Protein AF-0000000084456496 (afdb_homodimer)

InterPro domains:
  IPR007219 Xylanolytic transcriptional activator, regulatory domain [PF04082] (104-302)
  IPR050815 Transcription factor, fungi [PTHR47338] (29-352)

Radius of gyration: 30.43 Å; Cα contacts (8 Å, |Δi|>4): 1256; chains: 2; bounding box: 59×120×100 Å

Secondary structure (DSSP, 8-state):
--------------STHHHHTTTS----------------STT-----B--SEEE-TTPPPPPTHHHH-HHHHHHTTPPPP---EEE-HHHHHHH--HHHHHHHHHHHTTTT---S-HHHHHHHHHSPPTT-HHHHHHHHHHHHHHT--HHHHT---S--HHHHHHHHHHHHHHHHT---HHHHHHHHHHHHHHHHTT-TTHHHHHHHHHHHHHHHHT-GGGGSTTHHHH-TTS-HHHHHHHHHHHHHHHHHHHHHHTT-TTSPPSSPPPPTTPBPPPPHHHHHHT---S---BTT--TTS---HHHHHHHHHHHHHHHHHHHHHHHHHHHSSS----HHHHHHHHHHHHHHHHHHHHHHHHHT--S-HHHHHHHHHHHHHH-SS-----HHHHHHHHHHHHHHHHHHHHHHHHHHTTSS--GGG--GGGHHHHHHHHHHHHHHHHHHHHHHHHHHHHHHHHHHHHTTT-THHHHHHHHHHH--/--------------STHHHHTTTS----------------STT-----B--SEEE-TTPPPPPTHHHH-HHHHHHTTPPPP---EEE-HHHHHHH--HHHHHHHHHHHTTTT---S-HHHHHHHHHSPPTT-HHHHHHHHHHHHHHT--HHHHT---S--HHHHHHHHHHHHHHHHT---HHHHHHHHHHHHHHHHTT-TTHHHHHHHHHHHHHHHHT-GGGGSTTHHHH-TTS-HHHHHHHHHHHHHHHHHHHHHHTT-TTSPPSSPPPPTTPBPPPPHHHHHHT---S---BTT--TTS---HHHHHHHHHHHHHHHHHHHHHHHHHHHSSS----HHHHHHHHHHHHHHHHHHHHHHHHHT--S-HHHHHHHHHHHHHH-SS-----HHHHHHHHHHHHHHHHHHHHHHHHHHTTSS--GGG--GGGHHHHHHHHHHHHHHHHHHHHHHHHHHHHHHHHHHHHTTT-THHHHHHHHHHH--

Nearest PDB structures (foldseek):
  8qai-assembly2_B  TM=3.396E-01  e=5.749E-01  synthetic construct

Sequence (968 aa):
MRVLSAGDESEPVIESFLDVQIAKAEARPVTTRSNPPFASAEDIQNPAASVYLSISSDSPRFPEAYFLDHRVFQQSHQSAPSVRLLASPQITTYVGDLQTIVAEYIQRIHWWMPILSRYQLLLSLETPTPGTETDLLLLVLTMKVLLWNPSAQHSTNPRTEGYLLARRAIDEAVLAGAMSCRLLQAQILLAIFELGHAIYPAAYLSVGACARYGTALGVDASLSPEFQLQNPSLGRLDIEERRRAWWMVLILDRFTQLGNPQRSLSTADPQRDSRLPSDEENFDQGDIPDESFPVSAAADIKMGMLARMCQASYLLGLVLRYNRNRAESASSSAGFDDHEEYWQLDKTLNALLNLSYVEGEIRRTAVCAQTSICYSGLIALHDPLSSRIDQQHMQFANDMLMPVVESMAWDSKIFLSGFRVSVGDASPLLLLWAYQASTIYNRLLSQYQKESLFLLHQMKLKLQVMSQRWLAGVAYLKLLESNPMRVLSAGDESEPVIESFLDVQIAKAEARPVTTRSNPPFASAEDIQNPAASVYLSISSDSPRFPEAYFLDHRVFQQSHQSAPSVRLLASPQITTYVGDLQTIVAEYIQRIHWWMPILSRYQLLLSLETPTPGTETDLLLLVLTMKVLLWNPSAQHSTNPRTEGYLLARRAIDEAVLAGAMSCRLLQAQILLAIFELGHAIYPAAYLSVGACARYGTALGVDASLSPEFQLQNPSLGRLDIEERRRAWWMVLILDRFTQLGNPQRSLSTADPQRDSRLPSDEENFDQGDIPDESFPVSAAADIKMGMLARMCQASYLLGLVLRYNRNRAESASSSAGFDDHEEYWQLDKTLNALLNLSYVEGEIRRTAVCAQTSICYSGLIALHDPLSSRIDQQHMQFANDMLMPVVESMAWDSKIFLSGFRVSVGDASPLLLLWAYQASTIYNRLLSQYQKESLFLLHQMKLKLQVMSQRWLAGVAYLKLLESNP

Structure (mmCIF, N/CA/C/O backbone):
data_AF-0000000084456496-model_v1
#
loop_
_entity.id
_entity.type
_entity.pdbx_description
1 polymer 'Transcription factor domain-containing protein'
#
loop_
_atom_site.group_PDB
_atom_site.id
_atom_site.type_symbol
_atom_site.label_atom_id
_atom_site.label_alt_id
_atom_site.label_comp_id
_atom_site.label_asym_id
_atom_site.label_entity_id
_atom_site.label_seq_id
_atom_site.pdbx_PDB_ins_code
_atom_site.Cartn_x
_atom_site.Cartn_y
_atom_site.Cartn_z
_atom_site.occupancy
_atom_site.B_iso_or_equiv
_atom_site.auth_seq_id
_atom_site.auth_comp_id
_atom_site.auth_asym_id
_atom_site.auth_atom_id
_atom_site.pdbx_PDB_model_num
ATOM 1 N N . MET A 1 1 ? 2.135 -69.688 4.234 1 21.12 1 MET A N 1
ATOM 2 C CA . MET A 1 1 ? 3.326 -68.875 4.047 1 21.12 1 MET A CA 1
ATOM 3 C C . MET A 1 1 ? 3.816 -68.938 2.605 1 21.12 1 MET A C 1
ATOM 5 O O . MET A 1 1 ? 4.984 -68.688 2.326 1 21.12 1 MET A O 1
ATOM 9 N N . ARG A 1 2 ? 2.977 -69.312 1.664 1 22.92 2 ARG A N 1
ATOM 10 C CA . ARG A 1 2 ? 3.266 -69.875 0.33 1 22.92 2 ARG A CA 1
ATOM 11 C C . ARG A 1 2 ? 3.908 -68.812 -0.544 1 22.92 2 ARG A C 1
ATOM 13 O O . ARG A 1 2 ? 3.408 -67.688 -0.625 1 22.92 2 ARG A O 1
ATOM 20 N N . VAL A 1 3 ? 5.281 -68.875 -0.847 1 23.39 3 VAL A N 1
ATOM 21 C CA . VAL A 1 3 ? 6.355 -68.25 -1.574 1 23.39 3 VAL A CA 1
ATOM 22 C C . VAL A 1 3 ? 5.926 -68 -3.02 1 23.39 3 VAL A C 1
ATOM 24 O O . VAL A 1 3 ? 5.719 -68.938 -3.779 1 23.39 3 VAL A O 1
ATOM 27 N N . LEU A 1 4 ? 4.879 -67.125 -3.189 1 24.16 4 LEU A N 1
ATOM 28 C CA . LEU A 1 4 ? 4.348 -67 -4.543 1 24.16 4 LEU A CA 1
ATOM 29 C C . LEU A 1 4 ? 5.469 -66.75 -5.551 1 24.16 4 LEU A C 1
ATOM 31 O O . LEU A 1 4 ? 6.43 -66.062 -5.273 1 24.16 4 LEU A O 1
ATOM 35 N N . SER A 1 5 ? 5.672 -67.625 -6.473 1 22.8 5 SER A N 1
ATOM 36 C CA . SER A 1 5 ? 6.621 -67.875 -7.559 1 22.8 5 SER A CA 1
ATOM 37 C C . SER A 1 5 ? 6.805 -66.625 -8.414 1 22.8 5 SER A C 1
ATOM 39 O O . SER A 1 5 ? 5.855 -65.875 -8.625 1 22.8 5 SER A O 1
ATOM 41 N N . ALA A 1 6 ? 8.102 -66.125 -8.711 1 24.91 6 ALA A N 1
ATOM 42 C CA . ALA A 1 6 ? 8.93 -65.125 -9.328 1 24.91 6 ALA A CA 1
ATOM 43 C C . ALA A 1 6 ? 8.555 -64.938 -10.797 1 24.91 6 ALA A C 1
ATOM 45 O O . ALA A 1 6 ? 9.195 -65.5 -11.688 1 24.91 6 ALA A O 1
ATOM 46 N N . GLY A 1 7 ? 7.25 -65.125 -11.172 1 22.41 7 GLY A N 1
ATOM 47 C CA . GLY A 1 7 ? 7.102 -65.25 -12.617 1 22.41 7 GLY A CA 1
ATOM 48 C C . GLY A 1 7 ? 7.738 -64.062 -13.359 1 22.41 7 GLY A C 1
ATOM 49 O O . GLY A 1 7 ? 7.969 -63.031 -12.781 1 22.41 7 GLY A O 1
ATOM 50 N N . ASP A 1 8 ? 8.32 -64.25 -14.562 1 24.75 8 ASP A N 1
ATOM 51 C CA . ASP A 1 8 ? 9.203 -63.656 -15.547 1 24.75 8 ASP A CA 1
ATOM 52 C C . ASP A 1 8 ? 8.617 -62.312 -16.062 1 24.75 8 ASP A C 1
ATOM 54 O O . ASP A 1 8 ? 7.75 -62.312 -16.938 1 24.75 8 ASP A O 1
ATOM 58 N N . GLU A 1 9 ? 7.895 -61.531 -15.258 1 23.83 9 GLU A N 1
ATOM 59 C CA . GLU A 1 9 ? 7.094 -60.5 -15.906 1 23.83 9 GLU A CA 1
ATOM 60 C C . GLU A 1 9 ? 7.961 -59.594 -16.766 1 23.83 9 GLU A C 1
ATOM 62 O O . GLU A 1 9 ? 8.953 -59.031 -16.281 1 23.83 9 GLU A O 1
ATOM 67 N N . SER A 1 10 ? 7.945 -59.781 -18.094 1 24.44 10 SER A N 1
ATOM 68 C CA . SER A 1 10 ? 8.594 -59.094 -19.219 1 24.44 10 SER A CA 1
ATOM 69 C C . SER A 1 10 ? 8.562 -57.594 -19.047 1 24.44 10 SER A C 1
ATOM 71 O O . SER A 1 10 ? 7.543 -57.031 -18.641 1 24.44 10 SER A O 1
ATOM 73 N N . GLU A 1 11 ? 9.688 -56.938 -18.906 1 23.38 11 GLU A N 1
ATOM 74 C CA . GLU A 1 11 ? 10.133 -55.562 -18.719 1 23.38 11 GLU A CA 1
ATOM 75 C C . GLU A 1 11 ? 9.562 -54.625 -19.812 1 23.38 11 GLU A C 1
ATOM 77 O O . GLU A 1 11 ? 9.859 -54.812 -20.984 1 23.38 11 GLU A O 1
ATOM 82 N N . PRO A 1 12 ? 8.234 -54.281 -19.781 1 24.83 12 PRO A N 1
ATOM 83 C CA . PRO A 1 12 ? 7.742 -53.5 -20.938 1 24.83 12 PRO A CA 1
ATOM 84 C C . PRO A 1 12 ? 8.68 -52.375 -21.344 1 24.83 12 PRO A C 1
ATOM 86 O O . PRO A 1 12 ? 9.352 -51.781 -20.484 1 24.83 12 PRO A O 1
ATOM 89 N N . VAL A 1 13 ? 9.219 -52.344 -22.594 1 23.69 13 VAL A N 1
ATOM 90 C CA . VAL A 1 13 ? 10.125 -51.531 -23.391 1 23.69 13 VAL A CA 1
ATOM 91 C C . VAL A 1 13 ? 9.703 -50.062 -23.328 1 23.69 13 VAL A C 1
ATOM 93 O O . VAL A 1 13 ? 8.68 -49.688 -23.906 1 23.69 13 VAL A O 1
ATOM 96 N N . ILE A 1 14 ? 9.633 -49.5 -22.234 1 24.28 14 ILE A N 1
ATOM 97 C CA . ILE A 1 14 ? 9.375 -48.062 -22.031 1 24.28 14 ILE A CA 1
ATOM 98 C C . ILE A 1 14 ? 10.328 -47.25 -22.891 1 24.28 14 ILE A C 1
ATOM 100 O O . ILE A 1 14 ? 10.336 -46 -22.812 1 24.28 14 ILE A O 1
ATOM 104 N N . GLU A 1 15 ? 11.367 -47.875 -23.641 1 23.95 15 GLU A N 1
ATOM 105 C CA . GLU A 1 15 ? 12.406 -47.094 -24.312 1 23.95 15 GLU A CA 1
ATOM 106 C C . GLU A 1 15 ? 11.82 -46.25 -25.453 1 23.95 15 GLU A C 1
ATOM 108 O O . GLU A 1 15 ? 12.258 -45.125 -25.688 1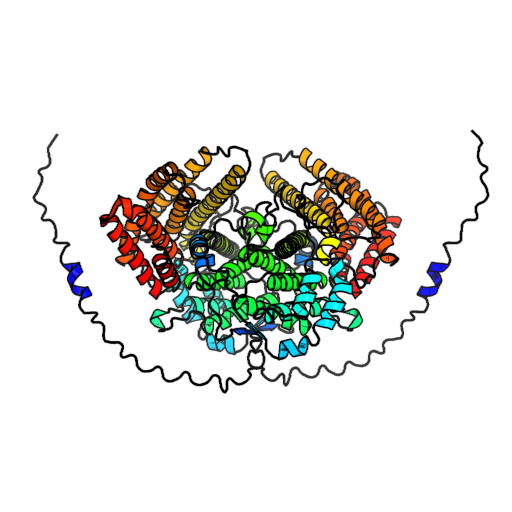 23.95 15 GLU A O 1
ATOM 113 N N . SER A 1 16 ? 10.961 -46.875 -26.328 1 26.12 16 SER A N 1
ATOM 114 C CA . SER A 1 16 ? 10.836 -46.438 -27.734 1 26.12 16 SER A CA 1
ATOM 115 C C . SER A 1 16 ? 10.125 -45.094 -27.828 1 26.12 16 SER A C 1
ATOM 117 O O . SER A 1 16 ? 10.203 -44.438 -28.859 1 26.12 16 SER A O 1
ATOM 119 N N . PHE A 1 17 ? 9.18 -44.875 -27.031 1 24.34 17 PHE A N 1
ATOM 120 C CA . PHE A 1 17 ? 8.266 -43.844 -27.453 1 24.34 17 PHE A CA 1
ATOM 121 C C . PHE A 1 17 ? 8.938 -42.469 -27.344 1 24.34 17 PHE A C 1
ATOM 123 O O . PHE A 1 17 ? 8.367 -41.469 -27.75 1 24.34 17 PHE A O 1
ATOM 130 N N . LEU A 1 18 ? 10.023 -42.312 -26.672 1 25.39 18 LEU A N 1
ATOM 131 C CA . LEU A 1 18 ? 10.656 -41 -26.531 1 25.39 18 LEU A CA 1
ATOM 132 C C . LEU A 1 18 ? 11.234 -40.531 -27.875 1 25.39 18 LEU A C 1
ATOM 134 O O . LEU A 1 18 ? 11.359 -39.344 -28.109 1 25.39 18 LEU A O 1
ATOM 138 N N . ASP A 1 19 ? 11.656 -41.406 -28.844 1 25.09 19 ASP A N 1
ATOM 139 C CA . ASP A 1 19 ? 12.43 -41.062 -30.047 1 25.09 19 ASP A CA 1
ATOM 140 C C . ASP A 1 19 ? 11.539 -40.406 -31.094 1 25.09 19 ASP A C 1
ATOM 142 O O . ASP A 1 19 ? 12.023 -39.594 -31.906 1 25.09 19 ASP A O 1
ATOM 146 N N . VAL A 1 20 ? 10.359 -40.875 -31.344 1 25.33 20 VAL A N 1
ATOM 147 C CA . VAL A 1 20 ? 9.695 -40.5 -32.594 1 25.33 20 VAL A CA 1
ATOM 148 C C . VAL A 1 20 ? 9.398 -39 -32.594 1 25.33 20 VAL A C 1
ATOM 150 O O . VAL A 1 20 ? 9.609 -38.344 -33.625 1 25.33 20 VAL A O 1
ATOM 153 N N . GLN A 1 21 ? 8.578 -38.562 -31.719 1 24.5 21 GLN A N 1
ATOM 154 C CA . GLN A 1 21 ? 7.926 -37.312 -32.062 1 24.5 21 GLN A CA 1
ATOM 155 C C . GLN A 1 21 ? 8.906 -36.156 -32 1 24.5 21 GLN A C 1
ATOM 157 O O . GLN A 1 21 ? 8.539 -35 -32.281 1 24.5 21 GLN A O 1
ATOM 162 N N . ILE A 1 22 ? 10.102 -36.375 -31.562 1 26.45 22 ILE A N 1
ATOM 163 C CA . ILE A 1 22 ? 11.078 -35.281 -31.609 1 26.45 22 ILE A CA 1
ATOM 164 C C . ILE A 1 22 ? 11.461 -34.969 -33.062 1 26.45 22 ILE A C 1
ATOM 166 O O . ILE A 1 22 ? 12.016 -33.906 -33.344 1 26.45 22 ILE A O 1
ATOM 170 N N . ALA A 1 23 ? 11.344 -35.938 -33.906 1 26.41 23 ALA A N 1
ATOM 171 C CA . ALA A 1 23 ? 11.953 -35.781 -35.219 1 26.41 23 ALA A CA 1
ATOM 172 C C . ALA A 1 23 ? 11.266 -34.656 -36 1 26.41 23 ALA A C 1
ATOM 174 O O . ALA A 1 23 ? 11.906 -33.938 -36.781 1 26.41 23 ALA A O 1
ATOM 175 N N . LYS A 1 24 ? 10.016 -34.781 -36.219 1 29.36 24 LYS A N 1
ATOM 176 C CA . LYS A 1 24 ? 9.43 -34.062 -37.344 1 29.36 24 LYS A CA 1
ATOM 177 C C . LYS A 1 24 ? 9.469 -32.562 -37.094 1 29.36 24 LYS A C 1
ATOM 179 O O . LYS A 1 24 ? 8.977 -31.766 -37.906 1 29.36 24 LYS A O 1
ATOM 184 N N . ALA A 1 25 ? 9.656 -32.125 -35.938 1 25 25 ALA A N 1
ATOM 185 C CA . ALA A 1 25 ? 9.633 -30.672 -35.844 1 25 25 ALA A CA 1
ATOM 186 C C . ALA A 1 25 ? 10.852 -30.062 -36.562 1 25 25 ALA A C 1
ATOM 188 O O . ALA A 1 25 ? 11.906 -29.891 -35.938 1 25 25 ALA A O 1
ATOM 189 N N . GLU A 1 26 ? 11.164 -30.609 -37.719 1 24.09 26 GLU A N 1
ATOM 190 C CA . GLU A 1 26 ? 12.211 -29.953 -38.5 1 24.09 26 GLU A CA 1
ATOM 191 C C . GLU A 1 26 ? 12 -28.453 -38.562 1 24.09 26 GLU A C 1
ATOM 193 O O . GLU A 1 26 ? 10.867 -27.984 -38.75 1 24.09 26 GLU A O 1
ATOM 198 N N . ALA A 1 27 ? 12.992 -27.797 -38.281 1 26.02 27 ALA A N 1
ATOM 199 C CA . ALA A 1 27 ? 13.172 -26.344 -38.219 1 26.02 27 ALA A CA 1
ATOM 200 C C . ALA A 1 27 ? 12.961 -25.688 -39.594 1 26.02 27 ALA A C 1
ATOM 202 O O . ALA A 1 27 ? 13.773 -25.875 -40.5 1 26.02 27 ALA A O 1
ATOM 203 N N . ARG A 1 28 ? 11.836 -25.656 -40.156 1 27.95 28 ARG A N 1
ATOM 204 C CA . ARG A 1 28 ? 11.805 -24.891 -41.375 1 27.95 28 ARG A CA 1
ATOM 205 C C . ARG A 1 28 ? 12.586 -23.594 -41.25 1 27.95 28 ARG A C 1
ATOM 207 O O . ARG A 1 28 ? 12.523 -22.938 -40.219 1 27.95 28 ARG A O 1
ATOM 214 N N . PRO A 1 29 ? 13.547 -23.359 -42.062 1 25.59 29 PRO A N 1
ATOM 215 C CA . PRO A 1 29 ? 14.352 -22.125 -42.031 1 25.59 29 PRO A CA 1
ATOM 216 C C . PRO A 1 29 ? 13.492 -20.859 -42.062 1 25.59 29 PRO A C 1
ATOM 218 O O . PRO A 1 29 ? 12.617 -20.734 -42.938 1 25.59 29 PRO A O 1
ATOM 221 N N . VAL A 1 30 ? 13.148 -20.391 -41.031 1 25.22 30 VAL A N 1
ATOM 222 C CA . VAL A 1 30 ? 12.438 -19.109 -41.094 1 25.22 30 VAL A CA 1
ATOM 223 C C . VAL A 1 30 ? 13.195 -18.141 -42 1 25.22 30 VAL A C 1
ATOM 225 O O . VAL A 1 30 ? 14.344 -17.781 -41.719 1 25.22 30 VAL A O 1
ATOM 228 N N . THR A 1 31 ? 13.078 -18.328 -43.25 1 25.41 31 THR A N 1
ATOM 229 C CA . THR A 1 31 ? 13.602 -17.266 -44.094 1 25.41 31 THR A CA 1
ATOM 230 C C . THR A 1 31 ? 13.305 -15.891 -43.531 1 25.41 31 THR A C 1
ATOM 232 O O . THR A 1 31 ? 12.188 -15.633 -43.062 1 25.41 31 THR A O 1
ATOM 235 N N . THR A 1 32 ? 14.359 -15.32 -43.156 1 23.98 32 THR A N 1
ATOM 236 C CA . THR A 1 32 ? 14.484 -13.992 -42.562 1 23.98 32 THR A CA 1
ATOM 237 C C . THR A 1 32 ? 13.812 -12.945 -43.469 1 23.98 32 THR A C 1
ATOM 239 O O . THR A 1 32 ? 14.398 -12.492 -44.438 1 23.98 32 THR A O 1
ATOM 242 N N . ARG A 1 33 ? 12.656 -13.203 -43.844 1 26.52 33 ARG A N 1
ATOM 243 C CA . ARG A 1 33 ? 12.141 -12.078 -44.656 1 26.52 33 ARG A CA 1
ATOM 244 C C . ARG A 1 33 ? 12.43 -10.75 -43.938 1 26.52 33 ARG A C 1
ATOM 246 O O . ARG A 1 33 ? 12.328 -10.648 -42.719 1 26.52 33 ARG A O 1
ATOM 253 N N . SER A 1 34 ? 13.211 -9.938 -44.625 1 24.44 34 SER A N 1
ATOM 254 C CA . SER A 1 34 ? 13.672 -8.57 -44.375 1 24.44 34 SER A CA 1
ATOM 255 C C . SER A 1 34 ? 12.539 -7.715 -43.812 1 24.44 34 SER A C 1
ATOM 257 O O . SER A 1 34 ? 11.453 -7.652 -44.375 1 24.44 34 SER A O 1
ATOM 259 N N . ASN A 1 35 ? 12.5 -7.727 -42.594 1 23.77 35 ASN A N 1
ATOM 260 C CA . ASN A 1 35 ? 11.508 -6.906 -41.906 1 23.77 35 ASN A CA 1
ATOM 261 C C . ASN A 1 35 ? 11.328 -5.559 -42.594 1 23.77 35 ASN A C 1
ATOM 263 O O . ASN A 1 35 ? 12.305 -4.852 -42.844 1 23.77 35 ASN A O 1
ATOM 267 N N . PRO A 1 36 ? 10.352 -5.574 -43.438 1 26.75 36 PRO A N 1
ATOM 268 C CA . PRO A 1 36 ? 10.273 -4.23 -44.031 1 26.75 36 PRO A CA 1
ATOM 269 C C . PRO A 1 36 ? 10.586 -3.133 -43 1 26.75 36 PRO A C 1
ATOM 271 O O . PRO A 1 36 ? 10.445 -3.344 -41.781 1 26.75 36 PRO A O 1
ATOM 274 N N . PRO A 1 37 ? 11.391 -2.154 -43.438 1 23.86 37 PRO A N 1
ATOM 275 C CA . PRO A 1 37 ? 11.805 -1.052 -42.562 1 23.86 37 PRO A CA 1
ATOM 276 C C . PRO A 1 37 ? 10.672 -0.526 -41.688 1 23.86 37 PRO A C 1
ATOM 278 O O . PRO A 1 37 ? 9.5 -0.648 -42.062 1 23.86 37 PRO A O 1
ATOM 281 N N . PHE A 1 38 ? 10.836 -0.647 -40.469 1 23 38 PHE A N 1
ATOM 282 C CA . PHE A 1 38 ? 9.984 -0.026 -39.438 1 23 38 PHE A CA 1
ATOM 283 C C . PHE A 1 38 ? 9.469 1.326 -39.938 1 23 38 PHE A C 1
ATOM 285 O O . PHE A 1 38 ? 10.258 2.191 -40.312 1 23 38 PHE A O 1
ATOM 292 N N . ALA A 1 39 ? 8.422 1.312 -40.625 1 25.69 39 ALA A N 1
ATOM 293 C CA . ALA A 1 39 ? 7.809 2.592 -40.969 1 25.69 39 ALA A CA 1
ATOM 294 C C . ALA A 1 39 ? 8.062 3.633 -39.906 1 25.69 39 ALA A C 1
ATOM 296 O O . ALA A 1 39 ? 8.078 3.309 -38.688 1 25.69 39 ALA A O 1
ATOM 297 N N . SER A 1 40 ? 8.695 4.688 -40.188 1 23.58 40 SER A N 1
ATOM 298 C CA . SER A 1 40 ? 9.086 5.891 -39.438 1 23.58 40 SER A CA 1
ATOM 299 C C . SER A 1 40 ? 7.957 6.371 -38.531 1 23.58 40 SER A C 1
ATOM 301 O O . SER A 1 40 ? 6.781 6.188 -38.844 1 23.58 40 SER A O 1
ATOM 303 N N . ALA A 1 41 ? 8.25 6.516 -37.25 1 26.89 41 ALA A N 1
ATOM 304 C CA . ALA A 1 41 ? 7.523 7.156 -36.156 1 26.89 41 ALA A CA 1
ATOM 305 C C . ALA A 1 41 ? 6.801 8.414 -36.656 1 26.89 41 ALA A C 1
ATOM 307 O O . ALA A 1 41 ? 6.457 9.281 -35.844 1 26.89 41 ALA A O 1
ATOM 308 N N . GLU A 1 42 ? 6.691 8.594 -37.969 1 25.23 42 GLU A N 1
ATOM 309 C CA . GLU A 1 42 ? 6.238 9.898 -38.438 1 25.23 42 GLU A CA 1
ATOM 310 C C . GLU A 1 42 ? 4.891 10.273 -37.812 1 25.23 42 GLU A C 1
ATOM 312 O O . GLU A 1 42 ? 4.723 11.383 -37.312 1 25.23 42 GLU A O 1
ATOM 317 N N . ASP A 1 43 ? 3.848 9.789 -38.531 1 25.06 43 ASP A N 1
ATOM 318 C CA . ASP A 1 43 ? 2.607 10.555 -38.531 1 25.06 43 ASP A CA 1
ATOM 319 C C . ASP A 1 43 ? 1.795 10.281 -37.25 1 25.06 43 ASP A C 1
ATOM 321 O O . ASP A 1 43 ? 0.746 9.633 -37.312 1 25.06 43 ASP A O 1
ATOM 325 N N . ILE A 1 44 ? 2.451 9.719 -36.281 1 28.69 44 ILE A N 1
ATOM 326 C CA . ILE A 1 44 ? 1.523 9.516 -35.188 1 28.69 44 ILE A CA 1
ATOM 327 C C . ILE A 1 44 ? 0.826 10.828 -34.844 1 28.69 44 ILE A C 1
ATOM 329 O O . ILE A 1 44 ? 1.469 11.781 -34.406 1 28.69 44 ILE A O 1
ATOM 333 N N . GLN A 1 45 ? -0.126 11.109 -35.531 1 26.44 45 GLN A N 1
ATOM 334 C CA . GLN A 1 45 ? -1.096 12.18 -35.312 1 26.44 45 GLN A CA 1
ATOM 335 C C . GLN A 1 45 ? -1.357 12.391 -33.812 1 26.44 45 GLN A C 1
ATOM 337 O O . GLN A 1 45 ? -1.389 11.43 -33.031 1 26.44 45 GLN A O 1
ATOM 342 N N . ASN A 1 46 ? -1.129 13.523 -33.344 1 28.97 46 ASN A N 1
ATOM 343 C CA . ASN A 1 46 ? -1.076 14.102 -32 1 28.97 46 ASN A CA 1
ATOM 344 C C . ASN A 1 46 ? -2.32 13.75 -31.188 1 28.97 46 ASN A C 1
ATOM 346 O O . ASN A 1 46 ? -3.383 14.344 -31.375 1 28.97 46 ASN A O 1
ATOM 350 N N . PRO A 1 47 ? -2.674 12.508 -30.969 1 32.31 47 PRO A N 1
ATOM 351 C CA . PRO A 1 47 ? -3.992 12.305 -30.359 1 32.31 47 PRO A CA 1
ATOM 352 C C . PRO A 1 47 ? -4.188 13.102 -29.078 1 32.31 47 PRO A C 1
ATOM 354 O O . PRO A 1 47 ? -3.275 13.188 -28.25 1 32.31 47 PRO A O 1
ATOM 357 N N . ALA A 1 48 ? -4.84 14.109 -28.969 1 32.78 48 ALA A N 1
ATOM 358 C CA . ALA A 1 48 ? -5.297 14.844 -27.797 1 32.78 48 ALA A CA 1
ATOM 359 C C . ALA A 1 48 ? -5.598 13.891 -26.641 1 32.78 48 ALA A C 1
ATOM 361 O O . ALA A 1 48 ? -6.035 12.758 -26.859 1 32.78 48 ALA A O 1
ATOM 362 N N . ALA A 1 49 ? -5.18 13.992 -25.406 1 43.31 49 ALA A N 1
ATOM 363 C CA . ALA A 1 49 ? -5.145 13.18 -24.188 1 43.31 49 ALA A CA 1
ATOM 364 C C . ALA A 1 49 ? -6.5 12.523 -23.938 1 43.31 49 ALA A C 1
ATOM 366 O O . ALA A 1 49 ? -7.453 13.188 -23.531 1 43.31 49 ALA A O 1
ATOM 367 N N . SER A 1 50 ? -7.109 11.469 -24.594 1 54.66 50 SER A N 1
ATOM 368 C CA . SER A 1 50 ? -8.422 10.844 -24.578 1 54.66 50 SER A CA 1
ATOM 369 C C . SER A 1 50 ? -8.734 10.227 -23.219 1 54.66 50 SER A C 1
ATOM 371 O O . SER A 1 50 ? -7.934 9.453 -22.688 1 54.66 50 SER A O 1
ATOM 373 N N . VAL A 1 51 ? -9.484 10.875 -22.344 1 74.25 51 VAL A N 1
ATOM 374 C CA . VAL A 1 51 ? -10.094 10.328 -21.125 1 74.25 51 VAL A CA 1
ATOM 375 C C . VAL A 1 51 ? -11.055 9.203 -21.5 1 74.25 51 VAL A C 1
ATOM 377 O O . VAL A 1 51 ? -11.922 9.367 -22.359 1 74.25 51 VAL A O 1
ATOM 380 N N . TYR A 1 52 ? -10.719 8.008 -21 1 87.94 52 TYR A N 1
ATOM 381 C CA . TYR A 1 52 ? -11.508 6.832 -21.328 1 87.94 52 TYR A CA 1
ATOM 382 C C . TYR A 1 52 ? -12.773 6.758 -20.484 1 87.94 52 TYR A C 1
ATOM 384 O O . TYR A 1 52 ? -13.727 6.066 -20.828 1 87.94 52 TYR A O 1
ATOM 392 N N . LEU A 1 53 ? -12.656 7.445 -19.344 1 91.31 53 LEU A N 1
ATOM 393 C CA . LEU A 1 53 ? -13.805 7.43 -18.453 1 91.31 53 LEU A CA 1
ATOM 394 C C . LEU A 1 53 ? -14.234 8.852 -18.094 1 91.31 53 LEU A C 1
ATOM 396 O O . LEU A 1 53 ? -13.383 9.727 -17.906 1 91.31 53 LEU A O 1
ATOM 400 N N . SER A 1 54 ? -15.5 9.047 -18.125 1 88.06 54 SER A N 1
ATOM 401 C CA . SER A 1 54 ? -16.062 10.312 -17.672 1 88.06 54 SER A CA 1
ATOM 402 C C . SER A 1 54 ? -17.078 10.102 -16.547 1 88.06 54 SER A C 1
ATOM 404 O O . SER A 1 54 ? -17.672 9.031 -16.438 1 88.06 54 SER A O 1
ATOM 406 N N . ILE A 1 55 ? -17.109 11.117 -15.727 1 84.56 55 ILE A N 1
ATOM 407 C CA . ILE A 1 55 ? -18.062 11.047 -14.625 1 84.56 55 ILE A CA 1
ATOM 408 C C . ILE A 1 55 ? -19.438 11.508 -15.102 1 84.56 55 ILE A C 1
ATOM 410 O O . ILE A 1 55 ? -19.547 12.547 -15.766 1 84.56 55 ILE A O 1
ATOM 414 N N . SER A 1 56 ? -20.375 10.727 -14.766 1 82.56 56 SER A N 1
ATOM 415 C CA . SER A 1 56 ? -21.734 11.117 -15.125 1 82.56 56 SER A CA 1
ATOM 416 C C . SER A 1 56 ? -22.156 12.406 -14.414 1 82.56 56 SER A C 1
ATOM 418 O O . SER A 1 56 ? -21.766 12.641 -13.273 1 82.56 56 SER A O 1
ATOM 420 N N . SER A 1 57 ? -22.906 13.18 -15.031 1 79 57 SER A N 1
ATOM 421 C CA . SER A 1 57 ? -23.312 14.477 -14.516 1 79 57 SER A CA 1
ATOM 422 C C . SER A 1 57 ? -24.141 14.328 -13.234 1 79 57 SER A C 1
ATOM 424 O O . SER A 1 57 ? -24.125 15.211 -12.375 1 79 57 SER A O 1
ATOM 426 N N . ASP A 1 58 ? -24.75 13.242 -13.094 1 76.31 58 ASP A N 1
ATOM 427 C CA . ASP A 1 58 ? -25.625 13.023 -11.945 1 76.31 58 ASP A CA 1
ATOM 428 C C . ASP A 1 58 ? -24.891 12.266 -10.836 1 76.31 58 ASP A C 1
ATOM 430 O O . ASP A 1 58 ? -25.484 11.93 -9.812 1 76.31 58 ASP A O 1
ATOM 434 N N . SER A 1 59 ? -23.656 12.195 -11.031 1 79.69 59 SER A N 1
ATOM 435 C CA . SER A 1 59 ? -22.938 11.391 -10.055 1 79.69 59 SER A CA 1
ATOM 436 C C . SER A 1 59 ? -22.625 12.195 -8.805 1 79.69 59 SER A C 1
ATOM 438 O O . SER A 1 59 ? -22.188 13.344 -8.891 1 79.69 59 SER A O 1
ATOM 440 N N . PRO A 1 60 ? -23 11.625 -7.715 1 74.81 60 PRO A N 1
ATOM 441 C CA . PRO A 1 60 ? -22.609 12.297 -6.473 1 74.81 60 PRO A CA 1
ATOM 442 C C . PRO A 1 60 ? -21.094 12.297 -6.25 1 74.81 60 PRO A C 1
ATOM 444 O O . PRO A 1 60 ? -20.406 11.406 -6.75 1 74.81 60 PRO A O 1
ATOM 447 N N . ARG A 1 61 ? -20.703 13.273 -5.586 1 77.06 61 ARG A N 1
ATOM 448 C CA . ARG A 1 61 ? -19.281 13.32 -5.219 1 77.06 61 ARG A CA 1
ATOM 449 C C . ARG A 1 61 ? -18.984 12.344 -4.086 1 77.06 61 ARG A C 1
ATOM 451 O O . ARG A 1 61 ? -19.859 12.039 -3.273 1 77.06 61 ARG A O 1
ATOM 458 N N . PHE A 1 62 ? -17.828 11.883 -4.074 1 84.25 62 PHE A N 1
ATOM 459 C CA . PHE A 1 62 ? -17.438 10.969 -3.012 1 84.25 62 PHE A CA 1
ATOM 460 C C . PHE A 1 62 ? -17.469 11.672 -1.656 1 84.25 62 PHE A C 1
ATOM 462 O O . PHE A 1 62 ? -16.922 12.758 -1.498 1 84.25 62 PHE A O 1
ATOM 469 N N . PRO A 1 63 ? -18.094 11.102 -0.793 1 87.5 63 PRO A N 1
ATOM 470 C CA . PRO A 1 63 ? -18.203 11.75 0.518 1 87.5 63 PRO A CA 1
ATOM 471 C C . PRO A 1 63 ? -16.875 11.766 1.277 1 87.5 63 PRO A C 1
ATOM 473 O O . PRO A 1 63 ? -16.375 10.703 1.673 1 87.5 63 PRO A O 1
ATOM 476 N N . GLU A 1 64 ? -16.391 12.867 1.562 1 89.12 64 GLU A N 1
ATOM 477 C CA . GLU A 1 64 ? -15.102 13.016 2.23 1 89.12 64 GLU A CA 1
ATOM 478 C C . GLU A 1 64 ? -15.148 12.469 3.652 1 89.12 64 GLU A C 1
ATOM 480 O O . GLU A 1 64 ? -14.125 12.047 4.195 1 89.12 64 GLU A O 1
ATOM 485 N N . ALA A 1 65 ? -16.406 12.422 4.211 1 90.81 65 ALA A N 1
ATOM 486 C CA . ALA A 1 65 ? -16.578 11.953 5.582 1 90.81 65 ALA A CA 1
ATOM 487 C C . ALA A 1 65 ? -16.094 10.508 5.73 1 90.81 65 ALA A C 1
ATOM 489 O O . ALA A 1 65 ? -15.672 10.102 6.809 1 90.81 65 ALA A O 1
ATOM 490 N N . TYR A 1 66 ? -16.094 9.836 4.641 1 91.56 66 TYR A N 1
ATOM 491 C CA . TYR A 1 66 ? -15.703 8.438 4.648 1 91.56 66 TYR A CA 1
ATOM 492 C C . TYR A 1 66 ? -14.266 8.273 5.121 1 91.56 66 TYR A C 1
ATOM 494 O O . TYR A 1 66 ? -13.93 7.305 5.801 1 91.56 66 TYR A O 1
ATOM 502 N N . PHE A 1 67 ? -13.43 9.25 4.82 1 93.31 67 PHE A N 1
ATOM 503 C CA . PHE A 1 67 ? -12.016 9.141 5.152 1 93.31 67 PHE A CA 1
ATOM 504 C C . PHE A 1 67 ? -11.641 10.117 6.266 1 93.31 67 PHE A C 1
ATOM 506 O O . PHE A 1 67 ? -10.727 9.852 7.051 1 93.31 67 PHE A O 1
ATOM 513 N N . LEU A 1 68 ? -12.32 11.242 6.332 1 93.81 68 LEU A N 1
ATOM 514 C CA . LEU A 1 68 ? -11.969 12.273 7.305 1 93.81 68 LEU A CA 1
ATOM 515 C C . LEU A 1 68 ? -12.445 11.891 8.703 1 93.81 68 LEU A C 1
ATOM 517 O O . LEU A 1 68 ? -11.742 12.133 9.688 1 93.81 68 LEU A O 1
ATOM 521 N N . ASP A 1 69 ? -13.633 11.312 8.734 1 91.88 69 ASP A N 1
ATOM 522 C CA . ASP A 1 69 ? -14.219 10.836 9.984 1 91.88 69 ASP A CA 1
ATOM 523 C C . ASP A 1 69 ? -15.242 9.734 9.719 1 91.88 69 ASP A C 1
ATOM 525 O O . ASP A 1 69 ? -16.438 10.008 9.602 1 91.88 69 ASP A O 1
ATOM 529 N N . HIS A 1 70 ? -14.812 8.562 9.82 1 88.88 70 HIS A N 1
ATOM 530 C CA . HIS A 1 70 ? -15.617 7.414 9.414 1 88.88 70 HIS A CA 1
ATOM 531 C C . HIS A 1 70 ? -16.812 7.219 10.344 1 88.88 70 HIS A C 1
ATOM 533 O O . HIS A 1 70 ? -17.859 6.73 9.922 1 88.88 70 HIS A O 1
ATOM 539 N N . ARG A 1 71 ? -16.719 7.59 11.5 1 85.44 71 ARG A N 1
ATOM 540 C CA . ARG A 1 71 ? -17.828 7.473 12.445 1 85.44 71 ARG A CA 1
ATOM 541 C C . ARG A 1 71 ? -18.984 8.367 12.039 1 85.44 71 ARG A C 1
ATOM 543 O O . ARG A 1 71 ? -20.141 7.945 12.086 1 85.44 71 ARG A O 1
ATOM 550 N N . VAL A 1 72 ? -18.609 9.539 11.734 1 86.81 72 VAL A N 1
ATOM 551 C CA . VAL A 1 72 ? -19.641 10.469 11.289 1 86.81 72 VAL A CA 1
ATOM 552 C C . VAL A 1 72 ? -20.297 9.945 10.016 1 86.81 72 VAL A C 1
ATOM 554 O O . VAL A 1 72 ? -21.516 10.078 9.836 1 86.81 72 VAL A O 1
ATOM 557 N N . PHE A 1 73 ? -19.562 9.383 9.211 1 89.12 73 PHE A N 1
ATOM 558 C CA . PHE A 1 73 ? -20.094 8.797 7.98 1 89.12 73 PHE A CA 1
ATOM 559 C C . PHE A 1 73 ? -21.078 7.68 8.289 1 89.12 73 PHE A C 1
ATOM 561 O O . PHE A 1 73 ? -22.156 7.613 7.688 1 89.12 73 PHE A O 1
ATOM 568 N N . GLN A 1 74 ? -20.703 6.852 9.203 1 83.5 74 GLN A N 1
ATOM 569 C CA . GLN A 1 74 ? -21.562 5.73 9.57 1 83.5 74 GLN A CA 1
ATOM 570 C C . GLN A 1 74 ? -22.875 6.219 10.188 1 83.5 74 GLN A C 1
ATOM 572 O O . GLN A 1 74 ? -23.938 5.656 9.922 1 83.5 74 GLN A O 1
ATOM 577 N N . GLN A 1 75 ? -22.734 7.199 10.898 1 82.69 75 GLN A N 1
ATOM 578 C CA . GLN A 1 75 ? -23.906 7.738 11.586 1 82.69 75 GLN A CA 1
ATOM 579 C C . GLN A 1 75 ? -24.859 8.414 10.609 1 82.69 75 GLN A C 1
ATOM 581 O O . GLN A 1 75 ? -26.078 8.453 10.844 1 82.69 75 GLN A O 1
ATOM 586 N N . SER A 1 76 ? -24.312 8.875 9.617 1 78.75 76 SER A N 1
ATOM 587 C CA . SER A 1 76 ? -25.141 9.578 8.641 1 78.75 76 SER A CA 1
ATOM 588 C C . SER A 1 76 ? -25.844 8.602 7.711 1 78.75 76 SER A C 1
ATOM 590 O O . SER A 1 76 ? -26.672 9 6.891 1 78.75 76 SER A O 1
ATOM 592 N N . HIS A 1 77 ? -25.656 7.336 7.871 1 67.38 77 HIS A N 1
ATOM 593 C CA . HIS A 1 77 ? -26.281 6.27 7.098 1 67.38 77 HIS A CA 1
ATOM 594 C C . HIS A 1 77 ? -26.062 6.473 5.602 1 67.38 77 HIS A C 1
ATOM 596 O O . HIS A 1 77 ? -26.969 6.219 4.805 1 67.38 77 HIS A O 1
ATOM 602 N N . GLN A 1 78 ? -25.078 7.141 5.434 1 64.56 78 GLN A N 1
ATOM 603 C CA . GLN A 1 78 ? -24.734 7.277 4.027 1 64.56 78 GLN A CA 1
ATOM 604 C C . GLN A 1 78 ? -24.125 5.988 3.48 1 64.56 78 GLN A C 1
ATOM 606 O O . GLN A 1 78 ? -23.625 5.16 4.242 1 64.56 78 GLN A O 1
ATOM 611 N N . SER A 1 79 ? -24.625 5.57 2.338 1 63.44 79 SER A N 1
ATOM 612 C CA . SER A 1 79 ? -24.016 4.406 1.7 1 63.44 79 SER A CA 1
ATOM 613 C C . SER A 1 79 ? -22.734 4.781 0.967 1 63.44 79 SER A C 1
ATOM 615 O O . SER A 1 79 ? -22.562 5.93 0.546 1 63.44 79 SER A O 1
ATOM 617 N N . ALA A 1 80 ? -21.766 3.898 1.11 1 60.19 80 ALA A N 1
ATOM 618 C CA . ALA A 1 80 ? -20.531 4.145 0.38 1 60.19 80 ALA A CA 1
ATOM 619 C C . ALA A 1 80 ? -20.812 4.5 -1.076 1 60.19 80 ALA A C 1
ATOM 621 O O . ALA A 1 80 ? -21.594 3.822 -1.749 1 60.19 80 ALA A O 1
ATOM 622 N N . PRO A 1 81 ? -20.391 5.844 -1.412 1 59.03 81 PRO A N 1
ATOM 623 C CA . PRO A 1 81 ? -20.797 6.465 -2.674 1 59.03 81 PRO A CA 1
ATOM 624 C C . PRO A 1 81 ? -20.266 5.723 -3.896 1 59.03 81 PRO A C 1
ATOM 626 O O . PRO A 1 81 ? -19.188 5.121 -3.838 1 59.03 81 PRO A O 1
ATOM 629 N N . SER A 1 82 ? -21.203 5.211 -4.773 1 68.25 82 SER A N 1
ATOM 630 C CA . SER A 1 82 ? -20.734 4.684 -6.055 1 68.25 82 SER A CA 1
ATOM 631 C C . SER A 1 82 ? -20.719 5.77 -7.125 1 68.25 82 SER A C 1
ATOM 633 O O . SER A 1 82 ? -21.75 6.359 -7.441 1 68.25 82 SER A O 1
ATOM 635 N N . VAL A 1 83 ? -19.469 6.293 -7.438 1 80.38 83 VAL A N 1
ATOM 636 C CA . VAL A 1 83 ? -19.328 7.195 -8.578 1 80.38 83 VAL A CA 1
ATOM 637 C C . VAL A 1 83 ? -19.766 6.48 -9.859 1 80.38 83 VAL A C 1
ATOM 639 O O . VAL A 1 83 ? -19.375 5.336 -10.094 1 80.38 83 VAL A O 1
ATOM 642 N N . ARG A 1 84 ? -20.719 7.133 -10.578 1 85.31 84 ARG A N 1
ATOM 643 C CA . ARG A 1 84 ? -21.172 6.566 -11.844 1 85.31 84 ARG A CA 1
ATOM 644 C C . ARG A 1 84 ? -20.266 7.008 -12.992 1 85.31 84 ARG A C 1
ATOM 646 O O . ARG A 1 84 ? -20.172 8.203 -13.289 1 85.31 84 ARG A O 1
ATOM 653 N N . LEU A 1 85 ? -19.672 6.008 -13.586 1 90.31 85 LEU A N 1
ATOM 654 C CA . LEU A 1 85 ? -18.734 6.277 -14.664 1 90.31 85 LEU A CA 1
ATOM 655 C C . LEU A 1 85 ? -19.297 5.863 -16.016 1 90.31 85 LEU A C 1
ATOM 657 O O . LEU A 1 85 ? -20.094 4.918 -16.094 1 90.31 85 LEU A O 1
ATOM 661 N N . LEU A 1 86 ? -18.938 6.66 -16.953 1 91.44 86 LEU A N 1
ATOM 662 C CA . LEU A 1 86 ? -19.281 6.332 -18.328 1 91.44 86 LEU A CA 1
ATOM 663 C C . LEU A 1 86 ? -18.047 5.988 -19.141 1 91.44 86 LEU A C 1
ATOM 665 O O . LEU A 1 86 ? -17.047 6.719 -19.109 1 91.44 86 LEU A O 1
ATOM 669 N N . ALA A 1 87 ? -18.172 4.875 -19.797 1 93.94 87 ALA A N 1
ATOM 670 C CA . ALA A 1 87 ? -17.031 4.414 -20.594 1 93.94 87 ALA A CA 1
ATOM 671 C C . ALA A 1 87 ? -17.094 4.957 -22.016 1 93.94 87 ALA A C 1
ATOM 673 O O . ALA A 1 87 ? -18.156 5.035 -22.609 1 93.94 87 ALA A O 1
ATOM 674 N N . SER A 1 88 ? -15.945 5.285 -22.531 1 92.25 88 SER A N 1
ATOM 675 C CA . SER A 1 88 ? -15.852 5.734 -23.906 1 92.25 88 SER A CA 1
ATOM 676 C C . SER A 1 88 ? -16.109 4.59 -24.891 1 92.25 88 SER A C 1
ATOM 678 O O . SER A 1 88 ? -15.922 3.42 -24.547 1 92.25 88 SER A O 1
ATOM 680 N N . PRO A 1 89 ? -16.453 4.898 -26.031 1 91.69 89 PRO A N 1
ATOM 681 C CA . PRO A 1 89 ? -16.688 3.865 -27.047 1 91.69 89 PRO A CA 1
ATOM 682 C C . PRO A 1 89 ? -15.438 3.049 -27.359 1 91.69 89 PRO A C 1
ATOM 684 O O . PRO A 1 89 ? -15.539 1.895 -27.781 1 91.69 89 PRO A O 1
ATOM 687 N N . GLN A 1 90 ? -14.328 3.605 -27.172 1 91.5 90 GLN A N 1
ATOM 688 C CA . GLN A 1 90 ? -13.078 2.893 -27.422 1 91.5 90 GLN A CA 1
ATOM 689 C C . GLN A 1 90 ? -12.984 1.637 -26.562 1 91.5 90 GLN A C 1
ATOM 691 O O . GLN A 1 90 ? -12.531 0.59 -27.031 1 91.5 90 GLN A O 1
ATOM 696 N N . ILE A 1 91 ? -13.43 1.766 -25.328 1 95.38 91 ILE A N 1
ATOM 697 C CA . ILE A 1 91 ? -13.375 0.631 -24.422 1 95.38 91 ILE A CA 1
ATOM 698 C C . ILE A 1 91 ? -14.391 -0.428 -24.844 1 95.38 91 ILE A C 1
ATOM 700 O O . ILE A 1 91 ? -14.062 -1.614 -24.922 1 95.38 91 ILE A O 1
ATOM 704 N N . THR A 1 92 ? -15.578 0.019 -25.188 1 94.44 92 THR A N 1
ATOM 705 C CA . THR A 1 92 ? -16.641 -0.914 -25.531 1 94.44 92 THR A CA 1
ATOM 706 C C . THR A 1 92 ? -16.312 -1.653 -26.828 1 94.44 92 THR A C 1
ATOM 708 O O . THR A 1 92 ? -16.578 -2.852 -26.953 1 94.44 92 THR A O 1
ATOM 711 N N . THR A 1 93 ? -15.695 -0.915 -27.688 1 94.75 93 THR A N 1
ATOM 712 C CA . THR A 1 93 ? -15.336 -1.519 -28.969 1 94.75 93 THR A CA 1
ATOM 713 C C . THR A 1 93 ? -14.211 -2.539 -28.781 1 94.75 93 THR A C 1
ATOM 715 O O . THR A 1 93 ? -14.234 -3.611 -29.391 1 94.75 93 THR A O 1
ATOM 718 N N . TYR A 1 94 ? -13.289 -2.186 -28.016 1 95 94 TYR A N 1
ATOM 719 C CA . TYR A 1 94 ? -12.164 -3.094 -27.797 1 95 94 TYR A CA 1
ATOM 720 C C . TYR A 1 94 ? -12.625 -4.371 -27.109 1 95 94 TYR A C 1
ATOM 722 O O . TYR A 1 94 ? -12.164 -5.465 -27.438 1 95 94 TYR A O 1
ATOM 730 N N . VAL A 1 95 ? -13.484 -4.234 -26.141 1 96.19 95 VAL A N 1
ATOM 731 C CA . VAL A 1 95 ? -13.938 -5.391 -25.375 1 96.19 95 VAL A CA 1
ATOM 732 C C . VAL A 1 95 ? -14.781 -6.305 -26.25 1 96.19 95 VAL A C 1
ATOM 734 O O . VAL A 1 95 ? -14.586 -7.523 -26.266 1 96.19 95 VAL A O 1
ATOM 737 N N . GLY A 1 96 ? -15.695 -5.703 -26.969 1 94.81 96 GLY A N 1
ATOM 738 C CA . GLY A 1 96 ? -16.562 -6.492 -27.844 1 94.81 96 GLY A CA 1
ATOM 739 C C . GLY A 1 96 ? -17.641 -7.242 -27.094 1 94.81 96 GLY A C 1
ATOM 740 O O . GLY A 1 96 ? -18.344 -6.66 -26.266 1 94.81 96 GLY A O 1
ATOM 741 N N . ASP A 1 97 ? -17.766 -8.539 -27.328 1 95 97 ASP A N 1
ATOM 742 C CA . ASP A 1 97 ? -18.844 -9.352 -26.766 1 95 97 ASP A CA 1
ATOM 743 C C . ASP A 1 97 ? -18.484 -9.812 -25.344 1 95 97 ASP A C 1
ATOM 745 O O . ASP A 1 97 ? -17.641 -10.695 -25.172 1 95 97 ASP A O 1
ATOM 749 N N . LEU A 1 98 ? -19.219 -9.383 -24.438 1 95.94 98 LEU A N 1
ATOM 750 C CA . LEU A 1 98 ? -18.938 -9.648 -23.031 1 95.94 98 LEU A CA 1
ATOM 751 C C . LEU A 1 98 ? -19.156 -11.125 -22.703 1 95.94 98 LEU A C 1
ATOM 753 O O . LEU A 1 98 ? -18.359 -11.727 -21.969 1 95.94 98 LEU A O 1
ATOM 757 N N . GLN A 1 99 ? -20.156 -11.711 -23.297 1 95.38 99 GLN A N 1
ATOM 758 C CA . GLN A 1 99 ? -20.516 -13.086 -22.969 1 95.38 99 GLN A CA 1
ATOM 759 C C . GLN A 1 99 ? -19.438 -14.062 -23.406 1 95.38 99 GLN A C 1
ATOM 761 O O . GLN A 1 99 ? -19.094 -15 -22.688 1 95.38 99 GLN A O 1
ATOM 766 N N . THR A 1 100 ? -18.922 -13.797 -24.516 1 96.75 100 THR A N 1
ATOM 767 C CA . THR A 1 100 ? -17.891 -14.68 -25.047 1 96.75 100 THR A CA 1
ATOM 768 C C . THR A 1 100 ? -16.625 -14.609 -24.188 1 96.75 100 THR A C 1
ATOM 770 O O . THR A 1 100 ? -16.016 -15.633 -23.906 1 96.75 100 THR A O 1
ATOM 773 N N . ILE A 1 101 ? -16.266 -13.445 -23.797 1 97.44 101 ILE A N 1
ATOM 774 C CA . ILE A 1 101 ? -15.062 -13.25 -23 1 97.44 101 ILE A CA 1
ATOM 775 C C . ILE A 1 101 ? -15.234 -13.914 -21.625 1 97.44 101 ILE A C 1
ATOM 777 O O . ILE A 1 101 ? -14.328 -14.594 -21.141 1 97.44 101 ILE A O 1
ATOM 781 N N . VAL A 1 102 ? -16.375 -13.727 -21.062 1 97.31 102 VAL A N 1
ATOM 782 C CA . VAL A 1 102 ? -16.641 -14.281 -19.75 1 97.31 102 VAL A CA 1
ATOM 783 C C . VAL A 1 102 ? -16.641 -15.812 -19.812 1 97.31 102 VAL A C 1
ATOM 785 O O . VAL A 1 102 ? -16.109 -16.484 -18.938 1 97.31 102 VAL A O 1
ATOM 788 N N . ALA A 1 103 ? -17.203 -16.328 -20.875 1 96.5 103 ALA A N 1
ATOM 789 C CA . ALA A 1 103 ? -17.234 -17.781 -21.031 1 96.5 103 ALA A CA 1
ATOM 790 C C . ALA A 1 103 ? -15.82 -18.344 -21.141 1 96.5 103 ALA A C 1
ATOM 792 O O . ALA A 1 103 ? -15.508 -19.375 -20.531 1 96.5 103 ALA A O 1
ATOM 793 N N . GLU A 1 104 ? -15.031 -17.688 -21.875 1 95.19 104 GLU A N 1
ATOM 794 C CA . GLU A 1 104 ? -13.648 -18.125 -22.016 1 95.19 104 GLU A CA 1
ATOM 795 C C . GLU A 1 104 ? -12.891 -18.016 -20.688 1 95.19 104 GLU A C 1
ATOM 797 O O . GLU A 1 104 ? -12.086 -18.875 -20.344 1 95.19 104 GLU A O 1
ATOM 802 N N . TYR A 1 105 ? -13.117 -16.953 -20.016 1 95.75 105 TYR A N 1
ATOM 803 C CA . TYR A 1 105 ? -12.492 -16.734 -18.703 1 95.75 105 TYR A CA 1
ATOM 804 C C . TYR A 1 105 ? -12.859 -17.859 -17.734 1 95.75 105 TYR A C 1
ATOM 806 O O . TYR A 1 105 ? -12 -18.391 -17.031 1 95.75 105 TYR A O 1
ATOM 814 N N . ILE A 1 106 ? -14.125 -18.172 -17.688 1 94.19 106 ILE A N 1
ATOM 815 C CA . ILE A 1 106 ? -14.609 -19.219 -16.766 1 94.19 106 ILE A CA 1
ATOM 816 C C . ILE A 1 106 ? -13.969 -20.547 -17.125 1 94.19 106 ILE A C 1
ATOM 818 O O . ILE A 1 106 ? -13.594 -21.312 -16.234 1 94.19 106 ILE A O 1
ATOM 822 N N . GLN A 1 107 ? -13.75 -20.766 -18.312 1 91.12 107 GLN A N 1
ATOM 823 C CA . GLN A 1 107 ? -13.211 -22.031 -18.781 1 91.12 107 GLN A CA 1
ATOM 824 C C . GLN A 1 107 ? -11.711 -22.125 -18.516 1 91.12 107 GLN A C 1
ATOM 826 O O . GLN A 1 107 ? -11.211 -23.172 -18.094 1 91.12 107 GLN A O 1
ATOM 831 N N . ARG A 1 108 ? -11.008 -21.062 -18.641 1 90.69 108 ARG A N 1
ATOM 832 C CA . ARG A 1 108 ? -9.555 -21.156 -18.703 1 90.69 108 ARG A CA 1
ATOM 833 C C . ARG A 1 108 ? -8.906 -20.625 -17.422 1 90.69 108 ARG A C 1
ATOM 835 O O . ARG A 1 108 ? -7.805 -21.047 -17.062 1 90.69 108 ARG A O 1
ATOM 842 N N . ILE A 1 109 ? -9.57 -19.719 -16.75 1 92.06 109 ILE A N 1
ATOM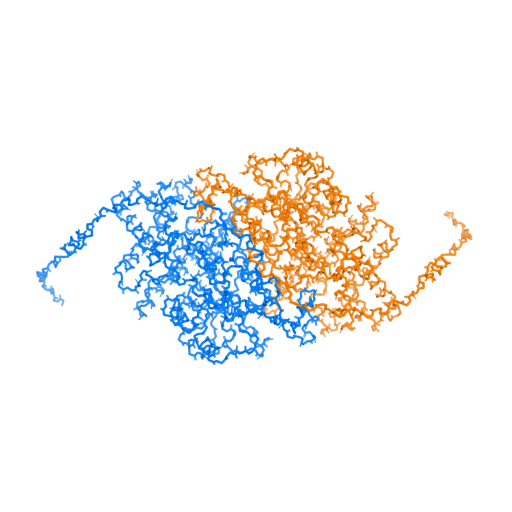 843 C CA . ILE A 1 109 ? -8.883 -19 -15.688 1 92.06 109 ILE A CA 1
ATOM 844 C C . ILE A 1 109 ? -9.594 -19.234 -14.352 1 92.06 109 ILE A C 1
ATOM 846 O O . ILE A 1 109 ? -8.945 -19.438 -13.328 1 92.06 109 ILE A O 1
ATOM 850 N N . HIS A 1 110 ? -10.867 -19.312 -14.273 1 92.31 110 HIS A N 1
ATOM 851 C CA . HIS A 1 110 ? -11.68 -19.328 -13.07 1 92.31 110 HIS A CA 1
ATOM 852 C C . HIS A 1 110 ? -11.281 -20.469 -12.141 1 92.31 110 HIS A C 1
ATOM 854 O O . HIS A 1 110 ? -11.352 -20.344 -10.922 1 92.31 110 HIS A O 1
ATOM 860 N N . TRP A 1 111 ? -10.805 -21.5 -12.648 1 86.44 111 TRP A N 1
ATOM 861 C CA . TRP A 1 111 ? -10.57 -22.688 -11.844 1 86.44 111 TRP A CA 1
ATOM 862 C C . TRP A 1 111 ? -9.359 -22.5 -10.93 1 86.44 111 TRP A C 1
ATOM 864 O O . TRP A 1 111 ? -9.297 -23.078 -9.844 1 86.44 111 TRP A O 1
ATOM 874 N N . TRP A 1 112 ? -8.406 -21.672 -11.344 1 88.69 112 TRP A N 1
ATOM 875 C CA . TRP A 1 112 ? -7.262 -21.5 -10.453 1 88.69 112 TRP A CA 1
ATOM 876 C C . TRP A 1 112 ? -7.301 -20.141 -9.758 1 88.69 112 TRP A C 1
ATOM 878 O O . TRP A 1 112 ? -6.465 -19.859 -8.898 1 88.69 112 TRP A O 1
ATOM 888 N N . MET A 1 113 ? -8.195 -19.344 -10.109 1 90.06 113 MET A N 1
ATOM 889 C CA . MET A 1 113 ? -8.406 -18.047 -9.453 1 90.06 113 MET A CA 1
ATOM 890 C C . MET A 1 113 ? -9.891 -17.766 -9.281 1 90.06 113 MET A C 1
ATOM 892 O O . MET A 1 113 ? -10.43 -16.844 -9.906 1 90.06 113 MET A O 1
ATOM 896 N N . PRO A 1 114 ? -10.492 -18.469 -8.445 1 94 114 PRO A N 1
ATOM 897 C CA . PRO A 1 114 ? -11.945 -18.328 -8.281 1 94 114 PRO A CA 1
ATOM 898 C C . PRO A 1 114 ? -12.336 -17.188 -7.352 1 94 114 PRO A C 1
ATOM 900 O O . PRO A 1 114 ? -12.938 -17.406 -6.305 1 94 114 PRO A O 1
ATOM 903 N N . ILE A 1 115 ? -12.109 -15.961 -7.746 1 96.56 115 ILE A N 1
ATOM 904 C CA . ILE A 1 115 ? -12.398 -14.812 -6.902 1 96.56 115 ILE A CA 1
ATOM 905 C C . ILE A 1 115 ? -13.711 -14.164 -7.344 1 96.56 115 ILE A C 1
ATOM 907 O O . ILE A 1 115 ? -14.25 -13.297 -6.645 1 96.56 115 ILE A O 1
ATOM 911 N N . LEU A 1 116 ? -14.234 -14.617 -8.508 1 96.38 116 LEU A N 1
ATOM 912 C CA . LEU A 1 116 ? -15.508 -14.133 -9.023 1 96.38 116 LEU A CA 1
ATOM 913 C C . LEU A 1 116 ? -16.562 -15.242 -9.008 1 96.38 116 LEU A C 1
ATOM 915 O O . LEU A 1 116 ? -16.281 -16.375 -9.422 1 96.38 116 LEU A O 1
ATOM 919 N N . SER A 1 117 ? -17.688 -14.867 -8.539 1 94.69 117 SER A N 1
ATOM 920 C CA . SER A 1 117 ? -18.766 -15.852 -8.578 1 94.69 117 SER A CA 1
ATOM 921 C C . SER A 1 117 ? -19.312 -16.016 -9.992 1 94.69 117 SER A C 1
ATOM 923 O O . SER A 1 117 ? -19.781 -15.055 -10.594 1 94.69 117 SER A O 1
ATOM 925 N N . ARG A 1 118 ? -19.266 -17.203 -10.414 1 94.31 118 ARG A N 1
ATOM 926 C CA . ARG A 1 118 ? -19.828 -17.5 -11.727 1 94.31 118 ARG A CA 1
ATOM 927 C C . ARG A 1 118 ? -21.312 -17.141 -11.781 1 94.31 118 ARG A C 1
ATOM 929 O O . ARG A 1 118 ? -21.781 -16.562 -12.758 1 94.31 118 ARG A O 1
ATOM 936 N N . TYR A 1 119 ? -21.969 -17.438 -10.758 1 94.19 119 TYR A N 1
ATOM 937 C CA . TYR A 1 119 ? -23.406 -17.188 -10.656 1 94.19 119 TYR A CA 1
ATOM 938 C C . TYR A 1 119 ? -23.703 -15.688 -10.758 1 94.19 119 TYR A C 1
ATOM 940 O O . TYR A 1 119 ? -24.516 -15.266 -11.57 1 94.19 119 TYR A O 1
ATOM 948 N N . GLN A 1 120 ? -23.047 -14.93 -10.008 1 92.38 120 GLN A N 1
ATOM 949 C CA . GLN A 1 120 ? -23.297 -13.492 -9.977 1 92.38 120 GLN A CA 1
ATOM 950 C C . GLN A 1 120 ? -22.859 -12.836 -11.281 1 92.38 120 GLN A C 1
ATOM 952 O O . GLN A 1 120 ? -23.469 -11.867 -11.734 1 92.38 120 GLN A O 1
ATOM 957 N N . LEU A 1 121 ? -21.781 -13.297 -11.789 1 93.62 121 LEU A N 1
ATOM 958 C CA . LEU A 1 121 ? -21.266 -12.742 -13.039 1 93.62 121 LEU A CA 1
ATOM 959 C C . LEU A 1 121 ? -22.266 -12.961 -14.172 1 93.62 121 LEU A C 1
ATOM 961 O O . LEU A 1 121 ? -22.547 -12.039 -14.938 1 93.62 121 LEU A O 1
ATOM 965 N N . LEU A 1 122 ? -22.797 -14.148 -14.25 1 93.5 122 LEU A N 1
ATOM 966 C CA . LEU A 1 122 ? -23.75 -14.461 -15.305 1 93.5 122 LEU A CA 1
ATOM 967 C C . LEU A 1 122 ? -25.062 -13.703 -15.109 1 93.5 122 LEU A C 1
ATOM 969 O O . LEU A 1 122 ? -25.656 -13.227 -16.078 1 93.5 122 LEU A O 1
ATOM 973 N N . LEU A 1 123 ? -25.422 -13.539 -13.898 1 92.06 123 LEU A N 1
ATOM 974 C CA . LEU A 1 123 ? -26.625 -12.766 -13.594 1 92.06 123 LEU A CA 1
ATOM 975 C C . LEU A 1 123 ? -26.453 -11.305 -14 1 92.06 123 LEU A C 1
ATOM 977 O O . LEU A 1 123 ? -27.375 -10.688 -14.539 1 92.06 123 LEU A O 1
ATOM 981 N N . SER A 1 124 ? -25.281 -10.773 -13.727 1 92.19 124 SER A N 1
ATOM 982 C CA . SER A 1 124 ? -24.984 -9.375 -14.055 1 92.19 124 SER A CA 1
ATOM 983 C C . SER A 1 124 ? -24.984 -9.148 -15.562 1 92.19 124 SER A C 1
ATOM 985 O O . SER A 1 124 ? -25.281 -8.055 -16.031 1 92.19 124 SER A O 1
ATOM 987 N N . LEU A 1 125 ? -24.609 -10.164 -16.312 1 93.19 125 LEU A N 1
ATOM 988 C CA . LEU A 1 125 ? -24.594 -10.062 -17.766 1 93.19 125 LEU A CA 1
ATOM 989 C C . LEU A 1 125 ? -26.016 -10.086 -18.328 1 93.19 125 LEU A C 1
ATOM 991 O O . LEU A 1 125 ? -26.312 -9.383 -19.297 1 93.19 125 LEU A O 1
ATOM 995 N N . GLU A 1 126 ? -26.812 -10.805 -17.656 1 91.62 126 GLU A N 1
ATOM 996 C CA . GLU A 1 126 ? -28.188 -10.938 -18.125 1 91.62 126 GLU A CA 1
ATOM 997 C C . GLU A 1 126 ? -29.031 -9.742 -17.688 1 91.62 126 GLU A C 1
ATOM 999 O O . GLU A 1 126 ? -29.859 -9.242 -18.453 1 91.62 126 GLU A O 1
ATOM 1004 N N . THR A 1 127 ? -28.797 -9.375 -16.406 1 90.88 127 THR A N 1
ATOM 1005 C CA . THR A 1 127 ? -29.547 -8.273 -15.828 1 90.88 127 THR A CA 1
ATOM 1006 C C . THR A 1 127 ? -28.609 -7.262 -15.172 1 90.88 127 THR A C 1
ATOM 1008 O O . THR A 1 127 ? -28.453 -7.266 -13.953 1 90.88 127 THR A O 1
ATOM 1011 N N . PRO A 1 128 ? -28.188 -6.402 -16.031 1 83.06 128 PRO A N 1
ATOM 1012 C CA . PRO A 1 128 ? -27.234 -5.441 -15.477 1 83.06 128 PRO A CA 1
ATOM 1013 C C . PRO A 1 128 ? -27.875 -4.512 -14.445 1 83.06 128 PRO A C 1
ATOM 1015 O O . PRO A 1 128 ? -29.016 -4.059 -14.633 1 83.06 128 PRO A O 1
ATOM 1018 N N . THR A 1 129 ? -27.188 -4.441 -13.32 1 82.12 129 THR A N 1
ATOM 1019 C CA . THR A 1 129 ? -27.625 -3.469 -12.32 1 82.12 129 THR A CA 1
ATOM 1020 C C . THR A 1 129 ? -27.297 -2.047 -12.773 1 82.12 129 THR A C 1
ATOM 1022 O O . THR A 1 129 ? -26.156 -1.745 -13.117 1 82.12 129 THR A O 1
ATOM 1025 N N . PRO A 1 130 ? -28.266 -1.258 -12.758 1 81 130 PRO A N 1
ATOM 1026 C CA . PRO A 1 130 ? -28.031 0.116 -13.203 1 81 130 PRO A CA 1
ATOM 1027 C C . PRO A 1 130 ? -26.922 0.815 -12.406 1 81 130 PRO A C 1
ATOM 1029 O O . PRO A 1 130 ? -26.875 0.7 -11.18 1 81 130 PRO A O 1
ATOM 1032 N N . GLY A 1 131 ? -26.047 1.393 -13.133 1 78.56 131 GLY A N 1
ATOM 1033 C CA . GLY A 1 131 ? -25 2.18 -12.492 1 78.56 131 GLY A CA 1
ATOM 1034 C C . GLY A 1 131 ? -23.719 1.408 -12.289 1 78.56 131 GLY A C 1
ATOM 1035 O O . GLY A 1 131 ? -22.688 1.987 -11.922 1 78.56 131 GLY A O 1
ATOM 1036 N N . THR A 1 132 ? -23.797 0.168 -12.547 1 84.31 132 THR A N 1
ATOM 1037 C CA . THR A 1 132 ? -22.594 -0.641 -12.328 1 84.31 132 THR A CA 1
ATOM 1038 C C . THR A 1 132 ? -22.062 -1.185 -13.648 1 84.31 132 THR A C 1
ATOM 1040 O O . THR A 1 132 ? -21.203 -2.068 -13.664 1 84.31 132 THR A O 1
ATOM 1043 N N . GLU A 1 133 ? -22.531 -0.63 -14.703 1 88.88 133 GLU A N 1
ATOM 1044 C CA . GLU A 1 133 ? -22.219 -1.146 -16.031 1 88.88 133 GLU A CA 1
ATOM 1045 C C . GLU A 1 133 ? -20.75 -0.954 -16.359 1 88.88 133 GLU A C 1
ATOM 1047 O O . GLU A 1 133 ? -20.109 -1.843 -16.938 1 88.88 133 GLU A O 1
ATOM 1052 N N . THR A 1 134 ? -20.266 0.143 -15.984 1 92.62 134 THR A N 1
ATOM 1053 C CA . THR A 1 134 ? -18.875 0.435 -16.297 1 92.62 134 THR A CA 1
ATOM 1054 C C . THR A 1 134 ? -17.938 -0.468 -15.492 1 92.62 134 THR A C 1
ATOM 1056 O O . THR A 1 134 ? -16.906 -0.905 -16 1 92.62 134 THR A O 1
ATOM 1059 N N . ASP A 1 135 ? -18.312 -0.755 -14.297 1 93.38 135 ASP A N 1
ATOM 1060 C CA . ASP A 1 135 ? -17.516 -1.671 -13.484 1 93.38 135 ASP A CA 1
ATOM 1061 C C . ASP A 1 135 ? -17.438 -3.053 -14.133 1 93.38 135 ASP A C 1
ATOM 1063 O O . ASP A 1 135 ? -16.375 -3.668 -14.164 1 93.38 135 ASP A O 1
ATOM 1067 N N . LEU A 1 136 ? -18.594 -3.451 -14.555 1 95.25 136 LEU A N 1
ATOM 1068 C CA . LEU A 1 136 ? -18.641 -4.75 -15.219 1 95.25 136 LEU A CA 1
ATOM 1069 C C . LEU A 1 136 ? -17.812 -4.738 -16.5 1 95.25 136 LEU A C 1
ATOM 1071 O O . LEU A 1 136 ? -17.078 -5.688 -16.781 1 95.25 136 LEU A O 1
ATOM 1075 N N . LEU A 1 137 ? -17.969 -3.691 -17.219 1 96.62 137 LEU A N 1
ATOM 1076 C CA . LEU A 1 137 ? -17.219 -3.555 -18.453 1 96.62 137 LEU A CA 1
ATOM 1077 C C . LEU A 1 137 ? -15.719 -3.598 -18.203 1 96.62 137 LEU A C 1
ATOM 1079 O O . LEU A 1 137 ? -14.977 -4.27 -18.938 1 96.62 137 LEU A O 1
ATOM 1083 N N . LEU A 1 138 ? -15.234 -2.883 -17.203 1 97.38 138 LEU A N 1
ATOM 1084 C CA . LEU A 1 138 ? -13.812 -2.857 -16.859 1 97.38 138 LEU A CA 1
ATOM 1085 C C . LEU A 1 138 ? -13.344 -4.23 -16.391 1 97.38 138 LEU A C 1
ATOM 1087 O O . LEU A 1 138 ? -12.227 -4.645 -16.688 1 97.38 138 LEU A O 1
ATOM 1091 N N . LEU A 1 139 ? -14.188 -4.891 -15.656 1 97.94 139 LEU A N 1
ATOM 1092 C CA . LEU A 1 139 ? -13.859 -6.242 -15.219 1 97.94 139 LEU A CA 1
ATOM 1093 C C . LEU A 1 139 ? -13.672 -7.172 -16.422 1 97.94 139 LEU A C 1
ATOM 1095 O O . LEU A 1 139 ? -12.688 -7.91 -16.484 1 97.94 139 LEU A O 1
ATOM 1099 N N . VAL A 1 140 ? -14.578 -7.074 -17.328 1 98.19 140 VAL A N 1
ATOM 1100 C CA . VAL A 1 140 ? -14.516 -7.938 -18.5 1 98.19 140 VAL A CA 1
ATOM 1101 C C . VAL A 1 140 ? -13.312 -7.555 -19.359 1 98.19 140 VAL A C 1
ATOM 1103 O O . VAL A 1 140 ? -12.664 -8.422 -19.969 1 98.19 140 VAL A O 1
ATOM 1106 N N . LEU A 1 141 ? -13.031 -6.301 -19.422 1 98.5 141 LEU A N 1
ATOM 1107 C CA . LEU A 1 141 ? -11.844 -5.848 -20.141 1 98.5 141 LEU A CA 1
ATOM 1108 C C . LEU A 1 141 ? -10.586 -6.5 -19.562 1 98.5 141 LEU A C 1
ATOM 1110 O O . LEU A 1 141 ? -9.727 -6.965 -20.312 1 98.5 141 LEU A O 1
ATOM 1114 N N . THR A 1 142 ? -10.453 -6.566 -18.266 1 98.56 142 THR A N 1
ATOM 1115 C CA . THR A 1 142 ? -9.273 -7.152 -17.641 1 98.56 142 THR A CA 1
ATOM 1116 C C . THR A 1 142 ? -9.266 -8.672 -17.812 1 98.56 142 THR A C 1
ATOM 1118 O O . THR A 1 142 ? -8.195 -9.281 -17.906 1 98.56 142 THR A O 1
ATOM 1121 N N . MET A 1 143 ? -10.469 -9.266 -17.891 1 98.19 143 MET A N 1
ATOM 1122 C CA . MET A 1 143 ? -10.531 -10.68 -18.234 1 98.19 143 MET A CA 1
ATOM 1123 C C . MET A 1 143 ? -9.93 -10.93 -19.609 1 98.19 143 MET A C 1
ATOM 1125 O O . MET A 1 143 ? -9.148 -11.867 -19.797 1 98.19 143 MET A O 1
ATOM 1129 N N . LYS A 1 144 ? -10.344 -10.094 -20.5 1 97.94 144 LYS A N 1
ATOM 1130 C CA . LYS A 1 144 ? -9.844 -10.219 -21.859 1 97.94 144 LYS A CA 1
ATOM 1131 C C . LYS A 1 144 ? -8.328 -10.078 -21.906 1 97.94 144 LYS A C 1
ATOM 1133 O O . LYS A 1 144 ? -7.648 -10.82 -22.625 1 97.94 144 LYS A O 1
ATOM 1138 N N . VAL A 1 145 ? -7.793 -9.141 -21.141 1 97.75 145 VAL A N 1
ATOM 1139 C CA . VAL A 1 145 ? -6.352 -8.93 -21.062 1 97.75 145 VAL A CA 1
ATOM 1140 C C . VAL A 1 145 ? -5.68 -10.188 -20.516 1 97.75 145 VAL A C 1
ATOM 1142 O O . VAL A 1 145 ? -4.648 -10.625 -21.031 1 97.75 145 VAL A O 1
ATOM 1145 N N . LEU A 1 146 ? -6.246 -10.789 -19.5 1 97 146 LEU A N 1
ATOM 1146 C CA . LEU A 1 146 ? -5.66 -11.945 -18.844 1 97 146 LEU A CA 1
ATOM 1147 C C . LEU A 1 146 ? -5.68 -13.164 -19.766 1 97 146 LEU A C 1
ATOM 1149 O O . LEU A 1 146 ? -4.855 -14.07 -19.625 1 97 146 LEU A O 1
ATOM 1153 N N . LEU A 1 147 ? -6.609 -13.164 -20.688 1 95.62 147 LEU A N 1
ATOM 1154 C CA . LEU A 1 147 ? -6.746 -14.273 -21.625 1 95.62 147 LEU A CA 1
ATOM 1155 C C . LEU A 1 147 ? -5.711 -14.18 -22.734 1 95.62 147 LEU A C 1
ATOM 1157 O O . LEU A 1 147 ? -5.523 -15.133 -23.5 1 95.62 147 LEU A O 1
ATOM 1161 N N . TRP A 1 148 ? -5 -13.078 -22.828 1 94.75 148 TRP A N 1
ATOM 1162 C CA . TRP A 1 148 ? -3.973 -12.898 -23.844 1 94.75 148 TRP A CA 1
ATOM 1163 C C . TRP A 1 148 ? -2.908 -13.984 -23.75 1 94.75 148 TRP A C 1
ATOM 1165 O O . TRP A 1 148 ? -2.441 -14.297 -22.641 1 94.75 148 TRP A O 1
ATOM 1175 N N . ASN A 1 149 ? -2.605 -14.539 -24.781 1 91.88 149 ASN A N 1
ATOM 1176 C CA . ASN A 1 149 ? -1.621 -15.609 -24.906 1 91.88 149 ASN A CA 1
ATOM 1177 C C . ASN A 1 149 ? -0.529 -15.258 -25.906 1 91.88 149 ASN A C 1
ATOM 1179 O O . ASN A 1 149 ? -0.79 -15.172 -27.109 1 91.88 149 ASN A O 1
ATOM 1183 N N . PRO A 1 150 ? 0.65 -15.117 -25.422 1 91.44 150 PRO A N 1
ATOM 1184 C CA . PRO A 1 150 ? 1.743 -14.711 -26.312 1 91.44 150 PRO A CA 1
ATOM 1185 C C . PRO A 1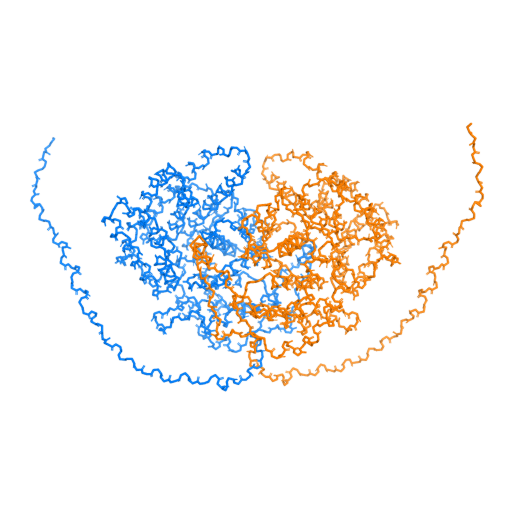 150 ? 1.933 -15.664 -27.484 1 91.44 150 PRO A C 1
ATOM 1187 O O . PRO A 1 150 ? 2.176 -15.227 -28.609 1 91.44 150 PRO A O 1
ATOM 1190 N N . SER A 1 151 ? 1.864 -16.891 -27.297 1 86.56 151 SER A N 1
ATOM 1191 C CA . SER A 1 151 ? 2.082 -17.875 -28.344 1 86.56 151 SER A CA 1
ATOM 1192 C C . SER A 1 151 ? 0.954 -17.844 -29.375 1 86.56 151 SER A C 1
ATOM 1194 O O . SER A 1 151 ? 1.2 -17.938 -30.578 1 86.56 151 SER A O 1
ATOM 1196 N N . ALA A 1 152 ? -0.207 -17.703 -28.922 1 82 152 ALA A N 1
ATOM 1197 C CA . ALA A 1 152 ? -1.365 -17.672 -29.812 1 82 152 ALA A CA 1
ATOM 1198 C C . ALA A 1 152 ? -1.406 -16.391 -30.625 1 82 152 ALA A C 1
ATOM 1200 O O . ALA A 1 152 ? -1.864 -16.375 -31.766 1 82 152 ALA A O 1
ATOM 1201 N N . GLN A 1 153 ? -0.911 -15.305 -30.062 1 84.62 153 GLN A N 1
ATOM 1202 C CA . GLN A 1 153 ? -0.995 -14 -30.703 1 84.62 153 GLN A CA 1
ATOM 1203 C C . GLN A 1 153 ? 0.324 -13.641 -31.391 1 84.62 153 GLN A C 1
ATOM 1205 O O . GLN A 1 153 ? 0.447 -12.57 -31.984 1 84.62 153 GLN A O 1
ATOM 1210 N N . HIS A 1 154 ? 1.328 -14.414 -31.25 1 82.56 154 HIS A N 1
ATOM 1211 C CA . HIS A 1 154 ? 2.633 -14.25 -31.875 1 82.56 154 HIS A CA 1
ATOM 1212 C C . HIS A 1 154 ? 3.27 -12.922 -31.5 1 82.56 154 HIS A C 1
ATOM 1214 O O . HIS A 1 154 ? 3.748 -12.188 -32.375 1 82.56 154 HIS A O 1
ATOM 1220 N N . SER A 1 155 ? 3.088 -12.602 -30.328 1 85.75 155 SER A N 1
ATOM 1221 C CA . SER A 1 155 ? 3.684 -11.383 -29.797 1 85.75 155 SER A CA 1
ATOM 1222 C C . SER A 1 155 ? 4.441 -11.656 -28.5 1 85.75 155 SER A C 1
ATOM 1224 O O . SER A 1 155 ? 4 -12.453 -27.672 1 85.75 155 SER A O 1
ATOM 1226 N N . THR A 1 156 ? 5.605 -11.031 -28.422 1 86.81 156 THR A N 1
ATOM 1227 C CA . THR A 1 156 ? 6.422 -11.25 -27.234 1 86.81 156 THR A CA 1
ATOM 1228 C C . THR A 1 156 ? 6.402 -10.023 -26.328 1 86.81 156 THR A C 1
ATOM 1230 O O . THR A 1 156 ? 7.086 -9.992 -25.297 1 86.81 156 THR A O 1
ATOM 1233 N N . ASN A 1 157 ? 5.617 -9.07 -26.703 1 90.62 157 ASN A N 1
ATOM 1234 C CA . ASN A 1 157 ? 5.512 -7.883 -25.859 1 90.62 157 ASN A CA 1
ATOM 1235 C C . ASN A 1 157 ? 4.207 -7.875 -25.062 1 90.62 157 ASN A C 1
ATOM 1237 O O . ASN A 1 157 ? 3.131 -7.676 -25.625 1 90.62 157 ASN A O 1
ATOM 1241 N N . PRO A 1 158 ? 4.34 -8.016 -23.812 1 94.12 158 PRO A N 1
ATOM 1242 C CA . PRO A 1 158 ? 3.119 -8.102 -23 1 94.12 158 PRO A CA 1
ATOM 1243 C C . PRO A 1 158 ? 2.432 -6.754 -22.828 1 94.12 158 PRO A C 1
ATOM 1245 O O . PRO A 1 158 ? 1.304 -6.695 -22.328 1 94.12 158 PRO A O 1
ATOM 1248 N N . ARG A 1 159 ? 3.088 -5.672 -23.172 1 91.5 159 ARG A N 1
ATOM 1249 C CA . ARG A 1 159 ? 2.453 -4.359 -23.125 1 91.5 159 ARG A CA 1
ATOM 1250 C C . ARG A 1 159 ? 1.587 -4.113 -24.344 1 91.5 159 ARG A C 1
ATOM 1252 O O . ARG A 1 159 ? 1.822 -3.162 -25.094 1 91.5 159 ARG A O 1
ATOM 1259 N N . THR A 1 160 ? 0.575 -4.875 -24.391 1 94.06 160 THR A N 1
ATOM 1260 C CA . THR A 1 160 ? -0.357 -4.84 -25.5 1 94.06 160 THR A CA 1
ATOM 1261 C C . THR A 1 160 ? -1.268 -3.619 -25.422 1 94.06 160 THR A C 1
ATOM 1263 O O . THR A 1 160 ? -1.324 -2.957 -24.375 1 94.06 160 THR A O 1
ATOM 1266 N N . GLU A 1 161 ? -1.979 -3.383 -26.453 1 91.88 161 GLU A N 1
ATOM 1267 C CA . GLU A 1 161 ? -2.963 -2.305 -26.469 1 91.88 161 GLU A CA 1
ATOM 1268 C C . GLU A 1 161 ? -4.047 -2.537 -25.422 1 91.88 161 GLU A C 1
ATOM 1270 O O . GLU A 1 161 ? -4.473 -1.6 -24.734 1 91.88 161 GLU A O 1
ATOM 1275 N N . GLY A 1 162 ? -4.441 -3.752 -25.344 1 94.25 162 GLY A N 1
ATOM 1276 C CA . GLY A 1 162 ? -5.449 -4.094 -24.344 1 94.25 162 GLY A CA 1
ATOM 1277 C C . GLY A 1 162 ? -4.992 -3.838 -22.922 1 94.25 162 GLY A C 1
ATOM 1278 O O . GLY A 1 162 ? -5.742 -3.293 -22.109 1 94.25 162 GLY A O 1
ATOM 1279 N N . TYR A 1 163 ? -3.738 -4.207 -22.719 1 96.25 163 TYR A N 1
ATOM 1280 C CA . TYR A 1 163 ? -3.18 -3.998 -21.391 1 96.25 163 TYR A CA 1
ATOM 1281 C C . TYR A 1 163 ? -3.096 -2.512 -21.062 1 96.25 163 TYR A C 1
ATOM 1283 O O . TYR A 1 163 ? -3.512 -2.086 -19.984 1 96.25 163 TYR A O 1
ATOM 1291 N N . LEU A 1 164 ? -2.654 -1.764 -21.953 1 93.19 164 LEU A N 1
ATOM 1292 C CA . LEU A 1 164 ? -2.486 -0.332 -21.734 1 93.19 164 LEU A CA 1
ATOM 1293 C C . LEU A 1 164 ? -3.838 0.355 -21.578 1 93.19 164 LEU A C 1
ATOM 1295 O O . LEU A 1 164 ? -3.994 1.237 -20.719 1 93.19 164 LEU A O 1
ATOM 1299 N N . LEU A 1 165 ? -4.746 -0.077 -22.328 1 94.5 165 LEU A N 1
ATOM 1300 C CA . LEU A 1 165 ? -6.098 0.455 -22.234 1 94.5 165 LEU A CA 1
ATOM 1301 C C . LEU A 1 165 ? -6.711 0.145 -20.875 1 94.5 165 LEU A C 1
ATOM 1303 O O . LEU A 1 165 ? -7.285 1.027 -20.219 1 94.5 165 LEU A O 1
ATOM 1307 N N . ALA A 1 166 ? -6.602 -1.058 -20.438 1 97.19 166 ALA A N 1
ATOM 1308 C CA . ALA A 1 166 ? -7.16 -1.477 -19.141 1 97.19 166 ALA A CA 1
ATOM 1309 C C . ALA A 1 166 ? -6.508 -0.724 -17.984 1 97.19 166 ALA A C 1
ATOM 1311 O O . ALA A 1 166 ? -7.191 -0.268 -17.078 1 97.19 166 ALA A O 1
ATOM 1312 N N . ARG A 1 167 ? -5.227 -0.654 -18.094 1 95.25 167 ARG A N 1
ATOM 1313 C CA . ARG A 1 167 ? -4.477 0.028 -17.047 1 95.25 167 ARG A CA 1
ATOM 1314 C C . ARG A 1 167 ? -4.918 1.482 -16.922 1 95.25 167 ARG A C 1
ATOM 1316 O O . ARG A 1 167 ? -5.211 1.952 -15.82 1 95.25 167 ARG A O 1
ATOM 1323 N N . ARG A 1 168 ? -5.027 2.121 -17.938 1 92.31 168 ARG A N 1
ATOM 1324 C CA . ARG A 1 168 ? -5.422 3.527 -17.938 1 92.31 168 ARG A CA 1
ATOM 1325 C C . ARG A 1 168 ? -6.867 3.688 -17.469 1 92.31 168 ARG A C 1
ATOM 1327 O O . ARG A 1 168 ? -7.172 4.582 -16.672 1 92.31 168 ARG A O 1
ATOM 1334 N N . ALA A 1 169 ? -7.664 2.9 -17.984 1 95.44 169 ALA A N 1
ATOM 1335 C CA . ALA A 1 169 ? -9.078 2.98 -17.609 1 95.44 169 ALA A CA 1
ATOM 1336 C C . ALA A 1 169 ? -9.273 2.75 -16.125 1 95.44 169 ALA A C 1
ATOM 1338 O O . ALA A 1 169 ? -10.055 3.451 -15.477 1 95.44 169 ALA A O 1
ATOM 1339 N N . ILE A 1 170 ? -8.586 1.803 -15.594 1 95.69 170 ILE A N 1
ATOM 1340 C CA . ILE A 1 170 ? -8.703 1.492 -14.18 1 95.69 170 ILE A CA 1
ATOM 1341 C C . ILE A 1 170 ? -8.156 2.65 -13.344 1 95.69 170 ILE A C 1
ATOM 1343 O O . ILE A 1 170 ? -8.766 3.053 -12.352 1 95.69 170 ILE A O 1
ATOM 1347 N N . ASP A 1 171 ? -7.062 3.178 -13.766 1 92.19 171 ASP A N 1
ATOM 1348 C CA . ASP A 1 171 ? -6.48 4.312 -13.055 1 92.19 171 ASP A CA 1
ATOM 1349 C C . ASP A 1 171 ? -7.426 5.508 -13.062 1 92.19 171 ASP A C 1
ATOM 1351 O O . ASP A 1 171 ? -7.566 6.203 -12.055 1 92.19 171 ASP A O 1
ATOM 1355 N N . GLU A 1 172 ? -8.031 5.684 -14.148 1 91.75 172 GLU A N 1
ATOM 1356 C CA . GLU A 1 172 ? -8.992 6.777 -14.258 1 91.75 172 GLU A CA 1
ATOM 1357 C C . GLU A 1 172 ? -10.203 6.543 -13.359 1 91.75 172 GLU A C 1
ATOM 1359 O O . GLU A 1 172 ? -10.719 7.48 -12.75 1 91.75 172 GLU A O 1
ATOM 1364 N N . ALA A 1 173 ? -10.656 5.34 -13.344 1 93.38 173 ALA A N 1
ATOM 1365 C CA . ALA A 1 173 ? -11.797 5.012 -12.492 1 93.38 173 ALA A CA 1
ATOM 1366 C C . ALA A 1 173 ? -11.477 5.277 -11.023 1 93.38 173 ALA A C 1
ATOM 1368 O O . ALA A 1 173 ? -12.281 5.867 -10.305 1 93.38 173 ALA A O 1
ATOM 1369 N N . VAL A 1 174 ? -10.312 4.91 -10.656 1 91.25 174 VAL A N 1
ATOM 1370 C CA . VAL A 1 174 ? -9.891 5.094 -9.266 1 91.25 174 VAL A CA 1
ATOM 1371 C C . VAL A 1 174 ? -9.75 6.582 -8.961 1 91.25 174 VAL A C 1
ATOM 1373 O O . VAL A 1 174 ? -10.164 7.047 -7.898 1 91.25 174 VAL A O 1
ATOM 1376 N N . LEU A 1 175 ? -9.203 7.289 -9.844 1 86.44 175 LEU A N 1
ATOM 1377 C CA . LEU A 1 175 ? -9.016 8.727 -9.664 1 86.44 175 LEU A CA 1
ATOM 1378 C C . LEU A 1 175 ? -10.359 9.438 -9.555 1 86.44 175 LEU A C 1
ATOM 1380 O O . LEU A 1 175 ? -10.484 10.43 -8.836 1 86.44 175 LEU A O 1
ATOM 1384 N N . ALA A 1 176 ? -11.281 8.867 -10.25 1 88 176 ALA A N 1
ATOM 1385 C CA . ALA A 1 176 ? -12.617 9.453 -10.234 1 88 176 ALA A CA 1
ATOM 1386 C C . ALA A 1 176 ? -13.336 9.164 -8.922 1 88 176 ALA A C 1
ATOM 1388 O O . ALA A 1 176 ? -14.359 9.773 -8.617 1 88 176 ALA A O 1
ATOM 1389 N N . GLY A 1 177 ? -12.812 8.25 -8.195 1 88 177 GLY A N 1
ATOM 1390 C CA . GLY A 1 177 ? -13.375 7.953 -6.887 1 88 177 GLY A CA 1
ATOM 1391 C C . GLY A 1 177 ? -14.234 6.699 -6.871 1 88 177 GLY A C 1
ATOM 1392 O O . GLY A 1 177 ? -14.977 6.461 -5.918 1 88 177 GLY A O 1
ATOM 1393 N N . ALA A 1 178 ? -14.133 5.93 -7.938 1 90.19 178 ALA A N 1
ATOM 1394 C CA . ALA A 1 178 ? -14.891 4.68 -7.961 1 90.19 178 ALA A CA 1
ATOM 1395 C C . ALA A 1 178 ? -14.359 3.695 -6.926 1 90.19 178 ALA A C 1
ATOM 1397 O O . ALA A 1 178 ? -13.148 3.473 -6.84 1 90.19 178 ALA A O 1
ATOM 1398 N N . MET A 1 179 ? -15.281 3.176 -6.125 1 91.12 179 MET A N 1
ATOM 1399 C CA . MET A 1 179 ? -14.922 2.201 -5.098 1 91.12 179 MET A CA 1
ATOM 1400 C C . MET A 1 179 ? -15.906 1.035 -5.09 1 91.12 179 MET A C 1
ATOM 1402 O O . MET A 1 179 ? -17.031 1.167 -4.594 1 91.12 179 MET A O 1
ATOM 1406 N N . SER A 1 180 ? -15.477 -0.035 -5.648 1 92.94 180 SER A N 1
ATOM 1407 C CA . SER A 1 180 ? -16.328 -1.217 -5.676 1 92.94 180 SER A CA 1
ATOM 1408 C C . SER A 1 180 ? -15.508 -2.498 -5.633 1 92.94 180 SER A C 1
ATOM 1410 O O . SER A 1 180 ? -14.328 -2.498 -6 1 92.94 180 SER A O 1
ATOM 1412 N N . CYS A 1 181 ? -16.125 -3.496 -5.203 1 94.75 181 CYS A N 1
ATOM 1413 C CA . CYS A 1 181 ? -15.453 -4.793 -5.16 1 94.75 181 CYS A CA 1
ATOM 1414 C C . CYS A 1 181 ? -15.109 -5.277 -6.566 1 94.75 181 CYS A C 1
ATOM 1416 O O . CYS A 1 181 ? -14.062 -5.887 -6.777 1 94.75 181 CYS A O 1
ATOM 1418 N N . ARG A 1 182 ? -15.969 -4.984 -7.492 1 95.44 182 ARG A N 1
ATOM 1419 C CA . ARG A 1 182 ? -15.742 -5.387 -8.875 1 95.44 182 ARG A CA 1
ATOM 1420 C C . ARG A 1 182 ? -14.492 -4.715 -9.445 1 95.44 182 ARG A C 1
ATOM 1422 O O . ARG A 1 182 ? -13.727 -5.34 -10.172 1 95.44 182 ARG A O 1
ATOM 1429 N N . LEU A 1 183 ? -14.352 -3.484 -9.133 1 96.38 183 LEU A N 1
ATOM 1430 C CA . LEU A 1 183 ? -13.164 -2.779 -9.602 1 96.38 183 LEU A CA 1
ATOM 1431 C C . LEU A 1 183 ? -11.906 -3.334 -8.945 1 96.38 183 LEU A C 1
ATOM 1433 O O . LEU A 1 183 ? -10.852 -3.398 -9.57 1 96.38 183 LEU A O 1
ATOM 1437 N N . LEU A 1 184 ? -12.023 -3.699 -7.656 1 97.88 184 LEU A N 1
ATOM 1438 C CA . LEU A 1 184 ? -10.898 -4.363 -7.008 1 97.88 184 LEU A CA 1
ATOM 1439 C C . LEU A 1 184 ? -10.547 -5.664 -7.723 1 97.88 184 LEU A C 1
ATOM 1441 O O . LEU A 1 184 ? -9.375 -5.945 -7.961 1 97.88 184 LEU A O 1
ATOM 1445 N N . GLN A 1 185 ? -11.547 -6.398 -8.016 1 98.44 185 GLN A N 1
ATOM 1446 C CA . GLN A 1 185 ? -11.344 -7.652 -8.734 1 98.44 185 GLN A CA 1
ATOM 1447 C C . GLN A 1 185 ? -10.672 -7.414 -10.086 1 98.44 185 GLN A C 1
ATOM 1449 O O . GLN A 1 185 ? -9.789 -8.172 -10.492 1 98.44 185 GLN A O 1
ATOM 1454 N N . ALA A 1 186 ? -11.094 -6.387 -10.75 1 98.5 186 ALA A N 1
ATOM 1455 C CA . ALA A 1 186 ? -10.461 -6.023 -12.016 1 98.5 186 ALA A CA 1
ATOM 1456 C C . ALA A 1 186 ? -8.984 -5.695 -11.805 1 98.5 186 ALA A C 1
ATOM 1458 O O . ALA A 1 186 ? -8.133 -6.105 -12.602 1 98.5 186 ALA A O 1
ATOM 1459 N N . GLN A 1 187 ? -8.672 -4.98 -10.766 1 98.62 187 GLN A N 1
ATOM 1460 C CA . GLN A 1 187 ? -7.289 -4.645 -10.453 1 98.62 187 GLN A CA 1
ATOM 1461 C C . GLN A 1 187 ? -6.473 -5.898 -10.156 1 98.62 187 GLN A C 1
ATOM 1463 O O . GLN A 1 187 ? -5.312 -6 -10.562 1 98.62 187 GLN A O 1
ATOM 1468 N N . ILE A 1 188 ? -7.055 -6.789 -9.516 1 98.75 188 ILE A N 1
ATOM 1469 C CA . ILE A 1 188 ? -6.371 -8.031 -9.172 1 98.75 188 ILE A CA 1
ATOM 1470 C C . ILE A 1 188 ? -6.039 -8.805 -10.445 1 98.75 188 ILE A C 1
ATOM 1472 O O . ILE A 1 188 ? -4.926 -9.312 -10.594 1 98.75 188 ILE A O 1
ATOM 1476 N N . LEU A 1 189 ? -7.023 -8.859 -11.305 1 98.69 189 LEU A N 1
ATOM 1477 C CA . LEU A 1 189 ? -6.781 -9.562 -12.562 1 98.69 189 LEU A CA 1
ATOM 1478 C C . LEU A 1 189 ? -5.637 -8.914 -13.336 1 98.69 189 LEU A C 1
ATOM 1480 O O . LEU A 1 189 ? -4.797 -9.609 -13.906 1 98.69 189 LEU A O 1
ATOM 1484 N N . LEU A 1 190 ? -5.594 -7.676 -13.312 1 98.31 190 LEU A N 1
ATOM 1485 C CA . LEU A 1 190 ? -4.52 -6.957 -13.984 1 98.31 190 LEU A CA 1
ATOM 1486 C C . LEU A 1 190 ? -3.174 -7.246 -13.328 1 98.31 190 LEU A C 1
ATOM 1488 O O . LEU A 1 190 ? -2.164 -7.41 -14.016 1 98.31 190 LEU A O 1
ATOM 1492 N N . ALA A 1 191 ? -3.148 -7.281 -12.055 1 98.5 191 ALA A N 1
ATOM 1493 C CA . ALA A 1 191 ? -1.922 -7.57 -11.32 1 98.5 191 ALA A CA 1
ATOM 1494 C C . ALA A 1 191 ? -1.4 -8.969 -11.648 1 98.5 191 ALA A C 1
ATOM 1496 O O . ALA A 1 191 ? -0.191 -9.164 -11.789 1 98.5 191 ALA A O 1
ATOM 1497 N N . ILE A 1 192 ? -2.289 -9.875 -11.812 1 98.06 192 ILE A N 1
ATOM 1498 C CA . ILE A 1 192 ? -1.904 -11.242 -12.148 1 98.06 192 ILE A CA 1
ATOM 1499 C C . ILE A 1 192 ? -1.304 -11.281 -13.547 1 98.06 192 ILE A C 1
ATOM 1501 O O . ILE A 1 192 ? -0.305 -11.969 -13.781 1 98.06 192 ILE A O 1
ATOM 1505 N N . PHE A 1 193 ? -1.977 -10.547 -14.469 1 98.06 193 PHE A N 1
ATOM 1506 C CA . PHE A 1 193 ? -1.424 -10.445 -15.812 1 98.06 193 PHE A CA 1
ATOM 1507 C C . PHE A 1 193 ? -0.006 -9.883 -15.773 1 98.06 193 PHE A C 1
ATOM 1509 O O . PHE A 1 193 ? 0.893 -10.414 -16.438 1 98.06 193 PHE A O 1
ATOM 1516 N N . GLU A 1 194 ? 0.207 -8.844 -15.016 1 97.88 194 GLU A N 1
ATOM 1517 C CA . GLU A 1 194 ? 1.515 -8.203 -14.906 1 97.88 194 GLU A CA 1
ATOM 1518 C C . GLU A 1 194 ? 2.543 -9.156 -14.297 1 97.88 194 GLU A C 1
ATOM 1520 O O . GLU A 1 194 ? 3.678 -9.242 -14.773 1 97.88 194 GLU A O 1
ATOM 1525 N N . LEU A 1 195 ? 2.146 -9.852 -13.305 1 97.44 195 LEU A N 1
ATOM 1526 C CA . LEU A 1 195 ? 3.014 -10.82 -12.641 1 97.44 195 LEU A CA 1
ATOM 1527 C C . LEU A 1 195 ? 3.377 -11.961 -13.594 1 97.44 195 LEU A C 1
ATOM 1529 O O . LEU A 1 195 ? 4.547 -12.336 -13.695 1 97.44 195 LEU A O 1
ATOM 1533 N N . GLY A 1 196 ? 2.387 -12.445 -14.266 1 96.81 196 GLY A N 1
ATOM 1534 C CA . GLY A 1 196 ? 2.596 -13.57 -15.164 1 96.81 196 GLY A CA 1
ATOM 1535 C C . GLY A 1 196 ? 3.486 -13.234 -16.344 1 96.81 196 GLY A C 1
ATOM 1536 O O . GLY A 1 196 ? 4.156 -14.109 -16.891 1 96.81 196 GLY A O 1
ATOM 1537 N N . HIS A 1 197 ? 3.512 -12 -16.672 1 96.88 197 HIS A N 1
ATOM 1538 C CA . HIS A 1 197 ? 4.305 -11.617 -17.828 1 96.88 197 HIS A CA 1
ATOM 1539 C C . HIS A 1 197 ? 5.5 -10.758 -17.422 1 96.88 197 HIS A C 1
ATOM 1541 O O . HIS A 1 197 ? 6.109 -10.102 -18.281 1 96.88 197 HIS A O 1
ATOM 1547 N N . ALA A 1 198 ? 5.785 -10.703 -16.172 1 95.81 198 ALA A N 1
ATOM 1548 C CA . ALA A 1 198 ? 6.953 -10.039 -15.594 1 95.81 198 ALA A CA 1
ATOM 1549 C C . ALA A 1 198 ? 7.02 -8.578 -16.016 1 95.81 198 ALA A C 1
ATOM 1551 O O . ALA A 1 198 ? 8.062 -8.102 -16.469 1 95.81 198 ALA A O 1
ATOM 1552 N N . ILE A 1 199 ? 5.906 -7.934 -15.906 1 95.19 199 ILE A N 1
ATOM 1553 C CA . ILE A 1 199 ? 5.891 -6.496 -16.156 1 95.19 199 ILE A CA 1
ATOM 1554 C C . ILE A 1 199 ? 6.227 -5.746 -14.875 1 95.19 199 ILE A C 1
ATOM 1556 O O . ILE A 1 199 ? 5.336 -5.43 -14.078 1 95.19 199 ILE A O 1
ATOM 1560 N N . TYR A 1 200 ? 7.488 -5.445 -14.688 1 93.12 200 TYR A N 1
ATOM 1561 C CA . TYR A 1 200 ? 7.938 -4.766 -13.477 1 93.12 200 TYR A CA 1
ATOM 1562 C C . TYR A 1 200 ? 8.406 -3.348 -13.789 1 93.12 200 TYR A C 1
ATOM 1564 O O . TYR A 1 200 ? 8.875 -3.076 -14.898 1 93.12 200 TYR A O 1
ATOM 1572 N N . PRO A 1 201 ? 8.188 -2.459 -12.867 1 93.81 201 PRO A N 1
ATOM 1573 C CA . PRO A 1 201 ? 7.75 -2.641 -11.484 1 93.81 201 PRO A CA 1
ATOM 1574 C C . PRO A 1 201 ? 6.23 -2.67 -11.344 1 93.81 201 PRO A C 1
ATOM 1576 O O . PRO A 1 201 ? 5.711 -2.783 -10.227 1 93.81 201 PRO A O 1
ATOM 1579 N N . ALA A 1 202 ? 5.469 -2.641 -12.336 1 95.31 202 ALA A N 1
ATOM 1580 C CA . ALA A 1 202 ? 4.016 -2.506 -12.32 1 95.31 202 ALA A CA 1
ATOM 1581 C C . ALA A 1 202 ? 3.369 -3.625 -11.508 1 95.31 202 ALA A C 1
ATOM 1583 O O . ALA A 1 202 ? 2.457 -3.379 -10.719 1 95.31 202 ALA A O 1
ATOM 1584 N N . ALA A 1 203 ? 3.855 -4.828 -11.688 1 97.31 203 ALA A N 1
ATOM 1585 C CA . ALA A 1 203 ? 3.281 -5.965 -10.969 1 97.31 203 ALA A CA 1
ATOM 1586 C C . ALA A 1 203 ? 3.355 -5.754 -9.461 1 97.31 203 ALA A C 1
ATOM 1588 O O . ALA A 1 203 ? 2.357 -5.926 -8.758 1 97.31 203 ALA A O 1
ATOM 1589 N N . TYR A 1 204 ? 4.531 -5.348 -8.992 1 96.94 204 TYR A N 1
ATOM 1590 C CA . TYR A 1 204 ? 4.754 -5.125 -7.57 1 96.94 204 TYR A CA 1
ATOM 1591 C C . TYR A 1 204 ? 3.875 -3.994 -7.051 1 96.94 204 TYR A C 1
ATOM 1593 O O . TYR A 1 204 ? 3.242 -4.121 -6 1 96.94 204 TYR A O 1
ATOM 1601 N N . LEU A 1 205 ? 3.797 -2.959 -7.773 1 97.31 205 LEU A N 1
ATOM 1602 C CA . LEU A 1 205 ? 3.053 -1.772 -7.363 1 97.31 205 LEU A CA 1
ATOM 1603 C C . LEU A 1 205 ? 1.551 -2.02 -7.438 1 97.31 205 LEU A C 1
ATOM 1605 O O . LEU A 1 205 ? 0.796 -1.541 -6.59 1 97.31 205 LEU A O 1
ATOM 1609 N N . SER A 1 206 ? 1.123 -2.76 -8.422 1 97.94 206 SER A N 1
ATOM 1610 C CA . SER A 1 206 ? -0.295 -3.064 -8.578 1 97.94 206 SER A CA 1
ATOM 1611 C C . SER A 1 206 ? -0.813 -3.896 -7.406 1 97.94 206 SER A C 1
ATOM 1613 O O . SER A 1 206 ? -1.937 -3.691 -6.941 1 97.94 206 SER A O 1
ATOM 1615 N N . VAL A 1 207 ? 0.008 -4.793 -6.992 1 98.19 207 VAL A N 1
ATOM 1616 C CA . VAL A 1 207 ? -0.395 -5.602 -5.848 1 98.19 207 VAL A CA 1
ATOM 1617 C C . VAL A 1 207 ? -0.579 -4.707 -4.621 1 98.19 207 VAL A C 1
ATOM 1619 O O . VAL A 1 207 ? -1.565 -4.84 -3.893 1 98.19 207 VAL A O 1
ATOM 1622 N N . GLY A 1 208 ? 0.318 -3.83 -4.414 1 97.44 208 GLY A N 1
ATOM 1623 C CA . GLY A 1 208 ? 0.174 -2.879 -3.324 1 97.44 208 GLY A CA 1
ATOM 1624 C C . GLY A 1 208 ? -1.052 -1.995 -3.461 1 97.44 208 GLY A C 1
ATOM 1625 O O . GLY A 1 208 ? -1.724 -1.699 -2.471 1 97.44 208 GLY A O 1
ATOM 1626 N N . ALA A 1 209 ? -1.28 -1.601 -4.676 1 97.56 209 ALA A N 1
ATOM 1627 C CA . ALA A 1 209 ? -2.457 -0.777 -4.941 1 97.56 209 ALA A CA 1
ATOM 1628 C C . ALA A 1 209 ? -3.74 -1.535 -4.617 1 97.56 209 ALA A C 1
ATOM 1630 O O . ALA A 1 209 ? -4.695 -0.957 -4.09 1 97.56 209 ALA A O 1
ATOM 1631 N N . CYS A 1 210 ? -3.764 -2.781 -4.941 1 98.38 210 CYS A N 1
ATOM 1632 C CA . CYS A 1 210 ? -4.918 -3.609 -4.605 1 98.38 210 CYS A CA 1
ATOM 1633 C C . CYS A 1 210 ? -5.125 -3.666 -3.098 1 98.38 210 CYS A C 1
ATOM 1635 O O . CYS A 1 210 ? -6.262 -3.58 -2.621 1 98.38 210 CYS A O 1
ATOM 1637 N N . ALA A 1 211 ? -4.02 -3.812 -2.408 1 98.19 211 ALA A N 1
ATOM 1638 C CA . ALA A 1 211 ? -4.105 -3.898 -0.953 1 98.19 211 ALA A CA 1
ATOM 1639 C C . ALA A 1 211 ? -4.691 -2.619 -0.362 1 98.19 211 ALA A C 1
ATOM 1641 O O . ALA A 1 211 ? -5.586 -2.672 0.485 1 98.19 211 ALA A O 1
ATOM 1642 N N . ARG A 1 212 ? -4.203 -1.531 -0.844 1 97.56 212 ARG A N 1
ATOM 1643 C CA . ARG A 1 212 ? -4.672 -0.259 -0.307 1 97.56 212 ARG A CA 1
ATOM 1644 C C . ARG A 1 212 ? -6.121 0.003 -0.707 1 97.56 212 ARG A C 1
ATOM 1646 O O . ARG A 1 212 ? -6.914 0.498 0.098 1 97.56 212 ARG A O 1
ATOM 1653 N N . TYR A 1 213 ? -6.469 -0.276 -1.882 1 97.12 213 TYR A N 1
ATOM 1654 C CA . TYR A 1 213 ? -7.836 -0.127 -2.369 1 97.12 213 TYR A CA 1
ATOM 1655 C C . TYR A 1 213 ? -8.797 -1.017 -1.585 1 97.12 213 TYR A C 1
ATOM 1657 O O . TYR A 1 213 ? -9.875 -0.575 -1.182 1 97.12 213 TYR A O 1
ATOM 1665 N N . GLY A 1 214 ? -8.391 -2.252 -1.385 1 97.12 214 GLY A N 1
ATOM 1666 C CA . GLY A 1 214 ? -9.211 -3.18 -0.625 1 97.12 214 GLY A CA 1
ATOM 1667 C C . GLY A 1 214 ? -9.445 -2.738 0.809 1 97.12 214 GLY A C 1
ATOM 1668 O O . GLY A 1 214 ? -10.539 -2.893 1.344 1 97.12 214 GLY A O 1
ATOM 1669 N N . THR A 1 215 ? -8.453 -2.176 1.397 1 96.06 215 THR A N 1
ATOM 1670 C CA . THR A 1 215 ? -8.57 -1.67 2.76 1 96.06 215 THR A CA 1
ATOM 1671 C C . THR A 1 215 ? -9.5 -0.46 2.807 1 96.06 215 THR A C 1
ATOM 1673 O O . THR A 1 215 ? -10.297 -0.318 3.736 1 96.06 215 THR A O 1
ATOM 1676 N N . ALA A 1 216 ? -9.352 0.329 1.805 1 94.56 216 ALA A N 1
ATOM 1677 C CA . ALA A 1 216 ? -10.234 1.492 1.724 1 94.56 216 ALA A CA 1
ATOM 1678 C C . ALA A 1 216 ? -11.695 1.069 1.634 1 94.56 216 ALA A C 1
ATOM 1680 O O . ALA A 1 216 ? -12.57 1.704 2.229 1 94.56 216 ALA A O 1
ATOM 1681 N N . LEU A 1 217 ? -11.938 -0.025 0.951 1 92.38 217 LEU A N 1
ATOM 1682 C CA . LEU A 1 217 ? -13.289 -0.526 0.74 1 92.38 217 LEU A CA 1
ATOM 1683 C C . LEU A 1 217 ? -13.773 -1.309 1.955 1 92.38 217 LEU A C 1
ATOM 1685 O O . LEU A 1 217 ? -14.969 -1.576 2.09 1 92.38 217 LEU A O 1
ATOM 1689 N N . GLY A 1 218 ? -12.891 -1.695 2.754 1 91.75 218 GLY A N 1
ATOM 1690 C CA . GLY A 1 218 ? -13.234 -2.525 3.896 1 91.75 218 GLY A CA 1
ATOM 1691 C C . GLY A 1 218 ? -13.336 -4 3.553 1 91.75 218 GLY A C 1
ATOM 1692 O O . GLY A 1 218 ? -13.969 -4.77 4.281 1 91.75 218 GLY A O 1
ATOM 1693 N N . VAL A 1 219 ? -12.727 -4.355 2.438 1 95.69 219 VAL A N 1
ATOM 1694 C CA . VAL A 1 219 ? -12.773 -5.742 1.984 1 95.69 219 VAL A CA 1
ATOM 1695 C C . VAL A 1 219 ? -11.914 -6.613 2.895 1 95.69 219 VAL A C 1
ATOM 1697 O O . VAL A 1 219 ? -12.211 -7.789 3.104 1 95.69 219 VAL A O 1
ATOM 1700 N N . ASP A 1 220 ? -10.891 -6.086 3.465 1 95.5 220 ASP A N 1
ATOM 1701 C CA . ASP A 1 220 ? -10 -6.805 4.371 1 95.5 220 ASP A CA 1
ATOM 1702 C C . ASP A 1 220 ? -10.75 -7.27 5.621 1 95.5 220 ASP A C 1
ATOM 1704 O O . ASP A 1 220 ? -10.438 -8.32 6.184 1 95.5 220 ASP A O 1
ATOM 1708 N N . ALA A 1 221 ? -11.742 -6.555 5.965 1 93.25 221 ALA A N 1
ATOM 1709 C CA . ALA A 1 221 ? -12.523 -6.875 7.156 1 93.25 221 ALA A CA 1
ATOM 1710 C C . ALA A 1 221 ? -13.383 -8.117 6.934 1 93.25 221 ALA A C 1
ATOM 1712 O O . ALA A 1 221 ? -13.883 -8.711 7.891 1 93.25 221 ALA A O 1
ATOM 1713 N N . SER A 1 222 ? -13.547 -8.516 5.727 1 95.31 222 SER A N 1
ATOM 1714 C CA . SER A 1 222 ? -14.406 -9.656 5.398 1 95.31 222 SER A CA 1
ATOM 1715 C C . SER A 1 222 ? -13.844 -10.953 5.969 1 95.31 222 SER A C 1
ATOM 1717 O O . SER A 1 222 ? -14.555 -11.953 6.055 1 95.31 222 SER A O 1
ATOM 1719 N N . LEU A 1 223 ? -12.617 -10.93 6.371 1 95.75 223 LEU A N 1
ATOM 1720 C CA . LEU A 1 223 ? -12 -12.125 6.945 1 95.75 223 LEU A CA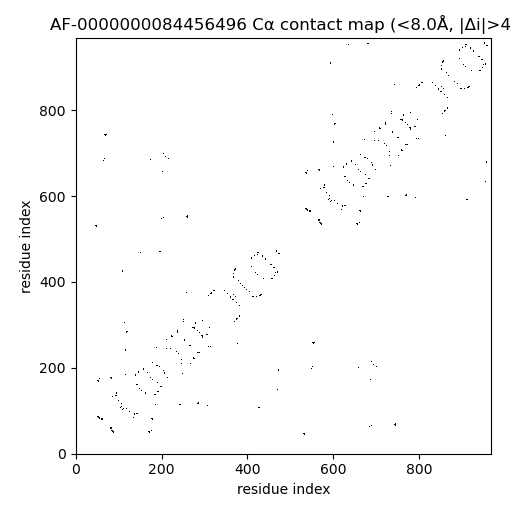 1
ATOM 1721 C C . LEU A 1 223 ? -12.445 -12.32 8.391 1 95.75 223 LEU A C 1
ATOM 1723 O O . LEU A 1 223 ? -12.273 -13.398 8.953 1 95.75 223 LEU A O 1
ATOM 1727 N N . SER A 1 224 ? -12.961 -11.336 8.938 1 92.25 224 SER A N 1
ATOM 1728 C CA . SER A 1 224 ? -13.375 -11.414 10.336 1 92.25 224 SER A CA 1
ATOM 1729 C C . SER A 1 224 ? -14.641 -12.25 10.492 1 92.25 224 SER A C 1
ATOM 1731 O O . SER A 1 224 ? -15.57 -12.141 9.688 1 92.25 224 SER A O 1
ATOM 1733 N N . PRO A 1 225 ? -14.703 -12.977 11.555 1 90.12 225 PRO A N 1
ATOM 1734 C CA . PRO A 1 225 ? -15.922 -13.75 11.812 1 90.12 225 PRO A CA 1
ATOM 1735 C C . PRO A 1 225 ? -17.141 -12.867 12.078 1 90.12 225 PRO A C 1
ATOM 1737 O O . PRO A 1 225 ? -18.266 -13.281 11.828 1 90.12 225 PRO A O 1
ATOM 1740 N N . GLU A 1 226 ? -16.922 -11.664 12.539 1 88.5 226 GLU A N 1
ATOM 1741 C CA . GLU A 1 226 ? -18.016 -10.781 12.93 1 88.5 226 GLU A CA 1
ATOM 1742 C C . GLU A 1 226 ? -18.484 -9.938 11.758 1 88.5 226 GLU A C 1
ATOM 1744 O O . GLU A 1 226 ? -19.469 -9.188 11.875 1 88.5 226 GLU A O 1
ATOM 1749 N N . PHE A 1 227 ? -17.891 -10.117 10.68 1 90.94 227 PHE A N 1
ATOM 1750 C CA . PHE A 1 227 ? -18.141 -9.227 9.555 1 90.94 227 PHE A CA 1
ATOM 1751 C C . PHE A 1 227 ? -19.594 -9.312 9.109 1 90.94 227 PHE A C 1
ATOM 1753 O O . PHE A 1 227 ? -20.219 -8.289 8.828 1 90.94 227 PHE A O 1
ATOM 1760 N N . GLN A 1 228 ? -20.156 -10.461 9.055 1 88.56 228 GLN A N 1
ATOM 1761 C CA . GLN A 1 228 ? -21.547 -10.633 8.633 1 88.56 228 GLN A CA 1
ATOM 1762 C C . GLN A 1 228 ? -22.5 -9.953 9.609 1 88.56 228 GLN A C 1
ATOM 1764 O O . GLN A 1 228 ? -23.484 -9.336 9.195 1 88.56 228 GLN A O 1
ATOM 1769 N N . LEU A 1 229 ? -22.188 -10.062 10.805 1 86.88 229 LEU A N 1
ATOM 1770 C CA . LEU A 1 229 ? -23.016 -9.453 11.836 1 86.88 229 LEU A CA 1
ATOM 1771 C C . LEU A 1 229 ? -22.953 -7.93 11.75 1 86.88 229 LEU A C 1
ATOM 1773 O O . LEU A 1 229 ? -23.953 -7.25 12.008 1 86.88 229 LEU A O 1
ATOM 1777 N N . GLN A 1 230 ? -21.828 -7.465 11.406 1 85.88 230 GLN A N 1
ATOM 1778 C CA . GLN A 1 230 ? -21.609 -6.023 11.352 1 85.88 230 GLN A CA 1
ATOM 1779 C C . GLN A 1 230 ? -22.172 -5.434 10.055 1 85.88 230 GLN A C 1
ATOM 1781 O O . GLN A 1 230 ? -22.375 -4.219 9.953 1 85.88 230 GLN A O 1
ATOM 1786 N N . ASN A 1 231 ? -22.344 -6.34 9.094 1 87.25 231 ASN A N 1
ATOM 1787 C CA . ASN A 1 231 ? -22.875 -5.922 7.797 1 87.25 231 ASN A CA 1
ATOM 1788 C C . ASN A 1 231 ? -24.062 -6.781 7.371 1 87.25 231 ASN A C 1
ATOM 1790 O O . ASN A 1 231 ? -24 -7.473 6.355 1 87.25 231 ASN A O 1
ATOM 1794 N N . PRO A 1 232 ? -25.141 -6.57 7.988 1 87.19 232 PRO A N 1
ATOM 1795 C CA . PRO A 1 232 ? -26.297 -7.445 7.738 1 87.19 232 PRO A CA 1
ATOM 1796 C C . PRO A 1 232 ? -26.922 -7.215 6.367 1 87.19 232 PRO A C 1
ATOM 1798 O O . PRO A 1 232 ? -27.609 -8.094 5.844 1 87.19 232 PRO A O 1
ATOM 1801 N N . SER A 1 233 ? -26.75 -6.105 5.805 1 86.12 233 SER A N 1
ATOM 1802 C CA . SER A 1 233 ? -27.359 -5.777 4.52 1 86.12 233 SER A CA 1
ATOM 1803 C C . SER A 1 233 ? -26.641 -6.5 3.377 1 86.12 233 SER A C 1
ATOM 1805 O O . SER A 1 233 ? -27.188 -6.613 2.277 1 86.12 233 SER A O 1
ATOM 1807 N N . LEU A 1 234 ? -25.469 -7.016 3.623 1 88.81 234 LEU A N 1
ATOM 1808 C CA . LEU A 1 234 ? -24.719 -7.719 2.588 1 88.81 234 LEU A CA 1
ATOM 1809 C C . LEU A 1 234 ? -25.125 -9.188 2.529 1 88.81 234 LEU A C 1
ATOM 1811 O O . LEU A 1 234 ? -25.234 -9.852 3.564 1 88.81 234 LEU A O 1
ATOM 1815 N N . GLY A 1 235 ? -25.328 -9.602 1.293 1 91.25 235 GLY A N 1
ATOM 1816 C CA . GLY A 1 235 ? -25.594 -11.023 1.119 1 91.25 235 GLY A CA 1
ATOM 1817 C C . GLY A 1 235 ? -24.375 -11.891 1.337 1 91.25 235 GLY A C 1
ATOM 1818 O O . GLY A 1 235 ? -23.234 -11.414 1.223 1 91.25 235 GLY A O 1
ATOM 1819 N N . ARG A 1 236 ? -24.609 -13.172 1.555 1 93.62 236 ARG A N 1
ATOM 1820 C CA . ARG A 1 236 ? -23.516 -14.109 1.82 1 93.62 236 ARG A CA 1
ATOM 1821 C C . ARG A 1 236 ? -22.594 -14.242 0.608 1 93.62 236 ARG A C 1
ATOM 1823 O O . ARG A 1 236 ? -21.391 -14.383 0.755 1 93.62 236 ARG A O 1
ATOM 1830 N N . LEU A 1 237 ? -23.172 -14.234 -0.493 1 94.56 237 LEU A N 1
ATOM 1831 C CA . LEU A 1 237 ? -22.391 -14.352 -1.717 1 94.56 237 LEU A CA 1
ATOM 1832 C C . LEU A 1 237 ? -21.484 -13.133 -1.901 1 94.56 237 LEU A C 1
ATOM 1834 O O . LEU A 1 237 ? -20.344 -13.266 -2.344 1 94.56 237 LEU A O 1
ATOM 1838 N N . ASP A 1 238 ? -22 -11.977 -1.557 1 93.94 238 ASP A N 1
ATOM 1839 C CA . ASP A 1 238 ? -21.219 -10.758 -1.639 1 93.94 238 ASP A CA 1
ATOM 1840 C C . ASP A 1 238 ? -20.031 -10.797 -0.669 1 93.94 238 ASP A C 1
ATOM 1842 O O . ASP A 1 238 ? -18.922 -10.398 -1.017 1 93.94 238 ASP A O 1
ATOM 1846 N N . ILE A 1 239 ? -20.328 -11.273 0.474 1 95.44 239 ILE A N 1
ATOM 1847 C CA . ILE A 1 239 ? -19.281 -11.375 1.491 1 95.44 239 ILE A CA 1
ATOM 1848 C C . ILE A 1 239 ? -18.219 -12.375 1.041 1 95.44 239 ILE A C 1
ATOM 1850 O O . ILE A 1 239 ? -17.016 -12.125 1.199 1 95.44 239 ILE A O 1
ATOM 1854 N N . GLU A 1 240 ? -18.656 -13.43 0.463 1 96.94 240 GLU A N 1
ATOM 1855 C CA . GLU A 1 240 ? -17.75 -14.453 -0.04 1 96.94 240 GLU A CA 1
ATOM 1856 C C . GLU A 1 240 ? -16.844 -13.891 -1.139 1 96.94 240 GLU A C 1
ATOM 1858 O O . GLU A 1 240 ? -15.648 -14.164 -1.167 1 96.94 240 GLU A O 1
ATOM 1863 N N . GLU A 1 241 ? -17.375 -13.133 -1.998 1 96.88 241 GLU A N 1
ATOM 1864 C CA . GLU A 1 241 ? -16.562 -12.531 -3.061 1 96.88 241 GLU A CA 1
ATOM 1865 C C . GLU A 1 241 ? -15.523 -11.57 -2.49 1 96.88 241 GLU A C 1
ATOM 1867 O O . GLU A 1 241 ? -14.391 -11.523 -2.973 1 96.88 241 GLU A O 1
ATOM 1872 N N . ARG A 1 242 ? -15.953 -10.82 -1.535 1 97.31 242 ARG A N 1
ATOM 1873 C CA . ARG A 1 242 ? -15.016 -9.914 -0.876 1 97.31 242 ARG A CA 1
ATOM 1874 C C . ARG A 1 242 ? -13.891 -10.688 -0.202 1 97.31 242 ARG A C 1
ATOM 1876 O O . ARG A 1 242 ? -12.719 -10.328 -0.334 1 97.31 242 ARG A O 1
ATOM 1883 N N . ARG A 1 243 ? -14.273 -11.711 0.44 1 97.56 243 ARG A N 1
ATOM 1884 C CA . ARG A 1 243 ? -13.312 -12.555 1.143 1 97.56 243 ARG A CA 1
ATOM 1885 C C . ARG A 1 243 ? -12.305 -13.156 0.173 1 97.56 243 ARG A C 1
ATOM 1887 O O . ARG A 1 243 ? -11.094 -13.109 0.417 1 97.56 243 ARG A O 1
ATOM 1894 N N . ARG A 1 244 ? -12.789 -13.68 -0.875 1 98 244 ARG A N 1
ATOM 1895 C CA . ARG A 1 244 ? -11.93 -14.305 -1.877 1 98 244 ARG A CA 1
ATOM 1896 C C . ARG A 1 244 ? -11 -13.281 -2.52 1 98 244 ARG A C 1
ATOM 1898 O O . ARG A 1 244 ? -9.828 -13.562 -2.756 1 98 244 ARG A O 1
ATOM 1905 N N . ALA A 1 245 ? -11.547 -12.133 -2.797 1 98.5 245 ALA A N 1
ATOM 1906 C CA . ALA A 1 245 ? -10.727 -11.07 -3.373 1 98.5 245 ALA A CA 1
ATOM 1907 C C . ALA A 1 245 ? -9.594 -10.672 -2.426 1 98.5 245 ALA A C 1
ATOM 1909 O O . ALA A 1 245 ? -8.453 -10.516 -2.852 1 98.5 245 ALA A O 1
ATOM 1910 N N . TRP A 1 246 ? -9.906 -10.539 -1.166 1 98.56 246 TRP A N 1
ATOM 1911 C CA . TRP A 1 246 ? -8.883 -10.125 -0.213 1 98.56 246 TRP A CA 1
ATOM 1912 C C . TRP A 1 246 ? -7.82 -11.203 -0.053 1 98.56 246 TRP A C 1
ATOM 1914 O O . TRP A 1 246 ? -6.625 -10.906 0.005 1 98.56 246 TRP A O 1
ATOM 1924 N N . TRP A 1 247 ? -8.242 -12.398 0.005 1 98.31 247 TRP A N 1
ATOM 1925 C CA . TRP A 1 247 ? -7.273 -13.484 0.1 1 98.31 247 TRP A CA 1
ATOM 1926 C C . TRP A 1 247 ? -6.34 -13.492 -1.104 1 98.31 247 TRP A C 1
ATOM 1928 O O . TRP A 1 247 ? -5.145 -13.773 -0.97 1 98.31 247 TRP A O 1
ATOM 1938 N N . MET A 1 248 ? -6.922 -13.195 -2.236 1 98.31 248 MET A N 1
ATOM 1939 C CA . MET A 1 248 ? -6.062 -13.164 -3.414 1 98.31 248 MET A CA 1
ATOM 1940 C C . MET A 1 248 ? -5.023 -12.055 -3.299 1 98.31 248 MET A C 1
ATOM 1942 O O . MET A 1 248 ? -3.873 -12.227 -3.699 1 98.31 248 MET A O 1
ATOM 1946 N N . VAL A 1 249 ? -5.402 -10.93 -2.762 1 98.5 249 VAL A N 1
ATOM 1947 C CA . VAL A 1 249 ? -4.457 -9.844 -2.52 1 98.5 249 VAL A CA 1
ATOM 1948 C C . VAL A 1 249 ? -3.35 -10.312 -1.583 1 98.5 249 VAL A C 1
ATOM 1950 O O . VAL A 1 249 ? -2.168 -10.062 -1.831 1 98.5 249 VAL A O 1
ATOM 1953 N N . LEU A 1 250 ? -3.736 -11.047 -0.557 1 98.06 250 LEU A N 1
ATOM 1954 C CA . LEU A 1 250 ? -2.775 -11.57 0.411 1 98.06 250 LEU A CA 1
ATOM 1955 C C . LEU A 1 250 ? -1.811 -12.547 -0.25 1 98.06 250 LEU A C 1
ATOM 1957 O O . LEU A 1 250 ? -0.602 -12.484 -0.013 1 98.06 250 LEU A O 1
ATOM 1961 N N . ILE A 1 251 ? -2.355 -13.367 -1.061 1 97.31 251 ILE A N 1
ATOM 1962 C CA . ILE A 1 251 ? -1.552 -14.367 -1.747 1 97.31 251 ILE A CA 1
ATOM 1963 C C . ILE A 1 251 ? -0.541 -13.68 -2.664 1 97.31 251 ILE A C 1
ATOM 1965 O O . ILE A 1 251 ? 0.652 -13.992 -2.627 1 97.31 251 ILE A O 1
ATOM 1969 N N . LEU A 1 252 ? -1.004 -12.742 -3.434 1 97.94 252 LEU A N 1
ATOM 1970 C CA . LEU A 1 252 ? -0.135 -12.055 -4.379 1 97.94 252 LEU A CA 1
ATOM 1971 C C . LEU A 1 252 ? 0.928 -11.242 -3.65 1 97.94 252 LEU A C 1
ATOM 1973 O O . LEU A 1 252 ? 2.074 -11.164 -4.094 1 97.94 252 LEU A O 1
ATOM 1977 N N . ASP A 1 253 ? 0.558 -10.633 -2.59 1 97.44 253 ASP A N 1
ATOM 1978 C CA . ASP A 1 253 ? 1.492 -9.836 -1.805 1 97.44 253 ASP A CA 1
ATOM 1979 C C . ASP A 1 253 ? 2.639 -10.695 -1.274 1 97.44 253 ASP A C 1
ATOM 1981 O O . ASP A 1 253 ? 3.805 -10.305 -1.368 1 97.44 253 ASP A O 1
ATOM 1985 N N . ARG A 1 254 ? 2.377 -11.828 -0.768 1 96.06 254 ARG A N 1
ATOM 1986 C CA . ARG A 1 254 ? 3.406 -12.727 -0.26 1 96.06 254 ARG A CA 1
ATOM 1987 C C . ARG A 1 254 ? 4.234 -13.312 -1.4 1 96.06 254 ARG A C 1
ATOM 1989 O O . ARG A 1 254 ? 5.445 -13.484 -1.271 1 96.06 254 ARG A O 1
ATOM 1996 N N . PHE A 1 255 ? 3.486 -13.578 -2.404 1 94.31 255 PHE A N 1
ATOM 1997 C CA . PHE A 1 255 ? 4.176 -14.141 -3.559 1 94.31 255 PHE A CA 1
ATOM 1998 C C . PHE A 1 255 ? 5.23 -13.172 -4.086 1 94.31 255 PHE A C 1
ATOM 2000 O O . PHE A 1 255 ? 6.355 -13.578 -4.379 1 94.31 255 PHE A O 1
ATOM 2007 N N . THR A 1 256 ? 4.895 -11.906 -4.203 1 94.5 256 THR A N 1
ATOM 2008 C CA . THR A 1 256 ? 5.828 -10.922 -4.734 1 94.5 256 THR A CA 1
ATOM 2009 C C . THR A 1 256 ? 6.984 -10.688 -3.764 1 94.5 256 THR A C 1
ATOM 2011 O O . THR A 1 256 ? 8.062 -10.242 -4.164 1 94.5 256 THR A O 1
ATOM 2014 N N . GLN A 1 257 ? 6.781 -11.062 -2.557 1 92.94 257 GLN A N 1
ATOM 2015 C CA . GLN A 1 257 ? 7.812 -10.867 -1.54 1 92.94 257 GLN A CA 1
ATOM 2016 C C . GLN A 1 257 ? 8.898 -11.938 -1.647 1 92.94 257 GLN A C 1
ATOM 2018 O O . GLN A 1 257 ? 10.016 -11.742 -1.161 1 92.94 257 GLN A O 1
ATOM 2023 N N . LEU A 1 258 ? 8.625 -12.977 -2.234 1 92.06 258 LEU A N 1
ATOM 2024 C CA . LEU A 1 258 ? 9.555 -14.102 -2.332 1 92.06 258 LEU A CA 1
ATOM 2025 C C . LEU A 1 258 ? 10.797 -13.703 -3.117 1 92.06 258 LEU A C 1
ATOM 2027 O O . LEU A 1 258 ? 11.883 -14.258 -2.891 1 92.06 258 LEU A O 1
ATOM 2031 N N . GLY A 1 259 ? 10.656 -12.742 -4.027 1 90.31 259 GLY A N 1
ATOM 2032 C CA . GLY A 1 259 ? 11.812 -12.273 -4.781 1 90.31 259 GLY A CA 1
ATOM 2033 C C . GLY A 1 259 ? 12.773 -11.453 -3.949 1 90.31 259 GLY A C 1
ATOM 2034 O O . GLY A 1 259 ? 13.953 -11.352 -4.277 1 90.31 259 GLY A O 1
ATOM 2035 N N . ASN A 1 260 ? 12.227 -10.805 -2.959 1 89.62 260 ASN A N 1
ATOM 2036 C CA . ASN A 1 260 ? 12.984 -10.023 -1.988 1 89.62 260 ASN A CA 1
ATOM 2037 C C . ASN A 1 260 ? 12.328 -10.047 -0.613 1 89.62 260 ASN A C 1
ATOM 2039 O O . ASN A 1 260 ? 11.562 -9.133 -0.274 1 89.62 260 ASN A O 1
ATOM 2043 N N . PRO A 1 261 ? 12.703 -10.953 0.177 1 85.88 261 PRO A N 1
ATOM 2044 C CA . PRO A 1 261 ? 12.023 -11.141 1.46 1 85.88 261 PRO A CA 1
ATOM 2045 C C . PRO A 1 261 ? 12.305 -10.016 2.451 1 85.88 261 PRO A C 1
ATOM 2047 O O . PRO A 1 261 ? 11.656 -9.93 3.496 1 85.88 261 PRO A O 1
ATOM 2050 N N . GLN A 1 262 ? 13.188 -9.156 2.172 1 81 262 GLN A N 1
ATOM 2051 C CA . GLN A 1 262 ? 13.531 -8.07 3.086 1 81 262 GLN A CA 1
ATOM 2052 C C . GLN A 1 262 ? 12.531 -6.922 2.979 1 81 262 GLN A C 1
ATOM 2054 O O . GLN A 1 262 ? 12.469 -6.062 3.857 1 81 262 GLN A O 1
ATOM 2059 N N . ARG A 1 263 ? 11.812 -6.957 1.942 1 88.12 263 ARG A N 1
ATOM 2060 C CA . ARG A 1 263 ? 10.836 -5.891 1.762 1 88.12 263 ARG A CA 1
ATOM 2061 C C . ARG A 1 263 ? 9.609 -6.117 2.637 1 88.12 263 ARG A C 1
ATOM 2063 O O . ARG A 1 263 ? 9.242 -7.258 2.912 1 88.12 263 ARG A O 1
ATOM 2070 N N . SER A 1 264 ? 9.016 -5.051 3.031 1 88.56 264 SER A N 1
ATOM 2071 C CA . SER A 1 264 ? 7.816 -5.141 3.852 1 88.56 264 SER A CA 1
ATOM 2072 C C . SER A 1 264 ? 6.602 -5.516 3.012 1 88.56 264 SER A C 1
ATOM 2074 O O . SER A 1 264 ? 6.5 -5.129 1.847 1 88.56 264 SER A O 1
ATOM 2076 N N . LEU A 1 265 ? 5.723 -6.223 3.646 1 91.94 265 LEU A N 1
ATOM 2077 C CA . LEU A 1 265 ? 4.449 -6.559 3.02 1 91.94 265 LEU A CA 1
ATOM 2078 C C . LEU A 1 265 ? 3.521 -5.348 2.996 1 91.94 265 LEU A C 1
ATOM 2080 O O . LEU A 1 265 ? 3.678 -4.422 3.797 1 91.94 265 LEU A O 1
ATOM 2084 N N . SER A 1 266 ? 2.646 -5.355 2.035 1 93.5 266 SER A N 1
ATOM 2085 C CA . SER A 1 266 ? 1.651 -4.293 1.937 1 93.5 266 SER A CA 1
ATOM 2086 C C . SER A 1 266 ? 0.433 -4.594 2.801 1 93.5 266 SER A C 1
ATOM 2088 O O . SER A 1 266 ? -0.404 -3.719 3.033 1 93.5 266 SER A O 1
ATOM 2090 N N . THR A 1 267 ? 0.363 -5.766 3.275 1 94.69 267 THR A N 1
ATOM 2091 C CA . THR A 1 267 ? -0.805 -6.191 4.039 1 94.69 267 THR A CA 1
ATOM 2092 C C . THR A 1 267 ? -0.391 -6.734 5.402 1 94.69 267 THR A C 1
ATOM 2094 O O . THR A 1 267 ? 0.708 -7.273 5.555 1 94.69 267 THR A O 1
ATOM 2097 N N . ALA A 1 268 ? -1.292 -6.582 6.309 1 89.56 268 ALA A N 1
ATOM 2098 C CA . ALA A 1 268 ? -1.093 -7.207 7.613 1 89.56 268 ALA A CA 1
ATOM 2099 C C . ALA A 1 268 ? -1.339 -8.711 7.539 1 89.56 268 ALA A C 1
ATOM 2101 O O . ALA A 1 268 ? -2.039 -9.188 6.645 1 89.56 268 ALA A O 1
ATOM 2102 N N . ASP A 1 269 ? -0.784 -9.438 8.453 1 89.25 269 ASP A N 1
ATOM 2103 C CA . ASP A 1 269 ? -1.028 -10.875 8.523 1 89.25 269 ASP A CA 1
ATOM 2104 C C . ASP A 1 269 ? -2.453 -11.172 8.984 1 89.25 269 ASP A C 1
ATOM 2106 O O . ASP A 1 269 ? -2.973 -10.492 9.875 1 89.25 269 ASP A O 1
ATOM 2110 N N . PRO A 1 270 ? -3.047 -12.109 8.32 1 93.75 270 PRO A N 1
ATOM 2111 C CA . PRO A 1 270 ? -4.348 -12.547 8.844 1 93.75 270 PRO A CA 1
ATOM 2112 C C . PRO A 1 270 ? -4.262 -13.094 10.266 1 93.75 270 PRO A C 1
ATOM 2114 O O . PRO A 1 270 ? -3.201 -13.562 10.688 1 93.75 270 PRO A O 1
ATOM 2117 N N . GLN A 1 271 ? -5.344 -13.023 10.906 1 90.44 271 GLN A N 1
ATOM 2118 C CA . GLN A 1 271 ? -5.441 -13.594 12.25 1 90.44 271 GLN A CA 1
ATOM 2119 C C . GLN A 1 271 ? -5.746 -15.094 12.18 1 90.44 271 GLN A C 1
ATOM 2121 O O . GLN A 1 271 ? -6.203 -15.594 11.156 1 90.44 271 GLN A O 1
ATOM 2126 N N . ARG A 1 272 ? -5.57 -15.766 13.289 1 91.19 272 ARG A N 1
ATOM 2127 C CA . ARG A 1 272 ? -5.777 -17.203 13.359 1 91.19 272 ARG A CA 1
ATOM 2128 C C . ARG A 1 272 ? -7.234 -17.562 13.094 1 91.19 272 ARG A C 1
ATOM 2130 O O . ARG A 1 272 ? -7.531 -18.641 12.562 1 91.19 272 ARG A O 1
ATOM 2137 N N . ASP A 1 273 ? -8.078 -16.625 13.383 1 92.56 273 ASP A N 1
ATOM 2138 C CA . ASP A 1 273 ? -9.508 -16.906 13.227 1 92.56 273 ASP A CA 1
ATOM 2139 C C . ASP A 1 273 ? -10.047 -16.312 11.93 1 92.56 273 ASP A C 1
ATOM 2141 O O . ASP A 1 273 ? -11.25 -16.328 11.688 1 92.56 273 ASP A O 1
ATOM 2145 N N . SER A 1 274 ? -9.164 -15.805 11.102 1 95.69 274 SER A N 1
ATOM 2146 C CA . SER A 1 274 ? -9.602 -15.289 9.805 1 95.69 274 SER A CA 1
ATOM 2147 C C . SER A 1 274 ? -10.328 -16.359 9.008 1 95.69 274 SER A C 1
ATOM 2149 O O . SER A 1 274 ? -9.883 -17.516 8.945 1 95.69 274 SER A O 1
ATOM 2151 N N . ARG A 1 275 ? -11.398 -16.016 8.375 1 96.5 275 ARG A N 1
ATOM 2152 C CA . ARG A 1 275 ? -12.266 -16.984 7.707 1 96.5 275 ARG A CA 1
ATOM 2153 C C . ARG A 1 275 ? -11.727 -17.328 6.324 1 96.5 275 ARG A C 1
ATOM 2155 O O . ARG A 1 275 ? -11.242 -16.469 5.598 1 96.5 275 ARG A O 1
ATOM 2162 N N . LEU A 1 276 ? -11.797 -18.594 6.016 1 96.5 276 LEU A N 1
ATOM 2163 C CA . LEU A 1 276 ? -11.391 -19.109 4.715 1 96.5 276 LEU A CA 1
ATOM 2164 C C . LEU A 1 276 ? -12.555 -19.094 3.732 1 96.5 276 LEU A C 1
ATOM 2166 O O . LEU A 1 276 ? -13.719 -19.062 4.145 1 96.5 276 LEU A O 1
ATOM 2170 N N . PRO A 1 277 ? -12.258 -19.031 2.461 1 95.44 277 PRO A N 1
ATOM 2171 C CA . PRO A 1 277 ? -13.32 -19.141 1.462 1 95.44 277 PRO A CA 1
ATOM 2172 C C . PRO A 1 277 ? -14.023 -20.484 1.501 1 95.44 277 PRO A C 1
ATOM 2174 O O . PRO A 1 277 ? -13.406 -21.5 1.827 1 95.44 277 PRO A O 1
ATOM 2177 N N . SER A 1 278 ? -15.25 -20.484 1.09 1 94 278 SER A N 1
ATOM 2178 C CA . SER A 1 278 ? -16.016 -21.703 0.952 1 94 278 SER A CA 1
ATOM 2179 C C . SER A 1 278 ? -15.555 -22.516 -0.251 1 94 278 SER A C 1
ATOM 2181 O O . SER A 1 278 ? -14.781 -22.031 -1.078 1 94 278 SER A O 1
ATOM 2183 N N . ASP A 1 279 ? -16.062 -23.719 -0.283 1 91.62 279 ASP A N 1
ATOM 2184 C CA . ASP A 1 279 ? -15.711 -24.594 -1.397 1 91.62 279 ASP A CA 1
ATOM 2185 C C . ASP A 1 279 ? -16.172 -23.984 -2.727 1 91.62 279 ASP A C 1
ATOM 2187 O O . ASP A 1 279 ? -17.219 -23.359 -2.801 1 91.62 279 ASP A O 1
ATOM 2191 N N . GLU A 1 280 ? -15.461 -24.297 -3.799 1 90.75 280 GLU A N 1
ATOM 2192 C CA . GLU A 1 280 ? -15.719 -23.703 -5.109 1 90.75 280 GLU A CA 1
ATOM 2193 C C . GLU A 1 280 ? -17.078 -24.141 -5.652 1 90.75 280 GLU A C 1
ATOM 2195 O O . GLU A 1 280 ? -17.75 -23.375 -6.348 1 90.75 280 GLU A O 1
ATOM 2200 N N . GLU A 1 281 ? -17.422 -25.328 -5.355 1 88.75 281 GLU A N 1
ATOM 2201 C CA . GLU A 1 281 ? -18.719 -25.812 -5.848 1 88.75 281 GLU A CA 1
ATOM 2202 C C . GLU A 1 281 ? -19.859 -24.969 -5.301 1 88.75 281 GLU A C 1
ATOM 2204 O O . GLU A 1 281 ? -20.766 -24.578 -6.047 1 88.75 281 GLU A O 1
ATOM 2209 N N . ASN A 1 282 ? -19.828 -24.734 -4.059 1 92.06 282 ASN A N 1
ATOM 2210 C CA . ASN A 1 282 ? -20.844 -23.906 -3.436 1 92.06 282 ASN A CA 1
ATOM 2211 C C . ASN A 1 282 ? -20.797 -22.469 -3.977 1 92.06 282 ASN A C 1
ATOM 2213 O O . ASN A 1 282 ? -21.844 -21.875 -4.246 1 92.06 282 ASN A O 1
ATOM 2217 N N . PHE A 1 283 ? -19.688 -21.969 -4.148 1 94.56 283 PHE A N 1
ATOM 2218 C CA . PHE A 1 283 ? -19.469 -20.609 -4.621 1 94.56 283 PHE A CA 1
ATOM 2219 C C . PHE A 1 283 ? -20 -20.438 -6.039 1 94.56 283 PHE A C 1
ATOM 2221 O O . PHE A 1 283 ? -20.688 -19.453 -6.34 1 94.56 283 PHE A O 1
ATOM 2228 N N . ASP A 1 284 ? -19.781 -21.422 -6.855 1 90.75 284 ASP A N 1
ATOM 2229 C CA . ASP A 1 284 ? -20.172 -21.344 -8.258 1 90.75 284 ASP A CA 1
ATOM 2230 C C . ASP A 1 284 ? -21.688 -21.484 -8.414 1 90.75 284 ASP A C 1
ATOM 2232 O O . ASP A 1 284 ? -22.266 -20.984 -9.367 1 90.75 284 ASP A O 1
ATOM 2236 N N . GLN A 1 285 ? -22.281 -22.094 -7.395 1 91.94 285 GLN A N 1
ATOM 2237 C CA . GLN A 1 285 ? -23.719 -22.266 -7.43 1 91.94 285 GLN A CA 1
ATOM 2238 C C . GLN A 1 285 ? -24.438 -21.094 -6.746 1 91.94 285 GLN A C 1
ATOM 2240 O O . GLN A 1 285 ? -25.656 -20.953 -6.867 1 91.94 285 GLN A O 1
ATOM 2245 N N . GLY A 1 286 ? -23.672 -20.297 -6.109 1 91.38 286 GLY A N 1
ATOM 2246 C CA . GLY A 1 286 ? -24.25 -19.156 -5.414 1 91.38 286 GLY A CA 1
ATOM 2247 C C . GLY A 1 286 ? -24.844 -19.516 -4.07 1 91.38 286 GLY A C 1
ATOM 2248 O O . GLY A 1 286 ? -25.625 -18.734 -3.5 1 91.38 286 GLY A O 1
ATOM 2249 N N . ASP A 1 287 ? -24.516 -20.688 -3.588 1 91.75 287 ASP A N 1
ATOM 2250 C CA . ASP A 1 287 ? -25.031 -21.172 -2.318 1 91.75 287 ASP A CA 1
ATOM 2251 C C . ASP A 1 287 ? -23.922 -21.281 -1.269 1 91.75 287 ASP A C 1
ATOM 2253 O O . ASP A 1 287 ? -23.344 -22.344 -1.067 1 91.75 287 ASP A O 1
ATOM 2257 N N . ILE A 1 288 ? -23.797 -20.234 -0.512 1 92.88 288 ILE A N 1
ATOM 2258 C CA . ILE A 1 288 ? -22.719 -20.156 0.458 1 92.88 288 ILE A CA 1
ATOM 2259 C C . ILE A 1 288 ? -23.188 -20.672 1.812 1 92.88 288 ILE A C 1
ATOM 2261 O O . ILE A 1 288 ? -24.156 -20.156 2.383 1 92.88 288 ILE A O 1
ATOM 2265 N N . PRO A 1 289 ? -22.469 -21.625 2.252 1 89.25 289 PRO A N 1
ATOM 2266 C CA . PRO A 1 289 ? -22.859 -22.156 3.561 1 89.25 289 PRO A CA 1
ATOM 2267 C C . PRO A 1 289 ? -22.688 -21.141 4.688 1 89.25 289 PRO A C 1
ATOM 2269 O O . PRO A 1 289 ? -21.938 -20.172 4.539 1 89.25 289 PRO A O 1
ATOM 2272 N N . ASP A 1 290 ? -23.266 -21.453 5.812 1 81.94 290 ASP A N 1
ATOM 2273 C CA . ASP A 1 290 ? -23.203 -20.562 6.977 1 81.94 290 ASP A CA 1
ATOM 2274 C C . ASP A 1 290 ? -21.844 -20.672 7.668 1 81.94 290 ASP A C 1
ATOM 2276 O O . ASP A 1 290 ? -21.328 -19.672 8.172 1 81.94 290 ASP A O 1
ATOM 2280 N N . GLU A 1 291 ? -21.359 -21.875 7.59 1 78.88 291 GLU A N 1
ATOM 2281 C CA . GLU A 1 291 ? -20.141 -22.094 8.352 1 78.88 291 GLU A CA 1
ATOM 2282 C C . GLU A 1 291 ? -18.906 -21.906 7.477 1 78.88 291 GLU A C 1
ATOM 2284 O O . GLU A 1 291 ? -18.844 -22.406 6.352 1 78.88 291 GLU A O 1
ATOM 2289 N N . SER A 1 292 ? -18.062 -21.047 7.871 1 86.31 292 SER A N 1
ATOM 2290 C CA . SER A 1 292 ? -16.734 -20.922 7.277 1 86.31 292 SER A CA 1
ATOM 2291 C C . SER A 1 292 ? -15.641 -21.281 8.281 1 86.31 292 SER A C 1
ATOM 2293 O O . SER A 1 292 ? -15.812 -21.094 9.484 1 86.31 292 SER A O 1
ATOM 2295 N N . PHE A 1 293 ? -14.594 -21.812 7.746 1 91.88 293 PHE A N 1
ATOM 2296 C CA . PHE A 1 293 ? -13.531 -22.281 8.617 1 91.88 293 PHE A CA 1
ATOM 2297 C C . PHE A 1 293 ? -12.469 -21.219 8.82 1 91.88 293 PHE A C 1
ATOM 2299 O O . PHE A 1 293 ? -12.219 -20.406 7.918 1 91.88 293 PHE A O 1
ATOM 2306 N N . PRO A 1 294 ? -11.914 -21.219 10.008 1 94.56 294 PRO A N 1
ATOM 2307 C CA . PRO A 1 294 ? -10.773 -20.328 10.211 1 94.56 294 PRO A CA 1
ATOM 2308 C C . PRO A 1 294 ? -9.508 -20.812 9.5 1 94.56 294 PRO A C 1
ATOM 2310 O O . PRO A 1 294 ? -9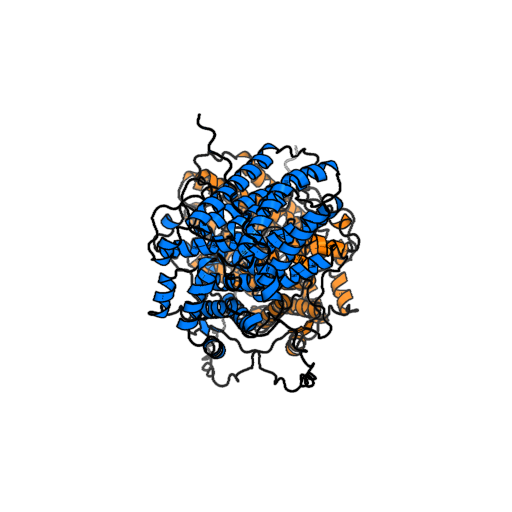.406 -22 9.164 1 94.56 294 PRO A O 1
ATOM 2313 N N . VAL A 1 295 ? -8.633 -19.969 9.297 1 94.12 295 VAL A N 1
ATOM 2314 C CA . VAL A 1 295 ? -7.414 -20.281 8.555 1 94.12 295 VAL A CA 1
ATOM 2315 C C . VAL A 1 295 ? -6.57 -21.281 9.359 1 94.12 295 VAL A C 1
ATOM 2317 O O . VAL A 1 295 ? -5.801 -22.062 8.781 1 94.12 295 VAL A O 1
ATOM 2320 N N . SER A 1 296 ? -6.777 -21.328 10.664 1 89.62 296 SER A N 1
ATOM 2321 C CA . SER A 1 296 ? -6.035 -22.234 11.547 1 89.62 296 SER A CA 1
ATOM 2322 C C . SER A 1 296 ? -6.688 -23.609 11.625 1 89.62 296 SER A C 1
ATOM 2324 O O . SER A 1 296 ? -6.258 -24.453 12.398 1 89.62 296 SER A O 1
ATOM 2326 N N . ALA A 1 297 ? -7.699 -23.75 10.836 1 87.5 297 ALA A N 1
ATOM 2327 C CA . ALA A 1 297 ? -8.414 -25.016 10.867 1 87.5 297 ALA A CA 1
ATOM 2328 C C . ALA A 1 297 ? -7.488 -26.188 10.516 1 87.5 297 ALA A C 1
ATOM 2330 O O . ALA A 1 297 ? -6.543 -26.016 9.742 1 87.5 297 ALA A O 1
ATOM 2331 N N . ALA A 1 298 ? -7.879 -27.266 11.031 1 77.81 298 ALA A N 1
ATOM 2332 C CA . ALA A 1 298 ? -7.047 -28.469 10.906 1 77.81 298 ALA A CA 1
ATOM 2333 C C . ALA A 1 298 ? -7.023 -28.969 9.469 1 77.81 298 ALA A C 1
ATOM 2335 O O . ALA A 1 298 ? -7.93 -28.672 8.68 1 77.81 298 ALA A O 1
ATOM 2336 N N . ALA A 1 299 ? -6.098 -29.75 9.258 1 67.44 299 ALA A N 1
ATOM 2337 C CA . ALA A 1 299 ? -5.828 -30.25 7.914 1 67.44 299 ALA A CA 1
ATOM 2338 C C . ALA A 1 299 ? -6.84 -31.328 7.52 1 67.44 299 ALA A C 1
ATOM 2340 O O . ALA A 1 299 ? -7.078 -31.562 6.332 1 67.44 299 ALA A O 1
ATOM 2341 N N . ASP A 1 300 ? -7.484 -31.797 8.461 1 71.94 300 ASP A N 1
ATOM 2342 C CA . ASP A 1 300 ? -8.32 -32.938 8.148 1 71.94 300 ASP A CA 1
ATOM 2343 C C . ASP A 1 300 ? -9.688 -32.5 7.625 1 71.94 300 ASP A C 1
ATOM 2345 O O . ASP A 1 300 ? -10.461 -33.344 7.141 1 71.94 300 ASP A O 1
ATOM 2349 N N . ILE A 1 301 ? -9.844 -31.328 7.562 1 77.75 301 ILE A N 1
ATOM 2350 C CA . ILE A 1 301 ? -11.109 -30.812 7.059 1 77.75 301 ILE A CA 1
ATOM 2351 C C . ILE A 1 301 ? -11.039 -30.641 5.543 1 77.75 301 ILE A C 1
ATOM 2353 O O . ILE A 1 301 ? -10.07 -30.094 5.023 1 77.75 301 ILE A O 1
ATOM 2357 N N . LYS A 1 302 ? -12.039 -31.219 4.914 1 79.31 302 LYS A N 1
ATOM 2358 C CA . LYS A 1 302 ? -12.117 -31.031 3.465 1 79.31 302 LYS A CA 1
ATOM 2359 C C . LYS A 1 302 ? -12.414 -29.594 3.1 1 79.31 302 LYS A C 1
ATOM 2361 O O . LYS A 1 302 ? -13.359 -28.984 3.625 1 79.31 302 LYS A O 1
ATOM 2366 N N . MET A 1 303 ? -11.523 -29.094 2.285 1 86.75 303 MET A N 1
ATOM 2367 C CA . MET A 1 303 ? -11.672 -27.688 1.875 1 86.75 303 MET A CA 1
ATOM 2368 C C . MET A 1 303 ? -11.438 -27.547 0.376 1 86.75 303 MET A C 1
ATOM 2370 O O . MET A 1 303 ? -10.922 -28.453 -0.271 1 86.75 303 MET A O 1
ATOM 2374 N N . GLY A 1 304 ? -11.891 -26.453 -0.143 1 86.62 304 GLY A N 1
ATOM 2375 C CA . GLY A 1 304 ? -11.641 -26.141 -1.544 1 86.62 304 GLY A CA 1
ATOM 2376 C C . GLY A 1 304 ? -10.203 -25.75 -1.823 1 86.62 304 GLY A C 1
ATOM 2377 O O . GLY A 1 304 ? -9.414 -25.562 -0.895 1 86.62 304 GLY A O 1
ATOM 2378 N N . MET A 1 305 ? -9.883 -25.672 -3.057 1 87.44 305 MET A N 1
ATOM 2379 C CA . MET A 1 305 ? -8.523 -25.375 -3.5 1 87.44 305 MET A CA 1
ATOM 2380 C C . MET A 1 305 ? -8.086 -24 -3.023 1 87.44 305 MET A C 1
ATOM 2382 O O . MET A 1 305 ? -6.969 -23.828 -2.539 1 87.44 305 MET A O 1
ATOM 2386 N N . LEU A 1 306 ? -8.953 -23.031 -3.189 1 92.56 306 LEU A N 1
ATOM 2387 C CA . LEU A 1 306 ? -8.578 -21.672 -2.785 1 92.56 306 LEU A CA 1
ATOM 2388 C C . LEU A 1 306 ? -8.367 -21.594 -1.277 1 92.56 306 LEU A C 1
ATOM 2390 O O . LEU A 1 306 ? -7.469 -20.891 -0.81 1 92.56 306 LEU A O 1
ATOM 2394 N N . ALA A 1 307 ? -9.188 -22.219 -0.557 1 93 307 ALA A N 1
ATOM 2395 C CA . ALA A 1 307 ? -9.016 -22.25 0.893 1 93 307 ALA A CA 1
ATOM 2396 C C . ALA A 1 307 ? -7.641 -22.797 1.271 1 93 307 ALA A C 1
ATOM 2398 O O . ALA A 1 307 ? -6.969 -22.266 2.156 1 93 307 ALA A O 1
ATOM 2399 N N . ARG A 1 308 ? -7.266 -23.844 0.617 1 91.5 308 ARG A N 1
ATOM 2400 C CA . ARG A 1 308 ? -5.957 -24.422 0.887 1 91.5 308 ARG A CA 1
ATOM 2401 C C . ARG A 1 308 ? -4.836 -23.469 0.477 1 91.5 308 ARG A C 1
ATOM 2403 O O . ARG A 1 308 ? -3.809 -23.391 1.15 1 91.5 308 ARG A O 1
ATOM 2410 N N . MET A 1 309 ? -5.035 -22.875 -0.626 1 93.31 309 MET A N 1
ATOM 2411 C CA . MET A 1 309 ? -4.07 -21.859 -1.06 1 93.31 309 MET A CA 1
ATOM 2412 C C . MET A 1 309 ? -3.932 -20.75 -0.02 1 93.31 309 MET A C 1
ATOM 2414 O O . MET A 1 309 ? -2.832 -20.25 0.217 1 93.31 309 MET A O 1
ATOM 2418 N N . CYS A 1 310 ? -5.055 -20.375 0.532 1 95.81 310 CYS A N 1
ATOM 2419 C CA . CYS A 1 310 ? -5.066 -19.359 1.577 1 95.81 310 CYS A CA 1
ATOM 2420 C C . CYS A 1 310 ? -4.281 -19.812 2.799 1 95.81 310 CYS A C 1
ATOM 2422 O O . CYS A 1 310 ? -3.488 -19.062 3.357 1 95.81 310 CYS A O 1
ATOM 2424 N N . GLN A 1 311 ? -4.441 -21.031 3.164 1 94.81 311 GLN A N 1
ATOM 2425 C CA . GLN A 1 311 ? -3.703 -21.578 4.297 1 94.81 311 GLN A CA 1
ATOM 2426 C C . GLN A 1 311 ? -2.205 -21.609 4.016 1 94.81 311 GLN A C 1
ATOM 2428 O O . GLN A 1 311 ? -1.397 -21.281 4.887 1 94.81 311 GLN A O 1
ATOM 2433 N N . ALA A 1 312 ? -1.934 -22.078 2.824 1 94.62 312 ALA A N 1
ATOM 2434 C CA . ALA A 1 312 ? -0.525 -22.094 2.436 1 94.62 312 ALA A CA 1
ATOM 2435 C C . ALA A 1 312 ? 0.077 -20.703 2.506 1 94.62 312 ALA A C 1
ATOM 2437 O O . ALA A 1 312 ? 1.198 -20.516 2.99 1 94.62 312 ALA A O 1
ATOM 2438 N N . SER A 1 313 ? -0.679 -19.766 2.021 1 96.25 313 SER A N 1
ATOM 2439 C CA . SER A 1 313 ? -0.208 -18.391 2.02 1 96.25 313 SER A CA 1
ATOM 2440 C C . SER A 1 313 ? -0.077 -17.844 3.439 1 96.25 313 SER A C 1
ATOM 2442 O O . SER A 1 313 ? 0.822 -17.047 3.725 1 96.25 313 SER A O 1
ATOM 2444 N N . TYR A 1 314 ? -0.984 -18.188 4.266 1 96.56 314 TYR A N 1
ATOM 2445 C CA . TYR A 1 314 ? -0.908 -17.828 5.676 1 96.56 314 TYR A CA 1
ATOM 2446 C C . TYR A 1 314 ? 0.382 -18.344 6.301 1 96.56 314 TYR A C 1
ATOM 2448 O O . TYR A 1 314 ? 1.09 -17.609 6.984 1 96.56 314 TYR A O 1
ATOM 2456 N N . LEU A 1 315 ? 0.676 -19.562 6.055 1 95.94 315 LEU A N 1
ATOM 2457 C CA . LEU A 1 315 ? 1.893 -20.172 6.586 1 95.94 315 LEU A CA 1
ATOM 2458 C C . LEU A 1 315 ? 3.133 -19.484 6.008 1 95.94 315 LEU A C 1
ATOM 2460 O O . LEU A 1 315 ? 4.117 -19.281 6.719 1 95.94 315 LEU A O 1
ATOM 2464 N N . LEU A 1 316 ? 3.074 -19.234 4.719 1 96.12 316 LEU A N 1
ATOM 2465 C CA . LEU A 1 316 ? 4.18 -18.5 4.117 1 96.12 316 LEU A CA 1
ATOM 2466 C C . LEU A 1 316 ? 4.398 -17.172 4.832 1 96.12 316 LEU A C 1
ATOM 2468 O O . LEU A 1 316 ? 5.539 -16.766 5.066 1 96.12 316 LEU A O 1
ATOM 2472 N N . GLY A 1 317 ? 3.299 -16.484 5.152 1 95 317 GLY A N 1
ATOM 2473 C CA . GLY A 1 317 ? 3.404 -15.25 5.91 1 95 317 GLY A CA 1
ATOM 2474 C C . GLY A 1 317 ? 4.105 -15.43 7.246 1 95 317 GLY A C 1
ATOM 2475 O O . GLY A 1 317 ? 4.926 -14.594 7.637 1 95 317 GLY A O 1
ATOM 2476 N N . LEU A 1 318 ? 3.836 -16.469 7.887 1 94.62 318 LEU A N 1
ATOM 2477 C CA . LEU A 1 318 ? 4.469 -16.766 9.164 1 94.62 318 LEU A CA 1
ATOM 2478 C C . LEU A 1 318 ? 5.961 -17.031 8.984 1 94.62 318 LEU A C 1
ATOM 2480 O O . LEU A 1 318 ? 6.773 -16.609 9.82 1 94.62 318 LEU A O 1
ATOM 2484 N N . VAL A 1 319 ? 6.309 -17.703 7.934 1 94.94 319 VAL A N 1
ATOM 2485 C CA . VAL A 1 319 ? 7.711 -18 7.648 1 94.94 319 VAL A CA 1
ATOM 2486 C C . VAL A 1 319 ? 8.461 -16.688 7.398 1 94.94 319 VAL A C 1
ATOM 2488 O O . VAL A 1 319 ? 9.562 -16.484 7.914 1 94.94 319 VAL A O 1
ATOM 2491 N N . LEU A 1 320 ? 7.871 -15.852 6.633 1 92.38 320 LEU A N 1
ATOM 2492 C CA . LEU A 1 320 ? 8.5 -14.578 6.332 1 92.38 320 LEU A CA 1
ATOM 2493 C C . LEU A 1 320 ? 8.703 -13.758 7.602 1 92.38 320 LEU A C 1
ATOM 2495 O O . LEU A 1 320 ? 9.75 -13.117 7.777 1 92.38 320 LEU A O 1
ATOM 2499 N N . ARG A 1 321 ? 7.754 -13.758 8.43 1 89.44 321 ARG A N 1
ATOM 2500 C CA . ARG A 1 321 ? 7.863 -13.062 9.703 1 89.44 321 ARG A CA 1
ATOM 2501 C C . ARG A 1 321 ? 8.953 -13.672 10.57 1 89.44 321 ARG A C 1
ATOM 2503 O O . ARG A 1 321 ? 9.734 -12.953 11.203 1 89.44 321 ARG A O 1
ATOM 2510 N N . TYR A 1 322 ? 8.961 -14.945 10.625 1 90.81 322 TYR A N 1
ATOM 2511 C CA . TYR A 1 322 ? 9.984 -15.656 11.375 1 90.81 322 TYR A CA 1
ATOM 2512 C C . TYR A 1 322 ? 11.383 -15.25 10.914 1 90.81 322 TYR A C 1
ATOM 2514 O O . TYR A 1 322 ? 12.258 -14.969 11.727 1 90.81 322 TYR A O 1
ATOM 2522 N N . ASN A 1 323 ? 11.531 -15.273 9.625 1 88.75 323 ASN A N 1
ATOM 2523 C CA . ASN A 1 323 ? 12.828 -14.922 9.047 1 88.75 323 ASN A CA 1
ATOM 2524 C C . ASN A 1 323 ? 13.203 -13.477 9.352 1 88.75 323 ASN A C 1
ATOM 2526 O O . ASN A 1 323 ? 14.375 -13.172 9.594 1 88.75 323 ASN A O 1
ATOM 2530 N N . ARG A 1 324 ? 12.273 -12.656 9.32 1 83.81 324 ARG A N 1
ATOM 2531 C CA . ARG A 1 324 ? 12.531 -11.25 9.625 1 83.81 324 ARG A CA 1
ATOM 2532 C C . ARG A 1 324 ? 12.938 -11.07 11.078 1 83.81 324 ARG A C 1
ATOM 2534 O O . ARG A 1 324 ? 13.875 -10.336 11.383 1 83.81 324 ARG A O 1
ATOM 2541 N N . ASN A 1 325 ? 12.203 -11.719 11.969 1 82.5 325 ASN A N 1
ATOM 2542 C CA . ASN A 1 325 ? 12.516 -11.648 13.391 1 82.5 325 ASN A CA 1
ATOM 2543 C C . ASN A 1 325 ? 13.914 -12.195 13.68 1 82.5 325 ASN A C 1
ATOM 2545 O O . ASN A 1 325 ? 14.633 -11.648 14.523 1 82.5 325 ASN A O 1
ATOM 2549 N N . ARG A 1 326 ? 14.227 -13.188 13.055 1 82.44 326 ARG A N 1
ATOM 2550 C CA . ARG A 1 326 ? 15.547 -13.789 13.219 1 82.44 326 ARG A CA 1
ATOM 2551 C C . ARG A 1 326 ? 16.641 -12.836 12.75 1 82.44 326 ARG A C 1
ATOM 2553 O O . ARG A 1 326 ? 17.688 -12.703 13.414 1 82.44 326 ARG A O 1
ATOM 2560 N N . ALA A 1 327 ? 16.422 -12.25 11.648 1 76.38 327 ALA A N 1
ATOM 2561 C CA . ALA A 1 327 ? 17.391 -11.312 11.109 1 76.38 327 ALA A CA 1
ATOM 2562 C C . ALA A 1 327 ? 17.562 -10.102 12.031 1 76.38 327 ALA A C 1
ATOM 2564 O O . ALA A 1 327 ? 18.672 -9.609 12.227 1 76.38 327 ALA A O 1
ATOM 2565 N N . GLU A 1 328 ? 16.516 -9.648 12.57 1 72.94 328 GLU A N 1
ATOM 2566 C CA . GLU A 1 328 ? 16.562 -8.508 13.484 1 72.94 328 GLU A CA 1
ATOM 2567 C C . GLU A 1 328 ? 17.266 -8.867 14.789 1 72.94 328 GLU A C 1
ATOM 2569 O O . GLU A 1 328 ? 18 -8.055 15.344 1 72.94 328 GLU A O 1
ATOM 2574 N N . SER A 1 329 ? 16.938 -10.047 15.273 1 72.06 329 SER A N 1
ATOM 2575 C CA . SER A 1 329 ? 17.562 -10.5 16.516 1 72.06 329 SER A CA 1
ATOM 2576 C C . SER A 1 329 ? 19.062 -10.758 16.312 1 72.06 329 SER A C 1
ATOM 2578 O O . SER A 1 329 ? 19.844 -10.586 17.25 1 72.06 329 SER A O 1
ATOM 2580 N N . ALA A 1 330 ? 19.312 -11.312 15.211 1 66.38 330 ALA A N 1
ATOM 2581 C CA . ALA A 1 330 ? 20.719 -11.562 14.93 1 66.38 330 ALA A CA 1
ATOM 2582 C C . ALA A 1 330 ? 21.516 -10.258 14.938 1 66.38 330 ALA A C 1
ATOM 2584 O O . ALA A 1 330 ? 22.688 -10.242 15.328 1 66.38 330 ALA A O 1
ATOM 2585 N N . SER A 1 331 ? 20.797 -9.336 14.531 1 59.62 331 SER A N 1
ATOM 2586 C CA . SER A 1 331 ? 21.438 -8.023 14.555 1 59.62 331 SER A CA 1
ATOM 2587 C C . SER A 1 331 ? 21.469 -7.449 15.961 1 59.62 331 SER A C 1
ATOM 2589 O O . SER A 1 331 ? 22.359 -6.656 16.297 1 59.62 331 SER A O 1
ATOM 2591 N N . SER A 1 332 ? 20.344 -8.008 16.656 1 58.31 332 SER A N 1
ATOM 2592 C CA . SER A 1 332 ? 20.312 -7.586 18.047 1 58.31 332 SER A CA 1
ATOM 2593 C C . SER A 1 332 ? 20.953 -8.633 18.953 1 58.31 332 SER A C 1
ATOM 2595 O O . SER A 1 332 ? 21.016 -9.812 18.594 1 58.31 332 SER A O 1
ATOM 2597 N N . SER A 1 333 ? 21.922 -8.43 19.766 1 54.59 333 SER A N 1
ATOM 2598 C CA . SER A 1 333 ? 22.609 -9.32 20.703 1 54.59 333 SER A CA 1
ATOM 2599 C C . SER A 1 333 ? 21.625 -10.273 21.375 1 54.59 333 SER A C 1
ATOM 2601 O O . SER A 1 333 ? 22.031 -11.148 22.141 1 54.59 333 SER A O 1
ATOM 2603 N N . ALA A 1 334 ? 20.422 -10.234 21.031 1 50 334 ALA A N 1
ATOM 2604 C CA . ALA A 1 334 ? 19.469 -11.07 21.75 1 50 334 ALA A CA 1
ATOM 2605 C C . ALA A 1 334 ? 19.297 -12.422 21.062 1 50 334 ALA A C 1
ATOM 2607 O O . ALA A 1 334 ? 19.188 -12.492 19.844 1 50 334 ALA A O 1
ATOM 2608 N N . GLY A 1 335 ? 19.906 -13.469 21.359 1 51.5 335 GLY A N 1
ATOM 2609 C CA . GLY A 1 335 ? 19.812 -14.836 20.875 1 51.5 335 GLY A CA 1
ATOM 2610 C C . GLY A 1 335 ? 18.406 -15.234 20.484 1 51.5 335 GLY A C 1
ATOM 2611 O O . GLY A 1 335 ? 17.469 -15.055 21.25 1 51.5 335 GLY A O 1
ATOM 2612 N N . PHE A 1 336 ? 18 -15.008 19.203 1 56.38 336 PHE A N 1
ATOM 2613 C CA . PHE A 1 336 ? 16.703 -15.508 18.766 1 56.38 336 PHE A CA 1
ATOM 2614 C C . PHE A 1 336 ? 16.672 -17.031 18.766 1 56.38 336 PHE A C 1
ATOM 2616 O O . PHE A 1 336 ? 17.391 -17.672 17.984 1 56.38 336 PHE A O 1
ATOM 2623 N N . ASP A 1 337 ? 16.359 -17.672 19.969 1 55.69 337 ASP A N 1
ATOM 2624 C CA . ASP A 1 337 ? 16.297 -19.109 20.125 1 55.69 337 ASP A CA 1
ATOM 2625 C C . ASP A 1 337 ? 14.898 -19.641 19.828 1 55.69 337 ASP A C 1
ATOM 2627 O O . ASP A 1 337 ? 14.164 -20.016 20.75 1 55.69 337 ASP A O 1
ATOM 2631 N N . ASP A 1 338 ? 14.422 -19.219 18.719 1 73.56 338 ASP A N 1
ATOM 2632 C CA . ASP A 1 338 ? 13.07 -19.766 18.656 1 73.56 338 ASP A CA 1
ATOM 2633 C C . ASP A 1 338 ? 13.023 -21.016 17.766 1 73.56 338 ASP A C 1
ATOM 2635 O O . ASP A 1 338 ? 12.297 -21.047 16.781 1 73.56 338 ASP A O 1
ATOM 2639 N N . HIS A 1 339 ? 13.688 -22.062 18.156 1 81.19 339 HIS A N 1
ATOM 2640 C CA . HIS A 1 339 ? 13.797 -23.359 17.484 1 81.19 339 HIS A CA 1
ATOM 2641 C C . HIS A 1 339 ? 12.445 -24.062 17.422 1 81.19 339 HIS A C 1
ATOM 2643 O O . HIS A 1 339 ? 12.141 -24.734 16.438 1 81.19 339 HIS A O 1
ATOM 2649 N N . GLU A 1 340 ? 11.719 -23.75 18.359 1 86.62 340 GLU A N 1
ATOM 2650 C CA . GLU A 1 340 ? 10.414 -24.406 18.375 1 86.62 340 GLU A CA 1
ATOM 2651 C C . GLU A 1 340 ? 9.508 -23.875 17.266 1 86.62 340 GLU A C 1
ATOM 2653 O O . GLU A 1 340 ? 8.828 -24.656 16.594 1 86.62 340 GLU A O 1
ATOM 2658 N N . GLU A 1 341 ? 9.531 -22.672 17.016 1 90.62 341 GLU A N 1
ATOM 2659 C CA . GLU A 1 341 ? 8.719 -22.078 15.961 1 90.62 341 GLU A CA 1
ATOM 2660 C C . GLU A 1 341 ? 9.172 -22.562 14.586 1 90.62 341 GLU A C 1
ATOM 2662 O O . GLU A 1 341 ? 8.344 -22.812 13.711 1 90.62 341 GLU A O 1
ATOM 2667 N N . TYR A 1 342 ? 10.453 -22.75 14.422 1 92.31 342 TYR A N 1
ATOM 2668 C CA . TYR A 1 342 ? 11.016 -23.25 13.172 1 92.31 342 TYR A CA 1
ATOM 2669 C C . TYR A 1 342 ? 10.461 -24.625 12.82 1 92.31 342 TYR A C 1
ATOM 2671 O O . TYR A 1 342 ? 9.945 -24.828 11.719 1 92.31 342 TYR A O 1
ATOM 2679 N N . TRP A 1 343 ? 10.516 -25.484 13.766 1 93.44 343 TRP A N 1
ATOM 2680 C CA . TRP A 1 343 ? 10.125 -26.859 13.5 1 93.44 343 TRP A CA 1
ATOM 2681 C C . TRP A 1 343 ? 8.609 -26.984 13.383 1 93.44 343 TRP A C 1
ATOM 2683 O O . TRP A 1 343 ? 8.102 -27.812 12.625 1 93.44 343 TRP A O 1
ATOM 2693 N N . GLN A 1 344 ? 7.898 -26.156 14.078 1 93.81 344 GLN A N 1
ATOM 2694 C CA . GLN A 1 344 ? 6.445 -26.141 13.945 1 93.81 344 GLN A CA 1
ATOM 2695 C C . GLN A 1 344 ? 6.027 -25.719 12.539 1 93.81 344 GLN A C 1
ATOM 2697 O O . GLN A 1 344 ? 5.105 -26.281 11.961 1 93.81 344 GLN A O 1
ATOM 2702 N N . LEU A 1 345 ? 6.691 -24.703 12.047 1 95.19 345 LEU A N 1
ATOM 2703 C CA . LEU A 1 345 ? 6.398 -24.234 10.695 1 95.19 345 LEU A CA 1
ATOM 2704 C C . LEU A 1 345 ? 6.742 -25.312 9.664 1 95.19 345 LEU A C 1
ATOM 2706 O O . LEU A 1 345 ? 5.969 -25.547 8.734 1 95.19 345 LEU A O 1
ATOM 2710 N N . ASP A 1 346 ? 7.863 -25.953 9.859 1 94.69 346 ASP A N 1
ATOM 2711 C CA . ASP A 1 346 ? 8.281 -27.031 8.969 1 94.69 346 ASP A CA 1
ATOM 2712 C C . ASP A 1 346 ? 7.262 -28.156 8.945 1 94.69 346 ASP A C 1
ATOM 2714 O O . ASP A 1 346 ? 6.844 -28.609 7.879 1 94.69 346 ASP A O 1
ATOM 2718 N N . LYS A 1 347 ? 6.855 -28.562 10.117 1 93.69 347 LYS A N 1
ATOM 2719 C CA . LYS A 1 347 ? 5.906 -29.656 10.25 1 93.69 347 LYS A CA 1
ATOM 2720 C C . LYS A 1 347 ? 4.559 -29.297 9.625 1 93.69 347 LYS A C 1
ATOM 2722 O O . LYS A 1 347 ? 3.955 -30.125 8.93 1 93.69 347 LYS A O 1
ATOM 2727 N N . THR A 1 348 ? 4.133 -28.141 9.891 1 93.88 348 THR A N 1
ATOM 2728 C CA . THR A 1 348 ? 2.822 -27.719 9.406 1 93.88 348 THR A CA 1
ATOM 2729 C C . THR A 1 348 ? 2.824 -27.578 7.887 1 93.88 348 THR A C 1
ATOM 2731 O O . THR A 1 348 ? 1.857 -27.969 7.223 1 93.88 348 THR A O 1
ATOM 2734 N N . LEU A 1 349 ? 3.857 -27.031 7.293 1 94 349 LEU A N 1
ATOM 2735 C CA . LEU A 1 349 ? 3.971 -26.891 5.848 1 94 349 LEU A CA 1
ATOM 2736 C C . LEU A 1 349 ? 4.004 -28.266 5.172 1 94 349 LEU A C 1
ATOM 2738 O O . LEU A 1 349 ? 3.34 -28.469 4.156 1 94 349 LEU A O 1
ATOM 2742 N N . ASN A 1 350 ? 4.738 -29.125 5.766 1 91.94 350 ASN A N 1
ATOM 2743 C CA . ASN A 1 350 ? 4.812 -30.469 5.215 1 91.94 350 ASN A CA 1
ATOM 2744 C C . ASN A 1 350 ? 3.477 -31.203 5.324 1 91.94 350 ASN A C 1
ATOM 2746 O O . ASN A 1 350 ? 3.098 -31.953 4.426 1 91.94 350 ASN A O 1
ATOM 2750 N N . ALA A 1 351 ? 2.857 -30.984 6.402 1 90.56 351 ALA A N 1
ATOM 2751 C CA . ALA A 1 351 ? 1.535 -31.594 6.566 1 90.56 351 ALA A CA 1
ATOM 2752 C C . ALA A 1 351 ? 0.565 -31.078 5.504 1 90.56 351 ALA A C 1
ATOM 2754 O O . ALA A 1 351 ? -0.22 -31.844 4.949 1 90.56 351 ALA A O 1
ATOM 2755 N N . LEU A 1 352 ? 0.598 -29.797 5.27 1 89.62 352 LEU A N 1
ATOM 2756 C CA . LEU A 1 352 ? -0.279 -29.219 4.262 1 89.62 352 LEU A CA 1
ATOM 2757 C C . LEU A 1 352 ? 0.077 -29.719 2.871 1 89.62 352 LEU A C 1
ATOM 2759 O O . LEU A 1 352 ? -0.809 -29.953 2.043 1 89.62 352 LEU A O 1
ATOM 2763 N N . LEU A 1 353 ? 1.312 -29.859 2.57 1 87.75 353 LEU A N 1
ATOM 2764 C CA . LEU A 1 353 ? 1.77 -30.406 1.296 1 87.75 353 LEU A CA 1
ATOM 2765 C C . LEU A 1 353 ? 1.247 -31.828 1.09 1 87.75 353 LEU A C 1
ATOM 2767 O O . LEU A 1 353 ? 0.761 -32.156 0.007 1 87.75 353 LEU A O 1
ATOM 2771 N N . ASN A 1 354 ? 1.362 -32.562 2.115 1 84.62 354 ASN A N 1
ATOM 2772 C CA . ASN A 1 354 ? 0.879 -33.938 2.049 1 84.62 354 ASN A CA 1
ATOM 2773 C C . ASN A 1 354 ? -0.63 -34 1.828 1 84.62 354 ASN A C 1
ATOM 2775 O O . ASN A 1 354 ? -1.123 -34.844 1.076 1 84.62 354 ASN A O 1
ATOM 2779 N N . LEU A 1 355 ? -1.239 -33.156 2.496 1 83.75 355 LEU A N 1
ATOM 2780 C CA . LEU A 1 355 ? -2.688 -33.062 2.336 1 83.75 355 LEU A CA 1
ATOM 2781 C C . LEU A 1 355 ? -3.057 -32.656 0.913 1 83.75 355 LEU A C 1
ATOM 2783 O O . LEU A 1 355 ? -4.02 -33.188 0.345 1 83.75 355 LEU A O 1
ATOM 2787 N N . SER A 1 356 ? -2.383 -31.703 0.412 1 79.88 356 SER A N 1
ATOM 2788 C CA . SER A 1 356 ? -2.635 -31.234 -0.95 1 79.88 356 SER A CA 1
ATOM 2789 C C . SER A 1 356 ? -2.451 -32.375 -1.958 1 79.88 356 SER A C 1
ATOM 2791 O O . SER A 1 356 ? -3.17 -32.438 -2.957 1 79.88 356 SER A O 1
ATOM 2793 N N . TYR A 1 357 ? -1.574 -33.219 -1.714 1 76.12 357 TYR A N 1
ATOM 2794 C CA . TYR A 1 357 ? -1.332 -34.375 -2.574 1 76.12 357 TYR A CA 1
ATOM 2795 C C . TYR A 1 357 ? -2.494 -35.344 -2.51 1 76.12 357 TYR A C 1
ATOM 2797 O O . TYR A 1 357 ? -2.955 -35.844 -3.541 1 76.12 357 TYR A O 1
ATOM 2805 N N . VAL A 1 358 ? -2.879 -35.531 -1.354 1 74.44 358 VAL A N 1
ATOM 2806 C CA . VAL A 1 358 ? -3.959 -36.469 -1.147 1 74.44 358 VAL A CA 1
ATOM 2807 C C . VAL A 1 358 ? -5.246 -35.969 -1.779 1 74.44 358 VAL A C 1
ATOM 2809 O O . VAL A 1 358 ? -5.945 -36.688 -2.484 1 74.44 358 VAL A O 1
ATOM 2812 N N . GLU A 1 359 ? -5.477 -34.75 -1.521 1 74.56 359 GLU A N 1
ATOM 2813 C CA . GLU A 1 359 ? -6.688 -34.125 -2.062 1 74.56 359 GLU A CA 1
ATOM 2814 C C . GLU A 1 359 ? -6.602 -34 -3.58 1 74.56 359 GLU A C 1
ATOM 2816 O O . GLU A 1 359 ? -7.613 -34.094 -4.277 1 74.56 359 GLU A O 1
ATOM 2821 N N . GLY A 1 360 ? -5.512 -33.625 -4.059 1 69.06 360 GLY A N 1
ATOM 2822 C CA . GLY A 1 360 ? -5.309 -33.531 -5.492 1 69.06 360 GLY A CA 1
ATOM 2823 C C . GLY A 1 360 ? -5.535 -34.844 -6.219 1 69.06 360 GLY A C 1
ATOM 2824 O O . GLY A 1 360 ? -6.105 -34.844 -7.312 1 69.06 360 GLY A O 1
ATOM 2825 N N . GLU A 1 361 ? -5.129 -35.844 -5.641 1 61.53 361 GLU A N 1
ATOM 2826 C CA . GLU A 1 361 ? -5.324 -37.156 -6.211 1 61.53 361 GLU A CA 1
ATOM 2827 C C . GLU A 1 361 ? -6.805 -37.531 -6.273 1 61.53 361 GLU A C 1
ATOM 2829 O O . GLU A 1 361 ? -7.262 -38.125 -7.25 1 61.53 361 GLU A O 1
ATOM 2834 N N . ILE A 1 362 ? -7.348 -37.094 -5.293 1 54.69 362 ILE A N 1
ATOM 2835 C CA . ILE A 1 362 ? -8.766 -37.406 -5.211 1 54.69 362 ILE A CA 1
ATOM 2836 C C . ILE A 1 362 ? -9.555 -36.562 -6.211 1 54.69 362 ILE A C 1
ATOM 2838 O O . ILE A 1 362 ? -10.438 -37.094 -6.902 1 54.69 362 ILE A O 1
ATOM 2842 N N . ARG A 1 363 ? -9.211 -35.438 -6.211 1 59.56 363 ARG A N 1
ATOM 2843 C CA . ARG A 1 363 ? -9.984 -34.5 -7.035 1 59.56 363 ARG A CA 1
ATOM 2844 C C . ARG A 1 363 ? -9.391 -34.406 -8.438 1 59.56 363 ARG A C 1
ATOM 2846 O O . ARG A 1 363 ? -9.938 -33.719 -9.297 1 59.56 363 ARG A O 1
ATOM 2853 N N . ARG A 1 364 ? -8.445 -35.25 -8.609 1 50.62 364 ARG A N 1
ATOM 2854 C CA . ARG A 1 364 ? -7.75 -35.188 -9.891 1 50.62 364 ARG A CA 1
ATOM 2855 C C . ARG A 1 364 ? -7.336 -33.781 -10.242 1 50.62 364 ARG A C 1
ATOM 2857 O O . ARG A 1 364 ? -7.48 -33.344 -11.383 1 50.62 364 ARG A O 1
ATOM 2864 N N . THR A 1 365 ? -7.391 -33.156 -9.148 1 55.53 365 THR A N 1
ATOM 2865 C CA . THR A 1 365 ? -6.988 -31.766 -9.359 1 55.53 365 THR A CA 1
ATOM 2866 C C . THR A 1 365 ? -5.469 -31.641 -9.305 1 55.53 365 THR A C 1
ATOM 2868 O O . THR A 1 365 ? -4.816 -32.219 -8.445 1 55.53 365 THR A O 1
ATOM 2871 N N . ALA A 1 366 ? -4.852 -31.547 -10.461 1 52.56 366 ALA A N 1
ATOM 2872 C CA . ALA A 1 366 ? -3.449 -31.359 -10.82 1 52.56 366 ALA A CA 1
ATOM 2873 C C . ALA A 1 366 ? -2.721 -30.531 -9.766 1 52.56 366 ALA A C 1
ATOM 2875 O O . ALA A 1 366 ? -3.348 -29.969 -8.859 1 52.56 366 ALA A O 1
ATOM 2876 N N . VAL A 1 367 ? -1.354 -30.391 -9.945 1 57 367 VAL A N 1
ATOM 2877 C CA . VAL A 1 367 ? -0.347 -29.516 -9.359 1 57 367 VAL A CA 1
ATOM 2878 C C . VAL A 1 367 ? -0.907 -28.094 -9.227 1 57 367 VAL A C 1
ATOM 2880 O O . VAL A 1 367 ? -1.236 -27.453 -10.234 1 57 367 VAL A O 1
ATOM 2883 N N . CYS A 1 368 ? -1.281 -27.781 -7.805 1 69.88 368 CYS A N 1
ATOM 2884 C CA . CYS A 1 368 ? -2.027 -26.547 -7.582 1 69.88 368 CYS A CA 1
ATOM 2885 C C . CYS A 1 368 ? -1.142 -25.484 -6.949 1 69.88 368 CYS A C 1
ATOM 2887 O O . CYS A 1 368 ? -0.015 -25.766 -6.543 1 69.88 368 CYS A O 1
ATOM 2889 N N . ALA A 1 369 ? -1.556 -24.312 -7.066 1 79.38 369 ALA A N 1
ATOM 2890 C CA . ALA A 1 369 ? -0.86 -23.141 -6.559 1 79.38 369 ALA A CA 1
ATOM 2891 C C . ALA A 1 369 ? -0.551 -23.281 -5.07 1 79.38 369 ALA A C 1
ATOM 2893 O O . ALA A 1 369 ? 0.458 -22.75 -4.59 1 79.38 369 ALA A O 1
ATOM 2894 N N . GLN A 1 370 ? -1.301 -24.141 -4.355 1 87.81 370 GLN A N 1
ATOM 2895 C CA . GLN A 1 370 ? -1.058 -24.328 -2.93 1 87.81 370 GLN A CA 1
ATOM 2896 C C . GLN A 1 370 ? 0.247 -25.094 -2.689 1 87.81 370 GLN A C 1
ATOM 2898 O O . GLN A 1 370 ? 1.002 -24.75 -1.773 1 87.81 370 GLN A O 1
ATOM 2903 N N . THR A 1 371 ? 0.472 -26.047 -3.533 1 88.75 371 THR A N 1
ATOM 2904 C CA . THR A 1 371 ? 1.71 -26.812 -3.422 1 88.75 371 THR A CA 1
ATOM 2905 C C . THR A 1 371 ? 2.92 -25.922 -3.695 1 88.75 371 THR A C 1
ATOM 2907 O O . THR A 1 371 ? 3.926 -26 -2.986 1 88.75 371 THR A O 1
ATOM 2910 N N . SER A 1 372 ? 2.76 -25.156 -4.719 1 90.25 372 SER A N 1
ATOM 2911 C CA . SER A 1 372 ? 3.838 -24.234 -5.059 1 90.25 372 SER A CA 1
ATOM 2912 C C . SER A 1 372 ? 4.148 -23.281 -3.9 1 90.25 372 SER A C 1
ATOM 2914 O O . SER A 1 372 ? 5.316 -23.031 -3.594 1 90.25 372 SER A O 1
ATOM 2916 N N . ILE A 1 373 ? 3.178 -22.797 -3.264 1 93.62 373 ILE A N 1
ATOM 2917 C CA . ILE A 1 373 ? 3.352 -21.859 -2.156 1 93.62 373 ILE A CA 1
ATOM 2918 C C . ILE A 1 373 ? 3.992 -22.578 -0.971 1 93.62 373 ILE A C 1
ATOM 2920 O O . ILE A 1 373 ? 4.867 -22.016 -0.299 1 93.62 373 ILE A O 1
ATOM 2924 N N . CYS A 1 374 ? 3.574 -23.766 -0.741 1 93.5 374 CYS A N 1
ATOM 2925 C CA . CYS A 1 374 ? 4.164 -24.547 0.339 1 93.5 374 CYS A CA 1
ATOM 2926 C C . CYS A 1 374 ? 5.645 -24.781 0.09 1 93.5 374 CYS A C 1
ATOM 2928 O O . CYS A 1 374 ? 6.465 -24.656 1.001 1 93.5 374 CYS A O 1
ATOM 2930 N N . TYR A 1 375 ? 5.984 -25.172 -1.125 1 93.38 375 TYR A N 1
ATOM 2931 C CA . TYR A 1 375 ? 7.387 -25.359 -1.474 1 93.38 375 TYR A CA 1
ATOM 2932 C C . TYR A 1 375 ? 8.188 -24.094 -1.216 1 93.38 375 TYR A C 1
ATOM 2934 O O . TYR A 1 375 ? 9.266 -24.141 -0.616 1 93.38 375 TYR A O 1
ATOM 2942 N N . SER A 1 376 ? 7.652 -23.031 -1.674 1 94.12 376 SER A N 1
ATOM 2943 C CA . SER A 1 376 ? 8.328 -21.75 -1.479 1 94.12 376 SER A CA 1
ATOM 2944 C C . SER A 1 376 ? 8.508 -21.438 0.003 1 94.12 376 SER A C 1
ATOM 2946 O O . SER A 1 376 ? 9.523 -20.875 0.407 1 94.12 376 SER A O 1
ATOM 2948 N N . GLY A 1 377 ? 7.48 -21.781 0.779 1 94.94 377 GLY A N 1
ATOM 2949 C CA . GLY A 1 377 ? 7.574 -21.609 2.219 1 94.94 377 GLY A CA 1
ATOM 2950 C C . GLY A 1 377 ? 8.688 -22.422 2.85 1 94.94 377 GLY A C 1
ATOM 2951 O O . GLY A 1 377 ? 9.445 -21.922 3.678 1 94.94 377 GLY A O 1
ATOM 2952 N N . LEU A 1 378 ? 8.789 -23.625 2.422 1 94.94 378 LEU A N 1
ATOM 2953 C CA . LEU A 1 378 ? 9.812 -24.516 2.953 1 94.94 378 LEU A CA 1
ATOM 2954 C C . LEU A 1 378 ? 11.203 -24.031 2.555 1 94.94 378 LEU A C 1
ATOM 2956 O O . LEU A 1 378 ? 12.133 -24.047 3.373 1 94.94 378 LEU A O 1
ATOM 2960 N N . ILE A 1 379 ? 11.344 -23.641 1.352 1 92.81 379 ILE A N 1
ATOM 2961 C CA . ILE A 1 379 ? 12.633 -23.141 0.877 1 92.81 379 ILE A CA 1
ATOM 2962 C C . ILE A 1 379 ? 13.016 -21.891 1.652 1 92.81 379 ILE A C 1
ATOM 2964 O O . ILE A 1 379 ? 14.156 -21.75 2.096 1 92.81 379 ILE A O 1
ATOM 2968 N N . ALA A 1 380 ? 12.078 -21 1.84 1 92.62 380 ALA A N 1
ATOM 2969 C CA . ALA A 1 380 ? 12.328 -19.766 2.582 1 92.62 380 ALA A CA 1
ATOM 2970 C C . ALA A 1 380 ? 12.703 -20.062 4.031 1 92.62 380 ALA A C 1
ATOM 2972 O O . ALA A 1 380 ? 13.516 -19.359 4.633 1 92.62 380 ALA A O 1
ATOM 2973 N N . LEU A 1 381 ? 12.086 -21.047 4.551 1 92.56 381 LEU A N 1
ATOM 2974 C CA . LEU A 1 381 ? 12.312 -21.422 5.941 1 92.56 381 LEU A CA 1
ATOM 2975 C C . LEU A 1 381 ? 13.703 -22.031 6.117 1 92.56 381 LEU A C 1
ATOM 2977 O O . LEU A 1 381 ? 14.438 -21.656 7.039 1 92.56 381 LEU A O 1
ATOM 2981 N N . HIS A 1 382 ? 14.102 -22.875 5.227 1 89.88 382 HIS A N 1
ATOM 2982 C CA . HIS A 1 382 ? 15.32 -23.656 5.383 1 89.88 382 HIS A CA 1
ATOM 2983 C C . HIS A 1 382 ? 16.531 -22.906 4.84 1 89.88 382 HIS A C 1
ATOM 2985 O O . HIS A 1 382 ? 17.656 -23.156 5.266 1 89.88 382 HIS A O 1
ATOM 2991 N N . ASP A 1 383 ? 16.328 -22 3.957 1 84.94 383 ASP A N 1
ATOM 2992 C CA . ASP A 1 383 ? 17.438 -21.266 3.34 1 84.94 383 ASP A CA 1
ATOM 2993 C C . ASP A 1 383 ? 17.078 -19.781 3.166 1 84.94 383 ASP A C 1
ATOM 2995 O O . ASP A 1 383 ? 17.016 -19.281 2.041 1 84.94 383 ASP A O 1
ATOM 2999 N N . PRO A 1 384 ? 16.906 -19.125 4.273 1 76.44 384 PRO A N 1
ATOM 3000 C CA . PRO A 1 384 ? 16.469 -17.734 4.176 1 76.44 384 PRO A CA 1
ATOM 3001 C C . PRO A 1 384 ? 17.484 -16.828 3.475 1 76.44 384 PRO A C 1
ATOM 3003 O O . PRO A 1 384 ? 17.125 -15.852 2.828 1 76.44 384 PRO A O 1
ATOM 3006 N N . LEU A 1 385 ? 18.75 -17.031 3.811 1 64.94 385 LEU A N 1
ATOM 3007 C CA . LEU A 1 385 ? 19.781 -16.125 3.277 1 64.94 385 LEU A CA 1
ATOM 3008 C C . LEU A 1 385 ? 20.438 -16.734 2.041 1 64.94 385 LEU A C 1
ATOM 3010 O O . LEU A 1 385 ? 21.234 -16.062 1.375 1 64.94 385 LEU A O 1
ATOM 3014 N N . SER A 1 386 ? 19.969 -17.594 1.672 1 57.25 386 SER A N 1
ATOM 3015 C CA . SER A 1 386 ? 20.625 -18.312 0.589 1 57.25 386 SER A CA 1
ATOM 3016 C C . SER A 1 386 ? 22.141 -18.234 0.712 1 57.25 386 SER A C 1
ATOM 3018 O O . SER A 1 386 ? 22.859 -18.312 -0.29 1 57.25 386 SER A O 1
ATOM 3020 N N . SER A 1 387 ? 22.578 -17.547 1.85 1 52 387 SER A N 1
ATOM 3021 C CA . SER A 1 387 ? 24 -17.234 1.917 1 52 387 SER A CA 1
ATOM 3022 C C . SER A 1 387 ? 24.797 -18.453 2.396 1 52 387 SER A C 1
ATOM 3024 O O . SER A 1 387 ? 24.328 -19.203 3.25 1 52 387 SER A O 1
ATOM 3026 N N . ARG A 1 388 ? 25.688 -18.75 1.479 1 50.09 388 ARG A N 1
ATOM 3027 C CA . ARG A 1 388 ? 26.672 -19.828 1.438 1 50.09 388 ARG A CA 1
ATOM 3028 C C . ARG A 1 388 ? 27.688 -19.703 2.572 1 50.09 388 ARG A C 1
ATOM 3030 O O . ARG A 1 388 ? 28.781 -20.266 2.51 1 50.09 388 ARG A O 1
ATOM 3037 N N . ILE A 1 389 ? 27.375 -18.859 3.621 1 49.06 389 ILE A N 1
ATOM 3038 C CA . ILE A 1 389 ? 28.641 -18.547 4.285 1 49.06 389 ILE A CA 1
ATOM 3039 C C . ILE A 1 389 ? 29.094 -19.719 5.141 1 49.06 389 ILE A C 1
ATOM 3041 O O . ILE A 1 389 ? 30.266 -20.094 5.129 1 49.06 389 ILE A O 1
ATOM 3045 N N . ASP A 1 390 ? 28.188 -20.234 5.906 1 56.81 390 ASP A N 1
ATOM 3046 C CA . ASP A 1 390 ? 28.625 -21.234 6.871 1 56.81 390 ASP A CA 1
ATOM 3047 C C . ASP A 1 390 ? 28.344 -22.656 6.363 1 56.81 390 ASP A C 1
ATOM 3049 O O . ASP A 1 390 ? 27.203 -22.984 6.047 1 56.81 390 ASP A O 1
ATOM 3053 N N . GLN A 1 391 ? 29.453 -23.359 6.09 1 61.97 391 GLN A N 1
ATOM 3054 C CA . GLN A 1 391 ? 29.406 -24.719 5.543 1 61.97 391 GLN A CA 1
ATOM 3055 C C . GLN A 1 391 ? 28.406 -25.578 6.297 1 61.97 391 GLN A C 1
ATOM 3057 O O . GLN A 1 391 ? 27.672 -26.375 5.691 1 61.97 391 GLN A O 1
ATOM 3062 N N . GLN A 1 392 ? 28.422 -25.484 7.57 1 62.22 392 GLN A N 1
ATOM 3063 C CA . GLN A 1 392 ? 27.5 -26.281 8.375 1 62.22 392 GLN A CA 1
ATOM 3064 C C . GLN A 1 392 ? 26.047 -25.906 8.078 1 62.22 392 GLN A C 1
ATOM 3066 O O . GLN A 1 392 ? 25.188 -26.781 7.957 1 62.22 392 GLN A O 1
ATOM 3071 N N . HIS A 1 393 ? 25.859 -24.734 7.898 1 71.44 393 HIS A N 1
ATOM 3072 C CA . HIS A 1 393 ? 24.516 -24.266 7.582 1 71.44 393 HIS A CA 1
ATOM 3073 C C . HIS A 1 393 ? 24.109 -24.672 6.176 1 71.44 393 HIS A C 1
ATOM 3075 O O . HIS A 1 393 ? 22.953 -25.016 5.938 1 71.44 393 HIS A O 1
ATOM 3081 N N . MET A 1 394 ? 25.156 -24.812 5.496 1 73.81 394 MET A N 1
ATOM 3082 C CA . MET A 1 394 ? 24.891 -25.203 4.113 1 73.81 394 MET A CA 1
ATOM 3083 C C . MET A 1 394 ? 24.484 -26.672 4.031 1 73.81 394 MET A C 1
ATOM 3085 O O . MET A 1 394 ? 23.578 -27.031 3.275 1 73.81 394 MET A O 1
ATOM 3089 N N . GLN A 1 395 ? 25.203 -27.438 4.781 1 77.25 395 GLN A N 1
ATOM 3090 C CA . GLN A 1 395 ? 24.875 -28.859 4.777 1 77.25 395 GLN A CA 1
ATOM 3091 C C . GLN A 1 395 ? 23.484 -29.109 5.348 1 77.25 395 GLN A C 1
ATOM 3093 O O . GLN A 1 395 ? 22.719 -29.906 4.797 1 77.25 395 GLN A O 1
ATOM 3098 N N . PHE A 1 396 ? 23.203 -28.484 6.387 1 79.44 396 PHE A N 1
ATOM 3099 C CA . PHE A 1 396 ? 21.875 -28.609 6.996 1 79.44 396 PHE A CA 1
ATOM 3100 C C . PHE A 1 396 ? 20.781 -28.188 6.02 1 79.44 396 PHE A C 1
ATOM 3102 O O . PHE A 1 396 ? 19.797 -28.891 5.832 1 79.44 396 PHE A O 1
ATOM 3109 N N . ALA A 1 397 ? 21.016 -27.109 5.449 1 80.75 397 ALA A N 1
ATOM 3110 C CA . ALA A 1 397 ? 20.062 -26.594 4.48 1 80.75 397 ALA A CA 1
ATOM 3111 C C . ALA A 1 397 ? 19.859 -27.562 3.32 1 80.75 397 ALA A C 1
ATOM 3113 O O . ALA A 1 397 ? 18.734 -27.812 2.887 1 80.75 397 ALA A O 1
ATOM 3114 N N . ASN A 1 398 ? 20.891 -28.094 2.883 1 79.81 398 ASN A N 1
ATOM 3115 C CA . ASN A 1 398 ? 20.828 -29.047 1.774 1 79.81 398 ASN A CA 1
ATOM 3116 C C . ASN A 1 398 ? 20.062 -30.312 2.16 1 79.81 398 ASN A C 1
ATOM 3118 O O . ASN A 1 398 ? 19.281 -30.828 1.363 1 79.81 398 ASN A O 1
ATOM 3122 N N . ASP A 1 399 ? 20.281 -30.719 3.33 1 82.75 399 ASP A N 1
ATOM 3123 C CA . ASP A 1 399 ? 19.594 -31.922 3.805 1 82.75 399 ASP A CA 1
ATOM 3124 C C . ASP A 1 399 ? 18.094 -31.688 3.898 1 82.75 399 ASP A C 1
ATOM 3126 O O . ASP A 1 399 ? 17.297 -32.594 3.635 1 82.75 399 ASP A O 1
ATOM 3130 N N . MET A 1 400 ? 17.781 -30.531 4.25 1 85.56 400 MET A N 1
ATOM 3131 C CA . MET A 1 400 ? 16.375 -30.219 4.402 1 85.56 400 MET A CA 1
ATOM 3132 C C . MET A 1 400 ? 15.727 -29.938 3.051 1 85.56 400 MET A C 1
ATOM 3134 O O . MET A 1 400 ? 14.531 -30.203 2.859 1 85.56 400 MET A O 1
ATOM 3138 N N . LEU A 1 401 ? 16.5 -29.438 2.156 1 87.75 401 LEU A N 1
ATOM 3139 C CA . LEU A 1 401 ? 15.953 -28.984 0.884 1 87.75 401 LEU A CA 1
ATOM 3140 C C . LEU A 1 401 ? 15.883 -30.125 -0.12 1 87.75 401 LEU A C 1
ATOM 3142 O O . LEU A 1 401 ? 15.055 -30.109 -1.032 1 87.75 401 LEU A O 1
ATOM 3146 N N . MET A 1 402 ? 16.672 -31.125 0.039 1 87 402 MET A N 1
ATOM 3147 C CA . MET A 1 402 ? 16.75 -32.219 -0.941 1 87 402 MET A CA 1
ATOM 3148 C C . MET A 1 402 ? 15.398 -32.906 -1.093 1 87 402 MET A C 1
ATOM 3150 O O . MET A 1 402 ? 14.914 -33.094 -2.211 1 87 402 MET A O 1
ATOM 3154 N N . PRO A 1 403 ? 14.781 -33.25 0.006 1 87.81 403 PRO A N 1
ATOM 3155 C CA . PRO A 1 403 ? 13.461 -33.875 -0.149 1 87.81 403 PRO A CA 1
ATOM 3156 C C . PRO A 1 403 ? 12.453 -32.938 -0.823 1 87.81 403 PRO A C 1
ATOM 3158 O O . PRO A 1 403 ? 11.57 -33.406 -1.552 1 87.81 403 PRO A O 1
ATOM 3161 N N . VAL A 1 404 ? 12.562 -31.75 -0.569 1 88.81 404 VAL A N 1
ATOM 3162 C CA . VAL A 1 404 ? 11.641 -30.766 -1.123 1 88.81 404 VAL A CA 1
ATOM 3163 C C . VAL A 1 404 ? 11.828 -30.672 -2.637 1 88.81 404 VAL A C 1
ATOM 3165 O O . VAL A 1 404 ? 10.852 -30.75 -3.391 1 88.81 404 VAL A O 1
ATOM 3168 N N . VAL A 1 405 ? 13.039 -30.594 -3.07 1 89.44 405 VAL A N 1
ATOM 3169 C CA . VAL A 1 405 ? 13.305 -30.422 -4.496 1 89.44 405 VAL A CA 1
ATOM 3170 C C . VAL A 1 405 ? 12.992 -31.719 -5.242 1 89.44 405 VAL A C 1
ATOM 3172 O O . VAL A 1 405 ? 12.547 -31.688 -6.391 1 89.44 405 VAL A O 1
ATOM 3175 N N . GLU A 1 406 ? 13.18 -32.781 -4.602 1 88.31 406 GLU A N 1
ATOM 3176 C CA . GLU A 1 406 ? 12.805 -34.062 -5.211 1 88.31 406 GLU A CA 1
ATOM 3177 C C . GLU A 1 406 ? 11.297 -34.125 -5.441 1 88.31 406 GLU A C 1
ATOM 3179 O O . GLU A 1 406 ? 10.844 -34.594 -6.488 1 88.31 406 GLU A O 1
ATOM 3184 N N . SER A 1 407 ? 10.578 -33.688 -4.477 1 87.75 407 SER A N 1
ATOM 3185 C CA . SER A 1 407 ? 9.133 -33.625 -4.629 1 87.75 407 SER A CA 1
ATOM 3186 C C . SER A 1 407 ? 8.734 -32.688 -5.746 1 87.75 407 SER A C 1
ATOM 3188 O O . SER A 1 407 ? 7.809 -32.969 -6.516 1 87.75 407 SER A O 1
ATOM 3190 N N . MET A 1 408 ? 9.398 -31.594 -5.816 1 89.56 408 MET A N 1
ATOM 3191 C CA . MET A 1 408 ? 9.148 -30.609 -6.867 1 89.56 408 MET A CA 1
ATOM 3192 C C . MET A 1 408 ? 9.406 -31.203 -8.242 1 89.56 408 MET A C 1
ATOM 3194 O O . MET A 1 408 ? 8.664 -30.953 -9.188 1 89.56 408 MET A O 1
ATOM 3198 N N . ALA A 1 409 ? 10.477 -31.969 -8.297 1 88.62 409 ALA A N 1
ATOM 3199 C CA . ALA A 1 409 ? 10.828 -32.625 -9.555 1 88.62 409 ALA A CA 1
ATOM 3200 C C . ALA A 1 409 ? 9.766 -33.625 -9.961 1 88.62 409 ALA A C 1
ATOM 3202 O O . ALA A 1 409 ? 9.398 -33.719 -11.141 1 88.62 409 ALA A O 1
ATOM 3203 N N . TRP A 1 410 ? 9.328 -34.312 -9.031 1 86.06 410 TRP A N 1
ATOM 3204 C CA . TRP A 1 410 ? 8.289 -35.281 -9.289 1 86.06 410 TRP A CA 1
ATOM 3205 C C . TRP A 1 410 ? 7.008 -34.625 -9.781 1 86.06 410 TRP A C 1
ATOM 3207 O O . TRP A 1 410 ? 6.426 -35.062 -10.781 1 86.06 410 TRP A O 1
ATOM 3217 N N . ASP A 1 411 ? 6.574 -33.625 -9.148 1 83.38 411 ASP A N 1
ATOM 3218 C CA . ASP A 1 411 ? 5.371 -32.875 -9.523 1 83.38 411 ASP A CA 1
ATOM 3219 C C . ASP A 1 411 ? 5.527 -32.219 -10.898 1 83.38 411 ASP A C 1
ATOM 3221 O O . ASP A 1 411 ? 4.559 -32.125 -11.656 1 83.38 411 ASP A O 1
ATOM 3225 N N . SER A 1 412 ? 6.707 -31.797 -11.141 1 85.94 412 SER A N 1
ATOM 3226 C CA . SER A 1 412 ? 6.973 -31.172 -12.438 1 85.94 412 SER A CA 1
ATOM 3227 C C . SER A 1 412 ? 6.863 -32.188 -13.57 1 85.94 412 SER A C 1
ATOM 3229 O O . SER A 1 412 ? 6.426 -31.844 -14.672 1 85.94 412 SER A O 1
ATOM 3231 N N . LYS A 1 413 ? 7.301 -33.344 -13.312 1 83.94 413 LYS A N 1
ATOM 3232 C CA . LYS A 1 413 ? 7.168 -34.406 -14.297 1 83.94 413 LYS A CA 1
ATOM 3233 C C . LYS A 1 413 ? 5.703 -34.688 -14.617 1 83.94 413 LYS A C 1
ATOM 3235 O O . LYS A 1 413 ? 5.336 -34.875 -15.781 1 83.94 413 LYS A O 1
ATOM 3240 N N . ILE A 1 414 ? 4.945 -34.656 -13.625 1 78.12 414 ILE A N 1
ATOM 3241 C CA . ILE A 1 414 ? 3.51 -34.875 -13.789 1 78.12 414 ILE A CA 1
ATOM 3242 C C . ILE A 1 414 ? 2.904 -33.719 -14.586 1 78.12 414 ILE A C 1
ATOM 3244 O O . ILE A 1 414 ? 2.098 -33.938 -15.492 1 78.12 414 ILE A O 1
ATOM 3248 N N . PHE A 1 415 ? 3.309 -32.594 -14.312 1 77.56 415 PHE A N 1
ATOM 3249 C CA . PHE A 1 415 ? 2.844 -31.391 -15 1 77.56 415 PHE A CA 1
ATOM 3250 C C . PHE A 1 415 ? 3.205 -31.453 -16.484 1 77.56 415 PHE A C 1
ATOM 3252 O O . PHE A 1 415 ? 2.369 -31.156 -17.344 1 77.56 415 PHE A O 1
ATOM 3259 N N . LEU A 1 416 ? 4.398 -31.828 -16.797 1 80.06 416 LEU A N 1
ATOM 3260 C CA . LEU A 1 416 ? 4.906 -31.828 -18.156 1 80.06 416 LEU A CA 1
ATOM 3261 C C . LEU A 1 416 ? 4.273 -32.969 -18.984 1 80.06 416 LEU A C 1
ATOM 3263 O O . LEU A 1 416 ? 4.223 -32.875 -20.203 1 80.06 416 LEU A O 1
ATOM 3267 N N . SER A 1 417 ? 3.857 -33.906 -18.344 1 75.06 417 SER A N 1
ATOM 3268 C CA . SER A 1 417 ? 3.217 -35.031 -19.047 1 75.06 417 SER A CA 1
ATOM 3269 C C . SER A 1 417 ? 1.839 -34.625 -19.562 1 75.06 417 SER A C 1
ATOM 3271 O O . SER A 1 417 ? 1.276 -35.281 -20.438 1 75.06 417 SER A O 1
ATOM 3273 N N . GLY A 1 418 ? 1.397 -33.438 -19.234 1 66.5 418 GLY A N 1
ATOM 3274 C CA . GLY A 1 418 ? 0.111 -32.938 -19.688 1 66.5 418 GLY A CA 1
ATOM 3275 C C . GLY A 1 418 ? -1.067 -33.656 -19.047 1 66.5 418 GLY A C 1
ATOM 3276 O O . GLY A 1 418 ? -2.221 -33.375 -19.375 1 66.5 418 GLY A O 1
ATOM 3277 N N . PHE A 1 419 ? -0.88 -34.594 -18.469 1 52.88 419 PHE A N 1
ATOM 3278 C CA . PHE A 1 419 ? -1.928 -35.469 -17.953 1 52.88 419 PHE A CA 1
ATOM 3279 C C . PHE A 1 419 ? -2.895 -34.688 -17.078 1 52.88 419 PHE A C 1
ATOM 3281 O O . PHE A 1 419 ? -4.105 -34.875 -17.125 1 52.88 419 PHE A O 1
ATOM 3288 N N . ARG A 1 420 ? -2.588 -33.531 -16.562 1 54.81 420 ARG A N 1
ATOM 3289 C CA . ARG A 1 420 ? -3.512 -32.938 -15.594 1 54.81 420 ARG A CA 1
ATOM 3290 C C . ARG A 1 420 ? -3.721 -31.453 -15.875 1 54.81 420 ARG A C 1
ATOM 3292 O O . ARG A 1 420 ? -4.762 -30.891 -15.531 1 54.81 420 ARG A O 1
ATOM 3299 N N . VAL A 1 421 ? -2.926 -30.906 -16.469 1 60.47 421 VAL A N 1
ATOM 3300 C CA . VAL A 1 421 ? -3.078 -29.469 -16.672 1 60.47 421 VAL A CA 1
ATOM 3301 C C . VAL A 1 421 ? -2.488 -29.078 -18.031 1 60.47 421 VAL A C 1
ATOM 3303 O O . VAL A 1 421 ? -1.366 -29.469 -18.359 1 60.47 421 VAL A O 1
ATOM 3306 N N . SER A 1 422 ? -3.457 -28.531 -18.719 1 67.25 422 SER A N 1
ATOM 3307 C CA . SER A 1 422 ? -2.928 -27.922 -19.938 1 67.25 422 SER A CA 1
ATOM 3308 C C . SER A 1 422 ? -2.053 -26.719 -19.609 1 67.25 422 SER A C 1
ATOM 3310 O O . SER A 1 422 ? -2.445 -25.859 -18.812 1 67.25 422 SER A O 1
ATOM 3312 N N . VAL A 1 423 ? -0.923 -26.75 -20.109 1 67.06 423 VAL A N 1
ATOM 3313 C CA . VAL A 1 423 ? 0.048 -25.672 -19.906 1 67.06 423 VAL A CA 1
ATOM 3314 C C . VAL A 1 423 ? -0.593 -24.328 -20.219 1 67.06 423 VAL A C 1
ATOM 3316 O O . VAL A 1 423 ? -0.33 -23.328 -19.547 1 67.06 423 VAL A O 1
ATOM 3319 N N . GLY A 1 424 ? -1.446 -24.359 -21.094 1 70 424 GLY A N 1
ATOM 3320 C CA . GLY A 1 424 ? -2.098 -23.141 -21.516 1 70 424 GLY A CA 1
ATOM 3321 C C . GLY A 1 424 ? -3.053 -22.578 -20.484 1 70 424 GLY A C 1
ATOM 3322 O O . GLY A 1 424 ? -3.393 -21.391 -20.531 1 70 424 GLY A O 1
ATOM 3323 N N . ASP A 1 425 ? -3.344 -23.359 -19.578 1 77.5 425 ASP A N 1
ATOM 3324 C CA . ASP A 1 425 ? -4.332 -22.922 -18.594 1 77.5 425 ASP A CA 1
ATOM 3325 C C . ASP A 1 425 ? -3.762 -22.953 -17.188 1 77.5 425 ASP A C 1
ATOM 3327 O O . ASP A 1 425 ? -4.508 -22.906 -16.203 1 77.5 425 ASP A O 1
ATOM 3331 N N . ALA A 1 426 ? -2.508 -23 -17.125 1 85.06 426 ALA A N 1
ATOM 3332 C CA . ALA A 1 426 ? -1.879 -23.094 -15.805 1 85.06 426 ALA A CA 1
ATOM 3333 C C . ALA A 1 426 ? -1.739 -21.719 -15.156 1 85.06 426 ALA A C 1
ATOM 3335 O O . ALA A 1 426 ? -1.638 -20.719 -15.852 1 85.06 426 ALA A O 1
ATOM 3336 N N . SER A 1 427 ? -1.724 -21.656 -13.852 1 91.06 427 SER A N 1
ATOM 3337 C CA . SER A 1 427 ? -1.546 -20.438 -13.086 1 91.06 427 SER A CA 1
ATOM 3338 C C . SER A 1 427 ? -0.109 -19.938 -13.172 1 91.06 427 SER A C 1
ATOM 3340 O O . SER A 1 427 ? 0.833 -20.734 -13.156 1 91.06 427 SER A O 1
ATOM 3342 N N . PRO A 1 428 ? 0.101 -18.672 -13.273 1 93.12 428 PRO A N 1
ATOM 3343 C CA . PRO A 1 428 ? 1.469 -18.141 -13.273 1 93.12 428 PRO A CA 1
ATOM 3344 C C . PRO A 1 428 ? 2.193 -18.375 -11.953 1 93.12 428 PRO A C 1
ATOM 3346 O O . PRO A 1 428 ? 3.422 -18.281 -11.891 1 93.12 428 PRO A O 1
ATOM 3349 N N . LEU A 1 429 ? 1.531 -18.75 -10.922 1 91.5 429 LEU A N 1
ATOM 3350 C CA . LEU A 1 429 ? 2.127 -18.984 -9.609 1 91.5 429 LEU A CA 1
ATOM 3351 C C . LEU A 1 429 ? 2.955 -20.266 -9.609 1 91.5 429 LEU A C 1
ATOM 3353 O O . LEU A 1 429 ? 3.742 -20.5 -8.688 1 91.5 429 LEU A O 1
ATOM 3357 N N . LEU A 1 430 ? 2.844 -21.031 -10.641 1 89.88 430 LEU A N 1
ATOM 3358 C CA . LEU A 1 430 ? 3.547 -22.312 -10.727 1 89.88 430 LEU A CA 1
ATOM 3359 C C . LEU A 1 430 ? 4.938 -22.125 -11.32 1 89.88 430 LEU A C 1
ATOM 3361 O O . LEU A 1 430 ? 5.754 -23.047 -11.297 1 89.88 430 LEU A O 1
ATOM 3365 N N . LEU A 1 431 ? 5.246 -20.969 -11.766 1 91.88 431 LEU A N 1
ATOM 3366 C CA . LEU A 1 431 ? 6.527 -20.688 -12.406 1 91.88 431 LEU A CA 1
ATOM 3367 C C . LEU A 1 431 ? 7.648 -20.641 -11.375 1 91.88 431 LEU A C 1
ATOM 3369 O O . LEU A 1 431 ? 8.734 -21.172 -11.609 1 91.88 431 LEU A O 1
ATOM 3373 N N . LEU A 1 432 ? 7.406 -20.141 -10.273 1 91.56 432 LEU A N 1
ATOM 3374 C CA . LEU A 1 432 ? 8.438 -19.828 -9.289 1 91.56 432 LEU A CA 1
ATOM 3375 C C . LEU A 1 432 ? 9.102 -21.094 -8.773 1 91.56 432 LEU A C 1
ATOM 3377 O O . LEU A 1 432 ? 10.312 -21.125 -8.531 1 91.56 432 LEU A O 1
ATOM 3381 N N . TRP A 1 433 ? 8.336 -22.094 -8.562 1 88.88 433 TRP A N 1
ATOM 3382 C CA . TRP A 1 433 ? 8.945 -23.266 -7.938 1 88.88 433 TRP A CA 1
ATOM 3383 C C . TRP A 1 433 ? 9.938 -23.922 -8.883 1 88.88 433 TRP A C 1
ATOM 3385 O O . TRP A 1 433 ? 10.945 -24.484 -8.445 1 88.88 433 TRP A O 1
ATOM 3395 N N . ALA A 1 434 ? 9.641 -23.906 -10.195 1 92.12 434 ALA A N 1
ATOM 3396 C CA . ALA A 1 434 ? 10.625 -24.438 -11.141 1 92.12 434 ALA A CA 1
ATOM 3397 C C . ALA A 1 434 ? 11.93 -23.641 -11.078 1 92.12 434 ALA A C 1
ATOM 3399 O O . ALA A 1 434 ? 13.016 -24.219 -11.133 1 92.12 434 ALA A O 1
ATOM 3400 N N . TYR A 1 435 ? 11.836 -22.453 -10.953 1 95 435 TYR A N 1
ATOM 3401 C CA . TYR A 1 435 ? 13.008 -21.594 -10.844 1 95 435 TYR A CA 1
ATOM 3402 C C . TYR A 1 435 ? 13.773 -21.875 -9.555 1 95 435 TYR A C 1
ATOM 3404 O O . TYR A 1 435 ? 14.992 -22.062 -9.578 1 95 435 TYR A O 1
ATOM 3412 N N . GLN A 1 436 ? 13.047 -21.906 -8.453 1 92.5 436 GLN A N 1
ATOM 3413 C CA . GLN A 1 436 ? 13.68 -22.141 -7.16 1 92.5 436 GLN A CA 1
ATOM 3414 C C . GLN A 1 436 ? 14.367 -23.5 -7.121 1 92.5 436 GLN A C 1
ATOM 3416 O O . GLN A 1 436 ? 15.484 -23.625 -6.617 1 92.5 436 GLN A O 1
ATOM 3421 N N . ALA A 1 437 ? 13.727 -24.438 -7.668 1 92.12 437 ALA A N 1
ATOM 3422 C CA . ALA A 1 437 ? 14.328 -25.766 -7.734 1 92.12 437 ALA A CA 1
ATOM 3423 C C . ALA A 1 437 ? 15.594 -25.766 -8.578 1 92.12 437 ALA A C 1
ATOM 3425 O O . ALA A 1 437 ? 16.594 -26.375 -8.211 1 92.12 437 ALA A O 1
ATOM 3426 N N . SER A 1 438 ? 15.523 -25.094 -9.664 1 92.31 438 SER A N 1
ATOM 3427 C CA . SER A 1 438 ? 16.688 -25 -10.547 1 92.31 438 SER A CA 1
ATOM 3428 C C . SER A 1 438 ? 17.875 -24.375 -9.828 1 92.31 438 SER A C 1
ATOM 3430 O O . SER A 1 438 ? 19.016 -24.812 -9.992 1 92.31 438 SER A O 1
ATOM 3432 N N . THR A 1 439 ? 17.625 -23.344 -9.07 1 88.94 439 THR A N 1
ATOM 3433 C CA . THR A 1 439 ? 18.688 -22.656 -8.352 1 88.94 439 THR A CA 1
ATOM 3434 C C . THR A 1 439 ? 19.328 -23.578 -7.316 1 88.94 439 THR A C 1
ATOM 3436 O O . THR A 1 439 ? 20.531 -23.547 -7.098 1 88.94 439 THR A O 1
ATOM 3439 N N . ILE A 1 440 ? 18.547 -24.359 -6.691 1 87.38 440 ILE A N 1
ATOM 3440 C CA . ILE A 1 440 ? 19.031 -25.297 -5.695 1 87.38 440 ILE A CA 1
ATOM 3441 C C . ILE A 1 440 ? 19.844 -26.391 -6.375 1 87.38 440 ILE A C 1
ATOM 3443 O O . ILE A 1 440 ? 20.938 -26.75 -5.91 1 87.38 440 ILE A O 1
ATOM 3447 N N . TYR A 1 441 ? 19.328 -26.922 -7.496 1 87.44 441 TYR A N 1
ATOM 3448 C CA . TYR A 1 441 ? 20.062 -27.953 -8.234 1 87.44 441 TYR A CA 1
ATOM 3449 C C . TYR A 1 441 ? 21.375 -27.406 -8.766 1 87.44 441 TYR A C 1
ATOM 3451 O O . TYR A 1 441 ? 22.375 -28.125 -8.82 1 87.44 441 TYR A O 1
ATOM 3459 N N . ASN A 1 442 ? 21.375 -26.188 -9.141 1 83.81 442 ASN A N 1
ATOM 3460 C CA . ASN A 1 442 ? 22.609 -25.547 -9.594 1 83.81 442 ASN A CA 1
ATOM 3461 C C . ASN A 1 442 ? 23.656 -25.5 -8.484 1 83.81 442 ASN A C 1
ATOM 3463 O O . ASN A 1 442 ? 24.844 -25.656 -8.75 1 83.81 442 ASN A O 1
ATOM 3467 N N . ARG A 1 443 ? 23.188 -25.266 -7.359 1 79.44 443 ARG A N 1
ATOM 3468 C CA . ARG A 1 443 ? 24.094 -25.219 -6.219 1 79.44 443 ARG A CA 1
ATOM 3469 C C . ARG A 1 443 ? 24.609 -26.609 -5.855 1 79.44 443 ARG A C 1
ATOM 3471 O O . ARG A 1 443 ? 25.75 -26.766 -5.402 1 79.44 443 ARG A O 1
ATOM 3478 N N . LEU A 1 444 ? 23.797 -27.547 -6.07 1 75.44 444 LEU A N 1
ATOM 3479 C CA . LEU A 1 444 ? 24.125 -28.906 -5.668 1 75.44 444 LEU A CA 1
ATOM 3480 C C . LEU A 1 444 ? 24.922 -29.625 -6.754 1 75.44 444 LEU A C 1
ATOM 3482 O O . LEU A 1 444 ? 25.438 -30.719 -6.527 1 75.44 444 LEU A O 1
ATOM 3486 N N . LEU A 1 445 ? 25.047 -29.062 -7.824 1 72.38 445 LEU A N 1
ATOM 3487 C CA . LEU A 1 445 ? 25.703 -29.672 -8.977 1 72.38 445 LEU A CA 1
ATOM 3488 C C . LEU A 1 445 ? 27.109 -30.141 -8.617 1 72.38 445 LEU A C 1
ATOM 3490 O O . LEU A 1 445 ? 27.547 -31.203 -9.07 1 72.38 445 LEU A O 1
ATOM 3494 N N . SER A 1 446 ? 27.672 -29.359 -7.844 1 66.06 446 SER A N 1
ATOM 3495 C CA . SER A 1 446 ? 29.031 -29.766 -7.48 1 66.06 446 SER A CA 1
ATOM 3496 C C . SER A 1 446 ? 29.016 -31.078 -6.699 1 66.06 446 SER A C 1
ATOM 3498 O O . SER A 1 446 ? 29.969 -31.859 -6.797 1 66.06 446 SER A O 1
ATOM 3500 N N . GLN A 1 447 ? 27.922 -31.281 -6.07 1 65.44 447 GLN A N 1
ATOM 3501 C CA . GLN A 1 447 ? 27.906 -32.438 -5.172 1 65.44 447 GLN A CA 1
ATOM 3502 C C . GLN A 1 447 ? 27.234 -33.625 -5.832 1 65.44 447 GLN A C 1
ATOM 3504 O O . GLN A 1 447 ? 27.641 -34.781 -5.598 1 65.44 447 GLN A O 1
ATOM 3509 N N . TYR A 1 448 ? 26.203 -33.469 -6.602 1 64.06 448 TYR A N 1
ATOM 3510 C CA . TYR A 1 448 ? 25.375 -34.594 -7.043 1 64.06 448 TYR A CA 1
ATOM 3511 C C . TYR A 1 448 ? 25.344 -34.656 -8.562 1 64.06 448 TYR A C 1
ATOM 3513 O O . TYR A 1 448 ? 24.422 -35.281 -9.141 1 64.06 448 TYR A O 1
ATOM 3521 N N . GLN A 1 449 ? 26.344 -34.406 -9.312 1 68.5 449 GLN A N 1
ATOM 3522 C CA . GLN A 1 449 ? 26.75 -34.125 -10.68 1 68.5 449 GLN A CA 1
ATOM 3523 C C . GLN A 1 449 ? 25.641 -34.5 -11.672 1 68.5 449 GLN A C 1
ATOM 3525 O O . GLN A 1 449 ? 24.891 -33.625 -12.109 1 68.5 449 GLN A O 1
ATOM 3530 N N . LYS A 1 450 ? 25.5 -35.938 -12.016 1 65.75 450 LYS A N 1
ATOM 3531 C CA . LYS A 1 450 ? 24.719 -36.312 -13.195 1 65.75 450 LYS A CA 1
ATOM 3532 C C . LYS A 1 450 ? 23.219 -36.188 -12.93 1 65.75 450 LYS A C 1
ATOM 3534 O O . LYS A 1 450 ? 22.484 -35.625 -13.75 1 65.75 450 LYS A O 1
ATOM 3539 N N . GLU A 1 451 ? 22.703 -36.688 -11.875 1 75.81 451 GLU A N 1
ATOM 3540 C CA . GLU A 1 451 ? 21.281 -36.656 -11.547 1 75.81 451 GLU A CA 1
ATOM 3541 C C . GLU A 1 451 ? 20.766 -35.219 -11.391 1 75.81 451 GLU A C 1
ATOM 3543 O O . GLU A 1 451 ? 19.656 -34.906 -11.852 1 75.81 451 GLU A O 1
ATOM 3548 N N . SER A 1 452 ? 21.578 -34.469 -10.93 1 79.5 452 SER A N 1
ATOM 3549 C CA . SER A 1 452 ? 21.203 -33.062 -10.711 1 79.5 452 SER A CA 1
ATOM 3550 C C . SER A 1 452 ? 21.062 -32.312 -12.031 1 79.5 452 SER A C 1
ATOM 3552 O O . SER A 1 452 ? 20.203 -31.453 -12.18 1 79.5 452 SER A O 1
ATOM 3554 N N . LEU A 1 453 ? 21.844 -32.781 -12.938 1 84.25 453 LEU A N 1
ATOM 3555 C CA . LEU A 1 453 ? 21.797 -32.125 -14.242 1 84.25 453 LEU A CA 1
ATOM 3556 C C . LEU A 1 453 ? 20.5 -32.438 -14.969 1 84.25 453 LEU A C 1
ATOM 3558 O O . LEU A 1 453 ? 19.938 -31.562 -15.641 1 84.25 453 LEU A O 1
ATOM 3562 N N . PHE A 1 454 ? 20.125 -33.656 -14.867 1 87.06 454 PHE A N 1
ATOM 3563 C CA . PHE A 1 454 ? 18.891 -34.062 -15.5 1 87.06 454 PHE A CA 1
ATOM 3564 C C . PHE A 1 454 ? 17.703 -33.312 -14.898 1 87.06 454 PHE A C 1
ATOM 3566 O O . PHE A 1 454 ? 16.812 -32.875 -15.617 1 87.06 454 PHE A O 1
ATOM 3573 N N . LEU A 1 455 ? 17.688 -33.25 -13.648 1 88.69 455 LEU A N 1
ATOM 3574 C CA . LEU A 1 455 ? 16.594 -32.594 -12.945 1 88.69 455 LEU A CA 1
ATOM 3575 C C . LEU A 1 455 ? 16.594 -31.094 -13.234 1 88.69 455 LEU A C 1
ATOM 3577 O O . LEU A 1 455 ? 15.523 -30.5 -13.367 1 88.69 455 LEU A O 1
ATOM 3581 N N . LEU A 1 456 ? 17.734 -30.562 -13.289 1 90.62 456 LEU A N 1
ATOM 3582 C CA . LEU A 1 456 ? 17.859 -29.156 -13.68 1 90.62 456 LEU A CA 1
ATOM 3583 C C . LEU A 1 456 ? 17.266 -28.922 -15.062 1 90.62 456 LEU A C 1
ATOM 3585 O O . LEU A 1 456 ? 16.547 -27.938 -15.281 1 90.62 456 LEU A O 1
ATOM 3589 N N . HIS A 1 457 ? 17.562 -29.781 -15.93 1 91.12 457 HIS A N 1
ATOM 3590 C CA . HIS A 1 457 ? 17.031 -29.688 -17.281 1 91.12 457 HIS A CA 1
ATOM 3591 C C . HIS A 1 457 ? 15.516 -29.797 -17.297 1 91.12 457 HIS A C 1
ATOM 3593 O O . HIS A 1 457 ? 14.844 -29.109 -18.062 1 91.12 457 HIS A O 1
ATOM 3599 N N . GLN A 1 458 ? 15.031 -30.672 -16.531 1 91.88 458 GLN A N 1
ATOM 3600 C CA . GLN A 1 458 ? 13.586 -30.844 -16.422 1 91.88 458 GLN A CA 1
ATOM 3601 C C . GLN A 1 458 ? 12.914 -29.547 -15.953 1 91.88 458 GLN A C 1
ATOM 3603 O O . GLN A 1 458 ? 11.867 -29.172 -16.484 1 91.88 458 GLN A O 1
ATOM 3608 N N . MET A 1 459 ? 13.484 -28.938 -14.992 1 93.31 459 MET A N 1
ATOM 3609 C CA . MET A 1 459 ? 12.93 -27.688 -14.484 1 93.31 459 MET A CA 1
ATOM 3610 C C . MET A 1 459 ? 13 -26.594 -15.531 1 93.31 459 MET A C 1
ATOM 3612 O O . MET A 1 459 ? 12.07 -25.797 -15.672 1 93.31 459 MET A O 1
ATOM 3616 N N . LYS A 1 460 ? 14.078 -26.516 -16.234 1 93.25 460 LYS A N 1
ATOM 3617 C CA . LYS A 1 460 ? 14.219 -25.547 -17.297 1 93.25 460 LYS A CA 1
ATOM 3618 C C . LYS A 1 460 ? 13.188 -25.781 -18.406 1 93.25 460 LYS A C 1
ATOM 3620 O O . LYS A 1 460 ? 12.641 -24.844 -18.969 1 93.25 460 LYS A O 1
ATOM 3625 N N . LEU A 1 461 ? 12.961 -27.031 -18.656 1 92.88 461 LEU A N 1
ATOM 3626 C CA . LEU A 1 461 ? 11.953 -27.391 -19.641 1 92.88 461 LEU A CA 1
ATOM 3627 C C . LEU A 1 461 ? 10.562 -26.938 -19.203 1 92.88 461 LEU A C 1
ATOM 3629 O O . LEU A 1 461 ? 9.781 -26.453 -20.016 1 92.88 461 LEU A O 1
ATOM 3633 N N . LYS A 1 462 ? 10.234 -27.125 -17.984 1 91.56 462 LYS A N 1
ATOM 3634 C CA . LYS A 1 462 ? 8.961 -26.656 -17.453 1 91.56 462 LYS A CA 1
ATOM 3635 C C . LYS A 1 462 ? 8.805 -25.156 -17.641 1 91.56 462 LYS A C 1
ATOM 3637 O O . LYS A 1 462 ? 7.742 -24.672 -18.031 1 91.56 462 LYS A O 1
ATOM 3642 N N . LEU A 1 463 ? 9.867 -24.422 -17.328 1 93.94 463 LEU A N 1
ATOM 3643 C CA . LEU A 1 463 ? 9.844 -22.984 -17.5 1 93.94 463 LEU A CA 1
ATOM 3644 C C . LEU A 1 463 ? 9.648 -22.625 -18.969 1 93.94 463 LEU A C 1
ATOM 3646 O O . LEU A 1 463 ? 8.891 -21.703 -19.297 1 93.94 463 LEU A O 1
ATOM 3650 N N . GLN A 1 464 ? 10.273 -23.328 -19.797 1 93.19 464 GLN A N 1
ATOM 3651 C CA . GLN A 1 464 ? 10.156 -23.078 -21.234 1 93.19 464 GLN A CA 1
ATOM 3652 C C . GLN A 1 464 ? 8.734 -23.328 -21.719 1 93.19 464 GLN A C 1
ATOM 3654 O O . GLN A 1 464 ? 8.188 -22.531 -22.484 1 93.19 464 GLN A O 1
ATOM 3659 N N . VAL A 1 465 ? 8.195 -24.375 -21.312 1 91.5 465 VAL A N 1
ATOM 3660 C CA . VAL A 1 465 ? 6.836 -24.719 -21.734 1 91.5 465 VAL A CA 1
ATOM 3661 C C . VAL A 1 465 ? 5.852 -23.688 -21.188 1 91.5 465 VAL A C 1
ATOM 3663 O O . VAL A 1 465 ? 4.969 -23.219 -21.906 1 91.5 465 VAL A O 1
ATOM 3666 N N . MET A 1 466 ? 6.016 -23.328 -19.969 1 92.25 466 MET A N 1
ATOM 3667 C CA . MET A 1 466 ? 5.098 -22.375 -19.359 1 92.25 466 MET A CA 1
ATOM 3668 C C . MET A 1 466 ? 5.27 -20.984 -19.953 1 92.25 466 MET A C 1
ATOM 3670 O O . MET A 1 466 ? 4.355 -20.156 -19.875 1 92.25 466 MET A O 1
ATOM 3674 N N . SER A 1 467 ? 6.43 -20.703 -20.5 1 92.5 467 SER A N 1
ATOM 3675 C CA . SER A 1 467 ? 6.707 -19.391 -21.094 1 92.5 467 SER A CA 1
ATOM 3676 C C . SER A 1 467 ? 5.852 -19.156 -22.344 1 92.5 467 SER A C 1
ATOM 3678 O O . SER A 1 467 ? 5.707 -18.031 -22.797 1 92.5 467 SER A O 1
ATOM 3680 N N . GLN A 1 468 ? 5.258 -20.219 -22.797 1 91.06 468 GLN A N 1
ATOM 3681 C CA . GLN A 1 468 ? 4.352 -20.078 -23.938 1 91.06 468 GLN A CA 1
ATOM 3682 C C . GLN A 1 468 ? 3.076 -19.344 -23.531 1 91.06 468 GLN A C 1
ATOM 3684 O O . GLN A 1 468 ? 2.426 -18.703 -24.375 1 91.06 468 GLN A O 1
ATOM 3689 N N . ARG A 1 469 ? 2.799 -19.453 -22.281 1 93.69 469 ARG A N 1
ATOM 3690 C CA . ARG A 1 469 ? 1.613 -18.797 -21.75 1 93.69 469 ARG A CA 1
ATOM 3691 C C . ARG A 1 469 ? 1.995 -17.562 -20.938 1 93.69 469 ARG A C 1
ATOM 3693 O O . ARG A 1 469 ? 1.292 -16.547 -20.969 1 93.69 469 ARG A O 1
ATOM 3700 N N . TRP A 1 470 ? 3 -17.719 -20.156 1 95.62 470 TRP A N 1
ATOM 3701 C CA . TRP A 1 470 ? 3.428 -16.672 -19.25 1 95.62 470 TRP A CA 1
ATOM 3702 C C . TRP A 1 470 ? 4.871 -16.266 -19.516 1 95.62 470 TRP A C 1
ATOM 3704 O O . TRP A 1 470 ? 5.797 -17.047 -19.281 1 95.62 470 TRP A O 1
ATOM 3714 N N . LEU A 1 471 ? 5.121 -15.086 -19.859 1 95.81 471 LEU A N 1
ATOM 3715 C CA . LEU A 1 471 ? 6.438 -14.625 -20.281 1 95.81 471 LEU A CA 1
ATOM 3716 C C . LEU A 1 471 ? 7.375 -14.484 -19.094 1 95.81 471 LEU A C 1
ATOM 3718 O O . LEU A 1 471 ? 8.586 -14.328 -19.266 1 95.81 471 LEU A O 1
ATOM 3722 N N . ALA A 1 472 ? 6.875 -14.547 -17.906 1 96.5 472 ALA A N 1
ATOM 3723 C CA . ALA A 1 472 ? 7.738 -14.586 -16.719 1 96.5 472 ALA A CA 1
ATOM 3724 C C . ALA A 1 472 ? 8.672 -15.789 -16.766 1 96.5 472 ALA A C 1
ATOM 3726 O O . ALA A 1 472 ? 9.758 -15.758 -16.188 1 96.5 472 ALA A O 1
ATOM 3727 N N . GLY A 1 473 ? 8.195 -16.828 -17.422 1 95.44 473 GLY A N 1
ATOM 3728 C CA . GLY A 1 473 ? 9.062 -17.984 -17.609 1 95.44 473 GLY A CA 1
ATOM 3729 C C . GLY A 1 473 ? 10.352 -17.656 -18.344 1 95.44 473 GLY A C 1
ATOM 3730 O O . GLY A 1 473 ? 11.422 -18.156 -17.984 1 95.44 473 GLY A O 1
ATOM 3731 N N . VAL A 1 474 ? 10.234 -16.797 -19.328 1 95.44 474 VAL A N 1
ATOM 3732 C CA . VAL A 1 474 ? 11.406 -16.359 -20.078 1 95.44 474 VAL A CA 1
ATOM 3733 C C . VAL A 1 474 ? 12.344 -15.57 -19.156 1 95.44 474 VAL A C 1
ATOM 3735 O O . VAL A 1 474 ? 13.562 -15.75 -19.203 1 95.44 474 VAL A O 1
ATOM 3738 N N . ALA A 1 475 ? 11.789 -14.766 -18.344 1 95.12 475 ALA A N 1
ATOM 3739 C CA . ALA A 1 475 ? 12.586 -13.969 -17.422 1 95.12 475 ALA A CA 1
ATOM 3740 C C . ALA A 1 475 ? 13.336 -14.859 -16.438 1 95.12 475 ALA A C 1
ATOM 3742 O O . ALA A 1 475 ? 14.516 -14.625 -16.156 1 95.12 475 ALA A O 1
ATOM 3743 N N . TYR A 1 476 ? 12.695 -15.867 -15.945 1 96.12 476 TYR A N 1
ATOM 3744 C CA . TYR A 1 476 ? 13.328 -16.781 -15.008 1 96.12 476 TYR A CA 1
ATOM 3745 C C . TYR A 1 476 ? 14.453 -17.562 -15.68 1 96.12 476 TYR A C 1
ATOM 3747 O O . TYR A 1 476 ? 15.5 -17.812 -15.078 1 96.12 476 TYR A O 1
ATOM 3755 N N . LEU A 1 477 ? 14.195 -17.938 -16.891 1 95.81 477 LEU A N 1
ATOM 3756 C CA . LEU A 1 477 ? 15.227 -18.656 -17.641 1 95.81 477 LEU A CA 1
ATOM 3757 C C . LEU A 1 477 ? 16.453 -17.781 -17.828 1 95.81 477 LEU A C 1
ATOM 3759 O O . LEU A 1 477 ? 17.594 -18.25 -17.703 1 95.81 477 LEU A O 1
ATOM 3763 N N . LYS A 1 478 ? 16.25 -16.547 -18.094 1 93.44 478 LYS A N 1
ATOM 3764 C CA . LYS A 1 478 ? 17.344 -15.609 -18.25 1 93.44 478 LYS A CA 1
ATOM 3765 C C . LYS A 1 478 ? 18.141 -15.461 -16.953 1 93.44 478 LYS A C 1
ATOM 3767 O O . LYS A 1 478 ? 19.375 -15.359 -16.984 1 93.44 478 LYS A O 1
ATOM 3772 N N . LEU A 1 479 ? 17.469 -15.5 -15.883 1 92.88 479 LEU A N 1
ATOM 3773 C CA . LEU A 1 479 ? 18.125 -15.391 -14.586 1 92.88 479 LEU A CA 1
ATOM 3774 C C . LEU A 1 479 ? 18.984 -16.609 -14.297 1 92.88 479 LEU A C 1
ATOM 3776 O O . LEU A 1 479 ? 20.062 -16.5 -13.727 1 92.88 479 LEU A O 1
ATOM 3780 N N . LEU A 1 480 ? 18.469 -17.719 -14.719 1 91.44 480 LEU A N 1
ATOM 3781 C CA . LEU A 1 480 ? 19.219 -18.953 -14.5 1 91.44 480 LEU A CA 1
ATOM 3782 C C . LEU A 1 480 ? 20.484 -18.984 -15.352 1 91.44 480 LEU A C 1
ATOM 3784 O O . LEU A 1 480 ? 21.5 -19.547 -14.938 1 91.44 480 LEU A O 1
ATOM 3788 N N . GLU A 1 481 ? 20.391 -18.406 -16.438 1 86.75 481 GLU A N 1
ATOM 3789 C CA . GLU A 1 481 ? 21.547 -18.375 -17.344 1 86.75 481 GLU A CA 1
ATOM 3790 C C . GLU A 1 481 ? 22.609 -17.391 -16.844 1 86.75 481 GLU A C 1
ATOM 3792 O O . GLU A 1 481 ? 23.797 -17.594 -17.078 1 86.75 481 GLU A O 1
ATOM 3797 N N . SER A 1 482 ? 22.203 -16.375 -16.219 1 78.94 482 SER A N 1
ATOM 3798 C CA . SER A 1 482 ? 23.125 -15.359 -15.734 1 78.94 482 SER A CA 1
ATOM 3799 C C . SER A 1 482 ? 23.812 -15.797 -14.445 1 78.94 482 SER A C 1
ATOM 3801 O O . SER A 1 482 ? 24.859 -15.258 -14.078 1 78.94 482 SER A O 1
ATOM 3803 N N . ASN A 1 483 ? 23.156 -16.672 -13.703 1 69.62 483 ASN A N 1
ATOM 3804 C CA . ASN A 1 483 ? 23.734 -17.188 -12.469 1 69.62 483 ASN A CA 1
ATOM 3805 C C . ASN A 1 483 ? 23.828 -18.703 -12.477 1 69.62 483 ASN A C 1
ATOM 3807 O O . ASN A 1 483 ? 22.969 -19.391 -11.898 1 69.62 483 ASN A O 1
ATOM 3811 N N . PRO A 1 484 ? 24.938 -19.172 -13.203 1 58 484 PRO A N 1
ATOM 3812 C CA . PRO A 1 484 ? 25.016 -20.625 -13.297 1 58 484 PRO A CA 1
ATOM 3813 C C . PRO A 1 484 ? 25.406 -21.281 -11.977 1 58 484 PRO A C 1
ATOM 3815 O O . PRO A 1 484 ? 26.109 -20.672 -11.156 1 58 484 PRO A O 1
ATOM 3818 N N . MET B 1 1 ? 10.508 39.719 56.094 1 21.05 1 MET B N 1
ATOM 3819 C CA . MET B 1 1 ? 9.688 39.062 55.062 1 21.05 1 MET B CA 1
ATOM 3820 C C . MET B 1 1 ? 8.984 40.094 54.188 1 21.05 1 MET B C 1
ATOM 3822 O O . MET B 1 1 ? 7.926 40.594 54.562 1 21.05 1 MET B O 1
ATOM 3826 N N . ARG B 1 2 ? 9.523 41.031 53.562 1 22.8 2 ARG B N 1
ATOM 3827 C CA . ARG B 1 2 ? 8.961 42.344 53.25 1 22.8 2 ARG B CA 1
ATOM 3828 C C . ARG B 1 2 ? 7.938 42.219 52.125 1 22.8 2 ARG B C 1
ATOM 3830 O O . ARG B 1 2 ? 8.203 41.594 51.094 1 22.8 2 ARG B O 1
ATOM 3837 N N . VAL B 1 3 ? 6.523 42.344 52.344 1 23.3 3 VAL B N 1
ATOM 3838 C CA . VAL B 1 3 ? 5.203 42.344 51.719 1 23.3 3 VAL B CA 1
ATOM 3839 C C . VAL B 1 3 ? 5.164 43.406 50.594 1 23.3 3 VAL B C 1
ATOM 3841 O O . VAL B 1 3 ? 5.305 44.594 50.844 1 23.3 3 VAL B O 1
ATOM 3844 N N . LEU B 1 4 ? 5.828 43.094 49.469 1 24.5 4 LEU B N 1
ATOM 3845 C CA . LEU B 1 4 ? 5.977 44.125 48.406 1 24.5 4 LEU B CA 1
ATOM 3846 C C . LEU B 1 4 ? 4.621 44.688 48.031 1 24.5 4 LEU B C 1
ATOM 3848 O O . LEU B 1 4 ? 3.631 43.969 47.938 1 24.5 4 LEU B O 1
ATOM 3852 N N . SER B 1 5 ? 4.328 45.875 48.25 1 22.91 5 SER B N 1
ATOM 3853 C CA . SER B 1 5 ? 3.16 46.75 48.125 1 22.91 5 SER B CA 1
ATOM 3854 C C . SER B 1 5 ? 2.566 46.656 46.719 1 22.91 5 SER B C 1
ATOM 3856 O O . SER B 1 5 ? 3.301 46.531 45.719 1 22.91 5 SER B O 1
ATOM 3858 N N . ALA B 1 6 ? 1.213 46.344 46.5 1 24.61 6 ALA B N 1
ATOM 3859 C CA . ALA B 1 6 ? 0.125 46.094 45.562 1 24.61 6 ALA B CA 1
ATOM 3860 C C . ALA B 1 6 ? -0.011 47.219 44.562 1 24.61 6 ALA B C 1
ATOM 3862 O O . ALA B 1 6 ? -0.688 48.219 44.844 1 24.61 6 ALA B O 1
ATOM 3863 N N . GLY B 1 7 ? 1.062 47.781 44.062 1 23.02 7 GLY B N 1
ATOM 3864 C CA . GLY B 1 7 ? 0.833 49 43.281 1 23.02 7 GLY B CA 1
ATOM 3865 C C . GLY B 1 7 ? -0.24 48.812 42.219 1 23.02 7 GLY B C 1
ATOM 3866 O O . GLY B 1 7 ? -0.536 47.688 41.812 1 23.02 7 GLY B O 1
ATOM 3867 N N . ASP B 1 8 ? -1.152 49.781 41.938 1 25.39 8 ASP B N 1
ATOM 3868 C CA . ASP B 1 8 ? -2.398 50.031 41.219 1 25.39 8 ASP B CA 1
ATOM 3869 C C . ASP B 1 8 ? -2.248 49.719 39.719 1 25.39 8 ASP B C 1
ATOM 3871 O O . ASP B 1 8 ? -1.729 50.531 38.969 1 25.39 8 ASP B O 1
ATOM 3875 N N . GLU B 1 9 ? -1.495 48.719 39.281 1 24.83 9 GLU B N 1
ATOM 3876 C CA . GLU B 1 9 ? -1.162 48.719 37.875 1 24.83 9 GLU B CA 1
ATOM 3877 C C . GLU B 1 9 ? -2.422 48.688 37 1 24.83 9 GLU B C 1
ATOM 3879 O O . GLU B 1 9 ? -3.297 47.844 37.219 1 24.83 9 GLU B O 1
ATOM 3884 N N . SER B 1 10 ? -2.793 49.812 36.375 1 25.06 10 SER B N 1
ATOM 3885 C CA . SER B 1 10 ? -3.885 50.156 35.469 1 25.06 10 SER B CA 1
ATOM 3886 C C . SER B 1 10 ? -4.082 49.094 34.406 1 25.06 10 SER B C 1
ATOM 3888 O O . SER B 1 10 ? -3.111 48.594 33.844 1 25.06 10 SER B O 1
ATOM 3890 N N . GLU B 1 11 ? -5.168 48.375 34.438 1 24.02 11 GLU B N 1
ATOM 3891 C CA . GLU B 1 11 ? -5.742 47.281 33.656 1 24.02 11 GLU B CA 1
ATOM 3892 C C . GLU B 1 11 ? -5.801 47.656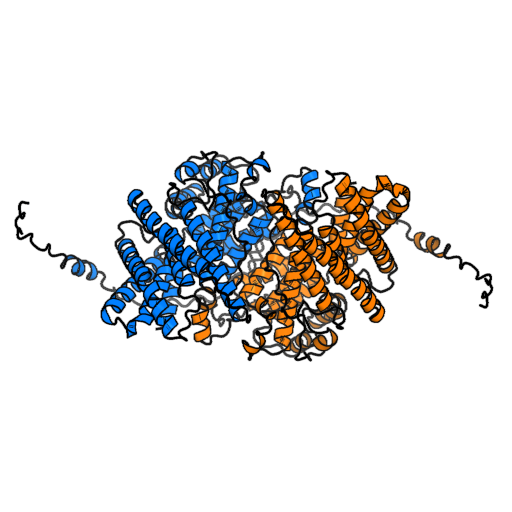 32.156 1 24.02 11 GLU B C 1
ATOM 3894 O O . GLU B 1 11 ? -6.496 48.625 31.797 1 24.02 11 GLU B O 1
ATOM 3899 N N . PRO B 1 12 ? -4.641 47.625 31.422 1 25.55 12 PRO B N 1
ATOM 3900 C CA . PRO B 1 12 ? -4.781 48.156 30.047 1 25.55 12 PRO B CA 1
ATOM 3901 C C . PRO B 1 12 ? -6 47.562 29.328 1 25.55 12 PRO B C 1
ATOM 3903 O O . PRO B 1 12 ? -6.402 46.438 29.594 1 25.55 12 PRO B O 1
ATOM 3906 N N . VAL B 1 13 ? -6.949 48.438 28.812 1 24.27 13 VAL B N 1
ATOM 3907 C CA . VAL B 1 13 ? -8.227 48.375 28.094 1 24.27 13 VAL B CA 1
ATOM 3908 C C . VAL B 1 13 ? -8.094 47.469 26.875 1 24.27 13 VAL B C 1
ATOM 3910 O O . VAL B 1 13 ? -7.438 47.812 25.891 1 24.27 13 VAL B O 1
ATOM 3913 N N . ILE B 1 14 ? -7.781 46.25 27.047 1 25.09 14 ILE B N 1
ATOM 3914 C CA . ILE B 1 14 ? -7.758 45.25 26 1 25.09 14 ILE B CA 1
ATOM 3915 C C . ILE B 1 14 ? -9.086 45.25 25.25 1 25.09 14 ILE B C 1
ATOM 3917 O O . ILE B 1 14 ? -9.312 44.406 24.375 1 25.09 14 ILE B O 1
ATOM 3921 N N . GLU B 1 15 ? -10.141 46.062 25.688 1 23.91 15 GLU B N 1
ATOM 3922 C CA . GLU B 1 15 ? -11.477 45.938 25.109 1 23.91 15 GLU B CA 1
ATOM 3923 C C . GLU B 1 15 ? -11.477 46.344 23.625 1 23.91 15 GLU B C 1
ATOM 3925 O O . GLU B 1 15 ? -12.164 45.719 22.812 1 23.91 15 GLU B O 1
ATOM 3930 N N . SER B 1 16 ? -10.883 47.531 23.281 1 26.44 16 SER B N 1
ATOM 3931 C CA . SER B 1 16 ? -11.328 48.312 22.141 1 26.44 16 SER B CA 1
ATOM 3932 C C . SER B 1 16 ? -10.945 47.656 20.828 1 26.44 16 SER B C 1
ATOM 3934 O O . SER B 1 16 ? -11.5 48 19.781 1 26.44 16 SER B O 1
ATOM 3936 N N . PHE B 1 17 ? -9.844 47.094 20.812 1 24.42 17 PHE B N 1
ATOM 3937 C CA . PHE B 1 17 ? -9.336 46.844 19.453 1 24.42 17 PHE B CA 1
ATOM 3938 C C . PHE B 1 17 ? -10.172 45.781 18.75 1 24.42 17 PHE B C 1
ATOM 3940 O O . PHE B 1 17 ? -9.984 45.531 17.547 1 24.42 17 PHE B O 1
ATOM 3947 N N . LEU B 1 18 ? -10.945 45.031 19.406 1 25.48 18 LEU B N 1
ATOM 3948 C CA . LEU B 1 18 ? -11.727 44 18.719 1 25.48 18 LEU B CA 1
ATOM 3949 C C . LEU B 1 18 ? -12.797 44.625 17.844 1 25.48 18 LEU B C 1
ATOM 3951 O O . LEU B 1 18 ? -13.195 44.031 16.828 1 25.48 18 LEU B O 1
ATOM 3955 N N . ASP B 1 19 ? -13.375 45.844 18.109 1 25.33 19 ASP B N 1
ATOM 3956 C CA . ASP B 1 19 ? -14.547 46.406 17.453 1 25.33 19 ASP B CA 1
ATOM 3957 C C . ASP B 1 19 ? -14.203 46.906 16.047 1 25.33 19 ASP B C 1
ATOM 3959 O O . ASP B 1 19 ? -15.055 46.938 15.172 1 25.33 19 ASP B O 1
ATOM 3963 N N . VAL B 1 20 ? -13.109 47.562 15.867 1 25.42 20 VAL B N 1
ATOM 3964 C CA . VAL B 1 20 ? -12.969 48.344 14.656 1 25.42 20 VAL B CA 1
ATOM 3965 C C . VAL B 1 20 ? -12.961 47.438 13.43 1 25.42 20 VAL B C 1
ATOM 3967 O O . VAL B 1 20 ? -13.625 47.75 12.438 1 25.42 20 VAL B O 1
ATOM 3970 N N . GLN B 1 21 ? -12 46.625 13.344 1 24.8 21 GLN B N 1
ATOM 3971 C CA . GLN B 1 21 ? -11.727 46.156 11.992 1 24.8 21 GLN B CA 1
ATOM 3972 C C . GLN B 1 21 ? -12.828 45.219 11.508 1 24.8 21 GLN B C 1
ATOM 3974 O O . GLN B 1 21 ? -12.805 44.75 10.367 1 24.8 21 GLN B O 1
ATOM 3979 N N . ILE B 1 22 ? -13.727 44.812 12.344 1 26.34 22 ILE B N 1
ATOM 3980 C CA . ILE B 1 22 ? -14.828 44 11.844 1 26.34 22 ILE B CA 1
ATOM 3981 C C . ILE B 1 22 ? -15.75 44.844 10.969 1 26.34 22 ILE B C 1
ATOM 3983 O O . ILE B 1 22 ? -16.562 44.281 10.211 1 26.34 22 ILE B O 1
ATOM 3987 N N . ALA B 1 23 ? -15.797 46.094 11.188 1 26.59 23 ALA B N 1
ATOM 3988 C CA . ALA B 1 23 ? -16.844 46.875 10.539 1 26.59 23 ALA B CA 1
ATOM 3989 C C . ALA B 1 23 ? -16.703 46.844 9.023 1 26.59 23 ALA B C 1
ATOM 3991 O O . ALA B 1 23 ? -17.703 46.844 8.297 1 26.59 23 ALA B O 1
ATOM 3992 N N . LYS B 1 24 ? -15.617 47.312 8.516 1 29.16 24 LYS B N 1
ATOM 3993 C CA . LYS B 1 24 ? -15.625 47.75 7.125 1 29.16 24 LYS B CA 1
ATOM 3994 C C . LYS B 1 24 ? -15.828 46.562 6.18 1 29.16 24 LYS B C 1
ATOM 3996 O O . LYS B 1 24 ? -15.805 46.75 4.957 1 29.16 24 LYS B O 1
ATOM 4001 N N . ALA B 1 25 ? -15.648 45.406 6.617 1 24.67 25 ALA B N 1
ATOM 4002 C CA . ALA B 1 25 ? -15.859 44.406 5.57 1 24.67 25 ALA B CA 1
ATOM 4003 C C . ALA B 1 25 ? -17.328 44.312 5.188 1 24.67 25 ALA B C 1
ATOM 4005 O O . ALA B 1 25 ? -18.094 43.594 5.832 1 24.67 25 ALA B O 1
ATOM 4006 N N . GLU B 1 26 ? -17.938 45.438 4.988 1 24.09 26 GLU B N 1
ATOM 4007 C CA . GLU B 1 26 ? -19.297 45.406 4.441 1 24.09 26 GLU B CA 1
ATOM 4008 C C . GLU B 1 26 ? -19.406 44.438 3.273 1 24.09 26 GLU B C 1
ATOM 4010 O O . GLU B 1 26 ? -18.531 44.406 2.414 1 24.09 26 GLU B O 1
ATOM 4015 N N . ALA B 1 27 ? -20.328 43.656 3.414 1 25.81 27 ALA B N 1
ATOM 4016 C CA . ALA B 1 27 ? -20.734 42.562 2.502 1 25.81 27 ALA B CA 1
ATOM 4017 C C . ALA B 1 27 ? -21.156 43.156 1.146 1 25.81 27 ALA B C 1
ATOM 4019 O O . ALA B 1 27 ? -22.188 43.812 1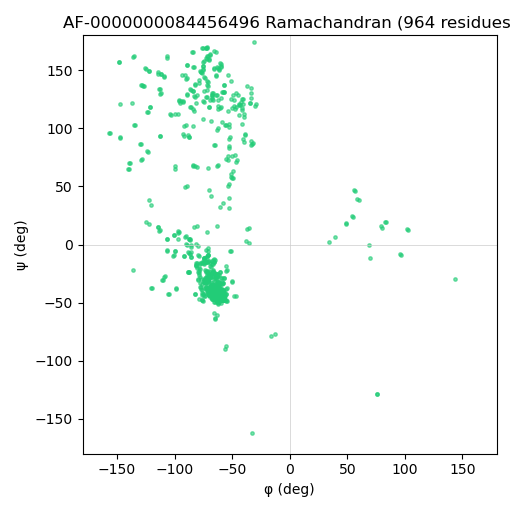.03 1 25.81 27 ALA B O 1
ATOM 4020 N N . ARG B 1 28 ? -20.328 43.688 0.374 1 28.44 28 ARG B N 1
ATOM 4021 C CA . ARG B 1 28 ? -20.891 44.031 -0.924 1 28.44 28 ARG B CA 1
ATOM 4022 C C . ARG B 1 28 ? -21.75 42.906 -1.481 1 28.44 28 ARG B C 1
ATOM 4024 O O . ARG B 1 28 ? -21.391 41.719 -1.361 1 28.44 28 ARG B O 1
ATOM 4031 N N . PRO B 1 29 ? -23 43.156 -1.751 1 25.81 29 PRO B N 1
ATOM 4032 C CA . PRO B 1 29 ? -23.906 42.156 -2.297 1 25.81 29 PRO B CA 1
ATOM 4033 C C . PRO B 1 29 ? -23.344 41.469 -3.541 1 25.81 29 PRO B C 1
ATOM 4035 O O . PRO B 1 29 ? -22.875 42.156 -4.461 1 25.81 29 PRO B O 1
ATOM 4038 N N . VAL B 1 30 ? -22.75 40.469 -3.344 1 25.44 30 VAL B N 1
ATOM 4039 C CA . VAL B 1 30 ? -22.344 39.781 -4.555 1 25.44 30 VAL B CA 1
ATOM 4040 C C . VAL B 1 30 ? -23.531 39.625 -5.5 1 25.44 30 VAL B C 1
ATOM 4042 O O . VAL B 1 30 ? -24.531 39 -5.16 1 25.44 30 VAL B O 1
ATOM 4045 N N . THR B 1 31 ? -23.875 40.719 -6.152 1 24.77 31 THR B N 1
ATOM 4046 C CA . THR B 1 31 ? -24.828 40.531 -7.234 1 24.77 31 THR B CA 1
ATOM 4047 C C . THR B 1 31 ? -24.516 39.25 -8.008 1 24.77 31 THR B C 1
ATOM 4049 O O . THR B 1 31 ? -23.375 39 -8.367 1 24.77 31 THR B O 1
ATOM 4052 N N . THR B 1 32 ? -25.375 38.375 -7.812 1 22.58 32 THR B N 1
ATOM 4053 C CA . THR B 1 32 ? -25.453 37.062 -8.461 1 22.58 32 THR B CA 1
ATOM 4054 C C . THR B 1 32 ? -25.422 37.219 -9.977 1 22.58 32 THR B C 1
ATOM 4056 O O . THR B 1 32 ? -26.438 37.594 -10.586 1 22.58 32 THR B O 1
ATOM 4059 N N . ARG B 1 33 ? -24.484 37.906 -10.469 1 27.05 33 ARG B N 1
ATOM 4060 C CA . ARG B 1 33 ? -24.562 37.844 -11.93 1 27.05 33 ARG B CA 1
ATOM 4061 C C . ARG B 1 33 ? -24.844 36.406 -12.398 1 27.05 33 ARG B C 1
ATOM 4063 O O . ARG B 1 33 ? -24.312 35.438 -11.836 1 27.05 33 ARG B O 1
ATOM 4070 N N . SER B 1 34 ? -25.953 36.281 -13.078 1 23.89 34 SER B N 1
ATOM 4071 C CA . SER B 1 34 ? -26.484 35.125 -13.797 1 23.89 34 SER B CA 1
ATOM 4072 C C . SER B 1 34 ? -25.375 34.375 -14.531 1 23.89 34 SER B C 1
ATOM 4074 O O . SER B 1 34 ? -24.609 34.969 -15.289 1 23.89 34 SER B O 1
ATOM 4076 N N . ASN B 1 35 ? -24.812 33.5 -13.836 1 24.8 35 ASN B N 1
ATOM 4077 C CA . ASN B 1 35 ? -23.766 32.719 -14.492 1 24.8 35 ASN B CA 1
ATOM 4078 C C . ASN B 1 35 ? -24.141 32.406 -15.938 1 24.8 35 ASN B C 1
ATOM 4080 O O . ASN B 1 35 ? -25.25 31.953 -16.219 1 24.8 35 ASN B O 1
ATOM 4084 N N . PRO B 1 36 ? -23.625 33.281 -16.781 1 27.11 36 PRO B N 1
ATOM 4085 C CA . PRO B 1 36 ? -24 32.875 -18.141 1 27.11 36 PRO B CA 1
ATOM 4086 C C . PRO B 1 36 ? -24.078 31.359 -18.312 1 27.11 36 PRO B C 1
ATOM 4088 O O . PRO B 1 36 ? -23.453 30.625 -17.562 1 27.11 36 PRO B O 1
ATOM 4091 N N . PRO B 1 37 ? -25.188 30.906 -18.984 1 24.56 37 PRO B N 1
ATOM 4092 C CA . PRO B 1 37 ? -25.406 29.469 -19.203 1 24.56 37 PRO B CA 1
ATOM 4093 C C . PRO B 1 37 ? -24.109 28.734 -19.578 1 24.56 37 PRO B C 1
ATOM 4095 O O . PRO B 1 37 ? -23.172 29.328 -20.094 1 24.56 37 PRO B O 1
ATOM 4098 N N . PHE B 1 38 ? -23.812 27.812 -18.781 1 23.58 38 PHE B N 1
ATOM 4099 C CA . PHE B 1 38 ? -22.75 26.844 -19.047 1 23.58 38 PHE B CA 1
ATOM 4100 C C . PHE B 1 38 ? -22.656 26.531 -20.531 1 23.58 38 PHE B C 1
ATOM 4102 O O . PHE B 1 38 ? -23.656 26.172 -21.172 1 23.58 38 PHE B O 1
ATOM 4109 N N . ALA B 1 39 ? -21.953 27.312 -21.25 1 25.39 39 ALA B N 1
ATOM 4110 C CA . ALA B 1 39 ? -21.703 26.938 -22.641 1 25.39 39 ALA B CA 1
ATOM 4111 C C . ALA B 1 39 ? -21.688 25.422 -22.812 1 25.39 39 ALA B C 1
ATOM 4113 O O . ALA B 1 39 ? -21.234 24.703 -21.922 1 25.39 39 ALA B O 1
ATOM 4114 N N . SER B 1 40 ? -22.516 24.859 -23.609 1 23.36 40 SER B N 1
ATOM 4115 C CA . SER B 1 40 ? -22.781 23.5 -24.031 1 23.36 40 SER B CA 1
ATOM 4116 C C . SER B 1 40 ? -21.484 22.719 -24.25 1 23.36 40 SER B C 1
ATOM 4118 O O . SER B 1 40 ? -20.469 23.297 -24.656 1 23.36 40 SER B O 1
ATOM 4120 N N . ALA B 1 41 ? -21.344 21.562 -23.578 1 26.69 41 ALA B N 1
ATOM 4121 C CA . ALA B 1 41 ? -20.406 20.453 -23.734 1 26.69 41 ALA B CA 1
ATOM 4122 C C . ALA B 1 41 ? -20.078 20.234 -25.219 1 26.69 41 ALA B C 1
ATOM 4124 O O . ALA B 1 41 ? -19.672 19.125 -25.609 1 26.69 41 ALA B O 1
ATOM 4125 N N . GLU B 1 42 ? -20.406 21.172 -26.109 1 25.22 42 GLU B N 1
ATOM 4126 C CA . GLU B 1 42 ? -20.328 20.828 -27.516 1 25.22 42 GLU B CA 1
ATOM 4127 C C . GLU B 1 42 ? -18.938 20.344 -27.891 1 25.22 42 GLU B C 1
ATOM 4129 O O . GLU B 1 42 ? -18.797 19.297 -28.531 1 25.22 42 GLU B O 1
ATOM 4134 N N . ASP B 1 43 ? -18.094 21.312 -28.297 1 24.78 43 ASP B N 1
ATOM 4135 C CA . ASP B 1 43 ? -17.062 21.031 -29.297 1 24.78 43 ASP B CA 1
ATOM 4136 C C . ASP B 1 43 ? -15.828 20.422 -28.641 1 24.78 43 ASP B C 1
ATOM 4138 O O . ASP B 1 43 ? -14.766 21.047 -28.594 1 24.78 43 ASP B O 1
ATOM 4142 N N . ILE B 1 44 ? -16.016 19.984 -27.422 1 28.78 44 ILE B N 1
ATOM 4143 C CA . ILE B 1 44 ? -14.727 19.469 -26.969 1 28.78 44 ILE B CA 1
ATOM 4144 C C . ILE B 1 44 ? -14.18 18.469 -28 1 28.78 44 ILE B C 1
ATOM 4146 O O . ILE B 1 44 ? -14.773 17.406 -28.219 1 28.78 44 ILE B O 1
ATOM 4150 N N . GLN B 1 45 ? -13.586 18.953 -28.906 1 26.25 45 GLN B N 1
ATOM 4151 C CA . GLN B 1 45 ? -12.789 18.25 -29.922 1 26.25 45 GLN B CA 1
ATOM 4152 C C . GLN B 1 45 ? -12.086 17.031 -29.312 1 26.25 45 GLN B C 1
ATOM 4154 O O . GLN B 1 45 ? -11.648 17.078 -28.172 1 26.25 45 GLN B O 1
ATOM 4159 N N . ASN B 1 46 ? -12.32 15.922 -29.812 1 28.95 46 ASN B N 1
ATOM 4160 C CA . ASN B 1 46 ? -12.023 14.531 -29.469 1 28.95 46 ASN B CA 1
ATOM 4161 C C . ASN B 1 46 ? -10.547 14.336 -29.141 1 28.95 46 ASN B C 1
ATOM 4163 O O . ASN B 1 46 ? -9.711 14.281 -30.047 1 28.95 46 ASN B O 1
ATOM 4167 N N . PRO B 1 47 ? -9.953 15.008 -28.203 1 32 47 PRO B N 1
ATOM 4168 C CA . PRO B 1 47 ? -8.492 14.914 -28.125 1 32 47 PRO B CA 1
ATOM 4169 C C . PRO B 1 47 ? -8 13.469 -28.078 1 32 47 PRO B C 1
ATOM 4171 O O . PRO B 1 47 ? -8.562 12.641 -27.359 1 32 47 PRO B O 1
ATOM 4174 N N . ALA B 1 48 ? -7.543 12.852 -29.016 1 32.38 48 ALA B N 1
ATOM 4175 C CA . ALA B 1 48 ? -6.832 11.578 -29.078 1 32.38 48 ALA B CA 1
ATOM 4176 C C . ALA B 1 48 ? -5.965 11.367 -27.844 1 32.38 48 ALA B C 1
ATOM 4178 O O . ALA B 1 48 ? -5.418 12.328 -27.281 1 32.38 48 ALA B O 1
ATOM 4179 N N . ALA B 1 49 ? -5.949 10.344 -27 1 43.5 49 ALA B N 1
ATOM 4180 C CA . ALA B 1 49 ? -5.445 9.969 -25.688 1 43.5 49 ALA B CA 1
ATOM 4181 C C . ALA B 1 49 ? -3.982 10.375 -25.516 1 43.5 49 ALA B C 1
ATOM 4183 O O . ALA B 1 49 ? -3.09 9.758 -26.109 1 43.5 49 ALA B O 1
ATOM 4184 N N . SER B 1 50 ? -3.438 11.633 -25.375 1 54.09 50 SER B N 1
ATOM 4185 C CA . SER B 1 50 ? -2.098 12.203 -25.375 1 54.09 50 SER B CA 1
ATOM 4186 C C . SER B 1 50 ? -1.26 11.656 -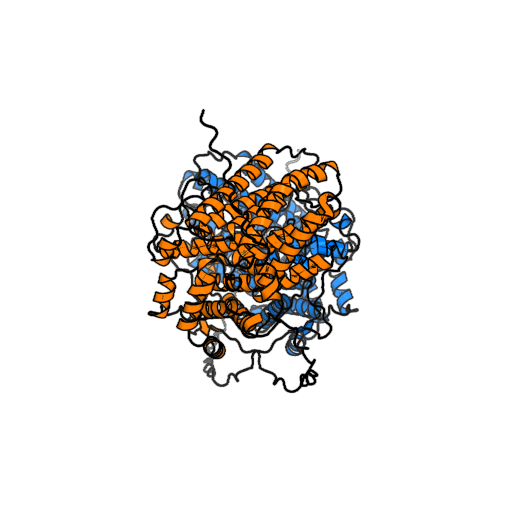24.219 1 54.09 50 SER B C 1
ATOM 4188 O O . SER B 1 50 ? -1.697 11.672 -23.062 1 54.09 50 SER B O 1
ATOM 4190 N N . VAL B 1 51 ? -0.374 10.695 -24.422 1 74.25 51 VAL B N 1
ATOM 4191 C CA . VAL B 1 51 ? 0.684 10.258 -23.516 1 74.25 51 VAL B CA 1
ATOM 4192 C C . VAL B 1 51 ? 1.624 11.43 -23.234 1 74.25 51 VAL B C 1
ATOM 4194 O O . VAL B 1 51 ? 2.111 12.086 -24.141 1 74.25 51 VAL B O 1
ATOM 4197 N N . TYR B 1 52 ? 1.667 11.789 -21.953 1 87.69 52 TYR B N 1
ATOM 4198 C CA . TYR B 1 52 ? 2.473 12.938 -21.547 1 87.69 52 TYR B CA 1
ATOM 4199 C C . TYR B 1 52 ? 3.945 12.562 -21.453 1 87.69 52 TYR B C 1
ATOM 4201 O O . TYR B 1 52 ? 4.82 13.43 -21.484 1 87.69 52 TYR B O 1
ATOM 4209 N N . LEU B 1 53 ? 4.129 11.25 -21.281 1 91.12 53 LEU B N 1
ATOM 4210 C CA . LEU B 1 53 ? 5.508 10.789 -21.156 1 91.12 53 LEU B CA 1
ATOM 4211 C C . LEU B 1 53 ? 5.793 9.664 -22.141 1 91.12 53 LEU B C 1
ATOM 4213 O O . LEU B 1 53 ? 4.938 8.812 -22.391 1 91.12 53 LEU B O 1
ATOM 4217 N N . SER B 1 54 ? 6.93 9.781 -22.75 1 87.94 54 SER B N 1
ATOM 4218 C CA . SER B 1 54 ? 7.395 8.711 -23.625 1 87.94 54 SER B CA 1
ATOM 4219 C C . SER B 1 54 ? 8.75 8.18 -23.172 1 87.94 54 SER B C 1
ATOM 4221 O O . SER B 1 54 ? 9.523 8.898 -22.531 1 87.94 54 SER B O 1
ATOM 4223 N N . ILE B 1 55 ? 8.898 6.902 -23.469 1 84.69 55 ILE B N 1
ATOM 4224 C CA . ILE B 1 55 ? 10.172 6.289 -23.125 1 84.69 55 ILE B CA 1
ATOM 4225 C C . ILE B 1 55 ? 11.195 6.562 -24.219 1 84.69 55 ILE B C 1
ATOM 4227 O O . ILE B 1 55 ? 10.898 6.398 -25.406 1 84.69 55 ILE B O 1
ATOM 4231 N N . SER B 1 56 ? 12.32 6.98 -23.797 1 82.25 56 SER B N 1
ATOM 4232 C CA . SER B 1 56 ? 13.383 7.219 -24.766 1 82.25 56 SER B CA 1
ATOM 4233 C C . SER B 1 56 ? 13.805 5.926 -25.453 1 82.25 56 SER B C 1
ATOM 4235 O O . SER B 1 56 ? 13.82 4.859 -24.828 1 82.25 56 SER B O 1
ATOM 4237 N N . SER B 1 57 ? 14.133 5.98 -26.641 1 78.88 57 SER B N 1
ATOM 4238 C CA . SER B 1 57 ? 14.5 4.816 -27.438 1 78.88 57 SER B CA 1
ATOM 4239 C C . SER B 1 57 ? 15.727 4.117 -26.875 1 78.88 57 SER B C 1
ATOM 4241 O O . SER B 1 57 ? 15.891 2.906 -27.031 1 78.88 57 SER B O 1
ATOM 4243 N N . ASP B 1 58 ? 16.516 4.832 -26.203 1 76.31 58 ASP B N 1
ATOM 4244 C CA . ASP B 1 58 ? 17.766 4.281 -25.672 1 76.31 58 ASP B CA 1
ATOM 4245 C C . ASP B 1 58 ? 17.609 3.826 -24.219 1 76.31 58 ASP B C 1
ATOM 4247 O O . ASP B 1 58 ? 18.562 3.383 -23.594 1 76.31 58 ASP B O 1
ATOM 4251 N N . SER B 1 59 ? 16.406 3.818 -23.859 1 79.69 59 SER B N 1
ATOM 4252 C CA . SER B 1 59 ? 16.203 3.498 -22.453 1 79.69 59 SER B CA 1
ATOM 4253 C C . SER B 1 59 ? 16.219 1.99 -22.219 1 79.69 59 SER B C 1
ATOM 4255 O O . SER B 1 59 ? 15.602 1.235 -22.969 1 79.69 59 SER B O 1
ATOM 4257 N N . PRO B 1 60 ? 17.047 1.628 -21.312 1 75.19 60 PRO B N 1
ATOM 4258 C CA . PRO B 1 60 ? 17.016 0.206 -20.969 1 75.19 60 PRO B CA 1
ATOM 4259 C C . PRO B 1 60 ? 15.703 -0.208 -20.312 1 75.19 60 PRO B C 1
ATOM 4261 O O . PRO B 1 60 ? 15.023 0.625 -19.703 1 75.19 60 PRO B O 1
ATOM 4264 N N . ARG B 1 61 ? 15.398 -1.417 -20.5 1 76.88 61 ARG B N 1
ATOM 4265 C CA . ARG B 1 61 ? 14.219 -1.953 -19.828 1 76.88 61 ARG B CA 1
ATOM 4266 C C . ARG B 1 61 ? 14.492 -2.197 -18.359 1 76.88 61 ARG B C 1
ATOM 4268 O O . ARG B 1 61 ? 15.633 -2.457 -17.969 1 76.88 61 ARG B O 1
ATOM 4275 N N . PHE B 1 62 ? 13.508 -2.096 -17.594 1 84.31 62 PHE B N 1
ATOM 4276 C CA . PHE B 1 62 ? 13.664 -2.352 -16.172 1 84.31 62 PHE B CA 1
ATOM 4277 C C . PHE B 1 62 ? 14.062 -3.801 -15.922 1 84.31 62 PHE B C 1
ATOM 4279 O O . PHE B 1 62 ? 13.43 -4.723 -16.453 1 84.31 62 PHE B O 1
ATOM 4286 N N . PRO B 1 63 ? 15.031 -3.955 -15.211 1 87.5 63 PRO B N 1
ATOM 4287 C CA . PRO B 1 63 ? 15.477 -5.328 -14.969 1 87.5 63 PRO B CA 1
ATOM 4288 C C . PRO B 1 63 ? 14.516 -6.117 -14.086 1 87.5 63 PRO B C 1
ATOM 4290 O O . PRO B 1 63 ? 14.367 -5.805 -12.898 1 87.5 63 PRO B O 1
ATOM 4293 N N . GLU B 1 64 ? 13.984 -7.133 -14.57 1 89.06 64 GLU B N 1
ATOM 4294 C CA . GLU B 1 64 ? 13 -7.938 -13.852 1 89.06 64 GLU B CA 1
ATOM 4295 C C . GLU B 1 64 ? 13.633 -8.633 -12.648 1 89.06 64 GLU B C 1
ATOM 4297 O O . GLU B 1 64 ? 12.945 -8.93 -11.664 1 89.06 64 GLU B O 1
ATOM 4302 N N . ALA B 1 65 ? 14.992 -8.805 -12.734 1 90.88 65 ALA B N 1
ATOM 4303 C CA . ALA B 1 65 ? 15.711 -9.477 -11.656 1 90.88 65 ALA B CA 1
ATOM 4304 C C . ALA B 1 65 ? 15.562 -8.727 -10.344 1 90.88 65 ALA B C 1
ATOM 4306 O O . ALA B 1 65 ? 15.602 -9.328 -9.266 1 90.88 65 ALA B O 1
ATOM 4307 N N . TYR B 1 66 ? 15.289 -7.48 -10.461 1 91.56 66 TYR B N 1
ATOM 4308 C CA . TYR B 1 66 ? 15.148 -6.637 -9.273 1 91.56 66 TYR B CA 1
ATOM 4309 C C . TYR B 1 66 ? 14.008 -7.117 -8.391 1 91.56 66 TYR B C 1
ATOM 4311 O O . TYR B 1 66 ? 14.094 -7.043 -7.16 1 91.56 66 TYR B O 1
ATOM 4319 N N . PHE B 1 67 ? 12.984 -7.672 -8.992 1 93.25 67 PHE B N 1
ATOM 4320 C CA . PHE B 1 67 ? 11.812 -8.086 -8.234 1 93.25 67 PHE B CA 1
ATOM 4321 C C . PHE B 1 67 ? 11.695 -9.602 -8.188 1 93.25 67 PHE B C 1
ATOM 4323 O O . PHE B 1 67 ? 11.18 -10.164 -7.219 1 93.25 67 PHE B O 1
ATOM 4330 N N . LEU B 1 68 ? 12.164 -10.281 -9.219 1 93.88 68 LEU B N 1
ATOM 4331 C CA . LEU B 1 68 ? 12.008 -11.727 -9.305 1 93.88 68 LEU B CA 1
ATOM 4332 C C . LEU B 1 68 ? 13 -12.438 -8.391 1 93.88 68 LEU B C 1
ATOM 4334 O O . LEU B 1 68 ? 12.664 -13.445 -7.762 1 93.88 68 LEU B O 1
ATOM 4338 N N . ASP B 1 69 ? 14.195 -11.891 -8.344 1 92.06 69 ASP B N 1
ATOM 4339 C CA . ASP B 1 69 ? 15.258 -12.398 -7.488 1 92.06 69 ASP B CA 1
ATOM 4340 C C . ASP B 1 69 ? 16.297 -11.32 -7.18 1 92.06 69 ASP B C 1
ATOM 4342 O O . ASP B 1 69 ? 17.297 -11.203 -7.875 1 92.06 69 ASP B O 1
ATOM 4346 N N . HIS B 1 70 ? 16.141 -10.703 -6.102 1 89 70 HIS B N 1
ATOM 4347 C CA . HIS B 1 70 ? 16.922 -9.523 -5.766 1 89 70 HIS B CA 1
ATOM 4348 C C . HIS B 1 70 ? 18.375 -9.898 -5.504 1 89 70 HIS B C 1
ATOM 4350 O O . HIS B 1 70 ? 19.281 -9.094 -5.746 1 89 70 HIS B O 1
ATOM 4356 N N . ARG B 1 71 ? 18.641 -11 -5.098 1 85.44 71 ARG B N 1
ATOM 4357 C CA . ARG B 1 71 ? 20.016 -11.445 -4.852 1 85.44 71 ARG B CA 1
ATOM 4358 C C . ARG B 1 71 ? 20.797 -11.531 -6.156 1 85.44 71 ARG B C 1
ATOM 4360 O O . ARG B 1 71 ? 21.953 -11.102 -6.219 1 85.44 71 ARG B O 1
ATOM 4367 N N . VAL B 1 72 ? 20.141 -12.125 -7.066 1 86.81 72 VAL B N 1
ATOM 4368 C CA . VAL B 1 72 ? 20.797 -12.234 -8.367 1 86.81 72 VAL B CA 1
ATOM 4369 C C . VAL B 1 72 ? 21.031 -10.836 -8.945 1 86.81 72 VAL B C 1
ATOM 4371 O O . VAL B 1 72 ? 22.078 -10.594 -9.57 1 86.81 72 VAL B O 1
ATOM 4374 N N . PHE B 1 73 ? 20.172 -10 -8.727 1 88.88 73 PHE B N 1
ATOM 4375 C CA . PHE B 1 73 ? 20.312 -8.617 -9.18 1 88.88 73 PHE B CA 1
ATOM 4376 C C . PHE B 1 73 ? 21.531 -7.961 -8.516 1 88.88 73 PHE B C 1
ATOM 4378 O O . PHE B 1 73 ? 22.312 -7.297 -9.188 1 88.88 73 PHE B O 1
ATOM 4385 N N . GLN B 1 74 ? 21.625 -8.164 -7.246 1 83.44 74 GLN B N 1
ATOM 4386 C CA . GLN B 1 74 ? 22.734 -7.57 -6.5 1 83.44 74 GLN B CA 1
ATOM 4387 C C . GLN B 1 74 ? 24.078 -8.125 -6.969 1 83.44 74 GLN B C 1
ATOM 4389 O O . GLN B 1 74 ? 25.062 -7.391 -7.059 1 83.44 74 GLN B O 1
ATOM 4394 N N . GLN B 1 75 ? 24.047 -9.305 -7.254 1 82.88 75 GLN B N 1
ATOM 4395 C CA . GLN B 1 75 ? 25.266 -9.969 -7.664 1 82.88 75 GLN B CA 1
ATOM 4396 C C . GLN B 1 75 ? 25.703 -9.523 -9.062 1 82.88 75 GLN B C 1
ATOM 4398 O O . GLN B 1 75 ? 26.891 -9.523 -9.375 1 82.88 75 GLN B O 1
ATOM 4403 N N . SER B 1 76 ? 24.75 -9.195 -9.781 1 78.88 76 SER B N 1
ATOM 4404 C CA . SER B 1 76 ? 25.062 -8.797 -11.148 1 78.88 76 SER B CA 1
ATOM 4405 C C . SER B 1 76 ? 25.562 -7.352 -11.203 1 78.88 76 SER B C 1
ATOM 4407 O O . SER B 1 76 ? 25.984 -6.875 -12.258 1 78.88 76 SER B O 1
ATOM 4409 N N . HIS B 1 77 ? 25.625 -6.672 -10.102 1 67.81 77 HIS B N 1
ATOM 4410 C CA . HIS B 1 77 ? 26.125 -5.305 -9.961 1 67.81 77 HIS B CA 1
ATOM 4411 C C . HIS B 1 77 ? 25.391 -4.363 -10.914 1 67.81 77 HIS B C 1
ATOM 4413 O O . HIS B 1 77 ? 25.984 -3.455 -11.484 1 67.81 77 HIS B O 1
ATOM 4419 N N . GLN B 1 78 ? 24.297 -4.84 -11.195 1 65.56 78 GLN B N 1
ATOM 4420 C CA . GLN B 1 78 ? 23.469 -3.939 -11.984 1 65.56 78 GLN B CA 1
ATOM 4421 C C . GLN B 1 78 ? 22.953 -2.783 -11.141 1 65.56 78 GLN B C 1
ATOM 4423 O O . GLN B 1 78 ? 22.906 -2.879 -9.914 1 65.56 78 GLN B O 1
ATOM 4428 N N . SER B 1 79 ? 23.078 -1.595 -11.695 1 63.62 79 SER B N 1
ATOM 4429 C CA . SER B 1 79 ? 22.5 -0.451 -10.984 1 63.62 79 SER B CA 1
ATOM 4430 C C . SER B 1 79 ? 21 -0.367 -11.195 1 63.62 79 SER B C 1
ATOM 4432 O O . SER B 1 79 ? 20.469 -0.861 -12.195 1 63.62 79 SER B O 1
ATOM 4434 N N . ALA B 1 80 ? 20.344 0.007 -10.109 1 60.41 80 ALA B N 1
ATOM 4435 C CA . ALA B 1 80 ? 18.906 0.187 -10.227 1 60.41 80 ALA B CA 1
ATOM 4436 C C . ALA B 1 80 ? 18.547 1.032 -11.445 1 60.41 80 ALA B C 1
ATOM 4438 O O . ALA B 1 80 ? 19.172 2.07 -11.688 1 60.41 80 ALA B O 1
ATOM 4439 N N . PRO B 1 81 ? 17.734 0.333 -12.391 1 59.09 81 PRO B N 1
ATOM 4440 C CA . PRO B 1 81 ? 17.5 0.841 -13.742 1 59.09 81 PRO B CA 1
ATOM 4441 C C . PRO B 1 81 ? 16.781 2.189 -13.75 1 59.09 81 PRO B C 1
ATOM 4443 O O . PRO B 1 81 ? 15.977 2.471 -12.859 1 59.09 81 PRO B O 1
ATOM 4446 N N . SER B 1 82 ? 17.469 3.273 -14.281 1 68.12 82 SER B N 1
ATOM 4447 C CA . SER B 1 82 ? 16.734 4.516 -14.484 1 68.12 82 SER B CA 1
ATOM 4448 C C . SER B 1 82 ? 16.141 4.594 -15.883 1 68.12 82 SER B C 1
ATOM 4450 O O . SER B 1 82 ? 16.875 4.59 -16.875 1 68.12 82 SER B O 1
ATOM 4452 N N . VAL B 1 83 ? 14.789 4.316 -15.992 1 80.19 83 VAL B N 1
ATOM 4453 C CA . VAL B 1 83 ? 14.102 4.543 -17.266 1 80.19 83 VAL B CA 1
ATOM 4454 C C . VAL B 1 83 ? 14.164 6.023 -17.625 1 80.19 83 VAL B C 1
ATOM 4456 O O . VAL B 1 83 ? 13.93 6.891 -16.781 1 80.19 83 VAL B O 1
ATOM 4459 N N . ARG B 1 84 ? 14.695 6.285 -18.844 1 84.75 84 ARG B N 1
ATOM 4460 C CA . ARG B 1 84 ? 14.758 7.664 -19.312 1 84.75 84 ARG B CA 1
ATOM 4461 C C . ARG B 1 84 ? 13.445 8.078 -19.984 1 84.75 84 ARG B C 1
ATOM 4463 O O . ARG B 1 84 ? 13.047 7.492 -20.984 1 84.75 84 ARG B O 1
ATOM 4470 N N . LEU B 1 85 ? 12.859 9.07 -19.375 1 90.06 85 LEU B N 1
ATOM 4471 C CA . LEU B 1 85 ? 11.562 9.531 -19.859 1 90.06 85 LEU B CA 1
ATOM 4472 C C . LEU B 1 85 ? 11.688 10.906 -20.516 1 90.06 85 LEU B C 1
ATOM 4474 O O . LEU B 1 85 ? 12.547 11.703 -20.141 1 90.06 85 LEU B O 1
ATOM 4478 N N . LEU B 1 86 ? 10.891 11.039 -21.516 1 91.31 86 LEU B N 1
ATOM 4479 C CA . LEU B 1 86 ? 10.781 12.328 -22.188 1 91.31 86 LEU B CA 1
ATOM 4480 C C . LEU B 1 86 ? 9.414 12.945 -21.969 1 91.31 86 LEU B C 1
ATOM 4482 O O . LEU B 1 86 ? 8.391 12.281 -22.141 1 91.31 86 LEU B O 1
ATOM 4486 N N . ALA B 1 87 ? 9.477 14.18 -21.562 1 93.75 87 ALA B N 1
ATOM 4487 C CA . ALA B 1 87 ? 8.227 14.867 -21.281 1 93.75 87 ALA B CA 1
ATOM 4488 C C . ALA B 1 87 ? 7.684 15.57 -22.516 1 93.75 87 ALA B C 1
ATOM 4490 O O . ALA B 1 87 ? 8.453 16.141 -23.297 1 93.75 87 ALA B O 1
ATOM 4491 N N . SER B 1 88 ? 6.41 15.562 -22.656 1 92.19 88 SER B N 1
ATOM 4492 C CA . SER B 1 88 ? 5.762 16.281 -23.75 1 92.19 88 SER B CA 1
ATOM 4493 C C . SER B 1 88 ? 5.859 17.797 -23.547 1 92.19 88 SER B C 1
ATOM 4495 O O . SER B 1 88 ? 5.992 18.266 -22.422 1 92.19 88 SER B O 1
ATOM 4497 N N . PRO B 1 89 ? 5.711 18.484 -24.562 1 91.56 89 PRO B N 1
ATOM 4498 C CA . PRO B 1 89 ? 5.754 19.938 -24.469 1 91.56 89 PRO B CA 1
ATOM 4499 C C . PRO B 1 89 ? 4.625 20.516 -23.609 1 91.56 89 PRO B C 1
ATOM 4501 O O . PRO B 1 89 ? 4.766 21.594 -23.047 1 91.56 89 PRO B O 1
ATOM 4504 N N . GLN B 1 90 ? 3.578 19.828 -23.516 1 91.38 90 GLN B N 1
ATOM 4505 C CA . GLN B 1 90 ? 2.457 20.281 -22.703 1 91.38 90 GLN B CA 1
ATOM 4506 C C . GLN B 1 90 ? 2.871 20.438 -21.25 1 91.38 90 GLN B C 1
ATOM 4508 O O . GLN B 1 90 ? 2.463 21.391 -20.578 1 91.38 90 GLN B O 1
ATOM 4513 N N . ILE B 1 91 ? 3.691 19.516 -20.781 1 95.31 91 ILE B N 1
ATOM 4514 C CA . ILE B 1 91 ? 4.141 19.562 -19.406 1 95.31 91 ILE B CA 1
ATOM 4515 C C . ILE B 1 91 ? 5.102 20.734 -19.219 1 95.31 91 ILE B C 1
ATOM 4517 O O . ILE B 1 91 ? 4.969 21.5 -18.266 1 95.31 91 ILE B O 1
ATOM 4521 N N . THR B 1 92 ? 6.008 20.906 -20.156 1 94.38 92 THR B N 1
ATOM 4522 C CA . THR B 1 92 ? 7.02 21.953 -20.047 1 94.38 92 THR B CA 1
ATOM 4523 C C . THR B 1 92 ? 6.379 23.328 -20.109 1 94.38 92 THR B C 1
ATOM 4525 O O . THR B 1 92 ? 6.781 24.25 -19.391 1 94.38 92 THR B O 1
ATOM 4528 N N . THR B 1 93 ? 5.395 23.391 -20.953 1 94.69 93 THR B N 1
ATOM 4529 C CA . THR B 1 93 ? 4.711 24.672 -21.109 1 94.69 93 THR B CA 1
ATOM 4530 C C . THR B 1 93 ? 3.912 25.016 -19.844 1 94.69 93 THR B C 1
ATOM 4532 O O . THR B 1 93 ? 3.9 26.172 -19.406 1 94.69 93 THR B O 1
ATOM 4535 N N . TYR B 1 94 ? 3.266 24.062 -19.344 1 95 94 TYR B N 1
ATOM 4536 C CA . TYR B 1 94 ? 2.463 24.312 -18.156 1 95 94 TYR B CA 1
ATOM 4537 C C . TYR B 1 94 ? 3.344 24.703 -16.969 1 95 94 TYR B C 1
ATOM 4539 O O . TYR B 1 94 ? 2.986 25.578 -16.188 1 95 94 TYR B O 1
ATOM 4547 N N . VAL B 1 95 ? 4.445 24.031 -16.812 1 96.19 95 VAL B N 1
ATOM 4548 C CA . VAL B 1 95 ? 5.324 24.281 -15.672 1 96.19 95 VAL B CA 1
ATOM 4549 C C . VAL B 1 95 ? 5.941 25.672 -15.797 1 96.19 95 VAL B C 1
ATOM 4551 O O . VAL B 1 95 ? 5.957 26.438 -14.828 1 96.19 95 VAL B O 1
ATOM 4554 N N . GLY B 1 96 ? 6.434 25.969 -16.969 1 94.75 96 GLY B N 1
ATOM 4555 C CA . GLY B 1 96 ? 7.051 27.281 -17.188 1 94.75 96 GLY B CA 1
ATOM 4556 C C . GLY B 1 96 ? 8.438 27.391 -16.578 1 94.75 96 GLY B C 1
ATOM 4557 O O . GLY B 1 96 ? 9.281 26.516 -16.781 1 94.75 96 GLY B O 1
ATOM 4558 N N . ASP B 1 97 ? 8.695 28.422 -15.797 1 94.94 97 ASP B N 1
ATOM 4559 C CA . ASP B 1 97 ? 10.008 28.719 -15.242 1 94.94 97 ASP B CA 1
ATOM 4560 C C . ASP B 1 97 ? 10.258 27.906 -13.969 1 94.94 97 ASP B C 1
ATOM 4562 O O . ASP B 1 97 ? 9.695 28.203 -12.914 1 94.94 97 ASP B O 1
ATOM 4566 N N . LEU B 1 98 ? 11.172 27.062 -14.023 1 95.94 98 LEU B N 1
ATOM 4567 C CA . LEU B 1 98 ? 11.453 26.156 -12.914 1 95.94 98 LEU B CA 1
ATOM 4568 C C . LEU B 1 98 ? 12.008 26.906 -11.711 1 95.94 98 LEU B C 1
ATOM 4570 O O . LEU B 1 98 ? 11.641 26.625 -10.57 1 95.94 98 LEU B O 1
ATOM 4574 N N . GLN B 1 99 ? 12.828 27.906 -11.969 1 95.44 99 GLN B N 1
ATOM 4575 C CA . GLN B 1 99 ? 13.508 28.609 -10.891 1 95.44 99 GLN B CA 1
ATOM 4576 C C . GLN B 1 99 ? 12.508 29.406 -10.055 1 95.44 99 GLN B C 1
ATOM 4578 O O . GLN B 1 99 ? 12.602 29.422 -8.82 1 95.44 99 GLN B O 1
ATOM 4583 N N . THR B 1 100 ? 11.625 29.969 -10.695 1 96.75 100 THR B N 1
ATOM 4584 C CA . THR B 1 100 ? 10.625 30.781 -10 1 96.75 100 THR B CA 1
ATOM 4585 C C . THR B 1 100 ? 9.742 29.891 -9.117 1 96.75 100 THR B C 1
ATOM 4587 O O . THR B 1 100 ? 9.438 30.25 -7.977 1 96.75 100 THR B O 1
ATOM 4590 N N . ILE B 1 101 ? 9.344 28.781 -9.625 1 97.38 101 ILE B N 1
ATOM 4591 C CA . ILE B 1 101 ? 8.484 27.859 -8.891 1 97.38 101 ILE B CA 1
ATOM 4592 C C . ILE B 1 101 ? 9.234 27.312 -7.676 1 97.38 101 ILE B C 1
ATOM 4594 O O . ILE B 1 101 ? 8.68 27.25 -6.574 1 97.38 101 ILE B O 1
ATOM 4598 N N . VAL B 1 102 ? 10.453 26.953 -7.883 1 97.31 102 VAL B N 1
ATOM 4599 C CA . VAL B 1 102 ? 11.258 26.375 -6.805 1 97.31 102 VAL B CA 1
ATOM 4600 C C . VAL B 1 102 ? 11.484 27.438 -5.719 1 97.31 102 VAL B C 1
ATOM 4602 O O . VAL B 1 102 ? 11.414 27.125 -4.527 1 97.31 102 VAL B O 1
ATOM 4605 N N . ALA B 1 103 ? 11.727 28.641 -6.141 1 96.5 103 ALA B N 1
ATOM 4606 C CA . ALA B 1 103 ? 11.922 29.703 -5.172 1 96.5 103 ALA B CA 1
ATOM 4607 C C . ALA B 1 103 ? 10.68 29.922 -4.32 1 96.5 103 ALA B C 1
ATOM 4609 O O . ALA B 1 103 ? 10.773 30.094 -3.104 1 96.5 103 ALA B O 1
ATOM 4610 N N . GLU B 1 104 ? 9.594 29.906 -4.953 1 95.25 104 GLU B N 1
ATOM 4611 C CA . GLU B 1 104 ? 8.336 30.078 -4.219 1 95.25 104 GLU B CA 1
ATOM 4612 C C . GLU B 1 104 ? 8.078 28.891 -3.285 1 95.25 104 GLU B C 1
ATOM 4614 O O . GLU B 1 104 ? 7.602 29.078 -2.164 1 95.25 104 GLU B O 1
ATOM 4619 N N . TYR B 1 105 ? 8.344 27.734 -3.758 1 95.69 105 TYR B N 1
ATOM 4620 C CA . TYR B 1 105 ? 8.195 26.531 -2.943 1 95.69 105 TYR B CA 1
ATOM 4621 C C . TYR B 1 105 ? 9.055 26.609 -1.688 1 95.69 105 TYR B C 1
ATOM 4623 O O . TYR B 1 105 ? 8.586 26.297 -0.59 1 95.69 105 TYR B O 1
ATOM 4631 N N . ILE B 1 106 ? 10.297 27 -1.86 1 94.06 106 ILE B N 1
ATOM 4632 C CA . ILE B 1 106 ? 11.234 27.078 -0.742 1 94.06 106 ILE B CA 1
ATOM 4633 C C . ILE B 1 106 ? 10.734 28.109 0.27 1 94.06 106 ILE B C 1
ATOM 4635 O O . ILE B 1 106 ? 10.82 27.891 1.48 1 94.06 106 ILE B O 1
ATOM 4639 N N . GLN B 1 107 ? 10.141 29.078 -0.194 1 91.19 107 GLN B N 1
ATOM 4640 C CA . GLN B 1 107 ? 9.688 30.172 0.669 1 91.19 107 GLN B CA 1
ATOM 4641 C C . GLN B 1 107 ? 8.414 29.781 1.413 1 91.19 107 GLN B C 1
ATOM 4643 O O . GLN B 1 107 ? 8.266 30.078 2.6 1 91.19 107 GLN B O 1
ATOM 4648 N N . ARG B 1 108 ? 7.562 29.062 0.803 1 90.69 108 ARG B N 1
ATOM 4649 C CA . ARG B 1 108 ? 6.207 28.938 1.335 1 90.69 108 ARG B CA 1
ATOM 4650 C C . ARG B 1 108 ? 5.973 27.547 1.909 1 90.69 108 ARG B C 1
ATOM 4652 O O . ARG B 1 108 ? 5.148 27.359 2.807 1 90.69 108 ARG B O 1
ATOM 4659 N N . ILE B 1 109 ? 6.664 26.562 1.396 1 91.94 109 ILE B N 1
ATOM 4660 C CA . ILE B 1 109 ? 6.277 25.188 1.719 1 91.94 109 ILE B CA 1
ATOM 4661 C C . ILE B 1 109 ? 7.438 24.469 2.416 1 91.94 109 ILE B C 1
ATOM 4663 O O . ILE B 1 109 ? 7.23 23.734 3.383 1 91.94 109 ILE B O 1
ATOM 4667 N N . HIS B 1 110 ? 8.641 24.672 2.062 1 92.19 110 HIS B N 1
ATOM 4668 C CA . HIS B 1 110 ? 9.82 23.922 2.479 1 92.19 110 HIS B CA 1
ATOM 4669 C C . HIS B 1 110 ? 9.969 23.922 3.996 1 92.19 110 HIS B C 1
ATOM 4671 O O . HIS B 1 110 ? 10.438 22.938 4.578 1 92.19 110 HIS B O 1
ATOM 4677 N N . TRP B 1 111 ? 9.531 24.875 4.641 1 86.44 111 TRP B N 1
ATOM 4678 C CA . TRP B 1 111 ? 9.797 25.016 6.07 1 86.44 111 TRP B CA 1
ATOM 4679 C C . TRP B 1 111 ? 8.969 24.016 6.871 1 86.44 111 TRP B C 1
ATOM 4681 O O . TRP B 1 111 ? 9.383 23.578 7.945 1 86.44 111 TRP B O 1
ATOM 4691 N N . TRP B 1 112 ? 7.793 23.625 6.352 1 88.56 112 TRP B N 1
ATOM 4692 C CA . TRP B 1 112 ? 7.02 22.672 7.141 1 88.56 112 TRP B CA 1
ATOM 4693 C C . TRP B 1 112 ? 7.07 21.281 6.523 1 88.56 112 TRP B C 1
ATOM 4695 O O . TRP B 1 112 ? 6.543 20.328 7.094 1 88.56 112 TRP B O 1
ATOM 4705 N N . MET B 1 113 ? 7.652 21.156 5.422 1 90 113 MET B N 1
ATOM 4706 C CA . MET B 1 113 ? 7.863 19.875 4.773 1 90 113 MET B CA 1
ATOM 4707 C C . MET B 1 113 ? 9.25 19.797 4.137 1 90 113 MET B C 1
ATOM 4709 O O . MET B 1 113 ? 9.375 19.766 2.912 1 90 113 MET B O 1
ATOM 4713 N N . PRO B 1 114 ? 10.219 19.734 4.926 1 94 114 PRO B N 1
ATOM 4714 C CA . PRO B 1 114 ? 11.586 19.766 4.406 1 94 114 PRO B CA 1
ATOM 4715 C C . PRO B 1 114 ? 12.086 18.406 3.963 1 94 114 PRO B C 1
ATOM 4717 O O . PRO B 1 114 ? 13.055 17.875 4.52 1 94 114 PRO B O 1
ATOM 4720 N N . ILE B 1 115 ? 11.531 17.844 2.906 1 96.56 115 ILE B N 1
ATOM 4721 C CA . ILE B 1 115 ? 11.914 16.516 2.439 1 96.56 115 ILE B CA 1
ATOM 4722 C C . ILE B 1 115 ? 12.859 16.641 1.249 1 96.56 115 ILE B C 1
ATOM 4724 O O . ILE B 1 115 ? 13.469 15.656 0.826 1 96.56 115 ILE B O 1
ATOM 4728 N N . LEU B 1 116 ? 13.016 17.875 0.732 1 96.38 116 LEU B N 1
ATOM 4729 C CA . LEU B 1 116 ? 13.922 18.156 -0.37 1 96.38 116 LEU B CA 1
ATOM 4730 C C . LEU B 1 116 ? 15.078 19.047 0.092 1 96.38 116 LEU B C 1
ATOM 4732 O O . LEU B 1 116 ? 14.867 20.047 0.777 1 96.38 116 LEU B O 1
ATOM 4736 N N . SER B 1 117 ? 16.219 18.641 -0.303 1 94.69 117 SER B N 1
ATOM 4737 C CA . SER B 1 117 ? 17.359 19.484 0.022 1 94.69 117 SER B CA 1
ATOM 4738 C C . SER B 1 117 ? 17.406 20.734 -0.862 1 94.69 117 SER B C 1
ATOM 4740 O O . SER B 1 117 ? 17.469 20.625 -2.088 1 94.69 117 SER B O 1
ATOM 4742 N N . ARG B 1 118 ? 17.406 21.828 -0.208 1 94.31 118 ARG B N 1
ATOM 4743 C CA . ARG B 1 118 ? 17.516 23.078 -0.942 1 94.31 118 ARG B CA 1
ATOM 4744 C C . ARG B 1 118 ? 18.797 23.125 -1.756 1 94.31 118 ARG B C 1
ATOM 4746 O O . ARG B 1 118 ? 18.797 23.531 -2.92 1 94.31 118 ARG B O 1
ATOM 4753 N N . TYR B 1 119 ? 19.828 22.672 -1.182 1 94.06 119 TYR B N 1
ATOM 4754 C CA . TYR B 1 119 ? 21.141 22.672 -1.814 1 94.06 119 TYR B CA 1
ATOM 4755 C C . TYR B 1 119 ? 21.125 21.812 -3.076 1 94.06 119 TYR B C 1
ATOM 4757 O O . TYR B 1 119 ? 21.531 22.266 -4.148 1 94.06 119 TYR B O 1
ATOM 4765 N N . GLN B 1 120 ? 20.672 20.641 -2.982 1 92.25 120 GLN B N 1
ATOM 4766 C CA . GLN B 1 120 ? 20.656 19.719 -4.113 1 92.25 120 GLN B CA 1
ATOM 4767 C C . GLN B 1 120 ? 19.703 20.188 -5.199 1 92.25 120 GLN B C 1
ATOM 4769 O O . GLN B 1 120 ? 19.953 20 -6.391 1 92.25 120 GLN B O 1
ATOM 4774 N N . LEU B 1 121 ? 18.609 20.688 -4.77 1 93.44 121 LEU B N 1
ATOM 4775 C CA . LEU B 1 121 ? 17.609 21.172 -5.723 1 93.44 121 LEU B CA 1
ATOM 4776 C C . LEU B 1 121 ? 18.172 22.312 -6.559 1 93.44 121 LEU B C 1
ATOM 4778 O O . LEU B 1 121 ? 18.031 22.328 -7.785 1 93.44 121 LEU B O 1
ATOM 4782 N N . LEU B 1 122 ? 18.828 23.234 -5.91 1 93.38 122 LEU B N 1
ATOM 4783 C CA . LEU B 1 122 ? 19.391 24.391 -6.617 1 93.38 122 LEU B CA 1
ATOM 4784 C C . LEU B 1 122 ? 20.547 23.953 -7.523 1 93.38 122 LEU B C 1
ATOM 4786 O O . LEU B 1 122 ? 20.672 24.453 -8.641 1 93.38 122 LEU B O 1
ATOM 4790 N N . LEU B 1 123 ? 21.281 23 -7.074 1 91.81 123 LEU B N 1
ATOM 4791 C CA . LEU B 1 123 ? 22.375 22.469 -7.891 1 91.81 123 LEU B CA 1
ATOM 4792 C C . LEU B 1 123 ? 21.828 21.797 -9.141 1 91.81 123 LEU B C 1
ATOM 4794 O O . LEU B 1 123 ? 22.391 21.938 -10.234 1 91.81 123 LEU B O 1
ATOM 4798 N N . SER B 1 124 ? 20.75 21.047 -8.984 1 92.12 124 SER B N 1
ATOM 4799 C CA . SER B 1 124 ? 20.141 20.344 -10.094 1 92.12 124 SER B CA 1
ATOM 4800 C C . SER B 1 124 ? 19.562 21.297 -11.133 1 92.12 124 SER B C 1
ATOM 4802 O O . SER B 1 124 ? 19.5 20.984 -12.32 1 92.12 124 SER B O 1
ATOM 4804 N N . LEU B 1 125 ? 19.125 22.469 -10.672 1 93.06 125 LEU B N 1
ATOM 4805 C CA . LEU B 1 125 ? 18.594 23.484 -11.578 1 93.06 125 LEU B CA 1
ATOM 4806 C C . LEU B 1 125 ? 19.703 24.141 -12.391 1 93.06 125 LEU B C 1
ATOM 4808 O O . LEU B 1 125 ? 19.516 24.453 -13.562 1 93.06 125 LEU B O 1
ATOM 4812 N N . GLU B 1 126 ? 20.797 24.234 -11.742 1 91.56 126 GLU B N 1
ATOM 4813 C CA . GLU B 1 126 ? 21.938 24.891 -12.391 1 91.56 126 GLU B CA 1
ATOM 4814 C C . GLU B 1 126 ? 22.672 23.922 -13.32 1 91.56 126 GLU B C 1
ATOM 4816 O O . GLU B 1 126 ? 23.078 24.297 -14.422 1 91.56 126 GLU B O 1
ATOM 4821 N N . THR B 1 127 ? 22.828 22.688 -12.781 1 90.69 127 THR B N 1
ATOM 4822 C CA . THR B 1 127 ? 23.547 21.672 -13.523 1 90.69 127 THR B CA 1
ATOM 4823 C C . THR B 1 127 ? 22.75 20.375 -13.57 1 90.69 127 THR B C 1
ATOM 4825 O O . THR B 1 127 ? 23 19.453 -12.797 1 90.69 127 THR B O 1
ATOM 4828 N N . PRO B 1 128 ? 21.922 20.375 -14.562 1 83 128 PRO B N 1
ATOM 4829 C CA . PRO B 1 128 ? 21.078 19.172 -14.617 1 83 128 PRO B CA 1
ATOM 4830 C C . PRO B 1 128 ? 21.859 17.906 -14.945 1 83 128 PRO B C 1
ATOM 4832 O O . PRO B 1 128 ? 22.781 17.938 -15.781 1 83 128 PRO B O 1
ATOM 4835 N N . THR B 1 129 ? 21.609 16.922 -14.125 1 81.88 129 THR B N 1
ATOM 4836 C CA . THR B 1 129 ? 22.188 15.617 -14.422 1 81.88 129 THR B CA 1
ATOM 4837 C C . THR B 1 129 ? 21.484 14.969 -15.617 1 81.88 129 THR B C 1
ATOM 4839 O O . THR B 1 129 ? 20.266 14.844 -15.625 1 81.88 129 THR B O 1
ATOM 4842 N N . PRO B 1 130 ? 22.25 14.602 -16.531 1 80.62 130 PRO B N 1
ATOM 4843 C CA . PRO B 1 130 ? 21.641 13.992 -17.719 1 80.62 130 PRO B CA 1
ATOM 4844 C C . PRO B 1 130 ? 20.797 12.773 -17.375 1 80.62 130 PRO B C 1
ATOM 4846 O O . PRO B 1 130 ? 21.203 11.93 -16.578 1 80.62 130 PRO B O 1
ATOM 4849 N N . GLY B 1 131 ? 19.625 12.789 -17.906 1 78.44 131 GLY B N 1
ATOM 4850 C CA . GLY B 1 131 ? 18.766 11.633 -17.75 1 78.44 131 GLY B CA 1
ATOM 4851 C C . GLY B 1 131 ? 17.781 11.781 -16.609 1 78.44 131 GLY B C 1
ATOM 4852 O O . GLY B 1 131 ? 16.875 10.961 -16.453 1 78.44 131 GLY B O 1
ATOM 4853 N N . THR B 1 132 ? 17.969 12.797 -15.867 1 83.94 132 THR B N 1
ATOM 4854 C CA . THR B 1 132 ? 17.094 12.969 -14.727 1 83.94 132 THR B CA 1
ATOM 4855 C C . THR B 1 132 ? 16.234 14.219 -14.898 1 83.94 132 THR B C 1
ATOM 4857 O O . THR B 1 132 ? 15.57 14.664 -13.945 1 83.94 132 THR B O 1
ATOM 4860 N N . GLU B 1 133 ? 16.203 14.703 -16.078 1 88.62 133 GLU B N 1
ATOM 4861 C CA . GLU B 1 133 ? 15.531 15.977 -16.344 1 88.62 133 GLU B CA 1
ATOM 4862 C C . GLU B 1 133 ? 14.023 15.859 -16.172 1 88.62 133 GLU B C 1
ATOM 4864 O O . GLU B 1 133 ? 13.383 16.766 -15.617 1 88.62 133 GLU B O 1
ATOM 4869 N N . THR B 1 134 ? 13.539 14.773 -16.594 1 92.5 134 THR B N 1
ATOM 4870 C CA . THR B 1 134 ? 12.102 14.586 -16.516 1 92.5 134 THR B CA 1
ATOM 4871 C C . THR B 1 134 ? 11.664 14.438 -15.055 1 92.5 134 THR B C 1
ATOM 4873 O O . THR B 1 134 ? 10.602 14.93 -14.664 1 92.5 134 THR B O 1
ATOM 4876 N N . ASP B 1 135 ? 12.461 13.797 -14.281 1 93.31 135 ASP B N 1
ATOM 4877 C CA . ASP B 1 135 ? 12.156 13.656 -12.859 1 93.31 135 ASP B CA 1
ATOM 4878 C C . ASP B 1 135 ? 12.086 15.023 -12.18 1 93.31 135 ASP B C 1
ATOM 4880 O O . ASP B 1 135 ? 11.195 15.281 -11.367 1 93.31 135 ASP B O 1
ATOM 4884 N N . LEU B 1 136 ? 13.086 15.781 -12.531 1 95.25 136 LEU B N 1
ATOM 4885 C CA . LEU B 1 136 ? 13.109 17.125 -11.961 1 95.25 136 LEU B CA 1
ATOM 4886 C C . LEU B 1 136 ? 11.898 17.938 -12.422 1 95.25 136 LEU B C 1
ATOM 4888 O O . LEU B 1 136 ? 11.281 18.641 -11.625 1 95.25 136 LEU B O 1
ATOM 4892 N N . LEU B 1 137 ? 11.609 17.812 -13.656 1 96.56 137 LEU B N 1
ATOM 4893 C CA . LEU B 1 137 ? 10.461 18.531 -14.211 1 96.56 137 LEU B CA 1
ATOM 4894 C C . LEU B 1 137 ? 9.172 18.125 -13.516 1 96.56 137 LEU B C 1
ATOM 4896 O O . LEU B 1 137 ? 8.352 18.969 -13.18 1 96.56 137 LEU B O 1
ATOM 4900 N N . LEU B 1 138 ? 8.961 16.828 -13.289 1 97.31 138 LEU B N 1
ATOM 4901 C CA . LEU B 1 138 ? 7.77 16.328 -12.617 1 97.31 138 LEU B CA 1
ATOM 4902 C C . LEU B 1 138 ? 7.723 16.797 -11.172 1 97.31 138 LEU B C 1
ATOM 4904 O O . LEU B 1 138 ? 6.648 17.109 -10.648 1 97.31 138 LEU B O 1
ATOM 4908 N N . LEU B 1 139 ? 8.867 16.812 -10.562 1 97.88 139 LEU B N 1
ATOM 4909 C CA . LEU B 1 139 ? 8.938 17.328 -9.195 1 97.88 139 LEU B CA 1
ATOM 4910 C C . LEU B 1 139 ? 8.508 18.781 -9.125 1 97.88 139 LEU B C 1
ATOM 4912 O O . LEU B 1 139 ? 7.695 19.156 -8.281 1 97.88 139 LEU B O 1
ATOM 4916 N N . VAL B 1 140 ? 9 19.562 -10.039 1 98.19 140 VAL B N 1
ATOM 4917 C CA . VAL B 1 140 ? 8.672 20.984 -10.047 1 98.19 140 VAL B CA 1
ATOM 4918 C C . VAL B 1 140 ? 7.203 21.172 -10.406 1 98.19 140 VAL B C 1
ATOM 4920 O O . VAL B 1 140 ? 6.539 22.062 -9.883 1 98.19 140 VAL B O 1
ATOM 4923 N N . LEU B 1 141 ? 6.723 20.344 -11.273 1 98.5 141 LEU B N 1
ATOM 4924 C CA . LEU B 1 141 ? 5.301 20.375 -11.602 1 98.5 141 LEU B CA 1
ATOM 4925 C C . LEU B 1 141 ? 4.453 20.172 -10.352 1 98.5 141 LEU B C 1
ATOM 4927 O O . LEU B 1 141 ? 3.475 20.891 -10.133 1 98.5 141 LEU B O 1
ATOM 4931 N N . THR B 1 142 ? 4.781 19.234 -9.516 1 98.5 142 THR B N 1
ATOM 4932 C CA . THR B 1 142 ? 4.008 18.953 -8.312 1 98.5 142 THR B CA 1
ATOM 4933 C C . THR B 1 142 ? 4.184 20.078 -7.289 1 98.5 142 THR B C 1
ATOM 4935 O O . THR B 1 142 ? 3.268 20.375 -6.52 1 98.5 142 THR B O 1
ATOM 4938 N N . MET B 1 143 ? 5.383 20.719 -7.312 1 98.25 143 MET B N 1
ATOM 4939 C CA . MET B 1 143 ? 5.551 21.906 -6.48 1 98.25 143 MET B CA 1
ATOM 4940 C C . MET B 1 143 ? 4.555 22.984 -6.879 1 98.25 143 MET B C 1
ATOM 4942 O O . MET B 1 143 ? 3.928 23.609 -6.016 1 98.25 143 MET B O 1
ATOM 4946 N N . LYS B 1 144 ? 4.488 23.172 -8.148 1 98 144 LYS B N 1
ATOM 4947 C CA . LYS B 1 144 ? 3.568 24.188 -8.664 1 98 144 LYS B CA 1
ATOM 4948 C C . LYS B 1 144 ? 2.129 23.875 -8.266 1 98 144 LYS B C 1
ATOM 4950 O O . LYS B 1 144 ? 1.376 24.781 -7.895 1 98 144 LYS B O 1
ATOM 4955 N N . VAL B 1 145 ? 1.751 22.609 -8.336 1 97.75 145 VAL B N 1
ATOM 4956 C CA . VAL B 1 145 ? 0.415 22.172 -7.941 1 97.75 145 VAL B CA 1
ATOM 4957 C C . VAL B 1 145 ? 0.189 22.484 -6.461 1 97.75 145 VAL B C 1
ATOM 4959 O O . VAL B 1 145 ? -0.87 22.984 -6.082 1 97.75 145 VAL B O 1
ATOM 4962 N N . LEU B 1 146 ? 1.161 22.203 -5.633 1 97.06 146 LEU B N 1
ATOM 4963 C CA . LEU B 1 146 ? 1.041 22.375 -4.188 1 97.06 146 LEU B CA 1
ATOM 4964 C C . LEU B 1 146 ? 0.942 23.859 -3.822 1 97.06 146 LEU B C 1
ATOM 4966 O O . LEU B 1 146 ? 0.376 24.203 -2.783 1 97.06 146 LEU B O 1
ATOM 4970 N N . LEU B 1 147 ? 1.476 24.703 -4.68 1 95.62 147 LEU B N 1
ATOM 4971 C CA . LEU B 1 147 ? 1.464 26.141 -4.441 1 95.62 147 LEU B CA 1
ATOM 4972 C C . LEU B 1 147 ? 0.105 26.734 -4.793 1 95.62 147 LEU B C 1
ATOM 4974 O O . LEU B 1 147 ? -0.175 27.891 -4.457 1 95.62 147 LEU B O 1
ATOM 4978 N N . TRP B 1 148 ? -0.774 25.984 -5.41 1 94.69 148 TRP B N 1
ATOM 4979 C CA . TRP B 1 148 ? -2.107 26.453 -5.766 1 94.69 148 TRP B CA 1
ATOM 4980 C C . TRP B 1 148 ? -2.871 26.906 -4.527 1 94.69 148 TRP B C 1
ATOM 4982 O O . TRP B 1 148 ? -2.865 26.219 -3.5 1 94.69 148 TRP B O 1
ATOM 4992 N N . ASN B 1 149 ? -3.408 28 -4.609 1 91.88 149 ASN B N 1
ATOM 4993 C CA . ASN B 1 149 ? -4.18 28.625 -3.535 1 91.88 149 ASN B CA 1
ATOM 4994 C C . ASN B 1 149 ? -5.598 28.953 -3.986 1 91.88 149 ASN B C 1
ATOM 4996 O O . ASN B 1 149 ? -5.793 29.828 -4.828 1 91.88 149 ASN B O 1
ATOM 5000 N N . PRO B 1 150 ? -6.543 28.297 -3.395 1 91.5 150 PRO B N 1
ATOM 5001 C CA . PRO B 1 150 ? -7.93 28.516 -3.816 1 91.5 150 PRO B CA 1
ATOM 5002 C C . PRO B 1 150 ? -8.359 29.969 -3.717 1 91.5 150 PRO B C 1
ATOM 5004 O O . PRO B 1 150 ? -9.055 30.469 -4.602 1 91.5 150 PRO B O 1
ATOM 5007 N N . SER B 1 151 ? -8.031 30.641 -2.717 1 86.62 151 SER B N 1
ATOM 5008 C CA . SER B 1 151 ? -8.438 32.031 -2.52 1 86.62 151 SER B CA 1
ATOM 5009 C C . SER B 1 151 ? -7.773 32.938 -3.533 1 86.62 151 SER B C 1
ATOM 5011 O O . SER B 1 151 ? -8.406 33.875 -4.055 1 86.62 151 SER B O 1
ATOM 5013 N N . ALA B 1 152 ? -6.57 32.719 -3.785 1 82.44 152 ALA B N 1
ATOM 5014 C CA . ALA B 1 152 ? -5.824 33.562 -4.723 1 82.44 152 ALA B CA 1
ATOM 5015 C C . ALA B 1 152 ? -6.289 33.312 -6.156 1 82.44 152 ALA B C 1
ATOM 5017 O O . ALA B 1 152 ? -6.277 34.219 -6.98 1 82.44 152 ALA B O 1
ATOM 5018 N N . GLN B 1 153 ? -6.715 32.125 -6.465 1 85.25 153 GLN B N 1
ATOM 5019 C CA . GLN B 1 153 ? -7.086 31.766 -7.832 1 85.25 153 GLN B CA 1
ATOM 5020 C C . GLN B 1 153 ? -8.602 31.812 -8.023 1 85.25 153 GLN B C 1
ATOM 5022 O O . GLN B 1 153 ? -9.102 31.547 -9.117 1 85.25 153 GLN B O 1
ATOM 5027 N N . HIS B 1 154 ? -9.344 32.031 -7.023 1 82.94 154 HIS B N 1
ATOM 5028 C CA . HIS B 1 154 ? -10.789 32.188 -7.039 1 82.94 154 HIS B CA 1
ATOM 5029 C C . HIS B 1 154 ? -11.469 30.922 -7.586 1 82.94 154 HIS B C 1
ATOM 5031 O O . HIS B 1 154 ? -12.336 31.016 -8.453 1 82.94 154 HIS B O 1
ATOM 5037 N N . SER B 1 155 ? -10.93 29.875 -7.223 1 85.81 155 SER B N 1
ATOM 5038 C CA . SER B 1 155 ? -11.492 28.578 -7.613 1 85.81 155 SER B CA 1
ATOM 5039 C C . SER B 1 155 ? -11.688 27.672 -6.402 1 85.81 155 SER B C 1
ATOM 5041 O O . SER B 1 155 ? -10.859 27.656 -5.488 1 85.81 155 SER B O 1
ATOM 5043 N N . THR B 1 156 ? -12.836 27.016 -6.414 1 87.06 156 THR B N 1
ATOM 5044 C CA . THR B 1 156 ? -13.133 26.141 -5.285 1 87.06 156 THR B CA 1
ATOM 5045 C C . THR B 1 156 ? -13 24.672 -5.688 1 87.06 156 THR B C 1
ATOM 5047 O O . THR B 1 156 ? -13.289 23.781 -4.887 1 87.06 156 THR B O 1
ATOM 5050 N N . ASN B 1 157 ? -12.578 24.469 -6.879 1 90.69 157 ASN B N 1
ATOM 5051 C CA . ASN B 1 157 ? -12.383 23.094 -7.316 1 90.69 157 ASN B CA 1
ATOM 5052 C C . ASN B 1 157 ? -10.898 22.703 -7.32 1 90.69 157 ASN B C 1
ATOM 5054 O O . ASN B 1 157 ? -10.141 23.172 -8.172 1 90.69 157 ASN B O 1
ATOM 5058 N N . PRO B 1 158 ? -10.562 21.844 -6.449 1 94 158 PRO B N 1
ATOM 5059 C CA . PRO B 1 158 ? -9.141 21.5 -6.348 1 94 158 PRO B CA 1
ATOM 5060 C C . PRO B 1 158 ? -8.664 20.609 -7.48 1 94 158 PRO B C 1
ATOM 5062 O O . PRO B 1 158 ? -7.461 20.375 -7.633 1 94 158 PRO B O 1
ATOM 5065 N N . ARG B 1 159 ? -9.57 20.062 -8.258 1 91.69 159 ARG B N 1
ATOM 5066 C CA . ARG B 1 159 ? -9.18 19.266 -9.414 1 91.69 159 ARG B CA 1
ATOM 5067 C C . ARG B 1 159 ? -8.859 20.156 -10.609 1 91.69 159 ARG B C 1
ATOM 5069 O O . ARG B 1 159 ? -9.492 20.062 -11.656 1 91.69 159 ARG B O 1
ATOM 5076 N N . THR B 1 160 ? -7.812 20.844 -10.406 1 94 160 THR B N 1
ATOM 5077 C CA . THR B 1 160 ? -7.352 21.812 -11.406 1 94 160 THR B CA 1
ATOM 5078 C C . THR B 1 160 ? -6.68 21.094 -12.578 1 94 160 THR B C 1
ATOM 5080 O O . THR B 1 160 ? -6.383 19.906 -12.492 1 94 160 THR B O 1
ATOM 5083 N N . GLU B 1 161 ? -6.43 21.828 -13.602 1 91.81 161 GLU B N 1
ATOM 5084 C CA . GLU B 1 161 ? -5.703 21.297 -14.75 1 91.81 161 GLU B CA 1
ATOM 5085 C C . GLU B 1 161 ? -4.301 20.844 -14.359 1 91.81 161 GLU B C 1
ATOM 5087 O O . GLU B 1 161 ? -3.824 19.797 -14.812 1 91.81 161 GLU B O 1
ATOM 5092 N N . GLY B 1 162 ? -3.709 21.641 -13.547 1 94.25 162 GLY B N 1
ATOM 5093 C CA . GLY B 1 162 ? -2.379 21.297 -13.078 1 94.25 162 GLY B CA 1
ATOM 5094 C C . GLY B 1 162 ? -2.344 20 -12.289 1 94.25 162 GLY B C 1
ATOM 5095 O O . GLY B 1 162 ? -1.458 19.156 -12.5 1 94.25 162 GLY B O 1
ATOM 5096 N N . TYR B 1 163 ? -3.361 19.875 -11.461 1 96.25 163 TYR B N 1
ATOM 5097 C CA . TYR B 1 163 ? -3.445 18.672 -10.656 1 96.25 163 TYR B CA 1
ATOM 5098 C C . TYR B 1 163 ? -3.654 17.438 -11.539 1 96.25 163 TYR B C 1
ATOM 5100 O O . TYR B 1 163 ? -2.965 16.438 -11.383 1 96.25 163 TYR B O 1
ATOM 5108 N N . LEU B 1 164 ? -4.5 17.547 -12.453 1 93.19 164 LEU B N 1
ATOM 5109 C CA . LEU B 1 164 ? -4.809 16.422 -13.328 1 93.19 164 LEU B CA 1
ATOM 5110 C C . LEU B 1 164 ? -3.619 16.078 -14.219 1 93.19 164 LEU B C 1
ATOM 5112 O O . LEU B 1 164 ? -3.324 14.906 -14.438 1 93.19 164 LEU B O 1
ATOM 5116 N N . LEU B 1 165 ? -2.971 17.062 -14.656 1 94.5 165 LEU B N 1
ATOM 5117 C CA . LEU B 1 165 ? -1.774 16.875 -15.469 1 94.5 165 LEU B CA 1
ATOM 5118 C C . LEU B 1 165 ? -0.683 16.156 -14.672 1 94.5 165 LEU B C 1
ATOM 5120 O O . LEU B 1 165 ? -0.073 15.203 -15.156 1 94.5 165 LEU B O 1
ATOM 5124 N N . ALA B 1 166 ? -0.433 16.609 -13.492 1 97.12 166 ALA B N 1
ATOM 5125 C CA . ALA B 1 166 ? 0.6 16.016 -12.641 1 97.12 166 ALA B CA 1
ATOM 5126 C C . ALA B 1 166 ? 0.277 14.57 -12.305 1 97.12 166 ALA B C 1
ATOM 5128 O O . ALA B 1 166 ? 1.156 13.703 -12.352 1 97.12 166 ALA B O 1
ATOM 5129 N N . ARG B 1 167 ? -0.946 14.383 -11.969 1 95.25 167 ARG B N 1
ATOM 5130 C CA . ARG B 1 167 ? -1.384 13.039 -11.609 1 95.25 167 ARG B CA 1
ATOM 5131 C C . ARG B 1 167 ? -1.173 12.07 -12.766 1 95.25 167 ARG B C 1
ATOM 5133 O O . ARG B 1 167 ? -0.596 10.992 -12.586 1 95.25 167 ARG B O 1
ATOM 5140 N N . ARG B 1 168 ? -1.541 12.43 -13.859 1 92.31 168 ARG B N 1
ATOM 5141 C CA . ARG B 1 168 ? -1.405 11.57 -15.031 1 92.31 168 ARG B CA 1
ATOM 5142 C C . ARG B 1 168 ? 0.063 11.359 -15.391 1 92.31 168 ARG B C 1
ATOM 5144 O O . ARG B 1 168 ? 0.475 10.242 -15.703 1 92.31 168 ARG B O 1
ATOM 5151 N N . ALA B 1 169 ? 0.751 12.383 -15.375 1 95.38 169 ALA B N 1
ATOM 5152 C CA . ALA B 1 169 ? 2.168 12.297 -15.719 1 95.38 169 ALA B CA 1
ATOM 5153 C C . ALA B 1 169 ? 2.908 11.375 -14.758 1 95.38 169 ALA B C 1
ATOM 5155 O O . ALA B 1 169 ? 3.742 10.562 -15.18 1 95.38 169 ALA B O 1
ATOM 5156 N N . ILE B 1 170 ? 2.611 11.484 -13.516 1 95.62 170 ILE B N 1
ATOM 5157 C CA . ILE B 1 170 ? 3.268 10.656 -12.508 1 95.62 170 ILE B CA 1
ATOM 5158 C C . ILE B 1 170 ? 2.863 9.195 -12.703 1 95.62 170 ILE B C 1
ATOM 5160 O O . ILE B 1 170 ? 3.705 8.297 -12.641 1 95.62 170 ILE B O 1
ATOM 5164 N N . ASP B 1 171 ? 1.628 8.984 -12.961 1 92.25 171 ASP B N 1
ATOM 5165 C CA . ASP B 1 171 ? 1.151 7.621 -13.188 1 92.25 171 ASP B CA 1
ATOM 5166 C C . ASP B 1 171 ? 1.827 7 -14.406 1 92.25 171 ASP B C 1
ATOM 5168 O O . ASP B 1 171 ? 2.191 5.82 -14.391 1 92.25 171 ASP B O 1
ATOM 5172 N N . GLU B 1 172 ? 1.983 7.801 -15.375 1 91.75 172 GLU B N 1
ATOM 5173 C CA . GLU B 1 172 ? 2.65 7.32 -16.578 1 91.75 172 GLU B CA 1
ATOM 5174 C C . GLU B 1 172 ? 4.121 7.012 -16.312 1 91.75 172 GLU B C 1
ATOM 5176 O O . GLU B 1 172 ? 4.656 6.031 -16.828 1 91.75 172 GLU B O 1
ATOM 5181 N N . ALA B 1 173 ? 4.738 7.852 -15.578 1 93.31 173 ALA B N 1
ATOM 5182 C CA . ALA B 1 173 ? 6.141 7.621 -15.242 1 93.31 173 ALA B CA 1
ATOM 5183 C C . ALA B 1 173 ? 6.316 6.309 -14.484 1 93.31 173 ALA B C 1
ATOM 5185 O O . ALA B 1 173 ? 7.215 5.523 -14.789 1 93.31 173 ALA B O 1
ATOM 5186 N N . VAL B 1 174 ? 5.43 6.086 -13.594 1 91.19 174 VAL B N 1
ATOM 5187 C CA . VAL B 1 174 ? 5.5 4.875 -12.781 1 91.19 174 VAL B CA 1
ATOM 5188 C C . VAL B 1 174 ? 5.227 3.652 -13.656 1 91.19 174 VAL B C 1
ATOM 5190 O O . VAL B 1 174 ? 5.91 2.631 -13.539 1 91.19 174 VAL B O 1
ATOM 5193 N N . LEU B 1 175 ? 4.293 3.754 -14.484 1 86.56 175 LEU B N 1
ATOM 5194 C CA . LEU B 1 175 ? 3.949 2.652 -15.375 1 86.56 175 LEU B CA 1
ATOM 5195 C C . LEU B 1 175 ? 5.105 2.33 -16.312 1 86.56 175 LEU B C 1
ATOM 5197 O O . LEU B 1 175 ? 5.312 1.17 -16.672 1 86.56 175 LEU B O 1
ATOM 5201 N N . ALA B 1 176 ? 5.812 3.375 -16.625 1 88.06 176 ALA B N 1
ATOM 5202 C CA . ALA B 1 176 ? 6.949 3.201 -17.516 1 88.06 176 ALA B CA 1
ATOM 5203 C C . ALA B 1 176 ? 8.117 2.531 -16.797 1 88.06 176 ALA B C 1
ATOM 5205 O O . ALA B 1 176 ? 9.062 2.068 -17.438 1 88.06 176 ALA B O 1
ATOM 5206 N N . GLY B 1 177 ? 8.047 2.508 -15.531 1 87.88 177 GLY B N 1
ATOM 5207 C CA . GLY B 1 177 ? 9.07 1.821 -14.758 1 87.88 177 GLY B CA 1
ATOM 5208 C C . GLY B 1 177 ? 10.07 2.768 -14.117 1 87.88 177 GLY B C 1
ATOM 5209 O O . GLY B 1 177 ? 11.125 2.34 -13.648 1 87.88 177 GLY B O 1
ATOM 5210 N N . ALA B 1 178 ? 9.742 4.051 -14.125 1 90.12 178 ALA B N 1
ATOM 5211 C CA . ALA B 1 178 ? 10.633 5.008 -13.484 1 90.12 178 ALA B CA 1
ATOM 5212 C C . ALA B 1 178 ? 10.664 4.797 -11.969 1 90.12 178 ALA B C 1
ATOM 5214 O O . ALA B 1 178 ? 9.617 4.68 -11.336 1 90.12 178 ALA B O 1
ATOM 5215 N N . MET B 1 179 ? 11.883 4.684 -11.438 1 91 179 MET B N 1
ATOM 5216 C CA . MET B 1 179 ? 12.07 4.504 -10 1 91 179 MET B CA 1
ATOM 5217 C C . MET B 1 179 ? 13.164 5.418 -9.469 1 91 179 MET B C 1
ATOM 5219 O O . MET B 1 179 ? 14.352 5.16 -9.688 1 91 179 MET B O 1
ATOM 5223 N N . SER B 1 180 ? 12.766 6.461 -8.844 1 92.81 180 SER B N 1
ATOM 5224 C CA . SER B 1 180 ? 13.734 7.395 -8.281 1 92.81 180 SER B CA 1
ATOM 5225 C C . SER B 1 180 ? 13.195 8.062 -7.023 1 92.81 180 SER B C 1
ATOM 5227 O O . SER B 1 180 ? 11.984 8.141 -6.828 1 92.81 180 SER B O 1
ATOM 5229 N N . CYS B 1 181 ? 14.078 8.492 -6.258 1 94.69 181 CYS B N 1
ATOM 5230 C CA . CYS B 1 181 ? 13.688 9.195 -5.043 1 94.69 181 CYS B CA 1
ATOM 5231 C C . CYS B 1 181 ? 12.961 10.492 -5.371 1 94.69 181 CYS B C 1
ATOM 5233 O O . CYS B 1 181 ? 12.023 10.875 -4.676 1 94.69 181 CYS B O 1
ATOM 5235 N N . ARG B 1 182 ? 13.375 11.133 -6.414 1 95.38 182 ARG B N 1
ATOM 5236 C CA . ARG B 1 182 ? 12.75 12.383 -6.836 1 95.38 182 ARG B CA 1
ATOM 5237 C C . ARG B 1 182 ? 11.297 12.156 -7.223 1 95.38 182 ARG B C 1
ATOM 5239 O O . ARG B 1 182 ? 10.43 12.984 -6.914 1 95.38 182 ARG B O 1
ATOM 5246 N N . LEU B 1 183 ? 11.07 11.094 -7.91 1 96.31 183 LEU B N 1
ATOM 5247 C CA . LEU B 1 183 ? 9.695 10.789 -8.281 1 96.31 183 LEU B CA 1
ATOM 5248 C C . LEU B 1 183 ? 8.852 10.461 -7.055 1 96.31 183 LEU B C 1
ATOM 5250 O O . LEU B 1 183 ? 7.672 10.805 -6.996 1 96.31 183 LEU B O 1
ATOM 5254 N N . LEU B 1 184 ? 9.469 9.766 -6.086 1 97.88 184 LEU B N 1
ATOM 5255 C CA . LEU B 1 184 ? 8.773 9.531 -4.828 1 97.88 184 LEU B CA 1
ATOM 5256 C C . LEU B 1 184 ? 8.414 10.852 -4.156 1 97.88 184 LEU B C 1
ATOM 5258 O O . LEU B 1 184 ? 7.289 11.023 -3.672 1 97.88 184 LEU B O 1
ATOM 5262 N N . GLN B 1 185 ? 9.352 11.711 -4.129 1 98.44 185 GLN B N 1
ATOM 5263 C CA . GLN B 1 185 ? 9.125 13.023 -3.537 1 98.44 185 GLN B CA 1
ATOM 5264 C C . GLN B 1 185 ? 7.996 13.766 -4.254 1 98.44 185 GLN B C 1
ATOM 5266 O O . GLN B 1 185 ? 7.164 14.414 -3.617 1 98.44 185 GLN B O 1
ATOM 5271 N N . ALA B 1 186 ? 7.98 13.648 -5.555 1 98.5 186 ALA B N 1
ATOM 5272 C CA . ALA B 1 186 ? 6.891 14.25 -6.324 1 98.5 186 ALA B CA 1
ATOM 5273 C C . ALA B 1 186 ? 5.547 13.641 -5.93 1 98.5 186 ALA B C 1
ATOM 5275 O O . ALA B 1 186 ? 4.555 14.359 -5.785 1 98.5 186 ALA B O 1
ATOM 5276 N N . GLN B 1 187 ? 5.504 12.352 -5.758 1 98.62 187 GLN B N 1
ATOM 5277 C CA . GLN B 1 187 ? 4.281 11.672 -5.34 1 98.62 187 GLN B CA 1
ATOM 5278 C C . GLN B 1 187 ? 3.838 12.141 -3.957 1 98.62 187 GLN B C 1
ATOM 5280 O O . GLN B 1 187 ? 2.645 12.312 -3.709 1 98.62 187 GLN B O 1
ATOM 5285 N N . ILE B 1 188 ? 4.746 12.336 -3.125 1 98.75 188 ILE B N 1
ATOM 5286 C CA . ILE B 1 188 ? 4.438 12.781 -1.77 1 98.75 188 ILE B CA 1
ATOM 5287 C C . ILE B 1 188 ? 3.814 14.172 -1.813 1 98.75 188 ILE B C 1
ATOM 5289 O O . ILE B 1 188 ? 2.818 14.438 -1.137 1 98.75 188 ILE B O 1
ATOM 5293 N N . LEU B 1 189 ? 4.43 15.016 -2.611 1 98.69 189 LEU B N 1
ATOM 5294 C CA . LEU B 1 189 ? 3.885 16.359 -2.734 1 98.69 189 LEU B CA 1
ATOM 5295 C C . LEU B 1 189 ? 2.453 16.328 -3.26 1 98.69 189 LEU B C 1
ATOM 5297 O O . LEU B 1 189 ? 1.591 17.062 -2.779 1 98.69 189 LEU B O 1
ATOM 5301 N N . LEU B 1 190 ? 2.225 15.484 -4.148 1 98.31 190 LEU B N 1
ATOM 5302 C CA . LEU B 1 190 ? 0.879 15.344 -4.695 1 98.31 190 LEU B CA 1
ATOM 5303 C C . LEU B 1 190 ? -0.085 14.82 -3.633 1 98.31 190 LEU B C 1
ATOM 5305 O O . LEU B 1 190 ? -1.229 15.273 -3.551 1 98.31 190 LEU B O 1
ATOM 5309 N N . ALA B 1 191 ? 0.333 13.898 -2.867 1 98.5 191 ALA B N 1
ATOM 5310 C CA . ALA B 1 191 ? -0.495 13.344 -1.8 1 98.5 191 ALA B CA 1
ATOM 5311 C C . ALA B 1 191 ? -0.862 14.414 -0.776 1 98.5 191 ALA B C 1
ATOM 5313 O O . ALA B 1 191 ? -1.99 14.445 -0.279 1 98.5 191 ALA B O 1
ATOM 5314 N N . ILE B 1 192 ? 0.054 15.266 -0.503 1 98.12 192 ILE B N 1
ATOM 5315 C CA . ILE B 1 192 ? -0.189 16.344 0.452 1 98.12 192 ILE B CA 1
ATOM 5316 C C . ILE B 1 192 ? -1.227 17.312 -0.112 1 98.12 192 ILE B C 1
ATOM 5318 O O . ILE B 1 192 ? -2.115 17.766 0.609 1 98.12 192 ILE B O 1
ATOM 5322 N N . PHE B 1 193 ? -1.055 17.625 -1.414 1 98.06 193 PHE B N 1
ATOM 5323 C CA . PHE B 1 193 ? -2.051 18.469 -2.07 1 98.06 193 PHE B CA 1
ATOM 5324 C C . PHE B 1 193 ? -3.438 17.844 -1.967 1 98.06 193 PHE B C 1
ATOM 5326 O O . PHE B 1 193 ? -4.41 18.531 -1.639 1 98.06 193 PHE B O 1
ATOM 5333 N N . GLU B 1 194 ? -3.533 16.562 -2.234 1 97.94 194 GLU B N 1
ATOM 5334 C CA . GLU B 1 194 ? -4.805 15.852 -2.184 1 97.94 194 GLU B CA 1
ATOM 5335 C C . GLU B 1 194 ? -5.387 15.859 -0.771 1 97.94 194 GLU B C 1
ATOM 5337 O O . GLU B 1 194 ? -6.582 16.078 -0.588 1 97.94 194 GLU B O 1
ATOM 5342 N N . LEU B 1 195 ? -4.559 15.641 0.175 1 97.5 195 LEU B N 1
ATOM 5343 C CA . LEU B 1 195 ? -4.969 15.641 1.574 1 97.5 195 LEU B CA 1
ATOM 5344 C C . LEU B 1 195 ? -5.449 17.031 1.996 1 97.5 195 LEU B C 1
ATOM 5346 O O . LEU B 1 195 ? -6.508 17.156 2.619 1 97.5 195 LEU B O 1
ATOM 5350 N N . GLY B 1 196 ? -4.688 18 1.633 1 96.81 196 GLY B N 1
ATOM 5351 C CA . GLY B 1 196 ? -5.008 19.375 2.018 1 96.81 196 GLY B CA 1
ATOM 5352 C C . GLY B 1 196 ? -6.297 19.875 1.401 1 96.81 196 GLY B C 1
ATOM 5353 O O . GLY B 1 196 ? -6.969 20.734 1.971 1 96.81 196 GLY B O 1
ATOM 5354 N N . HIS B 1 197 ? -6.648 19.297 0.319 1 96.81 197 HIS B N 1
ATOM 5355 C CA . HIS B 1 197 ? -7.848 19.781 -0.355 1 96.81 197 HIS B CA 1
ATOM 5356 C C . HIS B 1 197 ? -8.953 18.734 -0.344 1 96.81 197 HIS B C 1
ATOM 5358 O O . HIS B 1 197 ? -9.914 18.828 -1.104 1 96.81 197 HIS B O 1
ATOM 5364 N N . ALA B 1 198 ? -8.781 17.719 0.427 1 95.81 198 ALA B N 1
ATOM 5365 C CA . ALA B 1 198 ? -9.766 16.672 0.677 1 95.81 198 ALA B CA 1
ATOM 5366 C C . ALA B 1 198 ? -10.211 16.016 -0.627 1 95.81 198 ALA B C 1
ATOM 5368 O O . ALA B 1 198 ? -11.414 15.859 -0.873 1 95.81 198 ALA B O 1
ATOM 5369 N N . ILE B 1 199 ? -9.258 15.703 -1.425 1 95.25 199 ILE B N 1
ATOM 5370 C CA . ILE B 1 199 ? -9.562 14.953 -2.637 1 95.25 199 ILE B CA 1
ATOM 5371 C C . ILE B 1 199 ? -9.539 13.453 -2.338 1 95.25 199 ILE B C 1
ATOM 5373 O O . ILE B 1 199 ? -8.492 12.812 -2.436 1 95.25 199 ILE B O 1
ATOM 5377 N N . TYR B 1 200 ? -10.695 12.906 -2.012 1 93.19 200 TYR B N 1
ATOM 5378 C CA . TYR B 1 200 ? -10.797 11.492 -1.665 1 93.19 200 TYR B CA 1
ATOM 5379 C C . TYR B 1 200 ? -11.57 10.727 -2.73 1 93.19 200 TYR B C 1
ATOM 5381 O O . TYR B 1 200 ? -12.438 11.289 -3.404 1 93.19 200 TYR B O 1
ATOM 5389 N N . PRO B 1 201 ? -11.195 9.508 -2.936 1 93.88 201 PRO B N 1
ATOM 5390 C CA . PRO B 1 201 ? -10.281 8.672 -2.158 1 93.88 201 PRO B CA 1
ATOM 5391 C C . PRO B 1 201 ? -8.828 8.836 -2.582 1 93.88 201 PRO B C 1
ATOM 5393 O O . PRO B 1 201 ? -7.941 8.164 -2.043 1 93.88 201 PRO B O 1
ATOM 5396 N N . ALA B 1 202 ? -8.477 9.672 -3.441 1 95.44 202 ALA B N 1
ATOM 5397 C CA . ALA B 1 202 ? -7.148 9.82 -4.039 1 95.44 202 ALA B CA 1
ATOM 5398 C C . ALA B 1 202 ? -6.086 10.047 -2.969 1 95.44 202 ALA B C 1
ATOM 5400 O O . ALA B 1 202 ? -5.008 9.453 -3.014 1 95.44 202 ALA B O 1
ATOM 5401 N N . ALA B 1 203 ? -6.402 10.891 -2.014 1 97.31 203 ALA B N 1
ATOM 5402 C CA . ALA B 1 203 ? -5.441 11.195 -0.958 1 97.31 203 ALA B CA 1
ATOM 5403 C C . ALA B 1 203 ? -5.016 9.93 -0.22 1 97.31 203 ALA B C 1
ATOM 5405 O O . ALA B 1 203 ? -3.82 9.688 -0.028 1 97.31 203 ALA B O 1
ATOM 5406 N N . TYR B 1 204 ? -6.004 9.125 0.15 1 97 204 TYR B N 1
ATOM 5407 C CA . TYR B 1 204 ? -5.742 7.887 0.88 1 97 204 TYR B CA 1
ATOM 5408 C C . TYR B 1 204 ? -4.938 6.91 0.032 1 97 204 TYR B C 1
ATOM 5410 O O . TYR B 1 204 ? -3.967 6.32 0.508 1 97 204 TYR B O 1
ATOM 5418 N N . LEU B 1 205 ? -5.289 6.777 -1.176 1 97.31 205 LEU B N 1
ATOM 5419 C CA . LEU B 1 205 ? -4.656 5.82 -2.08 1 97.31 205 LEU B CA 1
ATOM 5420 C C . LEU B 1 205 ? -3.256 6.281 -2.465 1 97.31 205 LEU B C 1
ATOM 5422 O O . LEU B 1 205 ? -2.342 5.465 -2.594 1 97.31 205 LEU B O 1
ATOM 5426 N N . SER B 1 206 ? -3.084 7.562 -2.627 1 97.94 206 SER B N 1
ATOM 5427 C CA . SER B 1 206 ? -1.778 8.109 -2.986 1 97.94 206 SER B CA 1
ATOM 5428 C C . SER B 1 206 ? -0.756 7.867 -1.881 1 97.94 206 SER B C 1
ATOM 5430 O O . SER B 1 206 ? 0.409 7.574 -2.158 1 97.94 206 SER B O 1
ATOM 5432 N N . VAL B 1 207 ? -1.214 8.008 -0.692 1 98.25 207 VAL B N 1
ATOM 5433 C CA . VAL B 1 207 ? -0.309 7.758 0.424 1 98.25 207 VAL B CA 1
ATOM 5434 C C . VAL B 1 207 ? 0.142 6.297 0.4 1 98.25 207 VAL B C 1
ATOM 5436 O O . VAL B 1 207 ? 1.327 6.004 0.575 1 98.25 207 VAL B O 1
ATOM 5439 N N . GLY B 1 208 ? -0.765 5.434 0.178 1 97.44 208 GLY B N 1
ATOM 5440 C CA . GLY B 1 208 ? -0.408 4.027 0.048 1 97.44 208 GLY B CA 1
ATOM 5441 C C . GLY B 1 208 ? 0.53 3.756 -1.113 1 97.44 208 GLY B C 1
ATOM 5442 O O . GLY B 1 208 ? 1.447 2.941 -0.999 1 97.44 208 GLY B O 1
ATOM 5443 N N . ALA B 1 209 ? 0.256 4.43 -2.189 1 97.5 209 ALA B N 1
ATOM 5444 C CA . ALA B 1 209 ? 1.114 4.281 -3.361 1 97.5 209 ALA B CA 1
ATOM 5445 C C . ALA B 1 209 ? 2.537 4.746 -3.062 1 97.5 209 ALA B C 1
ATOM 5447 O O . ALA B 1 209 ? 3.506 4.133 -3.521 1 97.5 209 ALA B O 1
ATOM 5448 N N . CYS B 1 210 ? 2.646 5.812 -2.332 1 98.38 210 CYS B N 1
ATOM 5449 C CA . CYS B 1 210 ? 3.963 6.293 -1.929 1 98.38 210 CYS B CA 1
ATOM 5450 C C . CYS B 1 210 ? 4.691 5.25 -1.092 1 98.38 210 CYS B C 1
ATOM 5452 O O . CYS B 1 210 ? 5.891 5.027 -1.272 1 98.38 210 CYS B O 1
ATOM 5454 N N . ALA B 1 211 ? 3.938 4.648 -0.2 1 98.12 211 ALA B N 1
ATOM 5455 C CA . ALA B 1 211 ? 4.539 3.643 0.672 1 98.12 211 ALA B CA 1
ATOM 5456 C C . ALA B 1 211 ? 5.078 2.469 -0.137 1 98.12 211 ALA B C 1
ATOM 5458 O O . ALA B 1 211 ? 6.207 2.023 0.079 1 98.12 211 ALA B O 1
ATOM 5459 N N . ARG B 1 212 ? 4.281 2.037 -1.045 1 97.56 212 ARG B N 1
ATOM 5460 C CA . ARG B 1 212 ? 4.695 0.885 -1.841 1 97.56 212 ARG B CA 1
ATOM 5461 C C . ARG B 1 212 ? 5.848 1.247 -2.771 1 97.56 212 ARG B C 1
ATOM 5463 O O . ARG B 1 212 ? 6.777 0.459 -2.951 1 97.56 212 ARG B O 1
ATOM 5470 N N . TYR B 1 213 ? 5.809 2.369 -3.369 1 97.12 213 TYR B N 1
ATOM 5471 C CA . TYR B 1 213 ? 6.875 2.857 -4.234 1 97.12 213 TYR B CA 1
ATOM 5472 C C . TYR B 1 213 ? 8.18 3.01 -3.463 1 97.12 213 TYR B C 1
ATOM 5474 O O . TYR B 1 213 ? 9.242 2.602 -3.938 1 97.12 213 TYR B O 1
ATOM 5482 N N . GLY B 1 214 ? 8.078 3.592 -2.277 1 97.12 214 GLY B N 1
ATOM 5483 C CA . GLY B 1 214 ? 9.258 3.766 -1.44 1 97.12 214 GLY B CA 1
ATOM 5484 C C . GLY B 1 214 ? 9.891 2.453 -1.025 1 97.12 214 GLY B C 1
ATOM 5485 O O . GLY B 1 214 ? 11.117 2.336 -0.993 1 97.12 214 GLY B O 1
ATOM 5486 N N . THR B 1 215 ? 9.094 1.491 -0.773 1 96 215 THR B N 1
ATOM 5487 C CA . THR B 1 215 ? 9.594 0.171 -0.409 1 96 215 THR B CA 1
ATOM 5488 C C . THR B 1 215 ? 10.266 -0.499 -1.602 1 96 215 THR B C 1
ATOM 5490 O O . THR B 1 215 ? 11.305 -1.149 -1.451 1 96 215 THR B O 1
ATOM 5493 N N . ALA B 1 216 ? 9.648 -0.292 -2.709 1 94.44 216 ALA B N 1
ATOM 5494 C CA . ALA B 1 216 ? 10.234 -0.846 -3.924 1 94.44 216 ALA B CA 1
ATOM 5495 C C . ALA B 1 216 ? 11.625 -0.261 -4.176 1 94.44 216 ALA B C 1
ATOM 5497 O O . ALA B 1 216 ? 12.539 -0.97 -4.609 1 94.44 216 ALA B O 1
ATOM 5498 N N . LEU B 1 217 ? 11.789 0.998 -3.832 1 92.31 217 LEU B N 1
ATOM 5499 C CA . LEU B 1 217 ? 13.039 1.705 -4.055 1 92.31 217 LEU B CA 1
ATOM 5500 C C . LEU B 1 217 ? 14.047 1.392 -2.949 1 92.31 217 LEU B C 1
ATOM 5502 O O . LEU B 1 217 ? 15.234 1.668 -3.092 1 92.31 217 LEU B O 1
ATOM 5506 N N . GLY B 1 218 ? 13.578 0.899 -1.899 1 91.56 218 GLY B N 1
ATOM 5507 C CA . GLY B 1 218 ? 14.438 0.648 -0.749 1 91.56 218 GLY B CA 1
ATOM 5508 C C . GLY B 1 218 ? 14.656 1.879 0.112 1 91.56 218 GLY B C 1
ATOM 5509 O O . GLY B 1 218 ? 15.617 1.943 0.877 1 91.56 218 GLY B O 1
ATOM 5510 N N . VAL B 1 219 ? 13.766 2.838 -0.057 1 95.56 219 VAL B N 1
ATOM 5511 C CA . VAL B 1 219 ? 13.875 4.086 0.695 1 95.56 219 VAL B CA 1
ATOM 5512 C C . VAL B 1 219 ? 13.539 3.834 2.162 1 95.56 219 VAL B C 1
ATOM 5514 O O . VAL B 1 219 ? 14.078 4.5 3.053 1 95.56 219 VAL B O 1
ATOM 5517 N N . ASP B 1 220 ? 12.711 2.902 2.453 1 95.38 220 ASP B N 1
ATOM 5518 C CA . ASP B 1 220 ? 12.328 2.555 3.816 1 95.38 220 ASP B CA 1
ATOM 5519 C C . ASP B 1 220 ? 13.523 2.053 4.617 1 95.38 220 ASP B C 1
ATOM 5521 O O . ASP B 1 220 ? 13.609 2.271 5.828 1 95.38 220 ASP B O 1
ATOM 5525 N N . ALA B 1 221 ? 14.453 1.498 3.945 1 93.12 221 ALA B N 1
ATOM 5526 C CA . ALA B 1 221 ? 15.641 0.954 4.594 1 93.12 221 ALA B CA 1
ATOM 5527 C C . ALA B 1 221 ? 16.562 2.07 5.082 1 93.12 221 ALA B C 1
ATOM 5529 O O . ALA B 1 221 ? 17.453 1.836 5.898 1 93.12 221 ALA B O 1
ATOM 5530 N N . SER B 1 222 ? 16.344 3.252 4.621 1 95.19 222 SER B N 1
ATOM 5531 C CA . SER B 1 222 ? 17.203 4.379 4.965 1 95.19 222 SER B CA 1
ATOM 5532 C C . SER B 1 222 ? 17.109 4.715 6.449 1 95.19 222 SER B C 1
ATOM 5534 O O . SER B 1 222 ? 17.953 5.426 6.988 1 95.19 222 SER B O 1
ATOM 5536 N N . LEU B 1 223 ? 16.109 4.203 7.105 1 95.69 223 LEU B N 1
ATOM 5537 C CA . LEU B 1 223 ? 15.938 4.453 8.531 1 95.69 223 LEU B CA 1
ATOM 5538 C C . LEU B 1 223 ? 16.891 3.588 9.352 1 95.69 223 LEU B C 1
ATOM 5540 O O . LEU B 1 223 ? 17.109 3.852 10.539 1 95.69 223 LEU B O 1
ATOM 5544 N N . SER B 1 224 ? 17.391 2.631 8.766 1 92.19 224 SER B N 1
ATOM 5545 C CA . SER B 1 224 ? 18.266 1.714 9.477 1 92.19 224 SER B CA 1
ATOM 5546 C C . SER B 1 224 ? 19.641 2.35 9.734 1 92.19 224 SER B C 1
ATOM 5548 O O . SER B 1 224 ? 20.188 3.008 8.859 1 92.19 224 SER B O 1
ATOM 5550 N N . PRO B 1 225 ? 20.188 2.041 10.859 1 90.12 225 PRO B N 1
ATOM 5551 C CA . PRO B 1 225 ? 21.516 2.561 11.148 1 90.12 225 PRO B CA 1
ATOM 5552 C C . PRO B 1 225 ? 22.594 1.987 10.227 1 90.12 225 PRO B C 1
ATOM 5554 O O . PRO B 1 225 ? 23.625 2.631 9.992 1 90.12 225 PRO B O 1
ATOM 5557 N N . GLU B 1 226 ? 22.359 0.823 9.68 1 88.44 226 GLU B N 1
ATOM 5558 C CA . GLU B 1 226 ? 23.359 0.135 8.875 1 88.44 226 GLU B CA 1
ATOM 5559 C C . GLU B 1 226 ? 23.25 0.531 7.402 1 88.44 226 GLU B C 1
ATOM 5561 O O . GLU B 1 226 ? 24.062 0.115 6.578 1 88.44 226 GLU B O 1
ATOM 5566 N N . PHE B 1 227 ? 22.344 1.354 7.129 1 90.75 227 PHE B N 1
ATOM 5567 C CA . PHE B 1 227 ? 22.031 1.646 5.734 1 90.75 227 PHE B CA 1
ATOM 5568 C C . PHE B 1 227 ? 23.234 2.262 5.031 1 90.75 227 PHE B C 1
ATOM 5570 O O . PHE B 1 227 ? 23.562 1.902 3.896 1 90.75 227 PHE B O 1
ATOM 5577 N N . GLN B 1 228 ? 23.938 3.154 5.668 1 88.44 228 GLN B N 1
ATOM 5578 C CA . GLN B 1 228 ? 25.094 3.799 5.062 1 88.44 228 GLN B CA 1
ATOM 5579 C C . GLN B 1 228 ? 26.203 2.787 4.785 1 88.44 228 GLN B C 1
ATOM 5581 O O . GLN B 1 228 ? 26.859 2.852 3.746 1 88.44 228 GLN B O 1
ATOM 5586 N N . LEU B 1 229 ? 26.344 1.919 5.66 1 86.62 229 LEU B N 1
ATOM 5587 C CA . LEU B 1 229 ? 27.375 0.893 5.512 1 86.62 229 LEU B CA 1
ATOM 5588 C C . LEU B 1 229 ? 27.031 -0.048 4.359 1 86.62 229 LEU B C 1
ATOM 5590 O O . LEU B 1 229 ? 27.922 -0.518 3.652 1 86.62 229 LEU B O 1
ATOM 5594 N N . GLN B 1 230 ? 25.781 -0.269 4.207 1 85.62 230 GLN B N 1
ATOM 5595 C CA . GLN B 1 230 ? 25.328 -1.203 3.188 1 85.62 230 GLN B CA 1
ATOM 5596 C C . GLN B 1 230 ? 25.281 -0.541 1.813 1 85.62 230 GLN B C 1
ATOM 5598 O O . GLN B 1 230 ? 25.219 -1.227 0.79 1 85.62 230 GLN B O 1
ATOM 5603 N N . ASN B 1 231 ? 25.266 0.797 1.868 1 87.06 231 ASN B N 1
ATOM 5604 C CA . ASN B 1 231 ? 25.219 1.567 0.629 1 87.06 231 ASN B CA 1
ATOM 5605 C C . ASN B 1 231 ? 26.312 2.639 0.604 1 87.06 231 ASN B C 1
ATOM 5607 O O . ASN B 1 231 ? 26.016 3.832 0.557 1 87.06 231 ASN B O 1
ATOM 5611 N N . PRO B 1 232 ? 27.5 2.217 0.426 1 86.88 232 PRO B N 1
ATOM 5612 C CA . PRO B 1 232 ? 28.625 3.16 0.528 1 86.88 232 PRO B CA 1
ATOM 5613 C C . PRO B 1 232 ? 28.688 4.125 -0.652 1 86.88 232 PRO B C 1
ATOM 5615 O O . PRO B 1 232 ? 29.281 5.199 -0.543 1 86.88 232 PRO B O 1
ATOM 5618 N N . SER B 1 233 ? 28.141 3.799 -1.731 1 85.69 233 SER B N 1
ATOM 5619 C CA . SER B 1 233 ? 28.188 4.637 -2.924 1 85.69 233 SER B CA 1
ATOM 5620 C C . SER B 1 233 ? 27.266 5.84 -2.799 1 85.69 233 SER B C 1
ATOM 5622 O O . SER B 1 233 ? 27.391 6.816 -3.537 1 85.69 233 SER B O 1
ATOM 5624 N N . LEU B 1 234 ? 26.344 5.797 -1.867 1 88.56 234 LEU B N 1
ATOM 5625 C CA . LEU B 1 234 ? 25.406 6.898 -1.679 1 88.56 234 LEU B CA 1
ATOM 5626 C C . LEU B 1 234 ? 26 7.965 -0.766 1 88.56 234 LEU B C 1
ATOM 5628 O O . LEU B 1 234 ? 26.578 7.648 0.279 1 88.56 234 LEU B O 1
ATOM 5632 N N . GLY B 1 235 ? 25.844 9.195 -1.243 1 91.12 235 GLY B N 1
ATOM 5633 C CA . GLY B 1 235 ? 26.266 10.289 -0.387 1 91.12 235 GLY B CA 1
ATOM 5634 C C . GLY B 1 235 ? 25.359 10.492 0.809 1 91.12 235 GLY B C 1
ATOM 5635 O O . GLY B 1 235 ? 24.188 10.086 0.788 1 91.12 235 GLY B O 1
ATOM 5636 N N . ARG B 1 236 ? 25.859 11.203 1.805 1 93.44 236 ARG B N 1
ATOM 5637 C CA . ARG B 1 236 ? 25.094 11.438 3.029 1 93.44 236 ARG B CA 1
ATOM 5638 C C . ARG B 1 236 ? 23.844 12.266 2.752 1 93.44 236 ARG B C 1
ATOM 5640 O O . ARG B 1 236 ? 22.797 12.055 3.367 1 93.44 236 ARG B O 1
ATOM 5647 N N . LEU B 1 237 ? 23.984 13.172 1.917 1 94.44 237 LEU B N 1
ATOM 5648 C CA . LEU B 1 237 ? 22.859 14.016 1.575 1 94.44 237 LEU B CA 1
ATOM 5649 C C . LEU B 1 237 ? 21.766 13.211 0.886 1 94.44 237 LEU B C 1
ATOM 5651 O O . LEU B 1 237 ? 20.578 13.438 1.131 1 94.44 237 LEU B O 1
ATOM 5655 N N . ASP B 1 238 ? 22.172 12.289 0.046 1 93.75 238 ASP B N 1
ATOM 5656 C CA . ASP B 1 238 ? 21.203 11.422 -0.629 1 93.75 238 ASP B CA 1
ATOM 5657 C C . ASP B 1 238 ? 20.469 10.531 0.372 1 93.75 238 ASP B C 1
ATOM 5659 O O . ASP B 1 238 ? 19.25 10.344 0.263 1 93.75 238 ASP B O 1
ATOM 5663 N N . ILE B 1 239 ? 21.203 10.055 1.271 1 95.31 239 ILE B N 1
ATOM 5664 C CA . ILE B 1 239 ? 20.625 9.195 2.297 1 95.31 239 ILE B CA 1
ATOM 5665 C C . ILE B 1 239 ? 19.641 10.008 3.148 1 95.31 239 ILE B C 1
ATOM 5667 O O . ILE B 1 239 ? 18.547 9.531 3.475 1 95.31 239 ILE B O 1
ATOM 5671 N N . GLU B 1 240 ? 20.031 11.203 3.453 1 96.88 240 GLU B N 1
ATOM 5672 C CA . GLU B 1 240 ? 19.172 12.086 4.238 1 96.88 240 GLU B CA 1
ATOM 5673 C C . GLU B 1 240 ? 17.875 12.391 3.506 1 96.88 240 GLU B C 1
ATOM 5675 O O . GLU B 1 240 ? 16.797 12.391 4.113 1 96.88 240 GLU B O 1
ATOM 5680 N N . GLU B 1 241 ? 17.922 12.609 2.266 1 96.81 241 GLU B N 1
ATOM 5681 C CA . GLU B 1 241 ? 16.719 12.867 1.491 1 96.81 241 GLU B CA 1
ATOM 5682 C C . GLU B 1 241 ? 15.797 11.648 1.477 1 96.81 241 GLU B C 1
ATOM 5684 O O . GLU B 1 241 ? 14.578 11.789 1.554 1 96.81 241 GLU B O 1
ATOM 5689 N N . ARG B 1 242 ? 16.406 10.523 1.319 1 97.19 242 ARG B N 1
ATOM 5690 C CA . ARG B 1 242 ? 15.625 9.297 1.357 1 97.19 242 ARG B CA 1
ATOM 5691 C C . ARG B 1 242 ? 14.953 9.117 2.715 1 97.19 242 ARG B C 1
ATOM 5693 O O . ARG B 1 242 ? 13.766 8.789 2.787 1 97.19 242 ARG B O 1
ATOM 5700 N N . ARG B 1 243 ? 15.703 9.367 3.699 1 97.56 243 ARG B N 1
ATOM 5701 C CA . ARG B 1 243 ? 15.203 9.242 5.062 1 97.56 243 ARG B CA 1
ATOM 5702 C C . ARG B 1 243 ? 14.031 10.188 5.305 1 97.56 243 ARG B C 1
ATOM 5704 O O . ARG B 1 243 ? 12.992 9.773 5.828 1 97.56 243 ARG B O 1
ATOM 5711 N N . ARG B 1 244 ? 14.188 11.383 4.922 1 98 244 ARG B N 1
ATOM 5712 C CA . ARG B 1 244 ? 13.148 12.391 5.113 1 98 244 ARG B CA 1
ATOM 5713 C C . ARG B 1 244 ? 11.898 12.047 4.309 1 98 244 ARG B C 1
ATOM 5715 O O . ARG B 1 244 ? 10.773 12.211 4.793 1 98 244 ARG B O 1
ATOM 5722 N N . ALA B 1 245 ? 12.117 11.586 3.119 1 98.5 245 ALA B N 1
ATOM 5723 C CA . ALA B 1 245 ? 10.984 11.188 2.287 1 98.5 245 ALA B CA 1
ATOM 5724 C C . ALA B 1 245 ? 10.211 10.047 2.932 1 98.5 245 ALA B C 1
ATOM 5726 O O . ALA B 1 245 ? 8.977 10.07 2.971 1 98.5 245 ALA B O 1
ATOM 5727 N N . TRP B 1 246 ? 10.914 9.086 3.439 1 98.56 246 TRP B N 1
ATOM 5728 C CA . TRP B 1 246 ? 10.234 7.938 4.035 1 98.56 246 TRP B CA 1
ATOM 5729 C C . TRP B 1 246 ? 9.484 8.352 5.301 1 98.56 246 TRP B C 1
ATOM 5731 O O . TRP B 1 246 ? 8.352 7.914 5.523 1 98.56 246 TRP B O 1
ATOM 5741 N N . TRP B 1 247 ? 10.094 9.148 6.078 1 98.38 247 TRP B N 1
ATOM 5742 C CA . TRP B 1 247 ? 9.414 9.625 7.277 1 98.38 247 TRP B CA 1
ATOM 5743 C C . TRP B 1 247 ? 8.125 10.367 6.914 1 98.38 247 TRP B C 1
ATOM 5745 O O . TRP B 1 247 ? 7.121 10.258 7.617 1 98.38 247 TRP B O 1
ATOM 5755 N N . MET B 1 248 ? 8.219 11.117 5.852 1 98.31 248 MET B N 1
ATOM 5756 C CA . MET B 1 248 ? 7.004 11.82 5.449 1 98.31 248 MET B CA 1
ATOM 5757 C C . MET B 1 248 ? 5.902 10.844 5.055 1 98.31 248 MET B C 1
ATOM 5759 O O . MET B 1 248 ? 4.73 11.062 5.359 1 98.31 248 MET B O 1
ATOM 5763 N N . VAL B 1 249 ? 6.258 9.773 4.387 1 98.5 249 VAL B N 1
ATOM 5764 C CA . VAL B 1 249 ? 5.293 8.734 4.051 1 98.5 249 VAL B CA 1
ATOM 5765 C C . VAL B 1 249 ? 4.676 8.164 5.328 1 98.5 249 VAL B C 1
ATOM 5767 O O . VAL B 1 249 ? 3.459 7.992 5.41 1 98.5 249 VAL B O 1
ATOM 5770 N N . LEU B 1 250 ? 5.52 7.949 6.328 1 98.06 250 LEU B N 1
ATOM 5771 C CA . LEU B 1 250 ? 5.055 7.41 7.605 1 98.06 250 LEU B CA 1
ATOM 5772 C C . LEU B 1 250 ? 4.094 8.375 8.289 1 98.06 250 LEU B C 1
ATOM 5774 O O . LEU B 1 250 ? 3.053 7.965 8.797 1 98.06 250 LEU B O 1
ATOM 5778 N N . ILE B 1 251 ? 4.441 9.602 8.234 1 97.44 251 ILE B N 1
ATOM 5779 C CA . ILE B 1 251 ? 3.627 10.633 8.867 1 97.44 251 ILE B CA 1
ATOM 5780 C C . ILE B 1 251 ? 2.262 10.703 8.188 1 97.44 251 ILE B C 1
ATOM 5782 O O . ILE B 1 251 ? 1.227 10.688 8.859 1 97.44 251 ILE B O 1
ATOM 5786 N N . LEU B 1 252 ? 2.266 10.734 6.891 1 98 252 LEU B N 1
ATOM 5787 C CA . LEU B 1 252 ? 1.02 10.844 6.137 1 98 252 LEU B CA 1
ATOM 5788 C C . LEU B 1 252 ? 0.161 9.594 6.324 1 98 252 LEU B C 1
ATOM 5790 O O . LEU B 1 252 ? -1.065 9.688 6.418 1 98 252 LEU B O 1
ATOM 5794 N N . ASP B 1 253 ? 0.77 8.484 6.352 1 97.56 253 ASP B N 1
ATOM 5795 C CA . ASP B 1 253 ? 0.049 7.23 6.535 1 97.56 253 ASP B CA 1
ATOM 5796 C C . ASP B 1 253 ? -0.681 7.207 7.879 1 97.56 253 ASP B C 1
ATOM 5798 O O . ASP B 1 253 ? -1.854 6.832 7.945 1 97.56 253 ASP B O 1
ATOM 5802 N N . ARG B 1 254 ? -0.066 7.602 8.922 1 96.12 254 ARG B N 1
ATOM 5803 C CA . ARG B 1 254 ? -0.689 7.645 10.242 1 96.12 254 ARG B CA 1
ATOM 5804 C C . ARG B 1 254 ? -1.754 8.734 10.305 1 96.12 254 ARG B C 1
ATOM 5806 O O . ARG B 1 254 ? -2.803 8.555 10.93 1 96.12 254 ARG B O 1
ATOM 5813 N N . PHE B 1 255 ? -1.378 9.773 9.664 1 94.44 255 PHE B N 1
ATOM 5814 C CA . PHE B 1 255 ? -2.324 10.891 9.664 1 94.44 255 PHE B CA 1
ATOM 5815 C C . PHE B 1 255 ? -3.641 10.477 9.016 1 94.44 255 PHE B C 1
ATOM 5817 O O . PHE B 1 255 ? -4.715 10.766 9.547 1 94.44 255 PHE B O 1
ATOM 5824 N N . THR B 1 256 ? -3.586 9.797 7.887 1 94.62 256 THR B N 1
ATOM 5825 C CA . THR B 1 256 ? -4.793 9.391 7.176 1 94.62 256 THR B CA 1
ATOM 5826 C C . THR B 1 256 ? -5.559 8.336 7.965 1 94.62 256 THR B C 1
ATOM 5828 O O . THR B 1 256 ? -6.762 8.156 7.773 1 94.62 256 THR B O 1
ATOM 5831 N N . GLN B 1 257 ? -4.887 7.719 8.852 1 93.06 257 GLN B N 1
ATOM 5832 C CA . GLN B 1 257 ? -5.512 6.668 9.648 1 93.06 257 GLN B CA 1
ATOM 5833 C C . GLN B 1 257 ? -6.379 7.258 10.758 1 93.06 257 GLN B C 1
ATOM 5835 O O . GLN B 1 257 ? -7.27 6.586 11.281 1 93.06 257 GLN B O 1
ATOM 5840 N N . LEU B 1 258 ? -6.16 8.422 11.109 1 92.19 258 LEU B N 1
ATOM 5841 C CA . LEU B 1 258 ? -6.867 9.062 12.211 1 92.19 258 LEU B CA 1
ATOM 5842 C C . LEU B 1 258 ? -8.352 9.188 11.898 1 92.19 258 LEU B C 1
ATOM 5844 O O . LEU B 1 258 ? -9.18 9.203 12.812 1 92.19 258 LEU B O 1
ATOM 5848 N N . GLY B 1 259 ? -8.695 9.258 10.625 1 90.5 259 GLY B N 1
ATOM 5849 C CA . GLY B 1 259 ? -10.102 9.32 10.25 1 90.5 259 GLY B CA 1
ATOM 5850 C C . GLY B 1 259 ? -10.836 8.016 10.461 1 90.5 259 GLY B C 1
ATOM 5851 O O . GLY B 1 259 ? -12.062 8 10.617 1 90.5 259 GLY B O 1
ATOM 5852 N N . ASN B 1 260 ? -10.102 6.949 10.352 1 89.88 260 ASN B N 1
ATOM 5853 C CA . ASN B 1 260 ? -10.594 5.602 10.602 1 89.88 260 ASN B CA 1
ATOM 5854 C C . ASN B 1 260 ? -9.5 4.703 11.172 1 89.88 260 ASN B C 1
ATOM 5856 O O . ASN B 1 260 ? -8.828 3.986 10.43 1 89.88 260 ASN B O 1
ATOM 5860 N N . PRO B 1 261 ? -9.422 4.641 12.43 1 86.19 261 PRO B N 1
ATOM 5861 C CA . PRO B 1 261 ? -8.312 3.926 13.07 1 86.19 261 PRO B CA 1
ATOM 5862 C C . PRO B 1 261 ? -8.414 2.41 12.898 1 86.19 261 PRO B C 1
ATOM 5864 O O . PRO B 1 261 ? -7.465 1.688 13.211 1 86.19 261 PRO B O 1
ATOM 5867 N N . GLN B 1 262 ? -9.477 1.92 12.414 1 81.5 262 GLN B N 1
ATOM 5868 C CA . GLN B 1 262 ? -9.648 0.481 12.25 1 81.5 262 GLN B CA 1
ATOM 5869 C C . GLN B 1 262 ? -8.953 -0.018 10.984 1 81.5 262 GLN B C 1
ATOM 5871 O O . GLN B 1 262 ? -8.734 -1.22 10.828 1 81.5 262 GLN B O 1
ATOM 5876 N N . ARG B 1 263 ? -8.648 0.888 10.164 1 88.44 263 ARG B N 1
ATOM 5877 C CA . ARG B 1 263 ? -7.98 0.495 8.93 1 88.44 263 ARG B CA 1
ATOM 5878 C C . ARG B 1 263 ? -6.508 0.19 9.172 1 88.44 263 ARG B C 1
ATOM 5880 O O . ARG B 1 263 ? -5.883 0.792 10.047 1 88.44 263 ARG B O 1
ATOM 5887 N N . SER B 1 264 ? -5.996 -0.698 8.414 1 88.81 264 SER B N 1
ATOM 5888 C CA . SER B 1 264 ? -4.586 -1.05 8.539 1 88.81 264 SER B CA 1
ATOM 5889 C C . SER B 1 264 ? -3.693 0.011 7.902 1 88.81 264 SER B C 1
ATOM 5891 O O . SER B 1 264 ? -4.07 0.636 6.91 1 88.81 264 SER B O 1
ATOM 5893 N N . LEU B 1 265 ? -2.545 0.144 8.477 1 92.19 265 LEU B N 1
ATOM 5894 C CA . LEU B 1 265 ? -1.533 1.034 7.918 1 92.19 265 LEU B CA 1
ATOM 5895 C C . LEU B 1 265 ? -0.884 0.412 6.688 1 92.19 265 LEU B C 1
ATOM 5897 O O . LEU B 1 265 ? -0.9 -0.81 6.52 1 92.19 265 LEU B O 1
ATOM 5901 N N . SER B 1 266 ? -0.405 1.267 5.828 1 93.56 266 SER B N 1
ATOM 5902 C CA . SER B 1 266 ? 0.304 0.807 4.641 1 93.56 266 SER B CA 1
ATOM 5903 C C . SER B 1 266 ? 1.781 0.566 4.934 1 93.56 266 SER B C 1
ATOM 5905 O O . SER B 1 266 ? 2.488 -0.043 4.129 1 93.56 266 SER B O 1
ATOM 5907 N N . THR B 1 267 ? 2.207 0.998 6.055 1 94.81 267 THR B N 1
ATOM 5908 C CA . THR B 1 267 ? 3.621 0.903 6.398 1 94.81 267 THR B CA 1
ATOM 5909 C C . THR B 1 267 ? 3.805 0.176 7.727 1 94.81 267 THR B C 1
ATOM 5911 O O . THR B 1 267 ? 2.932 0.227 8.594 1 94.81 267 THR B O 1
ATOM 5914 N N . ALA B 1 268 ? 4.922 -0.443 7.809 1 89.5 268 ALA B N 1
ATOM 5915 C CA . ALA B 1 268 ? 5.297 -1.035 9.094 1 89.5 268 ALA B CA 1
ATOM 5916 C C . ALA B 1 268 ? 5.742 0.038 10.078 1 89.5 268 ALA B C 1
ATOM 5918 O O . ALA B 1 268 ? 6.141 1.135 9.68 1 89.5 268 ALA B O 1
ATOM 5919 N N . ASP B 1 269 ? 5.684 -0.258 11.336 1 89.38 269 ASP B N 1
ATOM 5920 C CA . ASP B 1 269 ? 6.168 0.665 12.359 1 89.38 269 ASP B CA 1
ATOM 5921 C C . ASP B 1 269 ? 7.691 0.746 12.352 1 89.38 269 ASP B C 1
ATOM 5923 O O . ASP B 1 269 ? 8.375 -0.268 12.18 1 89.38 269 ASP B O 1
ATOM 5927 N N . PRO B 1 270 ? 8.156 1.943 12.469 1 93.75 270 PRO B N 1
ATOM 5928 C CA . PRO B 1 270 ? 9.609 2.059 12.625 1 93.75 270 PRO B CA 1
ATOM 5929 C C . PRO B 1 270 ? 10.125 1.35 13.883 1 93.75 270 PRO B C 1
ATOM 5931 O O . PRO B 1 270 ? 9.375 1.177 14.844 1 93.75 270 PRO B O 1
ATOM 5934 N N . GLN B 1 271 ? 11.336 1.012 13.82 1 90.5 271 GLN B N 1
ATOM 5935 C CA . GLN B 1 271 ? 11.984 0.411 14.977 1 90.5 271 GLN B CA 1
ATOM 5936 C C . GLN B 1 271 ? 12.5 1.482 15.938 1 90.5 271 GLN B C 1
ATOM 5938 O O . GLN B 1 271 ? 12.648 2.645 15.555 1 90.5 271 GLN B O 1
ATOM 5943 N N . ARG B 1 272 ? 12.828 1.078 17.125 1 91.31 272 ARG B N 1
ATOM 5944 C CA . ARG B 1 272 ? 13.289 1.999 18.172 1 91.31 272 ARG B CA 1
ATOM 5945 C C . ARG B 1 272 ? 14.594 2.672 17.766 1 91.31 272 ARG B C 1
ATOM 5947 O O . ARG B 1 272 ? 14.859 3.814 18.141 1 91.31 272 ARG B O 1
ATOM 5954 N N . ASP B 1 273 ? 15.32 1.99 16.938 1 92.5 273 ASP B N 1
ATOM 5955 C CA . ASP B 1 273 ? 16.625 2.523 16.547 1 92.5 273 ASP B CA 1
ATOM 5956 C C . ASP B 1 273 ? 16.562 3.182 15.172 1 92.5 273 ASP B C 1
ATOM 5958 O O . ASP B 1 273 ? 17.594 3.566 14.617 1 92.5 273 ASP B O 1
ATOM 5962 N N . SER B 1 274 ? 15.383 3.318 14.641 1 95.62 274 SER B N 1
ATOM 5963 C CA . SER B 1 274 ? 15.25 4.012 13.359 1 95.62 274 SER B CA 1
ATOM 5964 C C . SER B 1 274 ? 15.82 5.422 13.438 1 95.62 274 SER B C 1
ATOM 5966 O O . SER B 1 274 ? 15.57 6.145 14.406 1 95.62 274 SER B O 1
ATOM 5968 N N . ARG B 1 275 ? 16.531 5.832 12.438 1 96.44 275 ARG B N 1
ATOM 5969 C CA . ARG B 1 275 ? 17.266 7.098 12.461 1 96.44 275 ARG B CA 1
ATOM 5970 C C . ARG B 1 275 ? 16.344 8.266 12.117 1 96.44 275 ARG B C 1
ATOM 5972 O O . ARG B 1 275 ? 15.492 8.148 11.227 1 96.44 275 ARG B O 1
ATOM 5979 N N . LEU B 1 276 ? 16.5 9.32 12.852 1 96.5 276 LEU B N 1
ATOM 5980 C CA . LEU B 1 276 ? 15.75 10.555 12.625 1 96.5 276 LEU B CA 1
ATOM 5981 C C . LEU B 1 276 ? 16.484 11.461 11.641 1 96.5 276 LEU B C 1
ATOM 5983 O O . LEU B 1 276 ? 17.688 11.328 11.445 1 96.5 276 LEU B O 1
ATOM 5987 N N . PRO B 1 277 ? 15.75 12.312 10.969 1 95.44 277 PRO B N 1
ATOM 5988 C CA . PRO B 1 277 ? 16.391 13.305 10.109 1 95.44 277 PRO B CA 1
ATOM 5989 C C . PRO B 1 277 ? 17.281 14.273 10.891 1 95.44 277 PRO B C 1
ATOM 5991 O O . PRO B 1 277 ? 17 14.586 12.047 1 95.44 277 PRO B O 1
ATOM 5994 N N . SER B 1 278 ? 18.266 14.781 10.234 1 93.94 278 SER B N 1
ATOM 5995 C CA . SER B 1 278 ? 19.125 15.812 10.797 1 93.94 278 SER B CA 1
ATOM 5996 C C . SER B 1 278 ? 18.406 17.156 10.875 1 93.94 278 SER B C 1
ATOM 5998 O O . SER B 1 278 ? 17.328 17.328 10.297 1 93.94 278 SER B O 1
ATOM 6000 N N . ASP B 1 279 ? 19.047 18.031 11.555 1 91.56 279 ASP B N 1
ATOM 6001 C CA . ASP B 1 279 ? 18.484 19.375 11.688 1 91.56 279 ASP B CA 1
ATOM 6002 C C . ASP B 1 279 ? 18.344 20.047 10.32 1 91.56 279 ASP B C 1
ATOM 6004 O O . ASP B 1 279 ? 19.172 19.844 9.438 1 91.56 279 ASP B O 1
ATOM 6008 N N . GLU B 1 280 ? 17.359 20.922 10.188 1 90.69 280 GLU B N 1
ATOM 6009 C CA . GLU B 1 280 ? 17.047 21.562 8.906 1 90.69 280 GLU B CA 1
ATOM 6010 C C . GLU B 1 280 ? 18.172 22.469 8.438 1 90.69 280 GLU B C 1
ATOM 6012 O O . GLU B 1 280 ? 18.422 22.578 7.238 1 90.69 280 GLU B O 1
ATOM 6017 N N . GLU B 1 281 ? 18.797 23.078 9.359 1 88.69 281 GLU B N 1
ATOM 6018 C CA . GLU B 1 281 ? 19.891 23.969 8.984 1 88.69 281 GLU B CA 1
ATOM 6019 C C . GLU B 1 281 ? 21.016 23.203 8.281 1 88.69 281 GLU B C 1
ATOM 6021 O O . GLU B 1 281 ? 21.516 23.641 7.238 1 88.69 281 GLU B O 1
ATOM 6026 N N . ASN B 1 282 ? 21.391 22.109 8.828 1 91.81 282 ASN B N 1
ATOM 6027 C CA . ASN B 1 282 ? 22.406 21.266 8.211 1 91.81 282 ASN B CA 1
ATOM 6028 C C . ASN B 1 282 ? 21.938 20.734 6.863 1 91.81 282 ASN B C 1
ATOM 6030 O O . ASN B 1 282 ? 22.703 20.703 5.898 1 91.81 282 ASN B O 1
ATOM 6034 N N . PHE B 1 283 ? 20.766 20.359 6.781 1 94.44 283 PHE B N 1
ATOM 6035 C CA . PHE B 1 283 ? 20.188 19.781 5.574 1 94.44 283 PHE B CA 1
ATOM 6036 C C . PHE B 1 283 ? 20.156 20.797 4.445 1 94.44 283 PHE B C 1
ATOM 6038 O O . PHE B 1 283 ? 20.516 20.5 3.311 1 94.44 283 PHE B O 1
ATOM 6045 N N . ASP B 1 284 ? 19.812 22 4.781 1 90.5 284 ASP B N 1
ATOM 6046 C CA . ASP B 1 284 ? 19.672 23.062 3.781 1 90.5 284 ASP B CA 1
ATOM 6047 C C . ASP B 1 284 ? 21.047 23.516 3.279 1 90.5 284 ASP B C 1
ATOM 6049 O O . ASP B 1 284 ? 21.172 23.984 2.148 1 90.5 284 ASP B O 1
ATOM 6053 N N . GLN B 1 285 ? 22.047 23.266 4.105 1 91.69 285 GLN B N 1
ATOM 6054 C CA . GLN B 1 285 ? 23.391 23.641 3.715 1 91.69 285 GLN B CA 1
ATOM 6055 C C . GLN B 1 285 ? 24.094 22.484 2.994 1 91.69 285 GLN B C 1
ATOM 6057 O O . GLN B 1 285 ? 25.156 22.672 2.393 1 91.69 285 GLN B O 1
ATOM 6062 N N . GLY B 1 286 ? 23.484 21.359 3.033 1 91.12 286 GLY B N 1
ATOM 6063 C CA . GLY B 1 286 ? 24.062 20.188 2.387 1 91.12 286 GLY B CA 1
ATOM 6064 C C . GLY B 1 286 ? 25.156 19.531 3.211 1 91.12 286 GLY B C 1
ATOM 6065 O O . GLY B 1 286 ? 25.938 18.734 2.693 1 91.12 286 GLY B O 1
ATOM 6066 N N . ASP B 1 287 ? 25.203 19.891 4.477 1 91.5 287 ASP B N 1
ATOM 6067 C CA . ASP B 1 287 ? 26.219 19.344 5.383 1 91.5 287 ASP B CA 1
ATOM 6068 C C . ASP B 1 287 ? 25.578 18.453 6.438 1 91.5 287 ASP B C 1
ATOM 6070 O O . ASP B 1 287 ? 25.281 18.906 7.551 1 91.5 287 ASP B O 1
ATOM 6074 N N . ILE B 1 288 ? 25.547 17.188 6.137 1 92.5 288 ILE B N 1
ATOM 6075 C CA . ILE B 1 288 ? 24.875 16.234 7.012 1 92.5 288 ILE B CA 1
ATOM 6076 C C . ILE B 1 288 ? 25.875 15.648 8.008 1 92.5 288 ILE B C 1
ATOM 6078 O O . ILE B 1 288 ? 26.875 15.031 7.613 1 92.5 288 ILE B O 1
ATOM 6082 N N . PRO B 1 289 ? 25.531 15.836 9.211 1 88.69 289 PRO B N 1
ATOM 6083 C CA . PRO B 1 289 ? 26.422 15.273 10.219 1 88.69 289 PRO B CA 1
ATOM 6084 C C . PRO B 1 289 ? 26.484 13.75 10.172 1 88.69 289 PRO B C 1
ATOM 6086 O O . PRO B 1 289 ? 25.594 13.109 9.625 1 88.69 289 PRO B O 1
ATOM 6089 N N . ASP B 1 290 ? 27.469 13.195 10.836 1 81.19 290 ASP B N 1
ATOM 6090 C CA . ASP B 1 290 ? 27.672 11.75 10.867 1 81.19 290 ASP B CA 1
ATOM 6091 C C . ASP B 1 290 ? 26.672 11.078 11.805 1 81.19 290 ASP B C 1
ATOM 6093 O O . ASP B 1 290 ? 26.203 9.969 11.531 1 81.19 290 ASP B O 1
ATOM 6097 N N . GLU B 1 291 ? 26.391 11.828 12.82 1 78.56 291 GLU B N 1
ATOM 6098 C CA . GLU B 1 291 ? 25.562 11.195 13.844 1 78.56 291 GLU B CA 1
ATOM 6099 C C . GLU B 1 291 ? 24.078 11.539 13.648 1 78.56 291 GLU B C 1
ATOM 6101 O O . GLU B 1 291 ? 23.734 12.695 13.406 1 78.56 291 GLU B O 1
ATOM 6106 N N . SER B 1 292 ? 23.297 10.547 13.531 1 86.25 292 SER B N 1
ATOM 6107 C CA . SER B 1 292 ? 21.844 10.695 13.562 1 86.25 292 SER B CA 1
ATOM 6108 C C . SER B 1 292 ? 21.25 10.008 14.789 1 86.25 292 SER B C 1
ATOM 6110 O O . SER B 1 292 ? 21.781 9.008 15.266 1 86.25 292 SER B O 1
ATOM 6112 N N . PHE B 1 293 ? 20.203 10.609 15.266 1 91.75 293 PHE B N 1
ATOM 6113 C CA . PHE B 1 293 ? 19.609 10.094 16.5 1 91.75 293 PHE B CA 1
ATOM 6114 C C . PHE B 1 293 ? 18.531 9.07 16.188 1 91.75 293 PHE B C 1
ATOM 6116 O O . PHE B 1 293 ? 17.844 9.172 15.164 1 91.75 293 PHE B O 1
ATOM 6123 N N . PRO B 1 294 ? 18.438 8.102 17.062 1 94.56 294 PRO B N 1
ATOM 6124 C CA . PRO B 1 294 ? 17.312 7.176 16.922 1 94.56 294 PRO B CA 1
ATOM 6125 C C . PRO B 1 294 ? 15.977 7.809 17.312 1 94.56 294 PRO B C 1
ATOM 6127 O O . PRO B 1 294 ? 15.953 8.812 18.031 1 94.56 294 PRO B O 1
ATOM 6130 N N . VAL B 1 295 ? 14.953 7.27 16.875 1 94.12 295 VAL B N 1
ATOM 6131 C CA . VAL B 1 295 ? 13.625 7.816 17.109 1 94.12 295 VAL B CA 1
ATOM 6132 C C . VAL B 1 295 ? 13.281 7.734 18.594 1 94.12 295 VAL B C 1
ATOM 6134 O O . VAL B 1 295 ? 12.5 8.539 19.094 1 94.12 295 VAL B O 1
ATOM 6137 N N . SER B 1 296 ? 13.945 6.844 19.312 1 89.5 296 SER B N 1
ATOM 6138 C CA . SER B 1 296 ? 13.711 6.652 20.75 1 89.5 296 SER B CA 1
ATOM 6139 C C . SER B 1 296 ? 14.562 7.605 21.578 1 89.5 296 SER B C 1
ATOM 6141 O O . SER B 1 296 ? 14.578 7.52 22.812 1 89.5 296 SER B O 1
ATOM 6143 N N . ALA B 1 297 ? 15.25 8.445 20.875 1 87.44 297 ALA B N 1
ATOM 6144 C CA . ALA B 1 297 ? 16.125 9.367 21.594 1 87.44 297 ALA B CA 1
ATOM 6145 C C . ALA B 1 297 ? 15.344 10.234 22.562 1 87.44 297 ALA B C 1
ATOM 6147 O O . ALA B 1 297 ? 14.18 10.555 22.328 1 87.44 297 ALA B O 1
ATOM 6148 N N . ALA B 1 298 ? 16.047 10.617 23.531 1 77.44 298 ALA B N 1
ATOM 6149 C CA . ALA B 1 298 ? 15.438 11.352 24.625 1 77.44 298 ALA B CA 1
ATOM 6150 C C . ALA B 1 298 ? 15.008 12.75 24.188 1 77.44 298 ALA B C 1
ATOM 6152 O O . ALA B 1 298 ? 15.516 13.281 23.203 1 77.44 298 ALA B O 1
ATOM 6153 N N . ALA B 1 299 ? 14.219 13.258 24.984 1 67.25 299 ALA B N 1
ATOM 6154 C CA . ALA B 1 299 ? 13.586 14.547 24.688 1 67.25 299 ALA B CA 1
ATOM 6155 C C . ALA B 1 299 ? 14.562 15.695 24.906 1 67.25 299 ALA B C 1
ATOM 6157 O O . ALA B 1 299 ? 14.406 16.766 24.312 1 67.25 299 ALA B O 1
ATOM 6158 N N . ASP B 1 300 ? 15.562 15.406 25.547 1 71.31 300 ASP B N 1
ATOM 6159 C CA . ASP B 1 300 ? 16.422 16.516 25.922 1 71.31 300 ASP B CA 1
ATOM 6160 C C . ASP B 1 300 ? 17.406 16.859 24.812 1 71.31 300 ASP B C 1
ATOM 6162 O O . ASP B 1 300 ? 18.094 17.875 24.875 1 71.31 300 ASP B O 1
ATOM 6166 N N . ILE B 1 301 ? 17.328 16.141 23.859 1 77.12 301 ILE B N 1
ATOM 6167 C CA . ILE B 1 301 ? 18.234 16.406 22.75 1 77.12 301 ILE B CA 1
ATOM 6168 C C . ILE B 1 301 ? 17.609 17.391 21.781 1 77.12 301 ILE B C 1
ATOM 6170 O O . ILE B 1 301 ? 16.438 17.25 21.406 1 77.12 301 ILE B O 1
ATOM 6174 N N . LYS B 1 302 ? 18.391 18.406 21.484 1 79.56 302 LYS B N 1
ATOM 6175 C CA . LYS B 1 302 ? 17.922 19.375 20.5 1 79.56 302 LYS B CA 1
ATOM 6176 C C . LYS B 1 302 ? 17.828 18.75 19.109 1 79.56 302 LYS B C 1
ATOM 6178 O O . LYS B 1 302 ? 18.766 18.109 18.641 1 79.56 302 LYS B O 1
ATOM 6183 N N . MET B 1 303 ? 16.641 18.891 18.578 1 86.88 303 MET B N 1
ATOM 6184 C CA . MET B 1 303 ? 16.406 18.312 17.266 1 86.88 303 MET B CA 1
ATOM 6185 C C . MET B 1 303 ? 15.633 19.281 16.375 1 86.88 303 MET B C 1
ATOM 6187 O O . MET B 1 303 ? 15.086 20.266 16.859 1 86.88 303 MET B O 1
ATOM 6191 N N . GLY B 1 304 ? 15.703 19.016 15.102 1 86.75 304 GLY B N 1
ATOM 6192 C CA . GLY B 1 304 ? 14.938 19.812 14.156 1 86.75 304 GLY B CA 1
ATOM 6193 C C . GLY B 1 304 ? 13.445 19.531 14.211 1 86.75 304 GLY B C 1
ATOM 6194 O O . GLY B 1 304 ? 13.016 18.594 14.883 1 86.75 304 GLY B O 1
ATOM 6195 N N . MET B 1 305 ? 12.711 20.344 13.555 1 87.56 305 MET B N 1
ATOM 6196 C CA . MET B 1 305 ? 11.258 20.25 13.555 1 87.56 305 MET B CA 1
ATOM 6197 C C . MET B 1 305 ? 10.797 18.922 12.961 1 87.56 305 MET B C 1
ATOM 6199 O O . MET B 1 305 ? 9.906 18.266 13.5 1 87.56 305 MET B O 1
ATOM 6203 N N . LEU B 1 306 ? 11.367 18.562 11.844 1 92.69 306 LEU B N 1
ATOM 6204 C CA . LEU B 1 306 ? 10.945 17.312 11.203 1 92.69 306 LEU B CA 1
ATOM 6205 C C . LEU B 1 306 ? 11.266 16.109 12.086 1 92.69 306 LEU B C 1
ATOM 6207 O O . LEU B 1 306 ? 10.484 15.156 12.141 1 92.69 306 LEU B O 1
ATOM 6211 N N . ALA B 1 307 ? 12.375 16.125 12.68 1 93.12 307 ALA B N 1
ATOM 6212 C CA . ALA B 1 307 ? 12.727 15.039 13.594 1 93.12 307 ALA B CA 1
ATOM 6213 C C . ALA B 1 307 ? 11.688 14.891 14.695 1 93.12 307 ALA B C 1
ATOM 6215 O O . ALA B 1 307 ? 11.289 13.773 15.039 1 93.12 307 ALA B O 1
ATOM 6216 N N . ARG B 1 308 ? 11.281 16 15.227 1 91.69 308 ARG B N 1
ATOM 6217 C CA . ARG B 1 308 ? 10.266 15.961 16.266 1 91.69 308 ARG B CA 1
ATOM 6218 C C . ARG B 1 308 ? 8.938 15.461 15.727 1 91.69 308 ARG B C 1
ATOM 6220 O O . ARG B 1 308 ? 8.211 14.742 16.406 1 91.69 308 ARG B O 1
ATOM 6227 N N . MET B 1 309 ? 8.633 15.914 14.578 1 93.44 309 MET B N 1
ATOM 6228 C CA . MET B 1 309 ? 7.422 15.414 13.922 1 93.44 309 MET B CA 1
ATOM 6229 C C . MET B 1 309 ? 7.477 13.906 13.75 1 93.44 309 MET B C 1
ATOM 6231 O O . MET B 1 309 ? 6.461 13.219 13.891 1 93.44 309 MET B O 1
ATOM 6235 N N . CYS B 1 310 ? 8.648 13.438 13.391 1 95.88 310 CYS B N 1
ATOM 6236 C CA . CYS B 1 310 ? 8.852 12 13.234 1 95.88 310 CYS B CA 1
ATOM 6237 C C . CYS B 1 310 ? 8.633 11.273 14.555 1 95.88 310 CYS B C 1
ATOM 6239 O O . CYS B 1 310 ? 7.973 10.234 14.586 1 95.88 310 CYS B O 1
ATOM 6241 N N . GLN B 1 311 ? 9.125 11.82 15.594 1 94.88 311 GLN B N 1
ATOM 6242 C CA . GLN B 1 311 ? 8.93 11.219 16.906 1 94.88 311 GLN B CA 1
ATOM 6243 C C . GLN B 1 311 ? 7.457 11.195 17.297 1 94.88 311 GLN B C 1
ATOM 6245 O O . GLN B 1 311 ? 6.961 10.203 17.828 1 94.88 311 GLN B O 1
ATOM 6250 N N . ALA B 1 312 ? 6.855 12.344 17.062 1 94.81 312 ALA B N 1
ATOM 6251 C CA . ALA B 1 312 ? 5.426 12.406 17.344 1 94.81 312 ALA B CA 1
ATOM 6252 C C . ALA B 1 312 ? 4.664 11.336 16.562 1 94.81 312 ALA B C 1
ATOM 6254 O O . ALA B 1 312 ? 3.77 10.68 17.094 1 94.81 312 ALA B O 1
ATOM 6255 N N . SER B 1 313 ? 5.031 11.219 15.336 1 96.38 313 SER B N 1
ATOM 6256 C CA . SER B 1 313 ? 4.367 10.242 14.477 1 96.38 313 SER B CA 1
ATOM 6257 C C . SER B 1 313 ? 4.656 8.812 14.938 1 96.38 313 SER B C 1
ATOM 6259 O O . SER B 1 313 ? 3.797 7.938 14.828 1 96.38 313 SER B O 1
ATOM 6261 N N . TYR B 1 314 ? 5.852 8.586 15.344 1 96.69 314 TYR B N 1
ATOM 6262 C CA . TYR B 1 314 ? 6.215 7.293 15.914 1 96.69 314 TYR B CA 1
ATOM 6263 C C . TYR B 1 314 ? 5.328 6.957 17.109 1 96.69 314 TYR B C 1
ATOM 6265 O O . TYR B 1 314 ? 4.793 5.848 17.203 1 96.69 314 TYR B O 1
ATOM 6273 N N . LEU B 1 315 ? 5.176 7.871 17.969 1 96 315 LEU B N 1
ATOM 6274 C CA . LEU B 1 315 ? 4.344 7.672 19.141 1 96 315 LEU B CA 1
ATOM 6275 C C . LEU B 1 315 ? 2.885 7.453 18.75 1 96 315 LEU B C 1
ATOM 6277 O O . LEU B 1 315 ? 2.191 6.629 19.344 1 96 315 LEU B O 1
ATOM 6281 N N . LEU B 1 316 ? 2.432 8.25 17.812 1 96.25 316 LEU B N 1
ATOM 6282 C CA . LEU B 1 316 ? 1.079 8.039 17.297 1 96.25 316 LEU B CA 1
ATOM 6283 C C . LEU B 1 316 ? 0.908 6.605 16.797 1 96.25 316 LEU B C 1
ATOM 6285 O O . LEU B 1 316 ? -0.128 5.98 17.047 1 96.25 316 LEU B O 1
ATOM 6289 N N . GLY B 1 317 ? 1.924 6.102 16.094 1 95.19 317 GLY B N 1
ATOM 6290 C CA . GLY B 1 317 ? 1.888 4.719 15.648 1 95.19 317 GLY B CA 1
ATOM 6291 C C . GLY B 1 317 ? 1.735 3.73 16.797 1 95.19 317 GLY B C 1
ATOM 6292 O O . GLY B 1 317 ? 0.977 2.764 16.688 1 95.19 317 GLY B O 1
ATOM 6293 N N . LEU B 1 318 ? 2.389 3.977 17.828 1 94.81 318 LEU B N 1
ATOM 6294 C CA . LEU B 1 318 ? 2.299 3.117 19 1 94.81 318 LEU B CA 1
ATOM 6295 C C . LEU B 1 318 ? 0.902 3.176 19.625 1 94.81 318 LEU B C 1
ATOM 6297 O O . LEU B 1 318 ? 0.374 2.158 20.062 1 94.81 318 LEU B O 1
ATOM 6301 N N . VAL B 1 319 ? 0.322 4.34 19.641 1 95.19 319 VAL B N 1
ATOM 6302 C CA . VAL B 1 319 ? -1.024 4.512 20.188 1 95.19 319 VAL B CA 1
ATOM 6303 C C . VAL B 1 319 ? -2.021 3.725 19.328 1 95.19 319 VAL B C 1
ATOM 6305 O O . VAL B 1 319 ? -2.893 3.033 19.875 1 95.19 319 VAL B O 1
ATOM 6308 N N . LEU B 1 320 ? -1.886 3.84 18.062 1 92.69 320 LEU B N 1
ATOM 6309 C CA . LEU B 1 320 ? -2.781 3.125 17.156 1 92.69 320 LEU B CA 1
ATOM 6310 C C . LEU B 1 320 ? -2.662 1.618 17.359 1 92.69 320 LEU B C 1
ATOM 6312 O O . LEU B 1 320 ? -3.67 0.905 17.344 1 92.69 320 LEU B O 1
ATOM 6316 N N . ARG B 1 321 ? -1.495 1.161 17.5 1 89.81 321 ARG B N 1
ATOM 6317 C CA . ARG B 1 321 ? -1.268 -0.257 17.75 1 89.81 321 ARG B CA 1
ATOM 6318 C C . ARG B 1 321 ? -1.876 -0.679 19.078 1 89.81 321 ARG B C 1
ATOM 6320 O O . ARG B 1 321 ? -2.49 -1.743 19.188 1 89.81 321 ARG B O 1
ATOM 6327 N N . TYR B 1 322 ? -1.642 0.118 20.062 1 90.94 322 TYR B N 1
ATOM 6328 C CA . TYR B 1 322 ? -2.211 -0.144 21.375 1 90.94 322 TYR B CA 1
ATOM 6329 C C . TYR B 1 322 ? -3.727 -0.292 21.297 1 90.94 322 TYR B C 1
ATOM 6331 O O . TYR B 1 322 ? -4.297 -1.229 21.859 1 90.94 322 TYR B O 1
ATOM 6339 N N . ASN B 1 323 ? -4.324 0.65 20.625 1 89 323 ASN B N 1
ATOM 6340 C CA . ASN B 1 323 ? -5.773 0.636 20.484 1 89 323 ASN B CA 1
ATOM 6341 C C . ASN B 1 323 ? -6.254 -0.593 19.719 1 89 323 ASN B C 1
ATOM 6343 O O . ASN B 1 323 ? -7.297 -1.165 20.047 1 89 323 ASN B O 1
ATOM 6347 N N . ARG B 1 324 ? -5.543 -0.954 18.766 1 84.06 324 ARG B N 1
ATOM 6348 C CA . ARG B 1 324 ? -5.902 -2.135 17.984 1 84.06 324 ARG B CA 1
ATOM 6349 C C . ARG B 1 324 ? -5.793 -3.4 18.828 1 84.06 324 ARG B C 1
ATOM 6351 O O . ARG B 1 324 ? -6.676 -4.262 18.781 1 84.06 324 ARG B O 1
ATOM 6358 N N . ASN B 1 325 ? -4.695 -3.518 19.562 1 82.81 325 ASN B N 1
ATOM 6359 C CA . ASN B 1 325 ? -4.5 -4.668 20.438 1 82.81 325 ASN B CA 1
ATOM 6360 C C . ASN B 1 325 ? -5.598 -4.758 21.5 1 82.81 325 ASN B C 1
ATOM 6362 O O . ASN B 1 325 ? -6.062 -5.852 21.812 1 82.81 325 ASN B O 1
ATOM 6366 N N . ARG B 1 326 ? -5.957 -3.703 21.984 1 82.5 326 ARG B N 1
ATOM 6367 C CA . ARG B 1 326 ? -7.02 -3.646 22.984 1 82.5 326 ARG B CA 1
ATOM 6368 C C . ARG B 1 326 ? -8.352 -4.102 22.391 1 82.5 326 ARG B C 1
ATOM 6370 O O . ARG B 1 326 ? -9.094 -4.848 23.031 1 82.5 326 ARG B O 1
ATOM 6377 N N . ALA B 1 327 ? -8.617 -3.635 21.234 1 76.69 327 ALA B N 1
ATOM 6378 C CA . ALA B 1 327 ? -9.859 -4.012 20.562 1 76.69 327 ALA B CA 1
ATOM 6379 C C . ALA B 1 327 ? -9.883 -5.508 20.266 1 76.69 327 ALA B C 1
ATOM 6381 O O . ALA B 1 327 ? -10.922 -6.156 20.391 1 76.69 327 ALA B O 1
ATOM 6382 N N . GLU B 1 328 ? -8.82 -6.035 19.875 1 73.19 328 GLU B N 1
ATOM 6383 C CA . GLU B 1 328 ? -8.719 -7.457 19.562 1 73.19 328 GLU B CA 1
ATOM 6384 C C . GLU B 1 328 ? -8.852 -8.305 20.828 1 73.19 328 GLU B C 1
ATOM 6386 O O . GLU B 1 328 ? -9.477 -9.367 20.797 1 73.19 328 GLU B O 1
ATOM 6391 N N . SER B 1 329 ? -8.188 -7.84 21.859 1 72.19 329 SER B N 1
ATOM 6392 C CA . SER B 1 329 ? -8.25 -8.562 23.125 1 72.19 329 SER B CA 1
ATOM 6393 C C . SER B 1 329 ? -9.648 -8.5 23.719 1 72.19 329 SER B C 1
ATOM 6395 O O . SER B 1 329 ? -10.078 -9.43 24.406 1 72.19 329 SER B O 1
ATOM 6397 N N . ALA B 1 330 ? -10.203 -7.371 23.594 1 67.44 330 ALA B N 1
ATOM 6398 C CA . ALA B 1 330 ? -11.562 -7.238 24.094 1 67.44 330 ALA B CA 1
ATOM 6399 C C . ALA B 1 330 ? -12.5 -8.227 23.422 1 67.44 330 ALA B C 1
ATOM 6401 O O . ALA B 1 330 ? -13.445 -8.719 24.047 1 67.44 330 ALA B O 1
ATOM 6402 N N . SER B 1 331 ? -12.125 -8.406 22.266 1 59.91 331 SER B N 1
ATOM 6403 C CA . SER B 1 331 ? -12.922 -9.383 21.531 1 59.91 331 SER B CA 1
ATOM 6404 C C . SER B 1 331 ? -12.555 -10.805 21.938 1 59.91 331 SER B C 1
ATOM 6406 O O . SER B 1 331 ? -13.375 -11.719 21.828 1 59.91 331 SER B O 1
ATOM 6408 N N . SER B 1 332 ? -11.18 -10.766 22.328 1 58.47 332 SER B N 1
ATOM 6409 C CA . SER B 1 332 ? -10.734 -12.07 22.812 1 58.47 332 SER B CA 1
ATOM 6410 C C . SER B 1 332 ? -10.836 -12.164 24.328 1 58.47 332 SER B C 1
ATOM 6412 O O . SER B 1 332 ? -10.828 -11.148 25.031 1 58.47 332 SER B O 1
ATOM 6414 N N . SER B 1 333 ? -11.508 -13.016 25 1 55.19 333 SER B N 1
ATOM 6415 C CA . SER B 1 333 ? -11.672 -13.242 26.422 1 55.19 333 SER B CA 1
ATOM 6416 C C . SER B 1 333 ? -10.375 -12.953 27.188 1 55.19 333 SER B C 1
ATOM 6418 O O . SER B 1 333 ? -10.336 -13.031 28.406 1 55.19 333 SER B O 1
ATOM 6420 N N . ALA B 1 334 ? -9.391 -12.555 26.562 1 50.19 334 ALA B N 1
ATOM 6421 C CA . ALA B 1 334 ? -8.117 -12.398 27.25 1 50.19 334 ALA B CA 1
ATOM 6422 C C . ALA B 1 334 ? -7.961 -10.984 27.797 1 50.19 334 ALA B C 1
ATOM 6424 O O . ALA B 1 334 ? -8.289 -10.008 27.125 1 50.19 334 ALA B O 1
ATOM 6425 N N . GLY B 1 335 ? -8.266 -10.617 28.938 1 51.56 335 GLY B N 1
ATOM 6426 C CA . GLY B 1 335 ? -8.133 -9.352 29.656 1 51.56 335 GLY B CA 1
ATOM 6427 C C . GLY B 1 335 ? -6.906 -8.555 29.234 1 51.56 335 GLY B C 1
ATOM 6428 O O . GLY B 1 335 ? -5.789 -9.078 29.219 1 51.56 335 GLY B O 1
ATOM 6429 N N . PHE B 1 336 ? -7.008 -7.711 28.188 1 56.72 336 PHE B N 1
ATOM 6430 C CA . PHE B 1 336 ? -5.887 -6.844 27.844 1 56.72 336 PHE B CA 1
ATOM 6431 C C . PHE B 1 336 ? -5.621 -5.84 28.969 1 56.72 336 PHE B C 1
ATOM 6433 O O . PHE B 1 336 ? -6.453 -4.977 29.234 1 56.72 336 PHE B O 1
ATOM 6440 N N . ASP B 1 337 ? -4.809 -6.254 30 1 55.78 337 ASP B N 1
ATOM 6441 C CA . ASP B 1 337 ? -4.465 -5.414 31.141 1 55.78 337 ASP B CA 1
ATOM 6442 C C . ASP B 1 337 ? -3.182 -4.629 30.891 1 55.78 337 ASP B C 1
ATOM 6444 O O . ASP B 1 337 ? -2.137 -4.934 31.469 1 55.78 337 ASP B O 1
ATOM 6448 N N . ASP B 1 338 ? -3.182 -4.008 29.75 1 73.81 338 ASP B N 1
ATOM 6449 C CA . ASP B 1 338 ? -1.86 -3.389 29.688 1 73.81 338 ASP B CA 1
ATOM 6450 C C . ASP B 1 338 ? -1.922 -1.914 30.078 1 73.81 338 ASP B C 1
ATOM 6452 O O . ASP B 1 338 ? -1.597 -1.038 29.281 1 73.81 338 ASP B O 1
ATOM 6456 N N . HIS B 1 339 ? -2.219 -1.608 31.328 1 81.56 339 HIS B N 1
ATOM 6457 C CA . HIS B 1 339 ? -2.342 -0.289 31.938 1 81.56 339 HIS B CA 1
ATOM 6458 C C . HIS B 1 339 ? -1.003 0.44 31.953 1 81.56 339 HIS B C 1
ATOM 6460 O O . HIS B 1 339 ? -0.954 1.659 31.781 1 81.56 339 HIS B O 1
ATOM 6466 N N . GLU B 1 340 ? -0.052 -0.33 31.984 1 87 340 GLU B N 1
ATOM 6467 C CA . GLU B 1 340 ? 1.266 0.298 32.031 1 87 340 GLU B CA 1
ATOM 6468 C C . GLU B 1 340 ? 1.62 0.929 30.688 1 87 340 GLU B C 1
ATOM 6470 O O . GLU B 1 340 ? 2.141 2.045 30.641 1 87 340 GLU B O 1
ATOM 6475 N N . GLU B 1 341 ? 1.315 0.313 29.672 1 90.94 341 GLU B N 1
ATOM 6476 C CA . GLU B 1 341 ? 1.601 0.846 28.344 1 90.94 341 GLU B CA 1
ATOM 6477 C C . GLU B 1 341 ? 0.784 2.105 28.062 1 90.94 341 GLU B C 1
ATOM 6479 O O . GLU B 1 341 ? 1.282 3.053 27.453 1 90.94 341 GLU B O 1
ATOM 6484 N N . TYR B 1 342 ? -0.422 2.143 28.562 1 92.44 342 TYR B N 1
ATOM 6485 C CA . TYR B 1 342 ? -1.3 3.297 28.391 1 92.44 342 TYR B CA 1
ATOM 6486 C C . TYR B 1 342 ? -0.682 4.543 29.016 1 92.44 342 TYR B C 1
ATOM 6488 O O . TYR B 1 342 ? -0.559 5.578 28.359 1 92.44 342 TYR B O 1
ATOM 6496 N N . TRP B 1 343 ? -0.257 4.398 30.219 1 93.75 343 TRP B N 1
ATOM 6497 C CA . TRP B 1 343 ? 0.239 5.562 30.953 1 93.75 343 TRP B CA 1
ATOM 6498 C C . TRP B 1 343 ? 1.617 5.973 30.438 1 93.75 343 TRP B C 1
ATOM 6500 O O . TRP B 1 343 ? 1.958 7.16 30.453 1 93.75 343 TRP B O 1
ATOM 6510 N N . GLN B 1 344 ? 2.365 5.031 29.984 1 94 344 GLN B N 1
ATOM 6511 C CA . GLN B 1 344 ? 3.656 5.363 29.391 1 94 344 GLN B CA 1
ATOM 6512 C C . GLN B 1 344 ? 3.484 6.191 28.125 1 94 344 GLN B C 1
ATOM 6514 O O . GLN B 1 344 ? 4.23 7.148 27.891 1 94 344 GLN B O 1
ATOM 6519 N N . LEU B 1 345 ? 2.541 5.789 27.328 1 95.38 345 LEU B N 1
ATOM 6520 C CA . LEU B 1 345 ? 2.26 6.531 26.094 1 95.38 345 LEU B CA 1
ATOM 6521 C C . LEU B 1 345 ? 1.761 7.938 26.422 1 95.38 345 LEU B C 1
ATOM 6523 O O . LEU B 1 345 ? 2.191 8.914 25.797 1 95.38 345 LEU B O 1
ATOM 6527 N N . ASP B 1 346 ? 0.894 8.039 27.406 1 94.94 346 ASP B N 1
ATOM 6528 C CA . ASP B 1 346 ? 0.37 9.328 27.828 1 94.94 346 ASP B CA 1
ATOM 6529 C C . ASP B 1 346 ? 1.494 10.25 28.312 1 94.94 346 ASP B C 1
ATOM 6531 O O . ASP B 1 346 ? 1.582 11.398 27.875 1 94.94 346 ASP B O 1
ATOM 6535 N N . LYS B 1 347 ? 2.342 9.719 29.125 1 93.94 347 LYS B N 1
ATOM 6536 C CA . LYS B 1 347 ? 3.445 10.492 29.672 1 93.94 347 LYS B CA 1
ATOM 6537 C C . LYS B 1 347 ? 4.406 10.945 28.578 1 93.94 347 LYS B C 1
ATOM 6539 O O . LYS B 1 347 ? 4.855 12.094 28.578 1 93.94 347 LYS B O 1
ATOM 6544 N N . THR B 1 348 ? 4.719 10.047 27.734 1 94 348 THR B N 1
ATOM 6545 C CA . THR B 1 348 ? 5.688 10.344 26.688 1 94 348 THR B CA 1
ATOM 6546 C C . THR B 1 348 ? 5.133 11.383 25.719 1 94 348 THR B C 1
ATOM 6548 O O . THR B 1 348 ? 5.859 12.281 25.281 1 94 348 THR B O 1
ATOM 6551 N N . LEU B 1 349 ? 3.891 11.297 25.328 1 94.19 349 LEU B N 1
ATOM 6552 C CA . LEU B 1 349 ? 3.26 12.266 24.438 1 94.19 349 LEU B CA 1
ATOM 6553 C C . LEU B 1 349 ? 3.219 13.648 25.078 1 94.19 349 LEU B C 1
ATOM 6555 O O . LEU B 1 349 ? 3.514 14.648 24.406 1 94.19 349 LEU B O 1
ATOM 6559 N N . ASN B 1 350 ? 2.881 13.656 26.312 1 92.12 350 ASN B N 1
ATOM 6560 C CA . ASN B 1 350 ? 2.842 14.93 27.016 1 92.12 350 ASN B CA 1
ATOM 6561 C C . ASN B 1 350 ? 4.234 15.547 27.141 1 92.12 350 ASN B C 1
ATOM 6563 O O . ASN B 1 350 ? 4.395 16.766 27.062 1 92.12 350 ASN B O 1
ATOM 6567 N N . ALA B 1 351 ? 5.152 14.711 27.391 1 90.81 351 ALA B N 1
ATOM 6568 C CA . ALA B 1 351 ? 6.531 15.188 27.469 1 90.81 351 ALA B CA 1
ATOM 6569 C C . ALA B 1 351 ? 6.973 15.805 26.141 1 90.81 351 ALA B C 1
ATOM 6571 O O . ALA B 1 351 ? 7.633 16.844 26.109 1 90.81 351 ALA B O 1
ATOM 6572 N N . LEU B 1 352 ? 6.645 15.133 25.062 1 89.88 352 LEU B N 1
ATOM 6573 C CA . LEU B 1 352 ? 7.008 15.641 23.75 1 89.88 352 LEU B CA 1
ATOM 6574 C C . LEU B 1 352 ? 6.277 16.953 23.453 1 89.88 352 LEU B C 1
ATOM 6576 O O . LEU B 1 352 ? 6.844 17.859 22.828 1 89.88 352 LEU B O 1
ATOM 6580 N N . LEU B 1 353 ? 5.059 17.062 23.812 1 88 353 LEU B N 1
ATOM 6581 C CA . LEU B 1 353 ? 4.281 18.281 23.641 1 88 353 LEU B CA 1
ATOM 6582 C C . LEU B 1 353 ? 4.926 19.453 24.391 1 88 353 LEU B C 1
ATOM 6584 O O . LEU B 1 353 ? 5.051 20.547 23.844 1 88 353 LEU B O 1
ATOM 6588 N N . ASN B 1 354 ? 5.297 19.156 25.562 1 84.94 354 ASN B N 1
ATOM 6589 C CA . ASN B 1 354 ? 5.949 20.172 26.375 1 84.94 354 ASN B CA 1
ATOM 6590 C C . ASN B 1 354 ? 7.273 20.625 25.766 1 84.94 354 ASN B C 1
ATOM 6592 O O . ASN B 1 354 ? 7.609 21.812 25.781 1 84.94 354 ASN B O 1
ATOM 6596 N N . LEU B 1 355 ? 7.93 19.672 25.312 1 84 355 LEU B N 1
ATOM 6597 C CA . LEU B 1 355 ? 9.195 19.984 24.656 1 84 355 LEU B CA 1
ATOM 6598 C C . LEU B 1 355 ? 8.977 20.828 23.406 1 84 355 LEU B C 1
ATOM 6600 O O . LEU B 1 355 ? 9.75 21.75 23.125 1 84 355 LEU B O 1
ATOM 6604 N N . SER B 1 356 ? 8.016 20.453 22.641 1 80.12 356 SER B N 1
ATOM 6605 C CA . SER B 1 356 ? 7.695 21.203 21.438 1 80.12 356 SER B CA 1
ATOM 6606 C C . SER B 1 356 ? 7.363 22.656 21.75 1 80.12 356 SER B C 1
ATOM 6608 O O . SER B 1 356 ? 7.684 23.562 20.969 1 80.12 356 SER B O 1
ATOM 6610 N N . TYR B 1 357 ? 6.793 22.906 22.844 1 76.5 357 TYR B N 1
ATOM 6611 C CA . TYR B 1 357 ? 6.465 24.25 23.281 1 76.5 357 TYR B CA 1
ATOM 6612 C C . TYR B 1 357 ? 7.723 25.031 23.641 1 76.5 357 TYR B C 1
ATOM 6614 O O . TYR B 1 357 ? 7.875 26.188 23.25 1 76.5 357 TYR B O 1
ATOM 6622 N N . VAL B 1 358 ? 8.508 24.344 24.281 1 74.75 358 VAL B N 1
ATOM 6623 C CA . VAL B 1 358 ? 9.734 24.984 24.719 1 74.75 358 VAL B CA 1
ATOM 6624 C C . VAL B 1 358 ? 10.609 25.312 23.516 1 74.75 358 VAL B C 1
ATOM 6626 O O . VAL B 1 358 ? 11.125 26.438 23.406 1 74.75 358 VAL B O 1
ATOM 6629 N N . GLU B 1 359 ? 10.711 24.391 22.703 1 75.25 359 GLU B N 1
ATOM 6630 C CA . GLU B 1 359 ? 11.531 24.594 21.5 1 75.25 359 GLU B CA 1
ATOM 6631 C C . GLU B 1 359 ? 10.891 25.594 20.562 1 75.25 359 GLU B C 1
ATOM 6633 O O . GLU B 1 359 ? 11.594 26.359 19.875 1 75.25 359 GLU B O 1
ATOM 6638 N N . GLY B 1 360 ? 9.664 25.531 20.406 1 69.38 360 GLY B N 1
ATOM 6639 C CA . GLY B 1 360 ? 8.953 26.484 19.578 1 69.38 360 GLY B CA 1
ATOM 6640 C C . GLY B 1 360 ? 9.125 27.922 20.047 1 69.38 360 GLY B C 1
ATOM 6641 O O . GLY B 1 360 ? 9.266 28.828 19.234 1 69.38 360 GLY B O 1
ATOM 6642 N N . GLU B 1 361 ? 9.102 28.078 21.266 1 62.16 361 GLU B N 1
ATOM 6643 C CA . GLU B 1 361 ? 9.297 29.406 21.844 1 62.16 361 GLU B CA 1
ATOM 6644 C C . GLU B 1 361 ? 10.695 29.938 21.562 1 62.16 361 GLU B C 1
ATOM 6646 O O . GLU B 1 361 ? 10.867 31.125 21.281 1 62.16 361 GLU B O 1
ATOM 6651 N N . ILE B 1 362 ? 11.477 29.016 21.594 1 55.5 362 ILE B N 1
ATOM 6652 C CA . ILE B 1 362 ? 12.867 29.406 21.375 1 55.5 362 ILE B CA 1
ATOM 6653 C C . ILE B 1 362 ? 13.086 29.734 19.906 1 55.5 362 ILE B C 1
ATOM 6655 O O . ILE B 1 362 ? 13.742 30.719 19.562 1 55.5 362 ILE B O 1
ATOM 6659 N N . ARG B 1 363 ? 12.586 28.938 19.172 1 60.22 363 ARG B N 1
ATOM 6660 C CA . ARG B 1 363 ? 12.836 29.078 17.75 1 60.22 363 ARG B CA 1
ATOM 6661 C C . ARG B 1 363 ? 11.773 29.953 17.094 1 60.22 363 ARG B C 1
ATOM 6663 O O . ARG B 1 363 ? 11.859 30.25 15.891 1 60.22 363 ARG B O 1
ATOM 6670 N N . ARG B 1 364 ? 11.008 30.469 17.938 1 50.78 364 ARG B N 1
ATOM 6671 C CA . ARG B 1 364 ? 9.906 31.297 17.438 1 50.78 364 ARG B CA 1
ATOM 6672 C C . ARG B 1 364 ? 9.148 30.578 16.344 1 50.78 364 ARG B C 1
ATOM 6674 O O . ARG B 1 364 ? 8.805 31.172 15.312 1 50.78 364 ARG B O 1
ATOM 6681 N N . THR B 1 365 ? 9.438 29.359 16.453 1 55.91 365 THR B N 1
ATOM 6682 C CA . THR B 1 365 ? 8.719 28.562 15.469 1 55.91 365 THR B CA 1
ATOM 6683 C C . THR B 1 365 ? 7.363 28.125 16.016 1 55.91 365 THR B C 1
ATOM 6685 O O . THR B 1 365 ? 7.27 27.641 17.141 1 55.91 365 THR B O 1
ATOM 6688 N N . ALA B 1 366 ? 6.336 28.906 15.703 1 52.81 366 ALA B N 1
ATOM 6689 C CA . ALA B 1 366 ? 4.93 28.766 16.078 1 52.81 366 ALA B CA 1
ATOM 6690 C C . ALA B 1 366 ? 4.535 27.297 16.203 1 52.81 366 ALA B C 1
ATOM 6692 O O . ALA B 1 366 ? 5.367 26.406 16.031 1 52.81 366 ALA B O 1
ATOM 6693 N N . VAL B 1 367 ? 3.141 27.078 16.172 1 56.97 367 VAL B N 1
ATOM 6694 C CA . VAL B 1 367 ? 2.277 25.906 16.156 1 56.97 367 VAL B CA 1
ATOM 6695 C C . VAL B 1 367 ? 2.648 25 14.984 1 56.97 367 VAL B C 1
ATOM 6697 O O . VAL B 1 367 ? 2.555 25.406 13.828 1 56.97 367 VAL B O 1
ATOM 6700 N N . CYS B 1 368 ? 3.445 23.797 15.453 1 69.94 368 CYS B N 1
ATOM 6701 C CA . CYS B 1 368 ? 4.016 22.969 14.398 1 69.94 368 CYS B CA 1
ATOM 6702 C C . CYS B 1 368 ? 3.254 21.656 14.273 1 69.94 368 CYS B C 1
ATOM 6704 O O . CYS B 1 368 ? 2.385 21.344 15.094 1 69.94 368 CYS B O 1
ATOM 6706 N N . ALA B 1 369 ? 3.436 21.062 13.203 1 79.06 369 ALA B N 1
ATOM 6707 C CA . ALA B 1 369 ? 2.775 19.812 12.852 1 79.06 369 ALA B CA 1
ATOM 6708 C C . ALA B 1 369 ? 3.031 18.75 13.914 1 79.06 369 ALA B C 1
ATOM 6710 O O . ALA B 1 369 ? 2.182 17.891 14.156 1 79.06 369 ALA B O 1
ATOM 6711 N N . GLN B 1 370 ? 4.109 18.891 14.703 1 87.81 370 GLN B N 1
ATOM 6712 C CA . GLN B 1 370 ? 4.41 17.922 15.742 1 87.81 370 GLN B CA 1
ATOM 6713 C C . GLN B 1 370 ? 3.416 18.016 16.891 1 87.81 370 GLN B C 1
ATOM 6715 O O . GLN B 1 370 ? 2.982 17 17.438 1 87.81 370 GLN B O 1
ATOM 6720 N N . THR B 1 371 ? 3.076 19.234 17.203 1 89 371 THR B N 1
ATOM 6721 C CA . THR B 1 371 ? 2.098 19.438 18.266 1 89 371 THR B CA 1
ATOM 6722 C C . THR B 1 371 ? 0.74 18.859 17.875 1 89 371 THR B C 1
ATOM 6724 O O . THR B 1 371 ? 0.073 18.219 18.688 1 89 371 THR B O 1
ATOM 6727 N N . SER B 1 372 ? 0.392 19.156 16.656 1 90.62 372 SER B N 1
ATOM 6728 C CA . SER B 1 372 ? -0.875 18.641 16.156 1 90.62 372 SER B CA 1
ATOM 6729 C C . SER B 1 372 ? -0.913 17.109 16.234 1 90.62 372 SER B C 1
ATOM 6731 O O . SER B 1 372 ? -1.926 16.531 16.625 1 90.62 372 SER B O 1
ATOM 6733 N N . ILE B 1 373 ? 0.122 16.484 15.891 1 93.94 373 ILE B N 1
ATOM 6734 C CA . ILE B 1 373 ? 0.195 15.023 15.891 1 93.94 373 ILE B CA 1
ATOM 6735 C C . ILE B 1 373 ? 0.135 14.508 17.328 1 93.94 373 ILE B C 1
ATOM 6737 O O . ILE B 1 373 ? -0.528 13.5 17.609 1 93.94 373 ILE B O 1
ATOM 6741 N N . CYS B 1 374 ? 0.805 15.164 18.188 1 93.62 374 CYS B N 1
ATOM 6742 C CA . CYS B 1 374 ? 0.765 14.773 19.594 1 93.62 374 CYS B CA 1
ATOM 6743 C C . CYS B 1 374 ? -0.65 14.875 20.156 1 93.62 374 CYS B C 1
ATOM 6745 O O . CYS B 1 374 ? -1.11 13.977 20.859 1 93.62 374 CYS B O 1
ATOM 6747 N N . TYR B 1 375 ? -1.319 15.984 19.859 1 93.75 375 TYR B N 1
ATOM 6748 C CA . TYR B 1 375 ? -2.707 16.125 20.281 1 93.75 375 TYR B CA 1
ATOM 6749 C C . TYR B 1 375 ? -3.562 14.977 19.781 1 93.75 375 TYR B C 1
ATOM 6751 O O . TYR B 1 375 ? -4.336 14.383 20.531 1 93.75 375 TYR B O 1
ATOM 6759 N N . SER B 1 376 ? -3.412 14.703 18.531 1 94.5 376 SER B N 1
ATOM 6760 C CA . SER B 1 376 ? -4.18 13.617 17.938 1 94.5 376 SER B CA 1
ATOM 6761 C C . SER B 1 376 ? -3.873 12.289 18.609 1 94.5 376 SER B C 1
ATOM 6763 O O . SER B 1 376 ? -4.762 11.445 18.781 1 94.5 376 SER B O 1
ATOM 6765 N N . GLY B 1 377 ? -2.6 12.109 18.953 1 95.25 377 GLY B N 1
ATOM 6766 C CA . GLY B 1 377 ? -2.217 10.906 19.688 1 95.25 377 GLY B CA 1
ATOM 6767 C C . GLY B 1 377 ? -2.887 10.789 21.047 1 95.25 377 GLY B C 1
ATOM 6768 O O . GLY B 1 377 ? -3.383 9.727 21.406 1 95.25 377 GLY B O 1
ATOM 6769 N N . LEU B 1 378 ? -2.922 11.875 21.734 1 95.19 378 LEU B N 1
ATOM 6770 C CA . LEU B 1 378 ? -3.539 11.883 23.047 1 95.19 378 LEU B CA 1
ATOM 6771 C C . LEU B 1 378 ? -5.043 11.641 22.953 1 95.19 378 LEU B C 1
ATOM 6773 O O . LEU B 1 378 ? -5.605 10.891 23.75 1 95.19 378 LEU B O 1
ATOM 6777 N N . ILE B 1 379 ? -5.652 12.258 22.016 1 93.25 379 ILE B N 1
ATOM 6778 C CA . ILE B 1 379 ? -7.086 12.07 21.828 1 93.25 379 ILE B CA 1
ATOM 6779 C C . ILE B 1 379 ? -7.375 10.609 21.469 1 93.25 379 ILE B C 1
ATOM 6781 O O . ILE B 1 379 ? -8.297 10.008 22.031 1 93.25 379 ILE B O 1
ATOM 6785 N N . ALA B 1 380 ? -6.594 10.047 20.594 1 92.94 380 ALA B N 1
ATOM 6786 C CA . ALA B 1 380 ? -6.777 8.656 20.203 1 92.94 380 ALA B CA 1
ATOM 6787 C C . ALA B 1 380 ? -6.559 7.719 21.375 1 92.94 380 ALA B C 1
ATOM 6789 O O . ALA B 1 380 ? -7.215 6.68 21.484 1 92.94 380 ALA B O 1
ATOM 6790 N N . LEU B 1 381 ? -5.648 8.07 22.188 1 92.88 381 LEU B N 1
ATOM 6791 C CA . LEU B 1 381 ? -5.316 7.242 23.344 1 92.88 381 LEU B CA 1
ATOM 6792 C C . LEU B 1 381 ? -6.434 7.277 24.375 1 92.88 381 LEU B C 1
ATOM 6794 O O . LEU B 1 381 ? -6.848 6.234 24.891 1 92.88 381 LEU B O 1
ATOM 6798 N N . HIS B 1 382 ? -6.977 8.422 24.625 1 90.31 382 HIS B N 1
ATOM 6799 C CA . HIS B 1 382 ? -7.918 8.617 25.719 1 90.31 382 HIS B CA 1
ATOM 6800 C C . HIS B 1 382 ? -9.352 8.336 25.281 1 90.31 382 HIS B C 1
ATOM 6802 O O . HIS B 1 382 ? -10.203 7.992 26.094 1 90.31 382 HIS B O 1
ATOM 6808 N N . ASP B 1 383 ? -9.625 8.438 24.031 1 85.5 383 ASP B N 1
ATOM 6809 C CA . ASP B 1 383 ? -10.969 8.25 23.516 1 85.5 383 ASP B CA 1
ATOM 6810 C C . ASP B 1 383 ? -10.945 7.469 22.203 1 85.5 383 ASP B C 1
ATOM 6812 O O . ASP B 1 383 ? -11.375 7.98 21.156 1 85.5 383 ASP B O 1
ATOM 6816 N N . PRO B 1 384 ? -10.516 6.242 22.281 1 76.62 384 PRO B N 1
ATOM 6817 C CA . PRO B 1 384 ? -10.375 5.477 21.047 1 76.62 384 PRO B CA 1
ATOM 6818 C C . PRO B 1 384 ? -11.711 5.234 20.344 1 76.62 384 PRO B C 1
ATOM 6820 O O . PRO B 1 384 ? -11.758 5.141 19.109 1 76.62 384 PRO B O 1
ATOM 6823 N N . LEU B 1 385 ? -12.734 4.93 21.125 1 65.44 385 LEU B N 1
ATOM 6824 C CA . LEU B 1 385 ? -14.008 4.566 20.516 1 65.44 385 LEU B CA 1
ATOM 6825 C C . LEU B 1 385 ? -14.945 5.766 20.469 1 65.44 385 LEU B C 1
ATOM 6827 O O . LEU B 1 385 ? -16.031 5.688 19.875 1 65.44 385 LEU B O 1
ATOM 6831 N N . SER B 1 386 ? -14.516 6.68 20.797 1 58.41 386 SER B N 1
ATOM 6832 C CA . SER B 1 386 ? -15.367 7.855 20.906 1 58.41 386 SER B CA 1
ATOM 6833 C C . SER B 1 386 ? -16.75 7.48 21.453 1 58.41 386 SER B C 1
ATOM 6835 O O . SER B 1 386 ? -17.75 8.109 21.094 1 58.41 386 SER B O 1
ATOM 6837 N N . SER B 1 387 ? -16.828 6.137 21.844 1 53.28 387 SER B N 1
ATOM 6838 C CA . SER B 1 387 ? -18.172 5.656 22.141 1 53.28 387 SER B CA 1
ATOM 6839 C C . SER B 1 387 ? -18.594 6.062 23.547 1 53.28 387 SER B C 1
ATOM 6841 O O . SER B 1 387 ? -17.781 6.098 24.469 1 53.28 387 SER B O 1
ATOM 6843 N N . ARG B 1 388 ? -19.781 6.641 23.469 1 52.59 388 ARG B N 1
ATOM 6844 C CA . ARG B 1 388 ? -20.562 7.262 24.531 1 52.59 388 ARG B CA 1
ATOM 6845 C C . ARG B 1 388 ? -21.125 6.211 25.484 1 52.59 388 ARG B C 1
ATOM 6847 O O . ARG B 1 388 ? -21.984 6.516 26.312 1 52.59 388 ARG B O 1
ATOM 6854 N N . ILE B 1 389 ? -20.656 4.945 25.359 1 50.84 389 ILE B N 1
ATOM 6855 C CA . ILE B 1 389 ? -21.641 4.059 25.969 1 50.84 389 ILE B CA 1
ATOM 6856 C C . ILE B 1 389 ? -21.484 4.09 27.484 1 50.84 389 ILE B C 1
ATOM 6858 O O . ILE B 1 389 ? -22.484 4.164 28.219 1 50.84 389 ILE B O 1
ATOM 6862 N N . ASP B 1 390 ? -20.312 3.973 27.938 1 59.25 390 ASP B N 1
ATOM 6863 C CA . ASP B 1 390 ? -20.156 3.803 29.375 1 59.25 390 ASP B CA 1
ATOM 6864 C C . ASP B 1 390 ? -19.844 5.133 30.047 1 59.25 390 ASP B C 1
ATOM 6866 O O . ASP B 1 390 ? -18.828 5.773 29.734 1 59.25 390 ASP B O 1
ATOM 6870 N N . GLN B 1 391 ? -20.828 5.598 30.844 1 63.72 391 GLN B N 1
ATOM 6871 C CA . GLN B 1 391 ? -20.75 6.883 31.531 1 63.72 391 GLN B CA 1
ATOM 6872 C C . GLN B 1 391 ? -19.422 7.043 32.25 1 63.72 391 GLN B C 1
ATOM 6874 O O . GLN B 1 391 ? -18.828 8.125 32.25 1 63.72 391 GLN B O 1
ATOM 6879 N N . GLN B 1 392 ? -19.016 6.016 32.906 1 64.94 392 GLN B N 1
ATOM 6880 C CA . GLN B 1 392 ? -17.75 6.09 33.625 1 64.94 392 GLN B CA 1
ATOM 6881 C C . GLN B 1 392 ? -16.578 6.301 32.688 1 64.94 392 GLN B C 1
ATOM 6883 O O . GLN B 1 392 ? -15.68 7.102 32.969 1 64.94 392 GLN B O 1
ATOM 6888 N N . HIS B 1 393 ? -16.656 5.691 31.656 1 73.06 393 HIS B N 1
ATOM 6889 C CA . HIS B 1 393 ? -15.602 5.836 30.656 1 73.06 393 HIS B CA 1
ATOM 6890 C C . HIS B 1 393 ? -15.641 7.223 30.016 1 73.06 393 HIS B C 1
ATOM 6892 O O . HIS B 1 393 ? -14.586 7.805 29.734 1 73.06 393 HIS B O 1
ATOM 6898 N N . MET B 1 394 ? -16.812 7.66 30.094 1 75 394 MET B N 1
ATOM 6899 C CA . MET B 1 394 ? -16.969 8.984 29.484 1 75 394 MET B CA 1
ATOM 6900 C C . MET B 1 394 ? -16.391 10.062 30.391 1 75 394 MET B C 1
ATOM 6902 O O . MET B 1 394 ? -15.75 11 29.922 1 75 394 MET B O 1
ATOM 6906 N N . GLN B 1 395 ? -16.672 9.883 31.625 1 78.12 395 GLN B N 1
ATOM 6907 C CA . GLN B 1 395 ? -16.141 10.859 32.562 1 78.12 395 GLN B CA 1
ATOM 6908 C C . GLN B 1 395 ? -14.609 10.828 32.594 1 78.12 395 GLN B C 1
ATOM 6910 O O . GLN B 1 395 ? -13.961 11.875 32.625 1 78.12 395 GLN B O 1
ATOM 6915 N N . PHE B 1 396 ? -14.086 9.703 32.625 1 80.62 396 PHE B N 1
ATOM 6916 C CA . PHE B 1 396 ? -12.641 9.555 32.625 1 80.62 396 PHE B CA 1
ATOM 6917 C C . PHE B 1 396 ? -12.039 10.18 31.359 1 80.62 396 PHE B C 1
ATOM 6919 O O . PHE B 1 396 ? -11.07 10.938 31.438 1 80.62 396 PHE B O 1
ATOM 6926 N N . ALA B 1 397 ? -12.625 9.859 30.312 1 82.06 397 ALA B N 1
ATOM 6927 C CA . ALA B 1 397 ? -12.164 10.398 29.031 1 82.06 397 ALA B CA 1
ATOM 6928 C C . ALA B 1 397 ? -12.227 11.922 29.031 1 82.06 397 ALA B C 1
ATOM 6930 O O . ALA B 1 397 ? -11.289 12.586 28.562 1 82.06 397 ALA B O 1
ATOM 6931 N N . ASN B 1 398 ? -13.227 12.422 29.531 1 81 398 ASN B N 1
ATOM 6932 C CA . ASN B 1 398 ? -13.391 13.875 29.578 1 81 398 ASN B CA 1
ATOM 6933 C C . ASN B 1 398 ? -12.344 14.531 30.469 1 81 398 ASN B C 1
ATOM 6935 O O . ASN B 1 398 ? -11.805 15.586 30.125 1 81 398 ASN B O 1
ATOM 6939 N N . ASP B 1 399 ? -12.078 13.898 31.531 1 83.62 399 ASP B N 1
ATOM 6940 C CA . ASP B 1 399 ? -11.086 14.43 32.438 1 83.62 399 ASP B CA 1
ATOM 6941 C C . ASP B 1 399 ? -9.703 14.461 31.812 1 83.62 399 ASP B C 1
ATOM 6943 O O . ASP B 1 399 ? -8.906 15.375 32.062 1 83.62 399 ASP B O 1
ATOM 6947 N N . MET B 1 400 ? -9.484 13.5 31.047 1 86.25 400 MET B N 1
ATOM 6948 C CA . MET B 1 400 ? -8.18 13.406 30.391 1 86.25 400 MET B CA 1
ATOM 6949 C C . MET B 1 400 ? -8.102 14.336 29.188 1 86.25 400 MET B C 1
ATOM 6951 O O . MET B 1 400 ? -7.023 14.844 28.859 1 86.25 400 MET B O 1
ATOM 6955 N N . LEU B 1 401 ? -9.211 14.555 28.578 1 88.38 401 LEU B N 1
ATOM 6956 C CA . LEU B 1 401 ? -9.219 15.297 27.328 1 88.38 401 LEU B CA 1
ATOM 6957 C C . LEU B 1 401 ? -9.312 16.797 27.578 1 88.38 401 LEU B C 1
ATOM 6959 O O . LEU B 1 401 ? -8.859 17.594 26.75 1 88.38 401 LEU B O 1
ATOM 6963 N N . MET B 1 402 ? -9.82 17.203 28.672 1 87.62 402 MET B N 1
ATOM 6964 C CA . MET B 1 402 ? -10.07 18.625 28.922 1 87.62 402 MET B CA 1
ATOM 6965 C C . MET B 1 402 ? -8.766 19.406 28.891 1 87.62 402 MET B C 1
ATOM 6967 O O . MET B 1 402 ? -8.68 20.438 28.219 1 87.62 402 MET B O 1
ATOM 6971 N N . PRO B 1 403 ? -7.742 18.922 29.562 1 88.38 403 PRO B N 1
ATOM 6972 C CA . PRO B 1 403 ? -6.484 19.656 29.469 1 88.38 403 PRO B CA 1
ATOM 6973 C C . PRO B 1 403 ? -5.934 19.719 28.047 1 88.38 403 PRO B C 1
ATOM 6975 O O . PRO B 1 403 ? -5.305 20.719 27.672 1 88.38 403 PRO B O 1
ATOM 6978 N N . VAL B 1 404 ? -6.148 18.734 27.359 1 89.56 404 VAL B N 1
ATOM 6979 C CA . VAL B 1 404 ? -5.648 18.656 25.984 1 89.56 404 VAL B CA 1
ATOM 6980 C C . VAL B 1 404 ? -6.363 19.688 25.109 1 89.56 404 VAL B C 1
ATOM 6982 O O . VAL B 1 404 ? -5.723 20.453 24.391 1 89.56 404 VAL B O 1
ATOM 6985 N N . VAL B 1 405 ? -7.652 19.75 25.234 1 90.06 405 VAL B N 1
ATOM 6986 C CA . VAL B 1 405 ? -8.422 20.641 24.375 1 90.06 405 VAL B CA 1
ATOM 6987 C C . VAL B 1 405 ? -8.195 22.094 24.797 1 90.06 405 VAL B C 1
ATOM 6989 O O . VAL B 1 405 ? -8.195 23 23.953 1 90.06 405 VAL B O 1
ATOM 6992 N N . GLU B 1 406 ? -7.969 22.297 26.016 1 88.88 406 GLU B N 1
ATOM 6993 C CA . GLU B 1 406 ? -7.629 23.641 26.484 1 88.88 406 GLU B CA 1
ATOM 6994 C C . GLU B 1 406 ? -6.309 24.109 25.875 1 88.88 406 GLU B C 1
ATOM 6996 O O . GLU B 1 406 ? -6.188 25.266 25.453 1 88.88 406 GLU B O 1
ATOM 7001 N N . SER B 1 407 ? -5.371 23.234 25.859 1 88.31 407 SER B N 1
ATOM 7002 C CA . SER B 1 407 ? -4.098 23.547 25.219 1 88.31 407 SER B CA 1
ATOM 7003 C C . SER B 1 407 ? -4.277 23.812 23.734 1 88.31 407 SER B C 1
ATOM 7005 O O . SER B 1 407 ? -3.65 24.719 23.172 1 88.31 407 SER B O 1
ATOM 7007 N N . MET B 1 408 ? -5.086 23.031 23.109 1 90.25 408 MET B N 1
ATOM 7008 C CA . MET B 1 408 ? -5.387 23.203 21.688 1 90.25 408 MET B CA 1
ATOM 7009 C C . MET B 1 408 ? -6.012 24.578 21.438 1 90.25 408 MET B C 1
ATOM 7011 O O . MET B 1 408 ? -5.699 25.219 20.438 1 90.25 408 MET B O 1
ATOM 7015 N N . ALA B 1 409 ? -6.895 24.938 22.344 1 89.12 409 ALA B N 1
ATOM 7016 C CA . ALA B 1 409 ? -7.555 26.234 22.219 1 89.12 409 ALA B CA 1
ATOM 7017 C C . ALA B 1 409 ? -6.551 27.375 22.359 1 89.12 409 ALA B C 1
ATOM 7019 O O . ALA B 1 409 ? -6.609 28.359 21.625 1 89.12 409 ALA B O 1
ATOM 7020 N N . TRP B 1 410 ? -5.719 27.203 23.25 1 86.5 410 TRP B N 1
ATOM 7021 C CA . TRP B 1 410 ? -4.691 28.219 23.469 1 86.5 410 TRP B CA 1
ATOM 7022 C C . TRP B 1 410 ? -3.791 28.359 22.234 1 86.5 410 TRP B C 1
ATOM 7024 O O . TRP B 1 410 ? -3.533 29.469 21.781 1 86.5 410 TRP B O 1
ATOM 7034 N N . ASP B 1 411 ? -3.33 27.281 21.703 1 83.88 411 ASP B N 1
ATOM 7035 C CA . ASP B 1 411 ? -2.477 27.281 20.531 1 83.88 411 ASP B CA 1
ATOM 7036 C C . ASP B 1 411 ? -3.209 27.859 19.312 1 83.88 411 ASP B C 1
ATOM 7038 O O . ASP B 1 411 ? -2.602 28.516 18.469 1 83.88 411 ASP B O 1
ATOM 7042 N N . SER B 1 412 ? -4.449 27.547 19.266 1 86.5 412 SER B N 1
ATOM 7043 C CA . SER B 1 412 ? -5.25 28.062 18.156 1 86.5 412 SER B CA 1
ATOM 7044 C C . SER B 1 412 ? -5.383 29.578 18.234 1 86.5 412 SER B C 1
ATOM 7046 O O . SER B 1 412 ? -5.418 30.25 17.188 1 86.5 412 SER B O 1
ATOM 7048 N N . LYS B 1 413 ? -5.516 30.062 19.406 1 84.56 413 LYS B N 1
ATOM 7049 C CA . LYS B 1 413 ? -5.57 31.5 19.578 1 84.56 413 LYS B CA 1
ATOM 7050 C C . LYS B 1 413 ? -4.281 32.156 19.109 1 84.56 413 LYS B C 1
ATOM 7052 O O . LYS B 1 413 ? -4.324 33.219 18.438 1 84.56 413 LYS B O 1
ATOM 7057 N N . ILE B 1 414 ? -3.236 31.547 19.391 1 78.81 414 ILE B N 1
ATOM 7058 C CA . ILE B 1 414 ? -1.936 32.062 18.953 1 78.81 414 ILE B CA 1
ATOM 7059 C C . ILE B 1 414 ? -1.841 32 17.438 1 78.81 414 ILE B C 1
ATOM 7061 O O . ILE B 1 414 ? -1.38 32.938 16.797 1 78.81 414 ILE B O 1
ATOM 7065 N N . PHE B 1 415 ? -2.297 30.984 16.891 1 78.31 415 PHE B N 1
ATOM 7066 C CA . PHE B 1 415 ? -2.299 30.812 15.445 1 78.31 415 PHE B CA 1
ATOM 7067 C C . PHE B 1 415 ? -3.141 31.875 14.773 1 78.31 415 PHE B C 1
ATOM 7069 O O . PHE B 1 415 ? -2.719 32.469 13.773 1 78.31 415 PHE B O 1
ATOM 7076 N N . LEU B 1 416 ? -4.297 32.156 15.289 1 81.12 416 LEU B N 1
ATOM 7077 C CA . LEU B 1 416 ? -5.246 33.094 14.688 1 81.12 416 LEU B CA 1
ATOM 7078 C C . LEU B 1 416 ? -4.766 34.531 14.836 1 81.12 416 LEU B C 1
ATOM 7080 O O . LEU B 1 416 ? -5.164 35.406 14.07 1 81.12 416 LEU B O 1
ATOM 7084 N N . SER B 1 417 ? -4.043 34.75 15.781 1 75.31 417 SER B N 1
ATOM 7085 C CA . SER B 1 417 ? -3.527 36.094 15.984 1 75.31 417 SER B CA 1
ATOM 7086 C C . SER B 1 417 ? -2.48 36.469 14.93 1 75.31 417 SER B C 1
ATOM 7088 O O . SER B 1 417 ? -2.146 37.625 14.75 1 75.31 417 SER B O 1
ATOM 7090 N N . GLY B 1 418 ? -2.244 35.5 14.148 1 66.44 418 GLY B N 1
ATOM 7091 C CA . GLY B 1 418 ? -1.264 35.719 13.094 1 66.44 418 GLY B CA 1
ATOM 7092 C C . GLY B 1 418 ? 0.152 35.875 13.617 1 66.44 418 GLY B C 1
ATOM 7093 O O . GLY B 1 418 ? 1.074 36.188 12.859 1 66.44 418 GLY B O 1
ATOM 7094 N N . PHE B 1 419 ? 0.116 35.781 14.875 1 54.34 419 PHE B N 1
ATOM 7095 C CA . PHE B 1 419 ? 1.365 35.969 15.602 1 54.34 419 PHE B CA 1
ATOM 7096 C C . PHE B 1 419 ? 2.299 34.781 15.383 1 54.34 419 PHE B C 1
ATOM 7098 O O . PHE B 1 419 ? 1.936 33.625 15.656 1 54.34 419 PHE B O 1
ATOM 7105 N N . ARG B 1 420 ? 2.881 34.469 14.07 1 55.47 420 ARG B N 1
ATOM 7106 C CA . ARG B 1 420 ? 3.965 33.531 13.867 1 55.47 420 ARG B CA 1
ATOM 7107 C C . ARG B 1 420 ? 3.779 32.75 12.562 1 55.47 420 ARG B C 1
ATOM 7109 O O . ARG B 1 420 ? 4.75 32.281 11.977 1 55.47 420 ARG B O 1
ATOM 7116 N N . VAL B 1 421 ? 2.57 32.562 12.203 1 60.16 421 VAL B N 1
ATOM 7117 C CA . VAL B 1 421 ? 2.389 31.797 10.977 1 60.16 421 VAL B CA 1
ATOM 7118 C C . VAL B 1 421 ? 1.318 32.438 10.109 1 60.16 421 VAL B C 1
ATOM 7120 O O . VAL B 1 421 ? 0.237 32.781 10.594 1 60.16 421 VAL B O 1
ATOM 7123 N N . SER B 1 422 ? 1.84 32.719 8.984 1 67.5 422 SER B N 1
ATOM 7124 C CA . SER B 1 422 ? 0.832 33.156 8.008 1 67.5 422 SER B CA 1
ATOM 7125 C C . SER B 1 422 ? -0.07 31.969 7.621 1 67.5 422 SER B C 1
ATOM 7127 O O . SER B 1 422 ? 0.417 30.906 7.273 1 67.5 422 SER B O 1
ATOM 7129 N N . VAL B 1 423 ? -1.286 32.156 7.801 1 67.44 423 VAL B N 1
ATOM 7130 C CA . VAL B 1 423 ? -2.291 31.156 7.477 1 67.44 423 VAL B CA 1
ATOM 7131 C C . VAL B 1 423 ? -2.072 30.656 6.055 1 67.44 423 VAL B C 1
ATOM 7133 O O . VAL B 1 423 ? -2.252 29.469 5.781 1 67.44 423 VAL B O 1
ATOM 7136 N N . GLY B 1 424 ? -1.614 31.484 5.297 1 69.19 424 GLY B N 1
ATOM 7137 C CA . GLY B 1 424 ? -1.401 31.141 3.9 1 69.19 424 GLY B CA 1
ATOM 7138 C C . GLY B 1 424 ? -0.263 30.156 3.697 1 69.19 424 GLY B C 1
ATOM 7139 O O . GLY B 1 424 ? -0.183 29.5 2.658 1 69.19 424 GLY B O 1
ATOM 7140 N N . ASP B 1 425 ? 0.468 30 4.652 1 77.19 425 ASP B N 1
ATOM 7141 C CA . ASP B 1 425 ? 1.632 29.141 4.492 1 77.19 425 ASP B CA 1
ATOM 7142 C C . ASP B 1 425 ? 1.639 28.031 5.543 1 77.19 425 ASP B C 1
ATOM 7144 O O . ASP B 1 425 ? 2.676 27.422 5.793 1 77.19 425 ASP B O 1
ATOM 7148 N N . ALA B 1 426 ? 0.538 27.797 6.074 1 85.12 426 ALA B N 1
ATOM 7149 C CA . ALA B 1 426 ? 0.458 26.797 7.129 1 85.12 426 ALA B CA 1
ATOM 7150 C C . ALA B 1 426 ? 0.32 25.391 6.539 1 85.12 426 ALA B C 1
ATOM 7152 O O . ALA B 1 426 ? -0.204 25.219 5.438 1 85.12 426 ALA B O 1
ATOM 7153 N N . SER B 1 427 ? 0.769 24.375 7.246 1 91.06 427 SER B N 1
ATOM 7154 C CA . SER B 1 427 ? 0.668 22.984 6.848 1 91.06 427 SER B CA 1
ATOM 7155 C C . SER B 1 427 ? -0.771 22.484 6.934 1 91.06 427 SER B C 1
ATOM 7157 O O . SER B 1 427 ? -1.502 22.844 7.859 1 91.06 427 SER B O 1
ATOM 7159 N N . PRO B 1 428 ? -1.209 21.703 6.008 1 93.12 428 PRO B N 1
ATOM 7160 C CA . PRO B 1 428 ? -2.561 21.156 6.094 1 93.12 428 PRO B CA 1
ATOM 7161 C C . PRO B 1 428 ? -2.73 20.203 7.277 1 93.12 428 PRO B C 1
ATOM 7163 O O . PRO B 1 428 ? -3.857 19.891 7.672 1 93.12 428 PRO B O 1
ATOM 7166 N N . LEU B 1 429 ? -1.708 19.781 7.91 1 91.44 429 LEU B N 1
ATOM 7167 C CA . LEU B 1 429 ? -1.768 18.859 9.039 1 91.44 429 LEU B CA 1
ATOM 7168 C C . LEU B 1 429 ? -2.32 19.547 10.281 1 91.44 429 LEU B C 1
ATOM 7170 O O . LEU B 1 429 ? -2.697 18.891 11.25 1 91.44 429 LEU B O 1
ATOM 7174 N N . LEU B 1 430 ? -2.438 20.828 10.234 1 90 430 LEU B N 1
ATOM 7175 C CA . LEU B 1 430 ? -2.904 21.609 11.375 1 90 430 LEU B CA 1
ATOM 7176 C C . LEU B 1 430 ? -4.426 21.703 11.383 1 90 430 LEU B C 1
ATOM 7178 O O . LEU B 1 430 ? -5.02 22.172 12.359 1 90 430 LEU B O 1
ATOM 7182 N N . LEU B 1 431 ? -5.059 21.234 10.367 1 91.94 431 LEU B N 1
ATOM 7183 C CA . LEU B 1 431 ? -6.512 21.312 10.242 1 91.94 431 LEU B CA 1
ATOM 7184 C C . LEU B 1 431 ? -7.188 20.344 11.203 1 91.94 431 LEU B C 1
ATOM 7186 O O . LEU B 1 431 ? -8.18 20.688 11.844 1 91.94 431 LEU B O 1
ATOM 7190 N N . LEU B 1 432 ? -6.664 19.25 11.367 1 91.75 432 LEU B N 1
ATOM 7191 C CA . LEU B 1 432 ? -7.32 18.141 12.062 1 91.75 432 LEU B CA 1
ATOM 7192 C C . LEU B 1 432 ? -7.539 18.469 13.531 1 91.75 432 LEU B C 1
ATOM 7194 O O . LEU B 1 432 ? -8.562 18.094 14.117 1 91.75 432 LEU B O 1
ATOM 7198 N N . TRP B 1 433 ? -6.598 19.094 14.133 1 89 433 TRP B N 1
ATOM 7199 C CA . TRP B 1 433 ? -6.742 19.312 15.57 1 89 433 TRP B CA 1
ATOM 7200 C C . TRP B 1 433 ? -7.891 20.266 15.867 1 89 433 TRP B C 1
ATOM 7202 O O . TRP B 1 433 ? -8.578 20.125 16.875 1 89 433 TRP B O 1
ATOM 7212 N N . ALA B 1 434 ? -8.102 21.266 14.992 1 92.56 434 ALA B N 1
ATOM 7213 C CA . ALA B 1 434 ? -9.25 22.141 15.188 1 92.56 434 ALA B CA 1
ATOM 7214 C C . ALA B 1 434 ? -10.555 21.359 15.078 1 92.56 434 ALA B C 1
ATOM 7216 O O . ALA B 1 434 ? -11.492 21.594 15.852 1 92.56 434 ALA B O 1
ATOM 7217 N N . TYR B 1 435 ? -10.609 20.531 14.195 1 95 435 TYR B N 1
ATOM 7218 C CA . TYR B 1 435 ? -11.789 19.688 14.023 1 95 435 TYR B CA 1
ATOM 7219 C C . TYR B 1 435 ? -11.992 18.797 15.234 1 95 435 TYR B C 1
ATOM 7221 O O . TYR B 1 435 ? -13.094 18.719 15.789 1 95 435 TYR B O 1
ATOM 7229 N N . GLN B 1 436 ? -10.953 18.109 15.672 1 92.88 436 GLN B N 1
ATOM 7230 C CA . GLN B 1 436 ? -11.031 17.188 16.812 1 92.88 436 GLN B CA 1
ATOM 7231 C C . GLN B 1 436 ? -11.438 17.922 18.078 1 92.88 436 GLN B C 1
ATOM 7233 O O . GLN B 1 436 ? -12.281 17.453 18.844 1 92.88 436 GLN B O 1
ATOM 7238 N N . ALA B 1 437 ? -10.883 19.062 18.25 1 92.5 437 ALA B N 1
ATOM 7239 C CA . ALA B 1 437 ? -11.242 19.859 19.406 1 92.5 437 ALA B CA 1
ATOM 7240 C C . ALA B 1 437 ? -12.711 20.281 19.359 1 92.5 437 ALA B C 1
ATOM 7242 O O . ALA B 1 437 ? -13.414 20.234 20.375 1 92.5 437 ALA B O 1
ATOM 7243 N N . SER B 1 438 ? -13.133 20.656 18.219 1 92.56 438 SER B N 1
ATOM 7244 C CA . SER B 1 438 ? -14.531 21.062 18.047 1 92.56 438 SER B CA 1
ATOM 7245 C C . SER B 1 438 ? -15.477 19.922 18.391 1 92.56 438 SER B C 1
ATOM 7247 O O . SER B 1 438 ? -16.516 20.141 19.031 1 92.56 438 SER B O 1
ATOM 7249 N N . THR B 1 439 ? -15.156 18.734 17.984 1 89.19 439 THR B N 1
ATOM 7250 C CA . THR B 1 439 ? -16 17.578 18.266 1 89.19 439 THR B CA 1
ATOM 7251 C C . THR B 1 439 ? -16.078 17.312 19.766 1 89.19 439 THR B C 1
ATOM 7253 O O . THR B 1 439 ? -17.125 16.922 20.281 1 89.19 439 THR B O 1
ATOM 7256 N N . ILE B 1 440 ? -15.008 17.484 20.422 1 87.69 440 ILE B N 1
ATOM 7257 C CA . ILE B 1 440 ? -14.969 17.266 21.859 1 87.69 440 ILE B CA 1
ATOM 7258 C C . ILE B 1 440 ? -15.773 18.359 22.578 1 87.69 440 ILE B C 1
ATOM 7260 O O . ILE B 1 440 ? -16.562 18.062 23.484 1 87.69 440 ILE B O 1
ATOM 7264 N N . TYR B 1 441 ? -15.594 19.609 22.141 1 87.94 441 TYR B N 1
ATOM 7265 C CA . TYR B 1 441 ? -16.359 20.703 22.734 1 87.94 441 TYR B CA 1
ATOM 7266 C C . TYR B 1 441 ? -17.844 20.531 22.484 1 87.94 441 TYR B C 1
ATOM 7268 O O . TYR B 1 441 ? -18.672 20.875 23.328 1 87.94 441 TYR B O 1
ATOM 7276 N N . ASN B 1 442 ? -18.172 20.016 21.359 1 84.19 442 ASN B N 1
ATOM 7277 C CA . ASN B 1 442 ? -19.562 19.75 21.062 1 84.19 442 ASN B CA 1
ATOM 7278 C C . ASN B 1 442 ? -20.156 18.719 22.016 1 84.19 442 ASN B C 1
ATOM 7280 O O . ASN B 1 442 ? -21.328 18.828 22.406 1 84.19 442 ASN B O 1
ATOM 7284 N N . ARG B 1 443 ? -19.391 17.812 22.328 1 80.06 443 ARG B N 1
ATOM 7285 C CA . ARG B 1 443 ? -19.844 16.781 23.266 1 80.06 443 ARG B CA 1
ATOM 7286 C C . ARG B 1 443 ? -19.969 17.344 24.672 1 80.06 443 ARG B C 1
ATOM 7288 O O . ARG B 1 443 ? -20.828 16.922 25.438 1 80.06 443 ARG B O 1
ATOM 7295 N N . LEU B 1 444 ? -19.141 18.234 24.969 1 76.38 444 LEU B N 1
ATOM 7296 C CA . LEU B 1 444 ? -19.078 18.781 26.312 1 76.38 444 LEU B CA 1
ATOM 7297 C C . LEU B 1 444 ? -20.062 19.922 26.5 1 76.38 444 LEU B C 1
ATOM 7299 O O . LEU B 1 444 ? -20.266 20.406 27.625 1 76.38 444 LEU B O 1
ATOM 7303 N N . LEU B 1 445 ? -20.672 20.312 25.5 1 73.56 445 LEU B N 1
ATOM 7304 C CA . LEU B 1 445 ? -21.578 21.469 25.516 1 73.56 445 LEU B CA 1
ATOM 7305 C C . LEU B 1 445 ? -22.656 21.281 26.578 1 73.56 445 LEU B C 1
ATOM 7307 O O . LEU B 1 445 ? -23.031 22.25 27.25 1 73.56 445 LEU B O 1
ATOM 7311 N N . SER B 1 446 ? -23.047 20.109 26.641 1 67.81 446 SER B N 1
ATOM 7312 C CA . SER B 1 446 ? -24.109 19.891 27.625 1 67.81 446 SER B CA 1
ATOM 7313 C C . SER B 1 446 ? -23.609 20.156 29.031 1 67.81 446 SER B C 1
ATOM 7315 O O . SER B 1 446 ? -24.391 20.609 29.891 1 67.81 446 SER B O 1
ATOM 7317 N N . GLN B 1 447 ? -22.359 20 29.172 1 67.12 447 GLN B N 1
ATOM 7318 C CA . GLN B 1 447 ? -21.844 20.078 30.531 1 67.12 447 GLN B CA 1
ATOM 7319 C C . GLN B 1 447 ? -21.25 21.453 30.812 1 67.12 447 GLN B C 1
ATOM 7321 O O . GLN B 1 447 ? -21.344 21.953 31.938 1 67.12 447 GLN B O 1
ATOM 7326 N N . TYR B 1 448 ? -20.578 22.078 29.906 1 65.88 448 TYR B N 1
ATOM 7327 C CA . TYR B 1 448 ? -19.797 23.266 30.188 1 65.88 448 TYR B CA 1
ATOM 7328 C C . TYR B 1 448 ? -20.281 24.453 29.359 1 65.88 448 TYR B C 1
ATOM 7330 O O . TYR B 1 448 ? -19.547 25.438 29.203 1 65.88 448 TYR B O 1
ATOM 7338 N N . GLN B 1 449 ? -21.5 24.641 29.047 1 69.62 449 GLN B N 1
ATOM 7339 C CA . GLN B 1 449 ? -22.391 25.406 28.188 1 69.62 449 GLN B CA 1
ATOM 7340 C C . GLN B 1 449 ? -21.656 26.578 27.531 1 69.62 449 GLN B C 1
ATOM 7342 O O . GLN B 1 449 ? -21.203 26.469 26.391 1 69.62 449 GLN B O 1
ATOM 7347 N N . LYS B 1 450 ? -21.391 27.797 28.391 1 66.31 450 LYS B N 1
ATOM 7348 C CA . LYS B 1 450 ? -21.016 29.047 27.719 1 66.31 450 LYS B CA 1
ATOM 7349 C C . LYS B 1 450 ? -19.562 29 27.266 1 66.31 450 LYS B C 1
ATOM 7351 O O . LYS B 1 450 ? -19.25 29.375 26.141 1 66.31 450 LYS B O 1
ATOM 7356 N N . GLU B 1 451 ? -18.641 28.609 28.062 1 76.62 451 GLU B N 1
ATOM 7357 C CA . GLU B 1 451 ? -17.219 28.578 27.734 1 76.62 451 GLU B CA 1
ATOM 7358 C C . GLU B 1 451 ? -16.922 27.625 26.578 1 76.62 451 GLU B C 1
ATOM 7360 O O . GLU B 1 451 ? -16.125 27.953 25.703 1 76.62 451 GLU B O 1
ATOM 7365 N N . SER B 1 452 ? -17.672 26.672 26.547 1 80 452 SER B N 1
ATOM 7366 C CA . SER B 1 452 ? -17.469 25.672 25.5 1 80 452 SER B CA 1
ATOM 7367 C C . SER B 1 452 ? -17.922 26.203 24.141 1 80 452 SER B C 1
ATOM 7369 O O . SER B 1 452 ? -17.328 25.891 23.109 1 80 452 SER B O 1
ATOM 7371 N N . LEU B 1 453 ? -18.875 27.031 24.219 1 84.81 453 LEU B N 1
ATOM 7372 C CA . LEU B 1 453 ? -19.406 27.578 22.969 1 84.81 453 LEU B CA 1
ATOM 7373 C C . LEU B 1 453 ? -18.406 28.547 22.344 1 84.81 453 LEU B C 1
ATOM 7375 O O . LEU B 1 453 ? -18.25 28.578 21.125 1 84.81 453 LEU B O 1
ATOM 7379 N N . PHE B 1 454 ? -17.828 29.312 23.203 1 87.69 454 PHE B N 1
ATOM 7380 C CA . PHE B 1 454 ? -16.828 30.25 22.719 1 87.69 454 PHE B CA 1
ATOM 7381 C C . PHE B 1 454 ? -15.641 29.516 22.094 1 87.69 454 PHE B C 1
ATOM 7383 O O . PHE B 1 454 ? -15.148 29.906 21.031 1 87.69 454 PHE B O 1
ATOM 7390 N N . LEU B 1 455 ? -15.211 28.547 22.75 1 89.38 455 LEU B N 1
ATOM 7391 C CA . LEU B 1 455 ? -14.07 27.781 22.281 1 89.38 455 LEU B CA 1
ATOM 7392 C C . LEU B 1 455 ? -14.406 27.016 21 1 89.38 455 LEU B C 1
ATOM 7394 O O . LEU B 1 455 ? -13.57 26.906 20.109 1 89.38 455 LEU B O 1
ATOM 7398 N N . LEU B 1 456 ? -15.578 26.531 20.953 1 91.06 456 LEU B N 1
ATOM 7399 C CA . LEU B 1 456 ? -16.062 25.891 19.734 1 91.06 456 LEU B CA 1
ATOM 7400 C C . LEU B 1 456 ? -16.031 26.859 18.562 1 91.06 456 LEU B C 1
ATOM 7402 O O . LEU B 1 456 ? -15.609 26.5 17.469 1 91.06 456 LEU B O 1
ATOM 7406 N N . HIS B 1 457 ? -16.469 28.016 18.812 1 91.44 457 HIS B N 1
ATOM 7407 C CA . HIS B 1 457 ? -16.469 29.047 17.766 1 91.44 457 HIS B CA 1
ATOM 7408 C C . HIS B 1 457 ? -15.055 29.375 17.328 1 91.44 457 HIS B C 1
ATOM 7410 O O . HIS B 1 457 ? -14.812 29.609 16.141 1 91.44 457 HIS B O 1
ATOM 7416 N N . GLN B 1 458 ? -14.195 29.453 18.25 1 92.12 458 GLN B N 1
ATOM 7417 C CA . GLN B 1 458 ? -12.789 29.719 17.953 1 92.12 458 GLN B CA 1
ATOM 7418 C C . GLN B 1 458 ? -12.227 28.641 17.016 1 92.12 458 GLN B C 1
ATOM 7420 O O . GLN B 1 458 ? -11.5 28.953 16.078 1 92.12 458 GLN B O 1
ATOM 7425 N N . MET B 1 459 ? -12.523 27.438 17.297 1 93.38 459 MET B N 1
ATOM 7426 C CA . MET B 1 459 ? -12.031 26.344 16.469 1 93.38 459 MET B CA 1
ATOM 7427 C C . MET B 1 459 ? -12.641 26.391 15.078 1 93.38 459 MET B C 1
ATOM 7429 O O . MET B 1 459 ? -11.961 26.141 14.086 1 93.38 459 MET B O 1
ATOM 7433 N N . LYS B 1 460 ? -13.883 26.672 15 1 93.25 460 LYS B N 1
ATOM 7434 C CA . LYS B 1 460 ? -14.547 26.828 13.711 1 93.25 460 LYS B CA 1
ATOM 7435 C C . LYS B 1 460 ? -13.93 27.969 12.906 1 93.25 460 LYS B C 1
ATOM 7437 O O . LYS B 1 460 ? -13.781 27.859 11.688 1 93.25 460 LYS B O 1
ATOM 7442 N N . LEU B 1 461 ? -13.609 29 13.609 1 93.06 461 LEU B N 1
ATOM 7443 C CA . LEU B 1 461 ? -12.969 30.141 12.953 1 93.06 461 LEU B CA 1
ATOM 7444 C C . LEU B 1 461 ? -11.609 29.734 12.383 1 93.06 461 LEU B C 1
ATOM 7446 O O . LEU B 1 461 ? -11.25 30.156 11.281 1 93.06 461 LEU B O 1
ATOM 7450 N N . LYS B 1 462 ? -10.852 29.016 13.109 1 91.69 462 LYS B N 1
ATOM 7451 C CA . LYS B 1 462 ? -9.562 28.531 12.625 1 91.69 462 LYS B CA 1
ATOM 7452 C C . LYS B 1 462 ? -9.727 27.703 11.352 1 91.69 462 LYS B C 1
ATOM 7454 O O . LYS B 1 462 ? -8.969 27.875 10.398 1 91.69 462 LYS B O 1
ATOM 7459 N N . LEU B 1 463 ? -10.719 26.828 11.367 1 93.94 463 LEU B N 1
ATOM 7460 C CA . LEU B 1 463 ? -10.992 26.031 10.18 1 93.94 463 LEU B CA 1
ATOM 7461 C C . LEU B 1 463 ? -11.383 26.922 9.008 1 93.94 463 LEU B C 1
ATOM 7463 O O . LEU B 1 463 ? -10.953 26.688 7.875 1 93.94 463 LEU B O 1
ATOM 7467 N N . GLN B 1 464 ? -12.133 27.891 9.281 1 93.19 464 GLN B N 1
ATOM 7468 C CA . GLN B 1 464 ? -12.57 28.812 8.234 1 93.19 464 GLN B CA 1
ATOM 7469 C C . GLN B 1 464 ? -11.391 29.562 7.637 1 93.19 464 GLN B C 1
ATOM 7471 O O . GLN B 1 464 ? -11.281 29.688 6.414 1 93.19 464 GLN B O 1
ATOM 7476 N N . VAL B 1 465 ? -10.562 30.031 8.461 1 91.5 465 VAL B N 1
ATOM 7477 C CA . VAL B 1 465 ? -9.398 30.797 8.008 1 91.5 465 VAL B CA 1
ATOM 7478 C C . VAL B 1 465 ? -8.469 29.875 7.207 1 91.5 465 VAL B C 1
ATOM 7480 O O . VAL B 1 465 ? -7.988 30.266 6.141 1 91.5 465 VAL B O 1
ATOM 7483 N N . MET B 1 466 ? -8.258 28.719 7.68 1 92.31 466 MET B N 1
ATOM 7484 C CA . MET B 1 466 ? -7.348 27.797 7.012 1 92.31 466 MET B CA 1
ATOM 7485 C C . MET B 1 466 ? -7.941 27.297 5.699 1 92.31 466 MET B C 1
ATOM 7487 O O . MET B 1 466 ? -7.215 26.859 4.809 1 92.31 466 MET B O 1
ATOM 7491 N N . SER B 1 467 ? -9.258 27.344 5.578 1 92.5 467 SER B N 1
ATOM 7492 C CA . SER B 1 467 ? -9.938 26.891 4.363 1 92.5 467 SER B CA 1
ATOM 7493 C C . SER B 1 467 ? -9.617 27.797 3.184 1 92.5 467 SER B C 1
ATOM 7495 O O . SER B 1 467 ? -9.828 27.422 2.029 1 92.5 467 SER B O 1
ATOM 7497 N N . GLN B 1 468 ? -9.062 28.922 3.492 1 91 468 GLN B N 1
ATOM 7498 C CA . GLN B 1 468 ? -8.641 29.812 2.42 1 91 468 GLN B CA 1
ATOM 7499 C C . GLN B 1 468 ? -7.441 29.25 1.665 1 91 468 GLN B C 1
ATOM 7501 O O . GLN B 1 468 ? -7.23 29.578 0.496 1 91 468 GLN B O 1
ATOM 7506 N N . ARG B 1 469 ? -6.73 28.438 2.381 1 93.69 469 ARG B N 1
ATOM 7507 C CA . ARG B 1 469 ? -5.559 27.812 1.78 1 93.69 469 ARG B CA 1
ATOM 7508 C C . ARG B 1 469 ? -5.828 26.344 1.456 1 93.69 469 ARG B C 1
ATOM 7510 O O . ARG B 1 469 ? -5.352 25.828 0.443 1 93.69 469 ARG B O 1
ATOM 7517 N N . TRP B 1 470 ? -6.453 25.703 2.365 1 95.62 470 TRP B N 1
ATOM 7518 C CA . TRP B 1 470 ? -6.703 24.266 2.256 1 95.62 470 TRP B CA 1
ATOM 7519 C C . TRP B 1 470 ? -8.195 23.969 2.305 1 95.62 470 TRP B C 1
ATOM 7521 O O . TRP B 1 470 ? -8.836 24.156 3.342 1 95.62 470 TRP B O 1
ATOM 7531 N N . LEU B 1 471 ? -8.742 23.422 1.312 1 95.88 471 LEU B N 1
ATOM 7532 C CA . LEU B 1 471 ? -10.18 23.219 1.189 1 95.88 471 LEU B CA 1
ATOM 7533 C C . LEU B 1 471 ? -10.648 22.078 2.096 1 95.88 471 LEU B C 1
ATOM 7535 O O . LEU B 1 471 ? -11.852 21.906 2.305 1 95.88 471 LEU B O 1
ATOM 7539 N N . ALA B 1 472 ? -9.766 21.328 2.646 1 96.5 472 ALA B N 1
ATOM 7540 C CA . ALA B 1 472 ? -10.141 20.328 3.648 1 96.5 472 ALA B CA 1
ATOM 7541 C C . ALA B 1 472 ? -10.82 20.984 4.848 1 96.5 472 ALA B C 1
ATOM 7543 O O . ALA B 1 472 ? -11.633 20.359 5.535 1 96.5 472 ALA B O 1
ATOM 7544 N N . GLY B 1 473 ? -10.438 22.25 5.09 1 95.44 473 GLY B N 1
ATOM 7545 C CA . GLY B 1 473 ? -11.109 22.984 6.145 1 95.44 473 GLY B CA 1
ATOM 7546 C C . GLY B 1 473 ? -12.609 23.109 5.93 1 95.44 473 GLY B C 1
ATOM 7547 O O . GLY B 1 473 ? -13.383 23 6.879 1 95.44 473 GLY B O 1
ATOM 7548 N N . VAL B 1 474 ? -12.984 23.297 4.684 1 95.5 474 VAL B N 1
ATOM 7549 C CA . VAL B 1 474 ? -14.398 23.375 4.336 1 95.5 474 VAL B CA 1
ATOM 7550 C C . VAL B 1 474 ? -15.07 22.031 4.605 1 95.5 474 VAL B C 1
ATOM 7552 O O . VAL B 1 474 ? -16.188 21.984 5.137 1 95.5 474 VAL B O 1
ATOM 7555 N N . ALA B 1 475 ? -14.414 21 4.266 1 95.12 475 ALA B N 1
ATOM 7556 C CA . ALA B 1 475 ? -14.953 19.656 4.48 1 95.12 475 ALA B CA 1
ATOM 7557 C C . ALA B 1 475 ? -15.164 19.391 5.965 1 95.12 475 ALA B C 1
ATOM 7559 O O . ALA B 1 475 ? -16.188 18.828 6.363 1 95.12 475 ALA B O 1
ATOM 7560 N N . TYR B 1 476 ? -14.234 19.781 6.781 1 96.19 476 TYR B N 1
ATOM 7561 C CA . TYR B 1 476 ? -14.344 19.578 8.227 1 96.19 476 TYR B CA 1
ATOM 7562 C C . TYR B 1 476 ? -15.484 20.406 8.805 1 96.19 476 TYR B C 1
ATOM 7564 O O . TYR B 1 476 ? -16.203 19.938 9.695 1 96.19 476 TYR B O 1
ATOM 7572 N N . LEU B 1 477 ? -15.617 21.578 8.297 1 95.75 477 LEU B N 1
ATOM 7573 C CA . LEU B 1 477 ? -16.703 22.422 8.766 1 95.75 477 LEU B CA 1
ATOM 7574 C C . LEU B 1 477 ? -18.062 21.797 8.43 1 95.75 477 LEU B C 1
ATOM 7576 O O . LEU B 1 477 ? -18.984 21.828 9.25 1 95.75 477 LEU B O 1
ATOM 7580 N N . LYS B 1 478 ? -18.156 21.234 7.297 1 93.44 478 LYS B N 1
ATOM 7581 C CA . LYS B 1 478 ? -19.391 20.562 6.887 1 93.44 478 LYS B CA 1
ATOM 7582 C C . LYS B 1 478 ? -19.688 19.375 7.797 1 93.44 478 LYS B C 1
ATOM 7584 O O . LYS B 1 478 ? -20.844 19.125 8.133 1 93.44 478 LYS B O 1
ATOM 7589 N N . LEU B 1 479 ? -18.688 18.719 8.203 1 92.81 479 LEU B N 1
ATOM 7590 C CA . LEU B 1 479 ? -18.859 17.578 9.086 1 92.81 479 LEU B CA 1
ATOM 7591 C C . LEU B 1 479 ? -19.344 18.016 10.461 1 92.81 479 LEU B C 1
ATOM 7593 O O . LEU B 1 479 ? -20.172 17.328 11.078 1 92.81 479 LEU B O 1
ATOM 7597 N N . LEU B 1 480 ? -18.828 19.125 10.883 1 91.38 480 LEU B N 1
ATOM 7598 C CA . LEU B 1 480 ? -19.234 19.641 12.188 1 91.38 480 LEU B CA 1
ATOM 7599 C C . LEU B 1 480 ? -20.703 20.078 12.164 1 91.38 480 LEU B C 1
ATOM 7601 O O . LEU B 1 480 ? -21.406 19.953 13.172 1 91.38 480 LEU B O 1
ATOM 7605 N N . GLU B 1 481 ? -21.094 20.531 11.086 1 86.81 481 GLU B N 1
ATOM 7606 C CA . GLU B 1 481 ? -22.469 20.984 10.953 1 86.81 481 GLU B CA 1
ATOM 7607 C C . GLU B 1 481 ? -23.438 19.812 10.875 1 86.81 481 GLU B C 1
ATOM 7609 O O . GLU B 1 481 ? -24.594 19.922 11.312 1 86.81 481 GLU B O 1
ATOM 7614 N N . SER B 1 482 ? -23.016 18.766 10.328 1 78.94 482 SER B N 1
ATOM 7615 C CA . SER B 1 482 ? -23.891 17.594 10.164 1 78.94 482 SER B CA 1
ATOM 7616 C C . SER B 1 482 ? -24 16.812 11.461 1 78.94 482 SER B C 1
ATOM 7618 O O . SER B 1 482 ? -24.938 16.016 11.633 1 78.94 482 SER B O 1
ATOM 7620 N N . ASN B 1 483 ? -23 16.938 12.305 1 69.62 483 ASN B N 1
ATOM 7621 C CA . ASN B 1 483 ? -23.031 16.234 13.586 1 69.62 483 ASN B CA 1
ATOM 7622 C C . ASN B 1 483 ? -22.859 17.219 14.75 1 69.62 483 ASN B C 1
ATOM 7624 O O . ASN B 1 483 ? -21.766 17.375 15.289 1 69.62 483 ASN B O 1
ATOM 7628 N N . PRO B 1 484 ? -24.062 17.875 15.047 1 58.19 484 PRO B N 1
ATOM 7629 C CA . PRO B 1 484 ? -23.922 18.875 16.109 1 58.19 484 PRO B CA 1
ATOM 7630 C C . PRO B 1 484 ? -23.75 18.234 17.5 1 58.19 484 PRO B C 1
ATOM 7632 O O . PRO B 1 484 ? -24.219 17.125 17.734 1 58.19 484 PRO B O 1
#

Foldseek 3Di:
DDPPDPPPPDPPCPPPPVPPPVPPVPDDPPPPPDPPPPPDPPPPPPPDPDQQKDFDPPFDAFDPCVPVPVVVVVVVVDDGGATQIDGDVVLCVVLDDLVVLVVVLVVFACQQQVLDALVVLVVCVVPPDPRCVVLNSLLSLLSNLLLDFCLVVVHLDSPDPSLVVSVSNLVSCVVRPGADLSSLNSLLSSLLSCLLAVPPPCNVVSLLVSLVSLVSNVLLVLQDPCVCVVPVVDDPLRSLSSLSSNLSSLLSQLLVCLVPLVDDTSDDQDDQQGWFHAASVCRNVVHGDPDTGGLVDDLVDDGHQSRLLSNLSNLLVVLSVVVNVCVVVVVPVHPPPPVVSLVVSVVVLVSSLVSCVVVCVVVVAADGLSNLSSLSSQLCSLCVPVDPPDVVSVVSSLVSNVVSLVVVLVSLVVVVVVPRDDLQRGRSSNLVSLLVSLVSLVVCCVPPPPVSVVSNVSSLVSLVSNCSGGVVSVVSNVVSVVPD/DDPPDPPPPDPPCPPPPVPPPVPPVPDPPPPPPPPPPPPDPPPPPPPDPDQQKDFDPPADAFDPCVPVPVVVVVVVVDDGGATQMDGDVVLCVVLDDLVVLVVVLVVFACQQQVLDALVVLVVCVVPPDPRCVVLNSLLSLLSNLLLDFCLVVVHLDSCDPSLVVSVSNLVSCVVRPHADLSSLNSLLSSLLSCLLAVPPPCNVVSLLVSLVSLVSNVLLVLQDPCVCVVPVVDDPLRSLSSLSSNLSSLLSQLLVCLVPLVDDTSDDADDQQGFFHAASVCRNVVHGDPDTGGLVDDLPDDGHQSRLLSNLSNLLVVLSVVLNVCVVVVVPVNPPPPVVSLVVSVVVLVSSLVSCVVVCVVVVAADGLSNLSSLSSQLCSLCVPVDPPDVVSVVSSLVSNVVSLVVVLVSLVCVVVVSRDDLQRGRSSNLVSLLVSLVSLVVCCVPPPPVSVVSNVSSLVSLVSNCSGGVVSVVSNVVSVVPD

Organism: NCBI:txid398673

pLDDT: mean 81.16, std 21.43, range [21.05, 98.75]

Solvent-accessible surface area (backbone atoms only — not comparable to full-atom values): 53237 Å² total; per-residue (Å²): 134,84,77,78,80,82,72,82,74,79,76,78,78,77,69,63,74,72,63,58,78,67,58,76,72,61,77,69,76,74,72,75,68,73,67,70,74,76,74,71,86,65,79,70,67,80,34,31,59,44,73,50,59,42,74,42,90,83,39,61,72,59,60,49,40,60,52,66,32,30,65,60,30,58,71,63,65,59,69,85,53,67,41,30,56,42,69,34,65,69,58,54,60,69,57,54,58,64,67,61,49,50,52,50,37,53,72,47,44,34,82,82,54,68,42,65,44,54,40,59,53,54,45,40,71,75,53,65,54,87,74,45,56,45,42,52,49,50,31,50,41,24,47,50,43,52,65,56,36,37,60,83,68,73,44,91,63,78,82,35,69,60,43,53,49,45,52,49,42,51,51,48,41,42,66,68,27,45,63,49,70,53,50,50,50,21,46,48,40,44,23,49,42,24,50,24,42,51,41,51,53,43,20,65,49,38,42,36,46,44,40,45,52,33,49,75,72,47,30,60,50,44,26,41,79,58,36,57,76,77,38,67,89,57,51,65,57,57,47,47,34,34,31,32,43,39,49,49,45,54,42,50,43,53,56,58,28,69,18,41,72,86,52,79,64,54,61,79,80,79,55,63,62,23,45,36,55,69,38,58,70,36,44,47,68,57,52,65,70,89,77,64,48,34,52,64,52,64,82,85,55,89,71,23,71,65,28,47,29,47,38,27,39,51,51,32,52,50,40,53,50,50,53,49,51,43,54,53,21,67,74,35,93,52,79,68,78,57,63,65,59,53,54,50,52,53,52,51,42,50,49,50,44,53,46,51,52,54,49,21,62,70,64,62,40,48,97,45,61,32,50,35,39,29,50,52,30,50,47,46,61,58,43,70,71,74,63,75,75,48,64,69,57,45,52,54,30,46,64,63,42,48,63,52,45,52,50,49,50,53,52,47,53,50,47,72,66,45,80,56,40,56,59,81,50,55,62,60,64,54,50,56,50,36,49,53,41,30,54,51,31,54,65,39,30,84,75,49,49,71,65,30,48,55,53,32,48,52,27,52,49,52,32,56,58,38,30,44,47,24,46,29,25,54,53,50,52,53,50,48,67,75,56,110,132,86,78,79,79,81,71,84,74,76,76,77,78,76,68,64,75,70,62,58,78,65,56,76,69,62,76,70,74,74,71,74,67,72,68,69,74,75,74,73,87,65,78,72,69,80,36,34,58,44,72,51,58,42,73,42,88,82,38,61,73,56,61,51,39,60,51,64,32,30,65,61,29,58,71,64,66,58,69,85,51,67,40,32,56,39,69,34,66,69,58,54,61,69,55,56,59,63,66,60,48,50,53,50,37,54,72,47,44,33,83,82,54,67,40,65,43,54,41,60,52,54,46,41,71,74,53,65,54,86,73,44,56,46,44,52,50,49,29,49,39,25,46,51,45,52,65,56,36,36,60,83,67,73,44,91,62,78,82,34,70,60,44,52,50,46,51,50,42,51,52,49,41,43,68,69,26,46,64,50,70,54,50,48,49,23,46,48,42,44,24,49,42,24,49,24,40,52,39,52,52,44,20,65,48,37,42,37,48,42,40,45,52,33,47,73,72,48,30,60,50,43,26,42,80,58,35,58,75,75,37,69,88,58,50,65,59,58,46,48,34,35,30,31,42,39,48,48,44,52,41,51,42,56,56,57,28,68,17,40,73,84,54,81,64,54,62,80,80,80,55,64,62,24,45,37,55,68,39,59,70,34,44,45,67,58,52,66,70,90,77,64,50,33,50,66,53,62,83,84,53,89,69,23,69,66,30,47,30,47,36,27,39,51,49,31,52,51,42,54,49,51,54,49,52,43,55,53,22,68,72,34,92,51,81,68,79,57,62,64,60,55,54,50,50,51,50,52,43,51,51,50,45,53,47,51,51,54,50,20,62,70,63,60,38,52,95,46,62,32,50,35,40,29,52,52,31,51,49,46,61,57,44,70,70,72,62,75,75,48,64,69,58,42,52,54,29,47,65,63,42,48,62,53,43,51,51,51,49,53,51,47,52,43,47,72,66,47,63,65,42,59,63,80,49,56,63,60,65,56,50,55,50,35,49,54,41,31,56,51,32,54,66,40,29,84,75,48,48,71,67,30,49,55,53,31,48,51,26,52,48,51,31,55,58,38,29,44,47,23,45,29,26,50,53,49,52,52,51,48,67,75,57,111